Protein AF-A0A2E4DEM2-F1 (afdb_monomer_lite)

Radius of gyration: 32.51 Å; chains: 1; bounding box: 96×82×108 Å

Sequence (1037 aa):
MRKILFFLSFIFLTSTLLVFLNFRIKQDEFACANLDEQMDNTIGHSPEPPSLIWDLQMVMKNHLFTERDDREICQRSEDLSVVDGNKTRQEHHRPHIPPFRTTSDGRVTIGTAGGIKPHFRTVKPELLNKPFIKSENGSHLIDSGSFRGIFDLMSVYPWRTFGGVPVRLEPGHSAICDGTPLNNLPNSTRSNPYQCVHNGSPADCYDLTYVFSAKIPSGLDHSLVDMKTNKIAVNNPALADHFERVDYDFRIGPQSPNVRTRSIYQAKEKHFFAHPDNYKFQFYSVDLKVIVSNPKTVDARVEWVEAVDDSLKQSRTFKINVIKEPVFTADGRLMITRIGKNVKHRWSVQDGLTWSPNNGSEYENVYFAAGPDDNPCDVSKWETMQPFSYAYLDPKLNRFANCSGPKCEKRYGFAAYPLRDGENNIIPAGVDMGGSYPWISKSGAMVAFTLQESELAKSGLPYSCVSNEENCNKNFEFANVGRGFAMAGLWTKGKAVYIDGLINHIDFGLRGEERFHQYAYLYDYMKDGQAKSLGVAIGNGRMPKGTKDKDYYTPLHSAGNVNFIDSLENLFNDQPFMKPQGFADVIWQMNTGAVSSEVYFDDYLNLNTFISSPMTASTKLSPRNETVNIMRYQNGVIEDTQKHLANDAAASLDHWEVPKAGELKGRGRIEPVALGGVHGRGLWLTSQGQVDYSYKVDSKDNVKNLDLKNHPIYMGIFLDPRFSNDNKPRTLLQFSDGSHIKLQGRHTFVFERNGEVLASEKVPYLDYNNEQRLPYKKWSHLGFSFNPNRTFIKIYLNGLFYKNVHFSKRFFNFGLNGANTISIGSLSPKHPGIRGWVDEFKVFILKGEDKINPEIACNQARGSLVSWNPKSEFNHKLIRIPKRNAAFFTRSDRQIANLLPDNYLNKNFFCVTDYTSERGATKNDLAQLELASSGQILSVRDRLLFPESFRHDYLQAGLTFNHPRPDSTNNKFCLSCHGDQEVRTLSTRALRYIEGRTIQLDMRRQPTQPPRVLRGQLPQGRNIRFPDAWDRPGEDW

Foldseek 3Di:
DPPPVPPVVVVVPPPPPVVPPDDDDDDDDDDPDDDDDDDDDDDDDDDDDDDDDDPDDDPPDDPPDDPPDCVVLQCLFLQFFDDDPPLDETFGQFEFAAFWFAAPLRFWTWDFFDDQWTWIKGFAPQQDPFFRRPDGTHYRGIDPDTDGAPDRNPVLDDQAQDLHDTDDWGWGTKHKAQQFDPADDPPDDDHFQFWDADPNAIWTKGWIKIKIKTKDFAPDDCPADDRVPSDGDDPDPVVVVVRDDDDDDDDDDDDDDDDPDPDDPPPPPPPPPDDLQGMKMKMKMWIKMWIWPPPNHPPITTPHIDTDPPRIAMADIHRARDWGQWEAANNQFKIKIKGAWQTFDWADDPPRDIDTQDTIEHIFIWMFGAALPDHHNHNHRRHHIAGLQQLLVDCRQQAHPPDDDPQGFGQAFLSVAFAAFLLRHGDHGRATAHFHQWYAYNSNAKIKTFFAFDAPLQQPFDKAAPDPPPDLDRPPKPGDSLAFMWMAGNLLRNYTHGFFFDLRQFRIRFEADRSNWMFTADDVQDDPRHGPDGHHIHHHQAHDDDDPCPVSHAHDSAPRHLSHKDFPLLQVLLSVNNFDWFPAQFWGWMRSSSHIDITHRLQSLFQQWQFWFQLFFTWDWDDPDPRYIGTYGQFVRHPPHFNWTGGSNSHDPVAAPHQSTWHKDDDWTRARGQSAGLGGTFIFDDQQIKTKRKDFAAPPPCPNCLCLLQFKKKKKKKDQFADAQAQAWAFFKAKPQQWTWTCGRFFKTFTDHPRRTQDIDTQCFQDPPGDRGDDHRFIKMWMWIAHSQQQWIFIDILLFTFDIDGGPHRRDDPDNGDMIIMMGFHNDPVRTHTGGTMGTIIMGGHDDRDDPQSQNSNVSSRWGKKWAQPPDPDDDPQCPGPPPCPVRFVVRQCVNCVLAPPVSNRITMDTRWASPDSNIRTPVNQVVVCVVRVNRIGTCNCCRQPVQLPDDPDPRNAQFFPAWHGQCLVRSNLVSSADCPRRDLRHSVVRGTDPPQHQLNDPRDRSSDHSSDDHGDDDPPPPSPPPDPDPDPDDDD

Secondary structure (DSSP, 8-state):
--SSSSSSSSSSSSSSSSSSSS---------S-----------------------SSSS-----S----THHHHHTTSTT----TTT-----SSB----EEE-TTS-EEEESS--SS-EEEEB-GGG-SS-GGGSPSB--SB-S--EE-S--HHHHSPPPEETTEE----EEEEEEE--S-TT--TT-S--SSEEEEETTEEEEEEEEEEEEEEEEETT---TTEETTTTEE----GGGGGG--------PPPPP-S------------------TT-EEEEEEEEEEEEEEESTTSTT-EEEEEEEPTT--EE---B--S-EEEEEE-TTS-EEEEEEPTT----EE-TTS-EE---S--SSEEEEEE--TTSPTT-GGG---EEEGGGTTT-HHHH--TT--STTPPPS-STTSS--B-TTSPBPPTT-----EEEEE-TTSSEEEEEEE---GGGS---EEESSS-S---TT----SS-EEEEEEETTTTTB-EEPPSGGG-B-S--BSSGGG-EEE--TTSEETTEESS--EEE--SBPPS--TTHHHHSPTT--S-TT--B--TTTTTTSGGGS--SS-SSEEEEE-SS-EEEEE-HHHH-TTEEEEE-SSBPEEEEESSSS-EEEEE-BS-STT--BEEE------TTT----SEEEEEEEEEE-SBTTSSSSSS-EEEEEEEEEEEEEEE-TTT-TTTTTTTTS-EEEEEEEEE-S-SSS-EEEEEEETTSEEEEEETTTEEEEEETTEEEEEEE---B-TTS-BSPPTTS-EEEEEEE-TTSSEEEEEETTEEEEEEE-SS-S----SSEEEEEEEE---SSSPBP-EEEEEEEEEE--TTPPPPHHHHHHHTT-EEEEE-TTS----GGGSSGGG-HHHHHHHHHHHHTTS-GGGTT-EEEEE---SSTT-S-HHHHHHHHHHTTTSEEE-HHHHH-GGGG-TTSS--SS-TTSBPPP-TT-TTHHHH-BTT--GGGBGGGGS--TT-BTTT-----TTS--S---SPPPTT-------S--------

Structure (mmCIF, N/CA/C/O backbone):
data_AF-A0A2E4DEM2-F1
#
_entry.id   AF-A0A2E4DEM2-F1
#
loop_
_atom_site.group_PDB
_atom_site.id
_atom_site.type_symbol
_atom_site.label_atom_id
_atom_site.label_alt_id
_atom_site.label_comp_id
_atom_site.label_asym_id
_atom_site.label_entity_id
_atom_site.label_seq_id
_atom_site.pdbx_PDB_ins_code
_atom_site.Cartn_x
_atom_site.Cartn_y
_atom_site.Cartn_z
_atom_site.occupancy
_atom_site.B_iso_or_equiv
_atom_site.auth_seq_id
_atom_site.auth_comp_id
_atom_site.auth_asym_id
_atom_site.auth_atom_id
_atom_site.pdbx_PDB_model_num
ATOM 1 N N . MET A 1 1 ? 42.107 -45.932 57.514 1.00 45.19 1 MET A N 1
ATOM 2 C CA . MET A 1 1 ? 42.106 -44.456 57.388 1.00 45.19 1 MET A CA 1
ATOM 3 C C . MET A 1 1 ? 43.255 -43.981 56.493 1.00 45.19 1 MET A C 1
ATOM 5 O O . MET A 1 1 ? 44.234 -43.425 56.959 1.00 45.19 1 MET A O 1
ATOM 9 N N . ARG A 1 2 ? 43.135 -44.236 55.186 1.00 36.38 2 ARG A N 1
ATOM 10 C CA . ARG A 1 2 ? 44.001 -43.730 54.099 1.00 36.38 2 ARG A CA 1
ATOM 11 C C . ARG A 1 2 ? 43.126 -43.311 52.897 1.00 36.38 2 ARG A C 1
ATOM 13 O O . ARG A 1 2 ? 43.500 -43.456 51.745 1.00 36.38 2 ARG A O 1
ATOM 20 N N . LYS A 1 3 ? 41.906 -42.835 53.189 1.00 35.59 3 LYS A N 1
ATOM 21 C CA . LYS A 1 3 ? 40.875 -42.433 52.211 1.00 35.59 3 LYS A CA 1
ATOM 22 C C . LYS A 1 3 ? 40.167 -41.108 52.555 1.00 35.59 3 LYS A C 1
ATOM 24 O O . LYS A 1 3 ? 39.114 -40.833 52.006 1.00 35.59 3 LYS A O 1
ATOM 29 N N . ILE A 1 4 ? 40.732 -40.277 53.439 1.00 41.38 4 ILE A N 1
ATOM 30 C CA . ILE A 1 4 ? 40.130 -38.975 53.816 1.00 41.38 4 ILE A CA 1
ATOM 31 C C . ILE A 1 4 ? 41.066 -37.773 53.553 1.00 41.38 4 ILE A C 1
ATOM 33 O O . ILE A 1 4 ? 40.630 -36.635 53.631 1.00 41.38 4 ILE A O 1
ATOM 37 N N . LEU A 1 5 ? 42.309 -37.987 53.094 1.00 38.34 5 LEU A N 1
ATOM 38 C CA . LEU A 1 5 ? 43.207 -36.887 52.688 1.00 38.34 5 LEU A CA 1
ATOM 39 C C . LEU A 1 5 ? 43.366 -36.694 51.166 1.00 38.34 5 LEU A C 1
ATOM 41 O O . LEU A 1 5 ? 44.103 -35.814 50.748 1.00 38.34 5 LEU A O 1
ATOM 45 N N . PHE A 1 6 ? 42.653 -37.459 50.331 1.00 37.50 6 PHE A N 1
ATOM 46 C CA . PHE A 1 6 ? 42.730 -37.339 48.862 1.00 37.50 6 PHE A CA 1
ATOM 47 C C . PHE A 1 6 ? 41.520 -36.625 48.225 1.00 37.50 6 PHE A C 1
ATOM 49 O O . PHE A 1 6 ? 41.463 -36.488 47.010 1.00 37.50 6 PHE A O 1
ATOM 56 N N . PHE A 1 7 ? 40.556 -36.155 49.030 1.00 35.97 7 PHE A N 1
ATOM 57 C CA . PHE A 1 7 ? 39.299 -35.563 48.536 1.00 35.97 7 PHE A CA 1
ATOM 58 C C . PHE A 1 7 ? 39.182 -34.040 48.732 1.00 35.97 7 PHE A C 1
ATOM 60 O O . PHE A 1 7 ? 38.243 -33.438 48.226 1.00 35.97 7 PHE A O 1
ATOM 67 N N . LEU A 1 8 ? 40.139 -33.392 49.409 1.00 38.16 8 LEU A N 1
ATOM 68 C CA . LEU A 1 8 ? 40.095 -31.941 49.663 1.00 38.16 8 LEU A CA 1
ATOM 69 C C . LEU A 1 8 ? 41.072 -31.111 48.814 1.00 38.16 8 LEU A C 1
ATOM 71 O O . LEU A 1 8 ? 40.920 -29.898 48.741 1.00 38.16 8 LEU A O 1
ATOM 75 N N . SER A 1 9 ? 41.988 -31.742 48.071 1.00 36.44 9 SER A N 1
ATOM 76 C CA . SER A 1 9 ? 42.858 -31.046 47.103 1.00 36.44 9 SER A CA 1
ATOM 77 C C . SER A 1 9 ? 42.342 -31.089 45.656 1.00 36.44 9 SER A C 1
ATOM 79 O O . SER A 1 9 ? 42.935 -30.462 44.787 1.00 36.44 9 SER A O 1
ATOM 81 N N . PHE A 1 10 ? 41.218 -31.769 45.386 1.00 36.88 10 PHE A N 1
ATOM 82 C CA . PHE A 1 10 ? 40.595 -31.832 44.050 1.00 36.88 10 PHE A CA 1
ATOM 83 C C . PHE A 1 10 ? 39.420 -30.848 43.864 1.00 36.88 10 PHE A C 1
ATOM 85 O O . PHE A 1 10 ? 38.945 -30.652 42.749 1.00 36.88 10 PHE A O 1
ATOM 92 N N . ILE A 1 11 ? 38.977 -30.177 44.937 1.00 40.34 11 ILE A N 1
ATOM 93 C CA . ILE A 1 11 ? 37.863 -29.205 44.904 1.00 40.34 11 ILE A CA 1
ATOM 94 C C . ILE A 1 11 ? 38.355 -27.751 44.749 1.00 40.34 11 ILE A C 1
ATOM 96 O O . ILE A 1 11 ? 37.580 -26.877 44.380 1.00 40.34 11 ILE A O 1
ATOM 100 N N . PHE A 1 12 ? 39.655 -27.483 44.915 1.00 36.56 12 PHE A N 1
ATOM 101 C CA . PHE A 1 12 ? 40.219 -26.131 44.764 1.00 36.56 12 PHE A CA 1
ATOM 102 C C . PHE A 1 12 ? 40.949 -25.867 43.435 1.00 36.56 12 PHE A C 1
ATOM 104 O O . PHE A 1 12 ? 41.456 -24.769 43.236 1.00 36.56 12 PHE A O 1
ATOM 111 N N . LEU A 1 13 ? 40.967 -26.830 42.500 1.00 35.16 13 LEU A N 1
ATOM 112 C CA . LEU A 1 13 ? 41.577 -26.658 41.168 1.00 35.16 13 LEU A CA 1
ATOM 113 C C . LEU A 1 13 ? 40.607 -26.827 39.981 1.00 35.16 13 LEU A C 1
ATOM 115 O O . LEU A 1 13 ? 41.045 -26.894 38.837 1.00 35.16 13 LEU A O 1
ATOM 119 N N . THR A 1 14 ? 39.293 -26.855 40.223 1.00 35.47 14 THR A N 1
ATOM 120 C CA . THR A 1 14 ? 38.258 -26.911 39.164 1.00 35.47 14 THR A CA 1
ATOM 121 C C . THR A 1 14 ? 37.327 -25.694 39.132 1.00 35.47 14 THR A C 1
ATOM 123 O O . THR A 1 14 ? 36.410 -25.643 38.318 1.00 35.47 14 THR A O 1
ATOM 126 N N . SER A 1 15 ? 37.606 -24.660 39.927 1.00 35.19 15 SER A N 1
ATOM 127 C CA . SER A 1 15 ? 36.855 -23.394 39.956 1.00 35.19 15 SER A CA 1
ATOM 128 C C . SER A 1 15 ? 37.583 -22.208 39.302 1.00 35.19 15 SER A C 1
ATOM 130 O O . SER A 1 15 ? 37.016 -21.123 39.222 1.00 35.19 15 SER A O 1
ATOM 132 N N . THR A 1 16 ? 38.780 -22.414 38.736 1.00 37.28 16 THR A N 1
ATOM 133 C CA . THR A 1 16 ? 39.561 -21.342 38.075 1.00 37.28 16 THR A CA 1
ATOM 134 C C . THR A 1 16 ? 39.925 -21.638 36.613 1.00 37.28 16 THR A C 1
ATOM 136 O O . THR A 1 16 ? 40.640 -20.859 35.993 1.00 37.28 16 THR A O 1
ATOM 139 N N . LEU A 1 17 ? 39.399 -22.721 36.019 1.00 30.34 17 LEU A N 1
ATOM 140 C CA . LEU A 1 17 ? 39.643 -23.074 34.606 1.00 30.34 17 LEU A CA 1
ATOM 141 C C . LEU A 1 17 ? 38.370 -23.281 33.759 1.00 30.34 17 LEU A C 1
ATOM 143 O O . LEU A 1 17 ? 38.446 -23.788 32.645 1.00 30.34 17 LEU A O 1
ATOM 147 N N . LEU A 1 18 ? 37.205 -22.851 34.256 1.00 30.52 18 LEU A N 1
ATOM 148 C CA . LEU A 1 18 ? 35.919 -22.880 33.532 1.00 30.52 18 LEU A CA 1
ATOM 149 C C . LEU A 1 18 ? 35.266 -21.490 33.403 1.00 30.52 18 LEU A C 1
ATOM 151 O O . LEU A 1 18 ? 34.083 -21.373 33.109 1.00 30.52 18 LEU A O 1
ATOM 155 N N . VAL A 1 19 ? 36.070 -20.434 33.570 1.00 33.22 19 VAL A N 1
ATOM 156 C CA . VAL A 1 19 ? 35.695 -19.029 33.308 1.00 33.22 19 VAL A CA 1
ATOM 157 C C . VAL A 1 19 ? 36.467 -18.443 32.106 1.00 33.22 19 VAL A C 1
ATOM 159 O O . VAL A 1 19 ? 36.187 -17.332 31.678 1.00 33.22 19 VAL A O 1
ATOM 162 N N . PHE A 1 20 ? 37.371 -19.202 31.468 1.00 30.05 20 PHE A N 1
ATOM 163 C CA . PHE A 1 20 ? 38.207 -18.702 30.358 1.00 30.05 20 PHE A CA 1
ATOM 164 C C . PHE A 1 20 ? 38.000 -19.365 28.983 1.00 30.05 20 PHE A C 1
ATOM 166 O O . PHE A 1 20 ? 38.758 -19.095 28.057 1.00 30.05 20 PHE A O 1
ATOM 173 N N . LEU A 1 21 ? 36.944 -20.161 28.789 1.00 31.78 21 LEU A N 1
ATOM 174 C CA . LEU A 1 21 ? 36.619 -20.778 27.491 1.00 31.78 21 LEU A CA 1
ATOM 175 C C . LEU A 1 21 ? 35.099 -20.802 27.247 1.00 31.78 21 LEU A C 1
ATOM 177 O O . LEU A 1 21 ? 34.491 -21.863 27.269 1.00 31.78 21 LEU A O 1
ATOM 181 N N . ASN A 1 22 ? 34.479 -19.622 27.073 1.00 31.11 22 ASN A N 1
ATOM 182 C CA . ASN A 1 22 ? 33.269 -19.410 26.244 1.00 31.11 22 ASN A CA 1
ATOM 183 C C . ASN A 1 22 ? 32.764 -17.950 26.248 1.00 31.11 22 ASN A C 1
ATOM 185 O O . ASN A 1 22 ? 31.587 -17.687 26.464 1.00 31.11 22 ASN A O 1
ATOM 189 N N . PHE A 1 23 ? 33.630 -16.981 25.946 1.00 26.97 23 PHE A N 1
ATOM 190 C CA . PHE A 1 23 ? 33.176 -15.661 25.489 1.00 26.97 23 PHE A CA 1
ATOM 191 C C . PHE A 1 23 ? 34.063 -15.176 24.340 1.00 26.97 23 PHE A C 1
ATOM 193 O O . PHE A 1 23 ? 35.051 -14.470 24.512 1.00 26.97 23 PHE A O 1
ATOM 200 N N . ARG A 1 24 ? 33.698 -15.600 23.129 1.00 27.06 24 ARG A N 1
ATOM 201 C CA . ARG A 1 24 ? 34.052 -14.933 21.873 1.00 27.06 24 ARG A CA 1
ATOM 202 C C . ARG A 1 24 ? 32.747 -14.644 21.132 1.00 27.06 24 ARG A C 1
ATOM 204 O O . ARG A 1 24 ? 32.395 -15.315 20.172 1.00 27.06 24 ARG A O 1
ATOM 211 N N . ILE A 1 25 ? 32.019 -13.650 21.626 1.00 26.34 25 ILE A N 1
ATOM 212 C CA . ILE A 1 25 ? 31.062 -12.879 20.832 1.00 26.34 25 ILE A CA 1
ATOM 213 C C . ILE A 1 25 ? 31.637 -11.468 20.836 1.00 26.34 25 ILE A C 1
ATOM 215 O O . ILE A 1 25 ? 31.887 -10.900 21.898 1.00 26.34 25 ILE A O 1
ATOM 219 N N . LYS A 1 26 ? 32.005 -10.995 19.645 1.00 23.97 26 LYS A N 1
ATOM 220 C CA . LYS A 1 26 ? 32.643 -9.698 19.443 1.00 23.97 26 LYS A CA 1
ATOM 221 C C . LYS A 1 26 ? 31.666 -8.570 19.772 1.00 23.97 26 LYS A C 1
ATOM 223 O O . LYS A 1 26 ? 30.469 -8.690 19.541 1.00 23.97 26 LYS A O 1
ATOM 228 N N . GLN A 1 27 ? 32.273 -7.527 20.321 1.00 24.94 27 GLN A N 1
ATOM 229 C CA . GLN A 1 27 ? 31.736 -6.232 20.701 1.00 24.94 27 GLN A CA 1
ATOM 230 C C . GLN A 1 27 ? 31.059 -5.526 19.526 1.00 24.94 27 GLN A C 1
ATOM 232 O O . GLN A 1 27 ? 31.669 -5.448 18.467 1.00 24.94 27 GLN A O 1
ATOM 237 N N . ASP A 1 28 ? 29.880 -4.967 19.788 1.00 23.84 28 ASP A N 1
ATOM 238 C CA . ASP A 1 28 ? 29.328 -3.765 19.154 1.00 23.84 28 ASP A CA 1
ATOM 239 C C . ASP A 1 28 ? 28.448 -3.069 20.207 1.00 23.84 28 ASP A C 1
ATOM 241 O O . ASP A 1 28 ? 27.227 -3.189 20.227 1.00 23.84 28 ASP A O 1
ATOM 245 N N . GLU A 1 29 ? 29.097 -2.392 21.153 1.00 25.83 29 GLU A N 1
ATOM 246 C CA . GLU A 1 29 ? 28.471 -1.406 22.038 1.00 25.83 29 GLU A CA 1
ATOM 247 C C . GLU A 1 29 ? 29.449 -0.233 22.158 1.00 25.83 29 GLU A C 1
ATOM 249 O O . GLU A 1 29 ? 30.459 -0.327 22.853 1.00 25.83 29 GLU A O 1
ATOM 254 N N . PHE A 1 30 ? 29.171 0.870 21.460 1.00 25.95 30 PHE A N 1
ATOM 255 C CA . PHE A 1 30 ? 29.797 2.161 21.737 1.00 25.95 30 PHE A CA 1
ATOM 256 C C . PHE A 1 30 ? 28.723 3.229 21.922 1.00 25.95 30 PHE A C 1
ATOM 258 O O . PHE A 1 30 ? 27.739 3.303 21.190 1.00 25.95 30 PHE A O 1
ATOM 265 N N . ALA A 1 31 ? 28.914 3.991 22.993 1.00 25.70 31 ALA A N 1
ATOM 266 C CA . ALA A 1 31 ? 27.944 4.856 23.634 1.00 25.70 31 ALA A CA 1
ATOM 267 C C . ALA A 1 31 ? 27.870 6.260 23.013 1.00 25.70 31 ALA A C 1
ATOM 269 O O . ALA A 1 31 ? 28.893 6.867 22.703 1.00 25.70 31 ALA A O 1
ATOM 270 N N . CYS A 1 32 ? 26.658 6.823 22.981 1.00 20.42 32 CYS A N 1
ATOM 271 C CA . CYS A 1 32 ? 26.427 8.267 23.011 1.00 20.42 32 CYS A CA 1
ATOM 272 C C . CYS A 1 32 ? 26.630 8.778 24.446 1.00 20.42 32 CYS A C 1
ATOM 274 O O . CYS A 1 32 ? 25.683 8.831 25.227 1.00 20.42 32 CYS A O 1
ATOM 276 N N . ALA A 1 33 ? 27.862 9.123 24.810 1.00 26.34 33 ALA A N 1
ATOM 277 C CA . ALA A 1 33 ? 28.155 9.997 25.945 1.00 26.34 33 ALA A CA 1
ATOM 278 C C . ALA A 1 33 ? 29.590 10.509 25.810 1.00 26.34 33 ALA A C 1
ATOM 280 O O . ALA A 1 33 ? 30.505 9.697 25.759 1.00 26.34 33 ALA A O 1
ATOM 281 N N .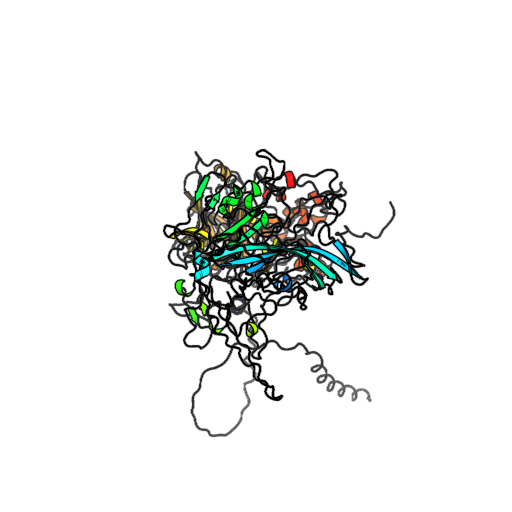 ASN A 1 34 ? 29.759 11.827 25.721 1.00 25.27 34 ASN A N 1
ATOM 282 C CA . ASN A 1 34 ? 30.954 12.613 26.055 1.00 25.27 34 ASN A CA 1
ATOM 283 C C . ASN A 1 34 ? 30.603 14.073 25.728 1.00 25.27 34 ASN A C 1
ATOM 285 O O . ASN A 1 34 ? 29.960 14.317 24.714 1.00 25.27 34 ASN A O 1
ATOM 289 N N . LEU A 1 35 ? 30.978 15.104 26.468 1.00 25.59 35 LEU A N 1
ATOM 290 C CA . LEU A 1 35 ? 31.757 15.316 27.688 1.00 25.59 35 LEU A CA 1
ATOM 291 C C . LEU A 1 35 ? 31.562 16.823 27.921 1.00 25.59 35 LEU A C 1
ATOM 293 O O . LEU A 1 35 ? 31.703 17.553 26.949 1.00 25.59 35 LEU A O 1
ATOM 297 N N . ASP A 1 36 ? 31.257 17.279 29.134 1.00 24.56 36 ASP A N 1
ATOM 298 C CA . ASP A 1 36 ? 31.664 18.616 29.590 1.00 24.56 36 ASP A CA 1
ATOM 299 C C . ASP A 1 36 ? 31.430 18.742 31.099 1.00 24.56 36 ASP A C 1
ATOM 301 O O . ASP A 1 36 ? 30.302 18.638 31.571 1.00 24.56 36 ASP A O 1
ATOM 305 N N . GLU A 1 37 ? 32.515 18.902 31.859 1.00 26.81 37 GLU A N 1
ATOM 306 C CA . GLU A 1 37 ? 32.785 20.169 32.551 1.00 26.81 37 GLU A CA 1
ATOM 307 C C . GLU A 1 37 ? 34.182 20.153 33.200 1.00 26.81 37 GLU A C 1
ATOM 309 O O . GLU A 1 37 ? 34.537 19.273 33.987 1.00 26.81 37 GLU A O 1
ATOM 314 N N . GLN A 1 38 ? 34.984 21.159 32.846 1.00 27.89 38 GLN A N 1
ATOM 315 C CA . GLN A 1 38 ? 36.164 21.603 33.586 1.00 27.89 38 GLN A CA 1
ATOM 316 C C . GLN A 1 38 ? 35.729 22.472 34.780 1.00 27.89 38 GLN A C 1
ATOM 318 O O . GLN A 1 38 ? 34.872 23.330 34.601 1.00 27.89 38 GLN A O 1
ATOM 323 N N . MET A 1 39 ? 36.391 22.348 35.940 1.00 24.84 39 MET A N 1
ATOM 324 C CA . MET A 1 39 ? 37.227 23.405 36.562 1.00 24.84 39 MET A CA 1
ATOM 325 C C . MET A 1 39 ? 37.498 23.165 38.066 1.00 24.84 39 MET A C 1
ATOM 327 O O . MET A 1 39 ? 36.589 23.149 38.884 1.00 24.84 39 MET A O 1
ATOM 331 N N . ASP A 1 40 ? 38.794 23.026 38.365 1.00 27.48 40 ASP A N 1
ATOM 332 C CA . ASP A 1 40 ? 39.626 23.524 39.481 1.00 27.48 40 ASP A CA 1
ATOM 333 C C . ASP A 1 40 ? 39.190 23.639 40.965 1.00 27.48 40 ASP A C 1
ATOM 335 O O . ASP A 1 40 ? 38.133 24.148 41.324 1.00 27.48 40 ASP A O 1
ATOM 339 N N . ASN A 1 41 ? 40.220 23.373 41.800 1.00 26.89 41 ASN A N 1
ATOM 340 C CA . ASN A 1 41 ? 40.434 23.577 43.251 1.00 26.89 41 ASN A CA 1
ATOM 341 C C . ASN A 1 41 ? 39.947 22.432 44.175 1.00 26.89 41 ASN A C 1
ATOM 343 O O . ASN A 1 41 ? 38.800 22.022 44.132 1.00 26.89 41 ASN A O 1
ATOM 347 N N . THR A 1 42 ? 40.732 21.868 45.111 1.00 27.28 42 THR A N 1
ATOM 348 C CA . THR A 1 42 ? 41.645 22.529 46.066 1.00 27.28 42 THR A CA 1
ATOM 349 C C . THR A 1 42 ? 42.545 21.500 46.802 1.00 27.28 42 THR A C 1
ATOM 351 O O . THR A 1 42 ? 42.082 20.415 47.125 1.00 27.28 42 THR A O 1
ATOM 354 N N . ILE A 1 43 ? 43.808 21.881 47.060 1.00 28.73 43 ILE A N 1
ATOM 355 C CA . ILE A 1 43 ? 44.737 21.588 48.190 1.00 28.73 43 ILE A CA 1
ATOM 356 C C . ILE A 1 43 ? 44.579 20.266 48.989 1.00 28.73 43 ILE A C 1
ATOM 358 O O . ILE A 1 43 ? 43.540 19.978 49.572 1.00 28.73 43 ILE A O 1
ATOM 362 N N . GLY A 1 44 ? 45.686 19.518 49.113 1.00 25.06 44 GLY A N 1
ATOM 363 C CA . GLY A 1 44 ? 45.770 18.248 49.845 1.00 25.06 44 GLY A CA 1
ATOM 364 C C . GLY A 1 44 ? 46.061 18.324 51.351 1.00 25.06 44 GLY A C 1
ATOM 365 O O . GLY A 1 44 ? 46.523 19.339 51.856 1.00 25.06 44 GLY A O 1
ATOM 366 N N . HIS A 1 45 ? 45.827 17.196 52.036 1.00 27.81 45 HIS A N 1
ATOM 367 C CA . HIS A 1 45 ? 46.701 16.551 53.033 1.00 27.81 45 HIS A CA 1
ATOM 368 C C . HIS A 1 45 ? 46.080 15.209 53.504 1.00 27.81 45 HIS A C 1
ATOM 370 O O . HIS A 1 45 ? 44.876 15.103 53.705 1.00 27.81 45 HIS A O 1
ATOM 376 N N . SER A 1 46 ? 46.936 14.190 53.642 1.00 26.05 46 SER A N 1
ATOM 377 C CA . SER A 1 46 ? 46.749 12.865 54.295 1.00 26.05 46 SER A CA 1
ATOM 378 C C . SER A 1 46 ? 46.720 13.018 55.848 1.00 26.05 46 SER A C 1
ATOM 380 O O . SER A 1 46 ? 47.081 14.124 56.263 1.00 26.05 46 SER A O 1
ATOM 382 N N . PRO A 1 47 ? 46.428 12.020 56.743 1.00 39.16 47 PRO A N 1
ATOM 383 C CA . PRO A 1 47 ? 46.366 10.549 56.576 1.00 39.16 47 PRO A CA 1
ATOM 384 C C . PRO A 1 47 ? 45.257 9.749 57.342 1.00 39.16 47 PRO A C 1
ATOM 386 O O . PRO A 1 47 ? 44.470 10.289 58.110 1.00 39.16 47 PRO A O 1
ATOM 389 N N . GLU A 1 48 ? 45.251 8.433 57.072 1.00 26.28 48 GLU A N 1
ATOM 390 C CA . GLU A 1 48 ? 44.532 7.234 57.598 1.00 26.28 48 GLU A CA 1
ATOM 391 C C . GLU A 1 48 ? 44.400 7.028 59.151 1.00 26.28 48 GLU A C 1
ATOM 393 O O . GLU A 1 48 ? 44.999 7.812 59.885 1.00 26.28 48 GLU A O 1
ATOM 398 N N . PRO A 1 49 ? 43.891 5.880 59.718 1.00 38.19 49 PRO A N 1
ATOM 399 C CA . PRO A 1 49 ? 42.746 4.947 59.464 1.00 38.19 49 PRO A CA 1
ATOM 400 C C . PRO A 1 49 ? 41.982 4.600 60.807 1.00 38.19 49 PRO A C 1
ATOM 402 O O . PRO A 1 49 ? 42.004 5.414 61.724 1.00 38.19 49 PRO A O 1
ATOM 405 N N . PRO A 1 50 ? 41.451 3.375 61.087 1.00 35.47 50 PRO A N 1
ATOM 406 C CA . PRO A 1 50 ? 40.309 2.623 60.529 1.00 35.47 50 PRO A CA 1
ATOM 407 C C . PRO A 1 50 ? 39.215 2.291 61.588 1.00 35.47 50 PRO A C 1
ATOM 409 O O . PRO A 1 50 ? 39.508 2.139 62.770 1.00 35.47 50 PRO A O 1
ATOM 412 N N . SER A 1 51 ? 37.968 2.008 61.186 1.00 26.61 51 SER A N 1
ATOM 413 C CA . SER A 1 51 ? 37.156 0.990 61.891 1.00 26.61 51 SER A CA 1
ATOM 414 C C . SER A 1 51 ? 35.993 0.458 61.050 1.00 26.61 51 SER A C 1
ATOM 416 O O . SER A 1 51 ? 35.173 1.199 60.515 1.00 26.61 51 SER A O 1
ATOM 418 N N . LEU A 1 52 ? 35.975 -0.872 60.947 1.00 24.94 52 LEU A N 1
ATOM 419 C CA . LEU A 1 52 ? 34.884 -1.722 60.487 1.00 24.94 52 LEU A CA 1
ATOM 420 C C . LEU A 1 52 ? 33.598 -1.440 61.273 1.00 24.94 52 LEU A C 1
ATOM 422 O O . LEU A 1 52 ? 33.622 -1.511 62.497 1.00 24.94 52 LEU A O 1
ATOM 426 N N . ILE A 1 53 ? 32.501 -1.237 60.546 1.00 26.53 53 ILE A N 1
ATOM 427 C CA . ILE A 1 53 ? 31.115 -1.707 60.757 1.00 26.53 53 ILE A CA 1
ATOM 428 C C . ILE A 1 53 ? 30.322 -0.959 59.675 1.00 26.53 53 ILE A C 1
ATOM 430 O O . ILE A 1 53 ? 30.321 0.260 59.744 1.00 26.53 53 ILE A O 1
ATOM 434 N N . TRP A 1 54 ? 29.755 -1.651 58.668 1.00 24.20 54 TRP A N 1
ATOM 435 C CA . TRP A 1 54 ? 28.581 -1.262 57.831 1.00 24.20 54 TRP A CA 1
ATOM 436 C C . TRP A 1 54 ? 28.398 -2.047 56.501 1.00 24.20 54 TRP A C 1
ATOM 438 O O . TRP A 1 54 ? 27.663 -1.601 55.625 1.00 24.20 54 TRP A O 1
ATOM 448 N N . ASP A 1 55 ? 28.931 -3.264 56.343 1.00 27.34 55 ASP A N 1
ATOM 449 C CA . ASP A 1 55 ? 28.505 -4.140 55.234 1.00 27.34 55 ASP A CA 1
ATOM 450 C C . ASP A 1 55 ? 27.253 -4.941 55.610 1.00 27.34 55 ASP A C 1
ATOM 452 O O . ASP A 1 55 ? 27.349 -6.072 56.080 1.00 27.34 55 ASP A O 1
ATOM 456 N N . LEU A 1 56 ? 26.076 -4.321 55.440 1.00 25.02 56 LEU A N 1
ATOM 457 C CA . LEU A 1 56 ? 24.784 -4.964 55.125 1.00 25.02 56 LEU A CA 1
ATOM 458 C C . LEU A 1 56 ? 23.656 -3.917 55.122 1.00 25.02 56 LEU A C 1
ATOM 460 O O . LEU A 1 56 ? 22.819 -3.911 56.016 1.00 25.02 56 LEU A O 1
ATOM 464 N N . GLN A 1 57 ? 23.635 -3.033 54.114 1.00 25.08 57 GLN A N 1
ATOM 465 C CA . GLN A 1 57 ? 22.418 -2.473 53.488 1.00 25.08 57 GLN A CA 1
ATOM 466 C C . GLN A 1 57 ? 22.773 -1.366 52.479 1.00 25.08 57 GLN A C 1
ATOM 468 O O . GLN A 1 57 ? 22.742 -0.190 52.811 1.00 25.08 57 GLN A O 1
ATOM 473 N N . MET A 1 58 ? 23.041 -1.728 51.222 1.00 25.30 58 MET A N 1
ATOM 474 C CA . MET A 1 58 ? 22.537 -1.036 50.022 1.00 25.30 58 MET A CA 1
ATOM 475 C C . MET A 1 58 ? 23.024 -1.777 48.769 1.00 25.30 58 MET A C 1
ATOM 477 O O . MET A 1 58 ? 24.077 -2.396 48.775 1.00 25.30 58 MET A O 1
ATOM 481 N N . VAL A 1 59 ? 22.235 -1.717 47.694 1.00 25.89 59 VAL A N 1
ATOM 482 C CA . VAL A 1 59 ? 22.427 -2.413 46.400 1.00 25.89 59 VAL A CA 1
ATOM 483 C C . VAL A 1 59 ? 22.015 -3.899 46.366 1.00 25.89 59 VAL A C 1
ATOM 485 O O . VAL A 1 59 ? 22.610 -4.739 45.707 1.00 25.89 59 VAL A O 1
ATOM 488 N N . MET A 1 60 ? 20.872 -4.206 46.980 1.00 25.23 60 MET A N 1
ATOM 489 C CA . MET A 1 60 ? 19.907 -5.146 46.391 1.00 25.23 60 MET A CA 1
ATOM 490 C C . MET A 1 60 ? 18.518 -4.502 46.420 1.00 25.23 60 MET A C 1
ATOM 492 O O . MET A 1 60 ? 17.722 -4.720 47.331 1.00 25.23 60 MET A O 1
ATOM 496 N N . LYS A 1 61 ? 18.224 -3.664 45.424 1.00 22.59 61 LYS A N 1
ATOM 497 C CA . LYS A 1 61 ? 16.860 -3.221 45.118 1.00 22.59 61 LYS A CA 1
ATOM 498 C C . LYS A 1 61 ? 16.658 -3.258 43.609 1.00 22.59 61 LYS A C 1
ATOM 500 O O . LYS A 1 61 ? 17.125 -2.385 42.896 1.00 22.59 61 LYS A O 1
ATOM 505 N N . ASN A 1 62 ? 15.953 -4.296 43.164 1.00 25.95 62 ASN A N 1
ATOM 506 C CA . ASN A 1 62 ? 14.973 -4.275 42.079 1.00 25.95 62 ASN A CA 1
ATOM 507 C C . ASN A 1 62 ? 15.103 -3.133 41.052 1.00 25.95 62 ASN A C 1
ATOM 509 O O . ASN A 1 62 ? 14.376 -2.144 41.134 1.00 25.95 62 ASN A O 1
ATOM 513 N N . HIS A 1 63 ? 15.903 -3.345 40.010 1.00 24.33 63 HIS A N 1
ATOM 514 C CA . HIS A 1 63 ? 15.684 -2.733 38.697 1.00 24.33 63 HIS A CA 1
ATOM 515 C C . HIS A 1 63 ? 15.494 -3.835 37.653 1.00 24.33 63 HIS A C 1
ATOM 517 O O . HIS A 1 63 ? 16.327 -4.116 36.805 1.00 24.33 63 HIS A O 1
ATOM 523 N N . LEU A 1 64 ? 14.340 -4.491 37.773 1.00 24.78 64 LEU A N 1
ATOM 524 C CA . LEU A 1 64 ? 13.698 -5.272 36.720 1.00 24.78 64 LEU A CA 1
ATOM 525 C C . LEU A 1 64 ? 12.325 -4.654 36.432 1.00 24.78 64 LEU A C 1
ATOM 527 O O . LEU A 1 64 ? 11.336 -5.364 36.361 1.00 24.78 64 LEU A O 1
ATOM 531 N N . PHE A 1 65 ? 12.224 -3.328 36.317 1.00 24.59 65 PHE A N 1
ATOM 532 C CA . PHE A 1 65 ? 10.991 -2.680 35.876 1.00 24.59 65 PHE A CA 1
ATOM 533 C C . PHE A 1 65 ? 11.280 -1.360 35.158 1.00 24.59 65 PHE A C 1
ATOM 535 O O . PHE A 1 65 ? 12.048 -0.537 35.638 1.00 24.59 65 PHE A O 1
ATOM 542 N N . THR A 1 66 ? 10.577 -1.198 34.031 1.00 27.03 66 THR A N 1
ATOM 543 C CA . THR A 1 66 ? 10.187 0.073 33.398 1.00 27.03 66 THR A CA 1
ATOM 544 C C . THR A 1 66 ? 11.273 0.967 32.807 1.00 27.03 66 THR A C 1
ATOM 546 O O . THR A 1 66 ? 11.348 2.114 33.195 1.00 27.03 66 THR A O 1
ATOM 549 N N . GLU A 1 67 ? 11.972 0.501 31.772 1.00 27.89 67 GLU A N 1
ATOM 550 C CA . GLU A 1 67 ? 12.515 1.366 30.708 1.00 27.89 67 GLU A CA 1
ATOM 551 C C . GLU A 1 67 ? 12.554 0.559 29.398 1.00 27.89 67 GLU A C 1
ATOM 553 O O . GLU A 1 67 ? 13.576 0.030 28.978 1.00 27.89 67 GLU A O 1
ATOM 558 N N . ARG A 1 68 ? 11.404 0.426 28.728 1.00 31.08 68 ARG A N 1
ATOM 559 C CA . ARG A 1 68 ? 11.426 0.442 27.257 1.00 31.08 68 ARG A CA 1
ATOM 560 C C . ARG A 1 68 ? 11.215 1.911 26.905 1.00 31.08 68 ARG A C 1
ATOM 562 O O . ARG A 1 68 ? 10.114 2.323 26.554 1.00 31.08 68 ARG A O 1
ATOM 569 N N . ASP A 1 69 ? 12.229 2.682 27.283 1.00 37.88 69 ASP A N 1
ATOM 570 C CA . ASP A 1 69 ? 12.274 4.135 27.231 1.00 37.88 69 ASP A CA 1
ATOM 571 C C . ASP A 1 69 ? 12.576 4.583 25.809 1.00 37.88 69 ASP A C 1
ATOM 573 O O . ASP A 1 69 ? 12.948 3.775 24.960 1.00 37.88 69 ASP A O 1
ATOM 577 N N . ASP A 1 70 ? 12.407 5.874 25.565 1.00 35.06 70 ASP A N 1
ATOM 578 C CA . ASP A 1 70 ? 12.390 6.583 24.284 1.00 35.06 70 ASP A CA 1
ATOM 579 C C . ASP A 1 70 ? 13.577 6.309 23.313 1.00 35.06 70 ASP A C 1
ATOM 581 O O . ASP A 1 70 ? 13.596 6.820 22.198 1.00 35.06 70 ASP A O 1
ATOM 585 N N . ARG A 1 71 ? 14.528 5.435 23.666 1.00 29.38 71 ARG A N 1
ATOM 586 C CA . ARG A 1 71 ? 15.666 4.974 22.851 1.00 29.38 71 ARG A CA 1
ATOM 587 C C . ARG A 1 71 ? 15.269 4.166 21.607 1.00 29.38 71 ARG A C 1
ATOM 589 O O . ARG A 1 71 ? 15.864 4.356 20.554 1.00 29.38 71 ARG A O 1
ATOM 596 N N . GLU A 1 72 ? 14.258 3.294 21.688 1.00 35.59 72 GLU A N 1
ATOM 597 C CA . GLU A 1 72 ? 13.788 2.516 20.514 1.00 35.59 72 GLU A CA 1
ATOM 598 C C . GLU A 1 72 ? 12.985 3.409 19.537 1.00 35.59 72 GLU A C 1
ATOM 600 O O . GLU A 1 72 ? 12.856 3.096 18.355 1.00 35.59 72 GLU A O 1
ATOM 605 N N . ILE A 1 73 ? 12.474 4.551 20.025 1.00 33.81 73 ILE A N 1
ATOM 606 C CA . ILE A 1 73 ? 11.827 5.601 19.221 1.00 33.81 73 ILE A CA 1
ATOM 607 C C . ILE A 1 73 ? 12.895 6.420 18.477 1.00 33.81 73 ILE A C 1
ATOM 609 O O . ILE A 1 73 ? 12.712 6.688 17.293 1.00 33.81 73 ILE A O 1
ATOM 613 N N . CYS A 1 74 ? 14.035 6.733 19.109 1.00 28.72 74 CYS A N 1
ATOM 614 C CA . CYS A 1 74 ? 15.164 7.397 18.440 1.00 28.72 74 CYS A CA 1
ATOM 615 C C . CYS A 1 74 ? 15.798 6.545 17.323 1.00 28.72 74 CYS A C 1
ATOM 617 O O . CYS A 1 74 ? 16.112 7.074 16.261 1.00 28.72 74 CYS A O 1
ATOM 619 N N . GLN A 1 75 ? 15.894 5.217 17.486 1.00 33.94 75 GLN A N 1
ATOM 620 C CA . GLN A 1 75 ? 16.458 4.344 16.440 1.00 33.94 75 GLN A CA 1
ATOM 621 C C . GLN A 1 75 ? 15.681 4.388 15.111 1.00 33.94 75 GLN A C 1
ATOM 623 O O . GLN A 1 75 ? 16.284 4.287 14.048 1.00 33.94 75 GLN A O 1
ATOM 628 N N . ARG A 1 76 ? 14.356 4.604 15.137 1.00 38.94 76 ARG A N 1
ATOM 629 C CA . ARG A 1 76 ? 13.529 4.646 13.912 1.00 38.94 76 ARG A CA 1
ATOM 630 C C . ARG A 1 76 ? 13.821 5.842 13.006 1.00 38.94 76 ARG A C 1
ATOM 632 O O . ARG A 1 76 ? 13.432 5.821 11.840 1.00 38.94 76 ARG A O 1
ATOM 639 N N . SER A 1 77 ? 14.449 6.893 13.527 1.00 35.09 77 SER A N 1
ATOM 640 C CA . SER A 1 77 ? 14.748 8.107 12.767 1.00 35.09 77 SER A CA 1
ATOM 641 C C . SER A 1 77 ? 16.232 8.238 12.384 1.00 35.09 77 SER A C 1
ATOM 643 O O . SER A 1 77 ? 16.550 8.937 11.424 1.00 35.09 77 SER A O 1
ATOM 645 N N . GLU A 1 78 ? 17.118 7.482 13.042 1.00 38.22 78 GLU A N 1
ATOM 646 C CA . GLU A 1 78 ? 18.557 7.341 12.734 1.00 38.22 78 GLU A CA 1
ATOM 647 C C . GLU A 1 78 ? 18.859 6.261 11.661 1.00 38.22 78 GLU A C 1
ATOM 649 O O . GLU A 1 78 ? 19.998 6.070 11.227 1.00 38.22 78 GLU A O 1
ATOM 654 N N . ASP A 1 79 ? 17.809 5.596 11.175 1.00 45.47 79 ASP A N 1
ATOM 655 C CA . ASP A 1 79 ? 17.772 4.311 10.458 1.00 45.47 79 ASP A CA 1
ATOM 656 C C . ASP A 1 79 ? 18.422 4.250 9.054 1.00 45.47 79 ASP A C 1
ATOM 658 O O . ASP A 1 79 ? 18.236 3.274 8.322 1.00 45.47 79 ASP A O 1
ATOM 662 N N . LEU A 1 80 ? 19.223 5.238 8.635 1.00 47.28 80 LEU A N 1
ATOM 663 C CA . LEU A 1 80 ? 19.802 5.244 7.282 1.00 47.28 80 LEU A CA 1
ATOM 664 C C . LEU A 1 80 ? 21.341 5.276 7.131 1.00 47.28 80 LEU A C 1
ATOM 666 O O . LEU A 1 80 ? 21.790 5.050 6.004 1.00 47.28 80 LEU A O 1
ATOM 670 N N . SER A 1 81 ? 22.156 5.467 8.180 1.00 41.97 81 SER A N 1
ATOM 671 C CA . SER A 1 81 ? 23.629 5.309 8.077 1.00 41.97 81 SER A CA 1
ATOM 672 C C . SER A 1 81 ? 24.360 5.111 9.416 1.00 41.97 81 SER A C 1
ATOM 674 O O . SER A 1 81 ? 24.113 5.878 10.341 1.00 41.97 81 SER A O 1
ATOM 676 N N . VAL A 1 82 ? 25.309 4.164 9.502 1.00 39.09 82 VAL A N 1
ATOM 677 C CA . VAL A 1 82 ? 26.332 4.092 10.578 1.00 39.09 82 VAL A CA 1
ATOM 678 C C . VAL A 1 82 ? 27.538 4.959 10.207 1.00 39.09 82 VAL A C 1
ATOM 680 O O . VAL A 1 82 ? 28.026 4.870 9.081 1.00 39.09 82 VAL A O 1
ATOM 683 N N . VAL A 1 83 ? 28.043 5.763 11.145 1.00 38.78 83 VAL A N 1
ATOM 684 C CA . VAL A 1 83 ? 29.372 6.390 11.061 1.00 38.78 83 VAL A CA 1
ATOM 685 C C . VAL A 1 83 ? 30.267 5.682 12.071 1.00 38.78 83 VAL A C 1
ATOM 687 O O . VAL A 1 83 ? 30.170 5.939 13.265 1.00 38.78 83 VAL A O 1
ATOM 690 N N . ASP A 1 84 ? 31.116 4.769 11.608 1.00 36.53 84 ASP A N 1
ATOM 691 C CA . ASP A 1 84 ? 32.209 4.272 12.442 1.00 36.53 84 ASP A CA 1
ATOM 692 C C . ASP A 1 84 ? 33.338 5.318 12.420 1.00 36.53 84 ASP A C 1
ATOM 694 O O . ASP A 1 84 ? 33.675 5.871 11.369 1.00 36.53 84 ASP A O 1
ATOM 698 N N . GLY A 1 85 ? 33.918 5.618 13.584 1.00 36.78 85 GLY A N 1
ATOM 699 C CA . GLY A 1 85 ? 34.941 6.657 13.777 1.00 36.78 85 GLY A CA 1
ATOM 700 C C . GLY A 1 85 ? 36.239 6.420 12.989 1.00 36.78 85 GLY A C 1
ATOM 701 O O . GLY A 1 85 ? 37.102 7.295 12.922 1.00 36.78 85 GLY A O 1
ATOM 702 N N . ASN A 1 86 ? 36.369 5.263 12.340 1.00 36.75 86 ASN A N 1
ATOM 703 C CA . ASN A 1 86 ? 37.358 4.987 11.307 1.00 36.75 86 ASN A CA 1
ATOM 704 C C . ASN A 1 86 ? 36.709 5.089 9.927 1.00 36.75 86 ASN A C 1
ATOM 706 O O . ASN A 1 86 ? 35.727 4.402 9.688 1.00 36.75 86 ASN A O 1
ATOM 710 N N . LYS A 1 87 ? 37.307 5.873 9.011 1.00 37.84 87 LYS A N 1
ATOM 711 C CA . LYS A 1 87 ? 36.944 6.108 7.588 1.00 37.84 87 LYS A CA 1
ATOM 712 C C . LYS A 1 87 ? 36.457 4.861 6.808 1.00 37.84 87 LYS A C 1
ATOM 714 O O . LYS A 1 87 ? 37.124 4.395 5.883 1.00 37.84 87 LYS A O 1
ATOM 719 N N . THR A 1 88 ? 35.287 4.341 7.139 1.00 42.00 88 THR A N 1
ATOM 720 C CA . THR A 1 88 ? 34.622 3.187 6.534 1.00 42.00 88 THR A CA 1
ATOM 721 C C . THR A 1 88 ? 33.254 3.648 6.040 1.00 42.00 88 THR A C 1
ATOM 723 O O . THR A 1 88 ? 32.680 4.612 6.544 1.00 42.00 88 THR A O 1
ATOM 726 N N . ARG A 1 89 ? 32.797 3.066 4.928 1.00 50.00 89 ARG A N 1
ATOM 727 C CA . ARG A 1 89 ? 31.604 3.533 4.209 1.00 50.00 89 ARG A CA 1
ATOM 728 C C . ARG A 1 89 ? 30.361 3.353 5.079 1.00 50.00 89 ARG A C 1
ATOM 730 O O . ARG A 1 89 ? 30.201 2.303 5.687 1.00 50.00 89 ARG A O 1
ATOM 737 N N . GLN A 1 90 ? 29.467 4.339 5.060 1.00 55.16 90 GLN A N 1
ATOM 738 C CA . GLN A 1 90 ? 28.152 4.240 5.696 1.00 55.16 90 GLN A CA 1
ATOM 739 C C . GLN A 1 90 ? 27.359 3.050 5.120 1.00 55.16 90 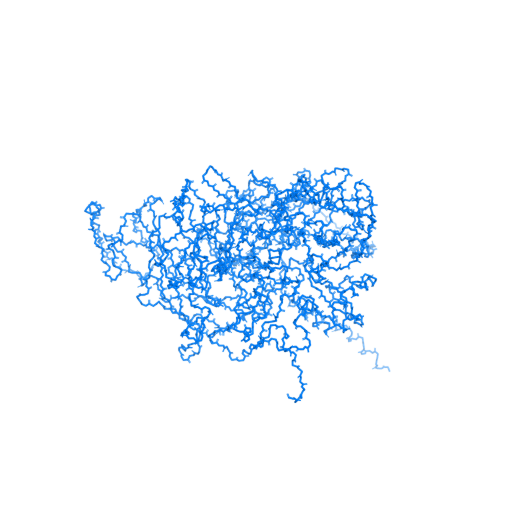GLN A C 1
ATOM 741 O O . GLN A 1 90 ? 27.400 2.825 3.915 1.00 55.16 90 GLN A O 1
ATOM 746 N N . GLU A 1 91 ? 26.604 2.310 5.931 1.00 58.38 91 GLU A N 1
ATOM 747 C CA . GLU A 1 91 ? 25.626 1.311 5.461 1.00 58.38 91 GLU A CA 1
ATOM 748 C C . GLU A 1 91 ? 24.210 1.691 5.903 1.00 58.38 91 GLU A C 1
ATOM 750 O O . GLU A 1 91 ? 24.024 2.213 7.000 1.00 58.38 91 GLU A O 1
ATOM 755 N N . HIS A 1 92 ? 23.206 1.441 5.054 1.00 68.88 92 HIS A N 1
ATOM 756 C CA . HIS A 1 92 ? 21.799 1.611 5.433 1.00 68.88 92 HIS A CA 1
ATOM 757 C C . HIS A 1 92 ? 21.425 0.593 6.519 1.00 68.88 92 HIS A C 1
ATOM 759 O O . HIS A 1 92 ? 21.713 -0.588 6.343 1.00 68.88 92 HIS A O 1
ATOM 765 N N . HIS A 1 93 ? 20.720 1.000 7.584 1.00 70.19 93 HIS A N 1
ATOM 766 C CA . HIS A 1 93 ? 20.398 0.134 8.738 1.00 70.19 93 HIS A CA 1
ATOM 767 C C . HIS A 1 93 ? 19.317 -0.922 8.467 1.00 70.19 93 HIS A C 1
ATOM 769 O O . HIS A 1 93 ? 18.784 -1.535 9.390 1.00 70.19 93 HIS A O 1
ATOM 775 N N . ARG A 1 94 ? 18.949 -1.137 7.201 1.00 76.94 94 ARG A N 1
ATOM 776 C CA . ARG A 1 94 ? 17.932 -2.110 6.798 1.00 76.94 94 ARG A CA 1
ATOM 777 C C . ARG A 1 94 ? 18.340 -2.821 5.508 1.00 76.94 94 ARG A C 1
ATOM 779 O O . ARG A 1 94 ? 19.048 -2.234 4.676 1.00 76.94 94 ARG A O 1
ATOM 786 N N . PRO A 1 95 ? 17.888 -4.074 5.308 1.00 83.62 95 PRO A N 1
ATOM 787 C CA . PRO A 1 95 ? 18.017 -4.725 4.018 1.00 83.62 95 PRO A CA 1
ATOM 788 C C . PRO A 1 95 ? 17.274 -3.899 2.967 1.00 83.62 95 PRO A C 1
ATOM 790 O O . PRO A 1 95 ? 16.119 -3.509 3.167 1.00 83.62 95 PRO A O 1
ATOM 793 N N . HIS A 1 96 ? 17.938 -3.627 1.847 1.00 83.38 96 HIS A N 1
ATOM 794 C CA . HIS A 1 96 ? 17.342 -2.887 0.744 1.00 83.38 96 HIS A CA 1
ATOM 795 C C . HIS A 1 96 ? 17.716 -3.482 -0.610 1.00 83.38 96 HIS A C 1
ATOM 797 O O . HIS A 1 96 ? 18.782 -4.070 -0.796 1.00 83.38 96 HIS A O 1
ATOM 803 N N . ILE A 1 97 ? 16.817 -3.308 -1.575 1.00 83.69 97 ILE A N 1
ATOM 804 C CA . ILE A 1 97 ? 17.107 -3.552 -2.987 1.00 83.69 97 ILE A CA 1
ATOM 805 C C . ILE A 1 97 ? 17.381 -2.193 -3.619 1.00 83.69 97 ILE A C 1
ATOM 807 O O . ILE A 1 97 ? 16.499 -1.326 -3.577 1.00 83.69 97 ILE A O 1
ATOM 811 N N . PRO A 1 98 ? 18.575 -1.967 -4.186 1.00 78.38 98 PRO A N 1
ATOM 812 C CA . PRO A 1 98 ? 18.838 -0.699 -4.829 1.00 78.38 98 PRO A CA 1
ATOM 813 C C . PRO A 1 98 ? 17.955 -0.492 -6.070 1.00 78.38 98 PRO A C 1
ATOM 815 O O . PRO A 1 98 ? 17.429 -1.455 -6.635 1.00 78.38 98 PRO A O 1
ATOM 818 N N . PRO A 1 99 ? 17.747 0.763 -6.497 1.00 76.44 99 PRO A N 1
ATOM 819 C CA . PRO A 1 99 ? 16.746 1.079 -7.502 1.00 76.44 99 PRO A CA 1
ATOM 820 C C . PRO A 1 99 ? 17.294 0.773 -8.902 1.00 76.44 99 PRO A C 1
ATOM 822 O O . PRO A 1 99 ? 18.028 1.577 -9.490 1.00 76.44 99 PRO A O 1
ATOM 825 N N . PHE A 1 100 ? 16.936 -0.394 -9.440 1.00 80.94 100 PHE A N 1
ATOM 826 C CA . PHE A 1 100 ? 17.333 -0.831 -10.777 1.00 80.94 100 PHE A CA 1
ATOM 827 C C . PHE A 1 100 ? 16.142 -1.099 -11.682 1.00 80.94 100 PHE A C 1
ATOM 829 O O . PHE A 1 100 ? 15.167 -1.725 -11.284 1.00 80.94 100 PHE A O 1
ATOM 836 N N . ARG A 1 101 ? 16.304 -0.770 -12.966 1.00 86.19 101 ARG A N 1
ATOM 837 C CA . ARG A 1 101 ? 15.388 -1.252 -14.004 1.00 86.19 101 ARG A CA 1
ATOM 838 C C . ARG A 1 101 ? 15.732 -2.693 -14.331 1.00 86.19 101 ARG A C 1
ATOM 840 O O . ARG A 1 101 ? 16.897 -2.995 -14.578 1.00 86.19 101 ARG A O 1
ATOM 847 N N . THR A 1 102 ? 14.730 -3.564 -14.306 1.00 89.38 102 THR A N 1
ATOM 848 C CA . THR A 1 102 ? 14.912 -5.015 -14.401 1.00 89.38 102 THR A CA 1
ATOM 849 C C . THR A 1 102 ? 14.223 -5.593 -15.632 1.00 89.38 102 THR A C 1
ATOM 851 O O . THR A 1 102 ? 13.172 -5.098 -16.048 1.00 89.38 102 THR A O 1
ATOM 854 N N . THR A 1 103 ? 14.781 -6.672 -16.182 1.00 90.75 103 THR A N 1
ATOM 855 C CA . THR A 1 103 ? 14.118 -7.527 -17.182 1.00 90.75 103 THR A CA 1
ATOM 856 C C . THR A 1 103 ? 12.800 -8.081 -16.662 1.00 90.75 103 THR A C 1
ATOM 858 O O . THR A 1 103 ? 12.525 -8.051 -15.461 1.00 90.75 103 THR A O 1
ATOM 861 N N . SER A 1 104 ? 11.944 -8.589 -17.542 1.00 86.50 104 SER A N 1
ATOM 862 C CA . SER A 1 104 ? 10.598 -9.053 -17.187 1.00 86.50 104 SER A CA 1
ATOM 863 C C . SER A 1 104 ? 10.597 -10.193 -16.155 1.00 86.50 104 SER A C 1
ATOM 865 O O . SER A 1 104 ? 9.667 -10.277 -15.357 1.00 86.50 104 SER A O 1
ATOM 867 N N . ASP A 1 105 ? 11.664 -10.996 -16.093 1.00 87.38 105 ASP A N 1
ATOM 868 C CA . ASP A 1 105 ? 11.910 -12.030 -15.073 1.00 87.38 105 ASP A CA 1
ATOM 869 C C . ASP A 1 105 ? 12.648 -11.525 -13.812 1.00 87.38 105 ASP A C 1
ATOM 871 O O . ASP A 1 105 ? 12.853 -12.283 -12.865 1.00 87.38 105 ASP A O 1
ATOM 875 N N . GLY A 1 106 ? 13.064 -10.256 -13.791 1.00 89.94 106 GLY A N 1
ATOM 876 C CA . GLY A 1 106 ? 13.737 -9.602 -12.670 1.00 89.94 106 GLY A CA 1
ATOM 877 C C . GLY A 1 106 ? 15.234 -9.904 -12.535 1.00 89.94 106 GLY A C 1
ATOM 878 O O . GLY A 1 106 ? 15.846 -9.423 -11.582 1.00 89.94 106 GLY A O 1
ATOM 879 N N . ARG A 1 107 ? 15.832 -10.704 -13.431 1.00 90.44 107 ARG A N 1
ATOM 880 C CA . ARG A 1 107 ? 17.186 -11.258 -13.246 1.00 90.44 107 ARG A CA 1
ATOM 881 C C . ARG A 1 107 ? 18.312 -10.354 -13.723 1.00 90.44 107 ARG A C 1
ATOM 883 O O . ARG A 1 107 ? 19.342 -10.323 -13.055 1.00 90.44 107 ARG A O 1
ATOM 890 N N . VAL A 1 108 ? 18.142 -9.633 -14.828 1.00 91.75 108 VAL A N 1
ATOM 891 C CA . VAL A 1 108 ? 19.145 -8.697 -15.360 1.00 91.75 108 VAL A CA 1
ATOM 892 C C . VAL A 1 108 ? 18.695 -7.274 -15.080 1.00 91.75 108 VAL A C 1
ATOM 894 O O . VAL A 1 108 ? 17.525 -6.935 -15.266 1.00 91.75 108 VAL A O 1
ATOM 897 N N . THR A 1 109 ? 19.615 -6.432 -14.615 1.00 87.44 109 THR A N 1
ATOM 898 C CA . THR A 1 109 ? 19.275 -5.081 -14.169 1.00 87.44 109 THR A CA 1
ATOM 899 C C . THR A 1 109 ? 20.278 -4.024 -14.606 1.00 87.44 109 THR A C 1
ATOM 901 O O . THR A 1 109 ? 21.452 -4.328 -14.828 1.00 87.44 109 THR A O 1
ATOM 904 N N . ILE A 1 110 ? 19.812 -2.773 -14.711 1.00 83.56 110 ILE A N 1
ATOM 905 C CA . ILE A 1 110 ? 20.659 -1.593 -14.937 1.00 83.56 110 ILE A CA 1
ATOM 906 C C . ILE A 1 110 ? 20.312 -0.445 -13.992 1.00 83.56 110 ILE A C 1
ATOM 908 O O . ILE A 1 110 ? 19.167 -0.283 -13.560 1.00 83.56 110 ILE A O 1
ATOM 912 N N . GLY A 1 111 ? 21.313 0.384 -13.692 1.00 74.25 111 GLY A N 1
ATOM 913 C CA . GLY A 1 111 ? 21.121 1.619 -12.931 1.00 74.25 111 GLY A CA 1
ATOM 914 C C . GLY A 1 111 ? 20.311 2.666 -13.707 1.00 74.25 111 GLY A C 1
ATOM 915 O O . GLY A 1 111 ? 20.461 2.814 -14.918 1.00 74.25 111 GLY A O 1
ATOM 916 N N . THR A 1 112 ? 19.472 3.418 -12.994 1.00 67.31 112 THR A N 1
ATOM 917 C CA . THR A 1 112 ? 18.602 4.483 -13.537 1.00 67.31 112 THR A CA 1
ATOM 918 C C . THR A 1 112 ? 19.343 5.781 -13.867 1.00 67.31 112 THR A C 1
ATOM 920 O O . THR A 1 112 ? 18.979 6.493 -14.808 1.00 67.31 112 THR A O 1
ATOM 923 N N . ALA A 1 113 ? 20.382 6.113 -13.096 1.00 60.78 113 ALA A N 1
ATOM 924 C CA . ALA A 1 113 ? 21.266 7.237 -13.379 1.00 60.78 113 ALA A CA 1
ATOM 925 C C . ALA A 1 113 ? 22.246 6.821 -14.482 1.00 60.78 113 ALA A C 1
ATOM 927 O O . ALA A 1 113 ? 23.260 6.177 -14.217 1.00 60.78 113 ALA A O 1
ATOM 928 N N . GLY A 1 114 ? 21.894 7.152 -15.723 1.00 50.91 114 GLY A N 1
ATOM 929 C CA . GLY A 1 114 ? 22.710 6.861 -16.892 1.00 50.91 114 GLY A CA 1
ATOM 930 C C . GLY A 1 114 ? 24.125 7.430 -16.770 1.00 50.91 114 GLY A C 1
ATOM 931 O O . GLY A 1 114 ? 24.366 8.488 -16.184 1.00 50.91 114 GLY A O 1
ATOM 932 N N . GLY A 1 115 ? 25.058 6.690 -17.348 1.00 49.44 115 GLY A N 1
ATOM 933 C CA . GLY A 1 115 ? 26.379 7.146 -17.739 1.00 49.44 115 GLY A CA 1
ATOM 934 C C . GLY A 1 115 ? 26.658 6.592 -19.131 1.00 49.44 115 GLY A C 1
ATOM 935 O O . GLY A 1 115 ? 25.936 5.722 -19.612 1.00 49.44 115 GLY A O 1
ATOM 936 N N . ILE A 1 116 ? 27.724 7.061 -19.774 1.00 52.47 116 ILE A N 1
ATOM 937 C CA . ILE A 1 116 ? 28.130 6.614 -21.121 1.00 52.47 116 ILE A CA 1
ATOM 938 C C . ILE A 1 116 ? 28.369 5.085 -21.180 1.00 52.47 116 ILE A C 1
ATOM 940 O O . ILE A 1 116 ? 28.349 4.485 -22.250 1.00 52.47 116 ILE A O 1
ATOM 944 N N . LYS A 1 117 ? 28.553 4.438 -20.021 1.00 60.34 117 LYS A N 1
ATOM 945 C CA . LYS A 1 117 ? 28.722 2.990 -19.883 1.00 60.34 117 LYS A CA 1
ATOM 946 C C . LYS A 1 117 ? 27.611 2.426 -18.992 1.00 60.34 117 LYS A C 1
ATOM 948 O O . LYS A 1 117 ? 27.696 2.592 -17.772 1.00 60.34 117 LYS A O 1
ATOM 953 N N . PRO A 1 118 ? 26.558 1.805 -19.554 1.00 70.31 118 PRO A N 1
ATOM 954 C CA . PRO A 1 118 ? 25.548 1.136 -18.744 1.00 70.31 118 PRO A CA 1
ATOM 955 C C . PRO A 1 118 ? 26.183 -0.018 -17.955 1.00 70.31 118 PRO A C 1
ATOM 957 O O . PRO A 1 118 ? 27.012 -0.771 -18.467 1.00 70.31 118 PRO A O 1
ATOM 960 N N . HIS A 1 119 ? 25.798 -0.142 -16.685 1.00 75.69 119 HIS A N 1
ATOM 961 C CA . HIS A 1 119 ? 26.270 -1.200 -15.794 1.00 75.69 119 HIS A CA 1
ATOM 962 C C . HIS A 1 119 ? 25.191 -2.265 -15.661 1.00 75.69 119 HIS A C 1
ATOM 964 O O . HIS A 1 119 ? 24.169 -2.014 -15.019 1.00 75.69 119 HIS A O 1
ATOM 970 N N . PHE A 1 120 ? 25.443 -3.439 -16.236 1.00 83.69 120 PHE A N 1
ATOM 971 C CA . PHE A 1 120 ? 24.559 -4.589 -16.105 1.00 83.69 120 PHE A CA 1
ATOM 972 C C . PHE A 1 120 ? 24.939 -5.401 -14.869 1.00 83.69 120 PHE A C 1
ATOM 974 O O . PHE A 1 120 ? 26.121 -5.593 -14.564 1.00 83.69 120 PHE A O 1
ATOM 981 N N . ARG A 1 121 ? 23.923 -5.854 -14.135 1.00 85.69 121 ARG A N 1
ATOM 982 C CA . ARG A 1 121 ? 24.067 -6.682 -12.933 1.00 85.69 121 ARG A CA 1
ATOM 983 C C . ARG A 1 121 ? 23.031 -7.799 -12.935 1.00 85.69 121 ARG A C 1
ATOM 985 O O . ARG A 1 121 ? 22.012 -7.702 -13.617 1.00 85.69 121 ARG A O 1
ATOM 992 N N . THR A 1 122 ? 23.283 -8.830 -12.135 1.00 88.81 122 THR A N 1
ATOM 993 C CA . THR A 1 122 ? 22.324 -9.911 -11.879 1.00 88.81 122 THR A CA 1
ATOM 994 C C . THR A 1 122 ? 21.719 -9.815 -10.484 1.00 88.81 122 THR A C 1
ATOM 996 O O . THR A 1 122 ? 22.445 -9.549 -9.522 1.00 88.81 122 THR A O 1
ATOM 999 N N . VAL A 1 123 ? 20.424 -10.116 -10.369 1.00 90.12 123 VAL A N 1
ATOM 1000 C CA . VAL A 1 123 ? 19.729 -10.311 -9.086 1.00 90.12 123 VAL A CA 1
ATOM 1001 C C . VAL A 1 123 ? 19.728 -11.796 -8.708 1.00 90.12 123 VAL A C 1
ATOM 1003 O O . VAL A 1 123 ? 19.351 -12.662 -9.506 1.00 90.12 123 VAL A O 1
ATOM 1006 N N . LYS A 1 124 ? 20.158 -12.073 -7.475 1.00 90.19 124 LYS A N 1
ATOM 1007 C CA . LYS A 1 124 ? 20.479 -13.390 -6.912 1.00 90.19 124 LYS A CA 1
ATOM 1008 C C . LYS A 1 124 ? 19.694 -13.644 -5.612 1.00 90.19 124 LYS A C 1
ATOM 1010 O O . LYS A 1 124 ? 20.283 -13.619 -4.531 1.00 90.19 124 LYS A O 1
ATOM 1015 N N . PRO A 1 125 ? 18.371 -13.888 -5.667 1.00 90.19 125 PRO A N 1
ATOM 1016 C CA . PRO A 1 125 ? 17.600 -14.299 -4.487 1.00 90.19 125 PRO A CA 1
ATOM 1017 C C . PRO A 1 125 ? 18.141 -15.579 -3.830 1.00 90.19 125 PRO A C 1
ATOM 1019 O O . PRO A 1 125 ? 17.885 -15.816 -2.654 1.00 90.19 125 PRO A O 1
ATOM 1022 N N . GLU A 1 126 ? 18.922 -16.376 -4.562 1.00 89.81 126 GLU A N 1
ATOM 1023 C CA . GLU A 1 126 ? 19.588 -17.584 -4.073 1.00 89.81 126 GLU A CA 1
ATOM 1024 C C . GLU A 1 126 ? 20.643 -17.323 -2.986 1.00 89.81 126 GLU A C 1
ATOM 1026 O O . GLU A 1 126 ? 21.027 -18.261 -2.295 1.00 89.81 126 GLU A O 1
ATOM 1031 N N . LEU A 1 127 ? 21.110 -16.080 -2.811 1.00 88.56 127 LEU A N 1
ATOM 1032 C CA . LEU A 1 127 ? 22.044 -15.718 -1.734 1.00 88.56 127 LEU A CA 1
ATOM 1033 C C . LEU A 1 127 ? 21.380 -15.682 -0.349 1.00 88.56 127 LEU A C 1
ATOM 1035 O O . LEU A 1 127 ? 22.071 -15.644 0.668 1.00 88.56 127 LEU A O 1
ATOM 1039 N N . LEU A 1 128 ? 20.047 -15.673 -0.289 1.00 89.44 128 LEU A N 1
ATOM 1040 C CA . LEU A 1 128 ? 19.325 -15.581 0.972 1.00 89.44 128 LEU A CA 1
ATOM 1041 C C . LEU A 1 128 ? 19.291 -16.921 1.710 1.00 89.44 128 LEU A C 1
ATOM 1043 O O . LEU A 1 128 ? 19.026 -17.970 1.129 1.00 89.44 128 LEU A O 1
ATOM 1047 N N . ASN A 1 129 ? 19.459 -16.855 3.029 1.00 89.44 129 ASN A N 1
ATOM 1048 C CA . ASN A 1 129 ? 19.305 -17.978 3.962 1.00 89.44 129 ASN A CA 1
ATOM 1049 C C . ASN A 1 129 ? 18.224 -17.728 5.037 1.00 89.44 129 ASN A C 1
ATOM 1051 O O . ASN A 1 129 ? 17.992 -18.565 5.908 1.00 89.44 129 ASN A O 1
ATOM 1055 N N . LYS A 1 130 ? 17.578 -16.560 4.986 1.00 88.94 130 LYS A N 1
ATOM 1056 C CA . LYS A 1 130 ? 16.487 -16.100 5.854 1.00 88.94 130 LYS A CA 1
ATOM 1057 C C . LYS A 1 130 ? 15.611 -15.130 5.059 1.00 88.94 130 LYS A C 1
ATOM 1059 O O . LYS A 1 130 ? 16.106 -14.572 4.078 1.00 88.94 130 LYS A O 1
ATOM 1064 N N . PRO A 1 131 ? 14.339 -14.903 5.446 1.00 90.06 131 PRO A N 1
ATOM 1065 C CA . PRO A 1 131 ? 13.467 -13.968 4.739 1.00 90.06 131 PRO A CA 1
ATOM 1066 C C . PRO A 1 131 ? 14.153 -12.627 4.457 1.00 90.06 131 PRO A C 1
ATOM 1068 O O . PRO A 1 131 ? 14.772 -12.065 5.360 1.00 90.06 131 PRO A O 1
ATOM 1071 N N . PHE A 1 132 ? 14.028 -12.101 3.236 1.00 89.69 132 PHE A N 1
ATOM 1072 C CA . PHE A 1 132 ? 14.754 -10.914 2.773 1.00 89.69 132 PHE A CA 1
ATOM 1073 C C . PHE A 1 132 ? 14.599 -9.731 3.731 1.00 89.69 132 PHE A C 1
ATOM 1075 O O . PHE A 1 132 ? 15.578 -9.130 4.156 1.00 89.69 132 PHE A O 1
ATOM 1082 N N . ILE A 1 133 ? 13.370 -9.454 4.165 1.00 84.94 133 ILE A N 1
ATOM 1083 C CA . ILE A 1 133 ? 13.097 -8.354 5.089 1.00 84.94 133 ILE A CA 1
ATOM 1084 C C . ILE A 1 133 ? 13.784 -8.553 6.460 1.00 84.94 133 ILE A C 1
ATOM 1086 O O . ILE A 1 133 ? 14.091 -7.585 7.145 1.00 84.94 133 ILE A O 1
ATOM 1090 N N . LYS A 1 134 ? 14.087 -9.796 6.862 1.00 83.69 134 LYS A N 1
ATOM 1091 C CA . LYS A 1 134 ? 14.857 -10.160 8.072 1.00 83.69 134 LYS A CA 1
ATOM 1092 C C . LYS A 1 134 ? 16.364 -10.335 7.801 1.00 83.69 134 LYS A C 1
ATOM 1094 O O . LYS A 1 134 ? 17.083 -10.803 8.683 1.00 83.69 134 LYS A O 1
ATOM 1099 N N . SER A 1 135 ? 16.836 -10.021 6.595 1.00 86.12 135 SER A N 1
ATOM 1100 C CA . SER A 1 135 ? 18.258 -10.090 6.253 1.00 86.12 135 SER A CA 1
ATOM 1101 C C . SER A 1 135 ? 19.057 -8.985 6.938 1.00 86.12 135 SER A C 1
ATOM 1103 O O . SER A 1 135 ? 18.486 -8.087 7.554 1.00 86.12 135 SER A O 1
ATOM 1105 N N . GLU A 1 136 ? 20.381 -9.098 6.877 1.00 83.62 136 GLU A N 1
ATOM 1106 C CA . GLU A 1 136 ? 21.283 -8.080 7.415 1.00 83.62 136 GLU A CA 1
ATOM 1107 C C . GLU A 1 136 ? 21.121 -6.735 6.702 1.00 83.62 136 GLU A C 1
ATOM 1109 O O . GLU A 1 136 ? 20.558 -6.638 5.609 1.00 83.62 136 GLU A O 1
ATOM 1114 N N . ASN A 1 137 ? 21.625 -5.694 7.348 1.00 81.88 137 ASN A N 1
ATOM 1115 C CA . ASN A 1 137 ? 21.621 -4.325 6.854 1.00 81.88 137 ASN A CA 1
ATOM 1116 C C . ASN A 1 137 ? 22.361 -4.235 5.510 1.00 81.88 137 ASN A C 1
ATOM 1118 O O . ASN A 1 137 ? 23.353 -4.930 5.312 1.00 81.88 137 ASN A O 1
ATOM 1122 N N . GLY A 1 138 ? 21.864 -3.435 4.559 1.00 76.19 138 GLY A N 1
ATOM 1123 C CA . GLY A 1 138 ? 22.508 -3.254 3.250 1.00 76.19 138 GLY A CA 1
ATOM 1124 C C . GLY A 1 138 ? 21.882 -4.021 2.070 1.00 76.19 138 GLY A C 1
ATOM 1125 O O . GLY A 1 138 ? 20.741 -4.481 2.118 1.00 76.19 138 GLY A O 1
ATOM 1126 N N . SER A 1 139 ? 22.617 -4.086 0.955 1.00 77.69 139 SER A N 1
ATOM 1127 C CA . SER A 1 139 ? 22.162 -4.675 -0.316 1.00 77.69 139 SER A CA 1
ATOM 1128 C C . SER A 1 139 ? 22.813 -6.039 -0.554 1.00 77.69 139 SER A C 1
ATOM 1130 O O . SER A 1 139 ? 23.961 -6.105 -0.985 1.00 77.69 139 SER A O 1
ATOM 1132 N N . HIS A 1 140 ? 22.046 -7.117 -0.363 1.00 74.94 140 HIS A N 1
ATOM 1133 C CA . HIS A 1 140 ? 22.548 -8.508 -0.378 1.00 74.94 140 HIS A CA 1
ATOM 1134 C C . HIS A 1 140 ? 22.145 -9.336 -1.605 1.00 74.94 140 HIS A C 1
ATOM 1136 O O . HIS A 1 140 ? 22.575 -10.473 -1.761 1.00 74.94 140 HIS A O 1
ATOM 1142 N N . LEU A 1 141 ? 21.291 -8.793 -2.476 1.00 78.44 141 LEU A N 1
ATOM 1143 C CA . LEU A 1 141 ? 20.677 -9.547 -3.578 1.00 78.44 141 LEU A CA 1
ATOM 1144 C C . LEU A 1 141 ? 21.377 -9.387 -4.925 1.00 78.44 141 LEU A C 1
ATOM 1146 O O . LEU A 1 141 ? 20.889 -9.900 -5.928 1.00 78.44 141 LEU A O 1
ATOM 1150 N N . ILE A 1 142 ? 22.458 -8.622 -4.994 1.00 73.31 142 ILE A N 1
ATOM 1151 C CA . ILE A 1 142 ? 23.024 -8.181 -6.267 1.00 73.31 142 ILE A CA 1
ATOM 1152 C C . ILE A 1 142 ? 24.495 -8.512 -6.297 1.00 73.31 142 ILE A C 1
ATOM 1154 O O . ILE A 1 142 ? 25.190 -8.385 -5.294 1.00 73.31 142 ILE A O 1
ATOM 1158 N N . ASP A 1 143 ? 24.962 -8.922 -7.471 1.00 67.12 143 ASP A N 1
ATOM 1159 C CA . ASP A 1 143 ? 26.380 -9.157 -7.681 1.00 67.12 143 ASP A CA 1
ATOM 1160 C C . ASP A 1 143 ? 27.215 -7.904 -7.352 1.00 67.12 143 ASP A C 1
ATOM 1162 O O . ASP A 1 143 ? 26.904 -6.776 -7.775 1.00 67.12 143 ASP A O 1
ATOM 1166 N N . SER A 1 144 ? 28.298 -8.113 -6.604 1.00 55.62 144 SER A N 1
ATOM 1167 C CA . SER A 1 144 ? 29.314 -7.095 -6.351 1.00 55.62 144 SER A CA 1
ATOM 1168 C C . SER A 1 144 ? 30.110 -6.791 -7.627 1.00 55.62 144 SER A C 1
ATOM 1170 O O . SER A 1 144 ? 30.549 -5.652 -7.819 1.00 55.62 144 SER A O 1
ATOM 1172 N N . GLY A 1 145 ? 30.211 -7.757 -8.550 1.00 54.62 145 GLY A N 1
ATOM 1173 C CA . GLY A 1 145 ? 30.747 -7.573 -9.893 1.00 54.62 145 GLY A CA 1
ATOM 1174 C C . GLY A 1 145 ? 29.745 -6.881 -10.819 1.00 54.62 145 GLY A C 1
ATOM 1175 O O . GLY A 1 145 ? 28.759 -7.472 -11.247 1.00 54.62 145 GLY A O 1
ATOM 1176 N N . SER A 1 146 ? 29.989 -5.617 -11.181 1.00 54.44 146 SER A N 1
ATOM 1177 C CA . SER A 1 146 ? 29.282 -5.009 -12.316 1.00 54.44 146 SER A CA 1
ATOM 1178 C C . SER A 1 146 ? 29.999 -5.378 -13.611 1.00 54.44 146 SER A C 1
ATOM 1180 O O . SER A 1 146 ? 31.156 -4.976 -13.781 1.00 54.44 146 SER A O 1
ATOM 1182 N N . PHE A 1 147 ? 29.324 -6.048 -14.546 1.00 49.78 147 PHE A N 1
ATOM 1183 C CA . PHE A 1 147 ? 29.843 -6.146 -15.907 1.00 49.78 147 PHE A CA 1
ATOM 1184 C C . PHE A 1 147 ? 29.738 -4.757 -16.540 1.00 49.78 147 PHE A C 1
ATOM 1186 O O . PHE A 1 147 ? 28.647 -4.203 -16.721 1.00 49.78 147 PHE A O 1
ATOM 1193 N N . ARG A 1 148 ? 30.891 -4.145 -16.815 1.00 51.88 148 ARG A N 1
ATOM 1194 C CA . ARG A 1 148 ? 30.949 -2.978 -17.692 1.00 51.88 148 ARG A CA 1
ATOM 1195 C C . ARG A 1 148 ? 30.846 -3.541 -19.097 1.00 51.88 148 ARG A C 1
ATOM 1197 O O . ARG A 1 148 ? 31.748 -4.270 -19.497 1.00 51.88 148 ARG A O 1
ATOM 1204 N N . GLY A 1 149 ? 29.757 -3.239 -19.803 1.00 47.41 149 GLY A N 1
ATOM 1205 C CA . GLY A 1 149 ? 29.656 -3.587 -21.216 1.00 47.41 149 GLY A CA 1
ATOM 1206 C C . GLY A 1 149 ? 30.955 -3.216 -21.935 1.00 47.41 149 GLY A C 1
ATOM 1207 O O . GLY A 1 149 ? 31.488 -2.126 -21.718 1.00 47.41 149 GLY A O 1
ATOM 1208 N N . ILE A 1 150 ? 31.478 -4.127 -22.757 1.00 39.91 150 ILE A N 1
ATOM 1209 C CA . ILE A 1 150 ? 32.603 -3.838 -23.666 1.00 39.91 150 ILE A CA 1
ATOM 1210 C C . ILE A 1 150 ? 32.185 -2.776 -24.698 1.00 39.91 150 ILE A C 1
ATOM 1212 O O . ILE A 1 150 ? 33.017 -2.081 -25.274 1.00 39.91 150 ILE A O 1
ATOM 1216 N N . PHE A 1 151 ? 30.877 -2.592 -24.862 1.00 44.53 151 PHE A N 1
ATOM 1217 C CA . PHE A 1 151 ? 30.272 -1.556 -25.664 1.00 44.53 151 PHE A CA 1
ATOM 1218 C C . PHE A 1 151 ? 30.355 -0.182 -24.986 1.00 44.53 151 PHE A C 1
ATOM 1220 O O . PHE A 1 151 ? 29.687 0.095 -23.985 1.00 44.53 151 PHE A O 1
ATOM 1227 N N . ASP A 1 152 ? 31.176 0.698 -25.550 1.00 48.44 152 ASP A N 1
ATOM 1228 C CA . ASP A 1 152 ? 31.079 2.124 -25.288 1.00 48.44 152 ASP A CA 1
ATOM 1229 C C . ASP A 1 152 ? 29.882 2.640 -26.097 1.00 48.44 152 ASP A C 1
ATOM 1231 O O . ASP A 1 152 ? 29.850 2.457 -27.312 1.00 48.44 152 ASP A O 1
ATOM 1235 N N . LEU A 1 153 ? 28.897 3.316 -25.490 1.00 49.44 153 LEU A N 1
ATOM 1236 C CA . LEU A 1 153 ? 27.894 4.029 -26.302 1.00 49.44 153 LEU A CA 1
ATOM 1237 C C . LEU A 1 153 ? 28.588 4.972 -27.305 1.00 49.44 153 LEU A C 1
ATOM 1239 O O . LEU A 1 153 ? 28.032 5.256 -28.360 1.00 49.44 153 LEU A O 1
ATOM 1243 N N . MET A 1 154 ? 29.830 5.389 -27.019 1.00 41.22 154 MET A N 1
ATOM 1244 C CA . MET A 1 154 ? 30.681 6.154 -27.927 1.00 41.22 154 MET A CA 1
ATOM 1245 C C . MET A 1 154 ? 31.274 5.384 -29.116 1.00 41.22 154 MET A C 1
ATOM 1247 O O . MET A 1 154 ? 31.764 6.039 -30.024 1.00 41.22 154 MET A O 1
ATOM 1251 N N . SER A 1 155 ? 31.274 4.047 -29.156 1.00 43.16 155 SER A N 1
ATOM 1252 C CA . SER A 1 155 ? 31.699 3.302 -30.357 1.00 43.16 155 SER A CA 1
ATOM 1253 C C . SER A 1 155 ? 30.566 3.121 -31.366 1.00 43.16 155 SER A C 1
ATOM 1255 O O . SER A 1 155 ? 30.836 2.930 -32.546 1.00 43.16 155 SER A O 1
ATOM 1257 N N . VAL A 1 156 ? 29.308 3.228 -30.924 1.00 45.56 156 VAL A N 1
ATOM 1258 C CA . VAL A 1 156 ? 28.128 3.263 -31.813 1.00 45.56 156 VAL A CA 1
ATOM 1259 C C . VAL A 1 156 ? 27.599 4.673 -32.056 1.00 45.56 156 VAL A C 1
ATOM 1261 O O . VAL A 1 156 ? 26.857 4.898 -33.008 1.00 45.56 156 VAL A O 1
ATOM 1264 N N . TYR A 1 157 ? 28.075 5.658 -31.292 1.00 49.78 157 TYR A N 1
ATOM 1265 C CA . TYR A 1 157 ? 27.989 7.065 -31.667 1.00 49.78 157 TYR A CA 1
ATOM 1266 C C . TYR A 1 157 ? 29.249 7.516 -32.409 1.00 49.78 157 TYR A C 1
ATOM 1268 O O . TYR A 1 157 ? 30.279 7.721 -31.768 1.00 49.78 157 TYR A O 1
ATOM 1276 N N . PRO A 1 158 ? 29.201 7.791 -33.723 1.00 40.91 158 PRO A N 1
ATOM 1277 C CA . PRO A 1 158 ? 30.273 8.559 -34.334 1.00 40.91 158 PRO A CA 1
ATOM 1278 C C . PRO A 1 158 ? 30.337 9.949 -33.682 1.00 40.91 158 PRO A C 1
ATOM 1280 O O . PRO A 1 158 ? 29.312 10.614 -33.491 1.00 40.91 158 PRO A O 1
ATOM 1283 N N . TRP A 1 159 ? 31.550 10.402 -33.349 1.00 39.75 159 TRP A N 1
ATOM 1284 C CA . TRP A 1 159 ? 31.815 11.806 -33.039 1.00 39.75 159 TRP A CA 1
ATOM 1285 C C . TRP A 1 159 ? 31.240 12.669 -34.162 1.00 39.75 159 TRP A C 1
ATOM 1287 O O . TRP A 1 159 ? 31.601 12.494 -35.326 1.00 39.75 159 TRP A O 1
ATOM 1297 N N . ARG A 1 160 ? 30.341 13.596 -33.827 1.00 45.75 160 ARG A N 1
ATOM 1298 C CA . ARG A 1 160 ? 29.835 14.562 -34.803 1.00 45.75 160 ARG A CA 1
ATOM 1299 C C . ARG A 1 160 ? 30.658 15.831 -34.715 1.00 45.75 160 ARG A C 1
ATOM 1301 O O . ARG A 1 160 ? 30.649 16.500 -33.684 1.00 45.75 160 ARG A O 1
ATOM 1308 N N . THR A 1 161 ? 31.341 16.161 -35.802 1.00 37.84 161 THR A N 1
ATOM 1309 C CA . THR A 1 161 ? 31.935 17.475 -36.024 1.00 37.84 161 THR A CA 1
ATOM 1310 C C . THR A 1 161 ? 30.919 18.350 -36.756 1.00 37.84 161 THR A C 1
ATOM 1312 O O . THR A 1 161 ? 30.559 18.090 -37.900 1.00 37.84 161 THR A O 1
ATOM 1315 N N . PHE A 1 162 ? 30.431 19.395 -36.092 1.00 37.12 162 PHE A N 1
ATOM 1316 C CA . PHE A 1 162 ? 29.648 20.461 -36.723 1.00 37.12 162 PHE A CA 1
ATOM 1317 C C . PHE A 1 162 ? 30.589 21.636 -36.982 1.00 37.12 162 PHE A C 1
ATOM 1319 O O . PHE A 1 162 ? 31.102 22.224 -36.035 1.00 37.12 162 PHE A O 1
ATOM 1326 N N . GLY A 1 163 ? 30.891 21.930 -38.252 1.00 37.69 163 GLY A N 1
ATOM 1327 C CA . GLY A 1 163 ? 31.835 23.002 -38.607 1.00 37.69 163 GLY A CA 1
ATOM 1328 C C . GLY A 1 163 ? 33.247 22.823 -38.020 1.00 37.69 163 GLY A C 1
ATOM 1329 O O . GLY A 1 163 ? 33.941 23.806 -37.803 1.00 37.69 163 GLY A O 1
ATOM 1330 N N . GLY A 1 164 ? 33.656 21.584 -37.709 1.00 37.41 164 GLY A N 1
ATOM 1331 C CA . GLY A 1 164 ? 34.924 21.281 -37.027 1.00 37.41 164 GLY A CA 1
ATOM 1332 C C . GLY A 1 164 ? 34.847 21.190 -35.493 1.00 37.41 164 GLY A C 1
ATOM 1333 O O . GLY A 1 164 ? 35.825 20.783 -34.874 1.00 37.41 164 GLY A O 1
ATOM 1334 N N . VAL A 1 165 ? 33.697 21.476 -34.866 1.00 33.72 165 VAL A N 1
ATOM 1335 C CA . VAL A 1 165 ? 33.519 21.406 -33.401 1.00 33.72 165 VAL A CA 1
ATOM 1336 C C . VAL A 1 165 ? 32.830 20.091 -32.999 1.00 33.72 165 VAL A C 1
ATOM 1338 O O . VAL A 1 165 ? 31.738 19.802 -33.501 1.00 33.72 165 VAL A O 1
ATOM 1341 N N . PRO A 1 166 ? 33.416 19.283 -32.095 1.00 39.31 166 PRO A N 1
ATOM 1342 C CA . PRO A 1 166 ? 32.777 18.087 -31.550 1.00 39.31 166 PRO A CA 1
ATOM 1343 C C . PRO A 1 166 ? 31.543 18.455 -30.710 1.00 39.31 166 PRO A C 1
ATOM 1345 O O . PRO A 1 166 ? 31.668 19.137 -29.694 1.00 39.31 166 PRO A O 1
ATOM 1348 N N . VAL A 1 167 ? 30.349 17.981 -31.082 1.00 44.91 167 VAL A N 1
ATOM 1349 C CA . VAL A 1 167 ? 29.148 18.131 -30.237 1.00 44.91 167 VAL A CA 1
ATOM 1350 C C . VAL A 1 167 ? 28.944 16.859 -29.423 1.00 44.91 167 VAL A C 1
ATOM 1352 O O . VAL A 1 167 ? 28.608 15.802 -29.958 1.00 44.91 167 VAL A O 1
ATOM 1355 N N . ARG A 1 168 ? 29.134 16.962 -28.105 1.00 49.19 168 ARG A N 1
ATOM 1356 C CA . ARG A 1 168 ? 28.893 15.866 -27.163 1.00 49.19 168 ARG A CA 1
ATOM 1357 C C . ARG A 1 168 ? 27.401 15.777 -26.845 1.00 49.19 168 ARG A C 1
ATOM 1359 O O . ARG A 1 168 ? 26.849 16.665 -26.200 1.00 49.19 168 ARG A O 1
ATOM 1366 N N . LEU A 1 169 ? 26.752 14.690 -27.259 1.00 55.41 169 LEU A N 1
ATOM 1367 C CA . LEU A 1 169 ? 25.439 14.333 -26.725 1.00 55.41 169 LEU A CA 1
ATOM 1368 C C . LEU A 1 169 ? 25.640 13.818 -25.300 1.00 55.41 169 LEU A C 1
ATOM 1370 O O . LEU A 1 169 ? 26.383 12.865 -25.077 1.00 55.41 169 LEU A O 1
ATOM 1374 N N . GLU A 1 170 ? 25.015 14.473 -24.328 1.00 56.78 170 GLU A N 1
ATOM 1375 C CA . GLU A 1 170 ? 25.016 14.016 -22.940 1.00 56.78 170 GLU A CA 1
ATOM 1376 C C . GLU A 1 170 ? 23.870 13.008 -22.758 1.00 56.78 170 GLU A C 1
ATOM 1378 O O . GLU A 1 170 ? 22.705 13.428 -22.733 1.00 56.78 170 GLU A O 1
ATOM 1383 N N . PRO A 1 171 ? 24.146 11.687 -22.666 1.00 60.00 171 PRO A N 1
ATOM 1384 C CA . PRO A 1 171 ? 23.101 10.720 -22.365 1.00 60.00 171 PRO A CA 1
ATOM 1385 C C . PRO A 1 171 ? 22.493 11.033 -20.994 1.00 60.00 171 PRO A C 1
ATOM 1387 O O . PRO A 1 171 ? 23.196 11.214 -19.997 1.00 60.00 171 PRO A O 1
ATOM 1390 N N . GLY A 1 172 ? 21.165 11.137 -20.974 1.00 70.38 172 GLY A N 1
ATOM 1391 C CA . GLY A 1 172 ? 20.359 11.361 -19.781 1.00 70.38 172 GLY A CA 1
ATOM 1392 C C . GLY A 1 172 ? 20.109 10.070 -18.999 1.00 70.38 172 GLY A C 1
ATOM 1393 O O . GLY A 1 172 ? 20.961 9.191 -18.910 1.00 70.38 172 GLY A O 1
ATOM 1394 N N . HIS A 1 173 ? 18.926 9.950 -18.393 1.00 81.88 173 HIS A N 1
ATOM 1395 C CA . HIS A 1 173 ? 18.538 8.702 -17.728 1.00 81.88 173 HIS A CA 1
ATOM 1396 C C . HIS A 1 173 ? 18.231 7.615 -18.773 1.00 81.88 173 HIS A C 1
ATOM 1398 O O . HIS A 1 173 ? 17.803 7.916 -19.890 1.00 81.88 173 HIS A O 1
ATOM 1404 N N . SER A 1 174 ? 18.424 6.354 -18.388 1.00 83.75 174 SER A N 1
ATOM 1405 C CA . SER A 1 174 ? 18.227 5.191 -19.258 1.00 83.75 174 SER A CA 1
ATOM 1406 C C . SER A 1 174 ? 17.466 4.068 -18.562 1.00 83.75 174 SER A C 1
ATOM 1408 O O . SER A 1 174 ? 17.430 4.010 -17.332 1.00 83.75 174 SER A O 1
ATOM 1410 N N . ALA A 1 175 ? 16.893 3.161 -19.348 1.00 88.19 175 ALA A N 1
ATOM 1411 C CA . ALA A 1 175 ? 16.191 1.972 -18.875 1.00 88.19 175 ALA A CA 1
ATOM 1412 C C . ALA A 1 175 ? 16.330 0.811 -19.879 1.00 88.19 175 ALA A C 1
ATOM 1414 O O . ALA A 1 175 ? 16.652 1.022 -21.048 1.00 88.19 175 ALA A O 1
ATOM 1415 N N . ILE A 1 176 ? 16.090 -0.415 -19.408 1.00 90.25 176 ILE A N 1
ATOM 1416 C CA . ILE A 1 176 ? 15.877 -1.580 -20.274 1.00 90.25 176 ILE A CA 1
ATOM 1417 C C . ILE A 1 176 ? 14.386 -1.670 -20.584 1.00 90.25 176 ILE A C 1
ATOM 1419 O O . ILE A 1 176 ? 13.558 -1.585 -19.678 1.00 90.25 176 ILE A O 1
ATOM 1423 N N . CYS A 1 177 ? 14.072 -1.895 -21.851 1.00 92.00 177 CYS A N 1
ATOM 1424 C CA . CYS A 1 177 ? 12.781 -2.364 -22.309 1.00 92.00 177 CYS A CA 1
ATOM 1425 C C . CYS A 1 177 ? 12.915 -3.844 -22.703 1.00 92.00 177 CYS A C 1
ATOM 1427 O O . CYS A 1 177 ? 13.637 -4.190 -23.636 1.00 92.00 177 CYS A O 1
ATOM 1429 N N . ASP A 1 178 ? 12.253 -4.723 -21.951 1.00 90.88 178 ASP A N 1
ATOM 1430 C CA . ASP A 1 178 ? 12.155 -6.155 -22.246 1.00 90.88 178 ASP A CA 1
ATOM 1431 C C . ASP A 1 178 ? 10.762 -6.429 -22.808 1.00 90.88 178 ASP A C 1
ATOM 1433 O O . ASP A 1 178 ? 9.841 -6.789 -22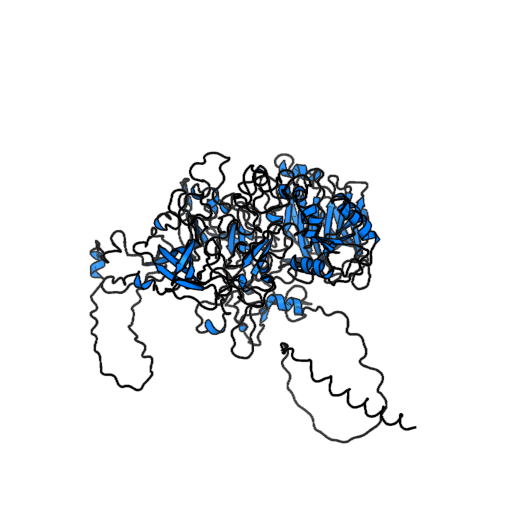.079 1.00 90.88 178 ASP A O 1
ATOM 1437 N N . GLY A 1 179 ? 10.599 -6.161 -24.103 1.00 79.12 179 GLY A N 1
ATOM 1438 C CA . GLY A 1 179 ? 9.328 -6.288 -24.812 1.00 79.12 179 GLY A CA 1
ATOM 1439 C C . GLY A 1 179 ? 9.015 -7.705 -25.286 1.00 79.12 179 GLY A C 1
ATOM 1440 O O . GLY A 1 179 ? 8.090 -7.887 -26.084 1.00 79.12 179 GLY A O 1
ATOM 1441 N N . THR A 1 180 ? 9.786 -8.709 -24.849 1.00 74.12 180 THR A N 1
ATOM 1442 C CA . THR A 1 180 ? 9.499 -10.092 -25.224 1.00 74.12 180 THR A CA 1
ATOM 1443 C C . THR A 1 180 ? 8.175 -10.521 -24.596 1.00 74.12 180 THR A C 1
ATOM 1445 O O . THR A 1 180 ? 7.946 -10.289 -23.406 1.00 74.12 180 THR A O 1
ATOM 1448 N N . PRO A 1 181 ? 7.245 -11.127 -25.356 1.00 60.84 181 PRO A N 1
ATOM 1449 C CA . PRO A 1 181 ? 5.941 -11.419 -24.792 1.00 60.84 181 PRO A CA 1
ATOM 1450 C C . PRO A 1 181 ? 6.079 -12.428 -23.651 1.00 60.84 181 PRO A C 1
ATOM 1452 O O . PRO A 1 181 ? 6.509 -13.568 -23.854 1.00 60.84 181 PRO A O 1
ATOM 1455 N N . LEU A 1 182 ? 5.618 -12.034 -22.461 1.00 54.25 182 LEU A N 1
ATOM 1456 C CA . LEU A 1 182 ? 5.420 -12.937 -21.321 1.00 54.25 182 LEU A CA 1
ATOM 1457 C C . LEU A 1 182 ? 4.508 -14.130 -21.685 1.00 54.25 182 LEU A C 1
ATOM 1459 O O . LEU A 1 182 ? 4.576 -15.201 -21.071 1.00 54.25 182 LEU A O 1
ATOM 1463 N N . ASN A 1 183 ? 3.658 -13.937 -22.701 1.00 49.72 183 ASN A N 1
ATOM 1464 C CA . ASN A 1 183 ? 2.413 -14.675 -22.902 1.00 49.72 183 ASN A CA 1
ATOM 1465 C C . ASN A 1 183 ? 2.372 -15.597 -24.108 1.00 49.72 183 ASN A C 1
ATOM 1467 O O . ASN A 1 183 ? 1.288 -16.086 -24.416 1.00 49.72 183 ASN A O 1
ATOM 1471 N N . ASN A 1 184 ? 3.470 -15.841 -24.811 1.00 43.94 184 ASN A N 1
ATOM 1472 C CA . ASN A 1 184 ? 3.293 -16.548 -26.064 1.00 43.94 184 ASN A CA 1
ATOM 1473 C C . ASN A 1 184 ? 2.802 -17.989 -25.875 1.00 43.94 184 ASN A C 1
ATOM 1475 O O . ASN A 1 184 ? 3.475 -18.852 -25.311 1.00 43.94 184 ASN A O 1
ATOM 1479 N N . LEU A 1 185 ? 1.568 -18.151 -26.363 1.00 40.41 185 LEU A N 1
ATOM 1480 C CA . LEU A 1 185 ? 1.029 -19.238 -27.166 1.00 40.41 185 LEU A CA 1
ATOM 1481 C C . LEU A 1 185 ? 2.136 -20.121 -27.772 1.00 40.41 185 LEU A C 1
ATOM 1483 O O . LEU A 1 185 ? 3.183 -19.590 -28.146 1.00 40.41 185 LEU A O 1
ATOM 1487 N N . PRO A 1 186 ? 1.885 -21.430 -27.948 1.00 34.41 186 PRO A N 1
ATOM 1488 C CA . PRO A 1 186 ? 2.878 -22.442 -28.341 1.00 34.41 186 PRO A CA 1
ATOM 1489 C C . PRO A 1 186 ? 3.718 -22.157 -29.608 1.00 34.41 186 PRO A C 1
ATOM 1491 O O . PRO A 1 186 ? 4.657 -22.897 -29.869 1.00 34.41 186 PRO A O 1
ATOM 1494 N N . ASN A 1 187 ? 3.447 -21.077 -30.356 1.00 35.66 187 ASN A N 1
ATOM 1495 C CA . ASN A 1 187 ? 4.054 -20.766 -31.652 1.00 35.66 187 ASN A CA 1
ATOM 1496 C C . ASN A 1 187 ? 4.958 -19.515 -31.702 1.00 35.66 187 ASN A C 1
ATOM 1498 O O . ASN A 1 187 ? 5.356 -19.128 -32.798 1.00 35.66 187 ASN A O 1
ATOM 1502 N N . SER A 1 188 ? 5.314 -18.855 -30.590 1.00 44.25 188 SER A N 1
ATOM 1503 C CA . SER A 1 188 ? 6.390 -17.844 -30.668 1.00 44.25 188 SER A CA 1
ATOM 1504 C C . SER A 1 188 ? 7.765 -18.443 -30.450 1.00 44.25 188 SER A C 1
ATOM 1506 O O . SER A 1 188 ? 7.956 -19.233 -29.528 1.00 44.25 188 SER A O 1
ATOM 1508 N N . THR A 1 189 ? 8.742 -17.953 -31.195 1.00 51.22 189 THR A N 1
ATOM 1509 C CA . THR A 1 189 ? 10.044 -18.598 -31.330 1.00 51.22 189 THR A CA 1
ATOM 1510 C C . THR A 1 189 ? 11.083 -18.237 -30.258 1.00 51.22 189 THR A C 1
ATOM 1512 O O . THR A 1 189 ? 12.080 -18.948 -30.173 1.00 51.22 189 THR A O 1
ATOM 1515 N N . ARG A 1 190 ? 10.883 -17.221 -29.394 1.00 71.31 190 ARG A N 1
ATOM 1516 C CA . ARG A 1 190 ? 11.765 -16.952 -28.226 1.00 71.31 190 ARG A CA 1
ATOM 1517 C C . ARG A 1 190 ? 11.179 -15.916 -27.247 1.00 71.31 190 ARG A C 1
ATOM 1519 O O . ARG A 1 190 ? 10.778 -14.843 -27.680 1.00 71.31 190 ARG A O 1
ATOM 1526 N N . SER A 1 191 ? 11.169 -16.196 -25.938 1.00 79.50 191 SER A N 1
ATOM 1527 C CA . SER A 1 191 ? 10.918 -15.188 -24.879 1.00 79.50 191 SER A CA 1
ATOM 1528 C C . SER A 1 191 ? 12.080 -15.175 -23.893 1.00 79.50 191 SER A C 1
ATOM 1530 O O . SER A 1 191 ? 12.676 -16.226 -23.659 1.00 79.50 191 SER A O 1
ATOM 1532 N N . ASN A 1 192 ? 12.346 -14.028 -23.272 1.00 87.88 192 ASN A N 1
ATOM 1533 C CA . ASN A 1 192 ? 13.421 -13.900 -22.298 1.00 87.88 192 ASN A CA 1
ATOM 1534 C C . ASN A 1 192 ? 13.066 -14.518 -20.926 1.00 87.88 192 ASN A C 1
ATOM 1536 O O . ASN A 1 192 ? 11.908 -14.448 -20.497 1.00 87.88 192 ASN A O 1
ATOM 1540 N N . PRO A 1 193 ? 14.057 -15.074 -20.208 1.00 91.19 193 PRO A N 1
ATOM 1541 C CA . PRO A 1 193 ? 15.292 -15.623 -20.763 1.00 91.19 193 PRO A CA 1
ATOM 1542 C C . PRO A 1 193 ? 15.004 -16.878 -21.588 1.00 91.19 193 PRO A C 1
ATOM 1544 O O . PRO A 1 193 ? 14.084 -17.645 -21.286 1.00 91.19 193 PRO A O 1
ATOM 1547 N N . TYR A 1 194 ? 15.849 -17.140 -22.577 1.00 89.50 194 TYR A N 1
ATOM 1548 C CA . TYR A 1 194 ? 15.869 -18.410 -23.293 1.00 89.50 194 TYR A CA 1
ATOM 1549 C C . TYR A 1 194 ? 17.189 -19.145 -23.058 1.00 89.50 194 TYR A C 1
ATOM 1551 O O . TYR A 1 194 ? 18.224 -18.535 -22.799 1.00 89.50 194 TYR A O 1
ATOM 1559 N N . GLN A 1 195 ? 17.144 -20.474 -23.157 1.00 90.56 195 GLN A N 1
ATOM 1560 C CA . GLN A 1 195 ? 18.334 -21.313 -23.028 1.00 90.56 195 GLN A CA 1
ATOM 1561 C C . GLN A 1 195 ? 19.280 -21.086 -24.209 1.00 90.56 195 GLN A C 1
ATOM 1563 O O . GLN A 1 195 ? 18.852 -21.011 -25.366 1.00 90.56 195 GLN A O 1
ATOM 1568 N N . CYS A 1 196 ? 20.570 -20.991 -23.913 1.00 90.38 196 CYS A N 1
ATOM 1569 C CA . CYS A 1 196 ? 21.635 -20.928 -24.902 1.00 90.38 196 CYS A CA 1
ATOM 1570 C C . CYS A 1 196 ? 22.911 -21.588 -24.365 1.00 90.38 196 CYS A C 1
ATOM 1572 O O . CYS A 1 196 ? 22.993 -21.968 -23.196 1.00 90.38 196 CYS A O 1
ATOM 1574 N N . VAL A 1 197 ? 23.911 -21.724 -25.234 1.00 89.19 197 VAL A N 1
ATOM 1575 C CA . VAL A 1 197 ? 25.257 -22.172 -24.866 1.00 89.19 197 VAL A CA 1
ATOM 1576 C C . VAL A 1 197 ? 26.220 -21.023 -25.129 1.00 89.19 197 VAL A C 1
ATOM 1578 O O . VAL A 1 197 ? 26.216 -20.454 -26.220 1.00 89.19 197 VAL A O 1
ATOM 1581 N N . HIS A 1 198 ? 27.048 -20.693 -24.143 1.00 88.50 198 HIS A N 1
ATOM 1582 C CA . HIS A 1 198 ? 28.113 -19.702 -24.266 1.00 88.50 198 HIS A CA 1
ATOM 1583 C C . HIS A 1 198 ? 29.411 -20.305 -23.730 1.00 88.50 198 HIS A C 1
ATOM 1585 O O . HIS A 1 198 ? 29.418 -20.892 -22.650 1.00 88.50 198 HIS A O 1
ATOM 1591 N N . ASN A 1 199 ? 30.490 -20.236 -24.514 1.00 88.94 199 ASN A N 1
ATOM 1592 C CA . ASN A 1 199 ? 31.784 -20.851 -24.183 1.00 88.94 199 ASN A CA 1
ATOM 1593 C C . ASN A 1 199 ? 31.673 -22.338 -23.772 1.00 88.94 199 ASN A C 1
ATOM 1595 O O . ASN A 1 199 ? 32.321 -22.793 -22.833 1.00 88.94 199 ASN A O 1
ATOM 1599 N N . GLY A 1 200 ? 30.801 -23.096 -24.450 1.00 86.25 200 GLY A N 1
ATOM 1600 C CA . GLY A 1 200 ? 30.563 -24.518 -24.171 1.00 86.25 200 GLY A CA 1
ATOM 1601 C C . GLY A 1 200 ? 29.743 -24.815 -22.907 1.00 86.25 200 GLY A C 1
ATOM 1602 O O . GLY A 1 200 ? 29.516 -25.984 -22.609 1.00 86.25 200 GLY A O 1
ATOM 1603 N N . SER A 1 201 ? 29.269 -23.793 -22.185 1.00 87.56 201 SER A N 1
ATOM 1604 C CA . SER A 1 201 ? 28.494 -23.941 -20.946 1.00 87.56 201 SER A CA 1
ATOM 1605 C C . SER A 1 201 ? 27.035 -23.483 -21.113 1.00 87.56 201 SER A C 1
ATOM 1607 O O . SER A 1 201 ? 26.781 -22.529 -21.855 1.00 87.56 201 SER A O 1
ATOM 1609 N N . PRO A 1 202 ? 26.060 -24.117 -20.430 1.00 89.81 202 PRO A N 1
ATOM 1610 C CA . PRO A 1 202 ? 24.672 -23.655 -20.423 1.00 89.81 202 PRO A CA 1
ATOM 1611 C C . PRO A 1 202 ? 24.524 -22.254 -19.811 1.00 89.81 202 PRO A C 1
ATOM 1613 O O . PRO A 1 202 ? 25.074 -21.971 -18.745 1.00 89.81 202 PRO A O 1
ATOM 1616 N N . ALA A 1 203 ? 23.740 -21.394 -20.459 1.00 92.81 203 ALA A N 1
ATOM 1617 C CA . ALA A 1 203 ? 23.526 -20.006 -20.061 1.00 92.81 203 ALA A CA 1
ATOM 1618 C C . ALA A 1 203 ? 22.074 -19.551 -20.302 1.00 92.81 203 ALA A C 1
ATOM 1620 O O . ALA A 1 203 ? 21.326 -20.168 -21.068 1.00 92.81 203 ALA A O 1
ATOM 1621 N N . ASP A 1 204 ? 21.695 -18.448 -19.653 1.00 94.50 204 ASP A N 1
ATOM 1622 C CA . ASP A 1 204 ? 20.501 -17.677 -20.001 1.00 94.50 204 ASP A CA 1
ATOM 1623 C C . ASP A 1 204 ? 20.897 -16.578 -20.982 1.00 94.50 204 ASP A C 1
ATOM 1625 O O . ASP A 1 204 ? 21.804 -15.791 -20.714 1.00 94.50 204 ASP A O 1
ATOM 1629 N N . CYS A 1 205 ? 20.186 -16.494 -22.097 1.00 93.50 205 CYS A N 1
ATOM 1630 C CA . CYS A 1 205 ? 20.341 -15.420 -23.062 1.00 93.50 205 CYS A CA 1
ATOM 1631 C C . CYS A 1 205 ? 19.082 -14.550 -23.107 1.00 93.50 205 CYS A C 1
ATOM 1633 O O . CYS A 1 205 ? 17.961 -15.025 -22.887 1.00 93.50 205 CYS A O 1
ATOM 1635 N N . TYR A 1 206 ? 19.294 -13.273 -23.406 1.00 93.44 206 TYR A N 1
ATOM 1636 C CA . TYR A 1 206 ? 18.262 -12.251 -23.468 1.00 93.44 206 TYR A CA 1
ATOM 1637 C C . TYR A 1 206 ? 18.421 -11.405 -24.731 1.00 93.44 206 TYR A C 1
ATOM 1639 O O . TYR A 1 206 ? 19.531 -10.966 -25.044 1.00 93.44 206 TYR A O 1
ATOM 1647 N N . ASP A 1 207 ? 17.297 -11.109 -25.379 1.00 91.38 207 ASP A N 1
ATOM 1648 C CA . ASP A 1 207 ? 17.183 -10.090 -26.423 1.00 91.38 207 ASP A CA 1
ATOM 1649 C C . ASP A 1 207 ? 16.475 -8.867 -25.815 1.00 91.38 207 ASP A C 1
ATOM 1651 O O . ASP A 1 207 ? 15.274 -8.907 -25.538 1.00 91.38 207 ASP A O 1
ATOM 1655 N N . LEU A 1 208 ? 17.222 -7.803 -25.521 1.00 91.44 208 LEU A N 1
ATOM 1656 C CA . LEU A 1 208 ? 16.748 -6.625 -24.783 1.00 91.44 208 LEU A CA 1
ATOM 1657 C C . LEU A 1 208 ? 16.835 -5.369 -25.642 1.00 91.44 208 LEU A C 1
ATOM 1659 O O . LEU A 1 208 ? 17.660 -5.298 -26.539 1.00 91.44 208 LEU A O 1
ATOM 1663 N N . THR A 1 209 ? 16.073 -4.329 -25.315 1.00 91.44 209 THR A N 1
ATOM 1664 C CA . THR A 1 209 ? 16.250 -3.005 -25.924 1.00 91.44 209 THR A CA 1
ATOM 1665 C C . THR A 1 209 ? 16.700 -2.010 -24.858 1.00 91.44 209 THR A C 1
ATOM 1667 O O . THR A 1 209 ? 16.040 -1.829 -23.834 1.00 91.44 209 THR A O 1
ATOM 1670 N N . TYR A 1 210 ? 17.829 -1.342 -25.078 1.00 88.62 210 TYR A N 1
ATOM 1671 C CA . TYR A 1 210 ? 18.310 -0.267 -24.214 1.00 88.62 210 TYR A CA 1
ATOM 1672 C C . TYR A 1 210 ? 17.795 1.076 -24.715 1.00 88.62 210 TYR A C 1
ATOM 1674 O O . TYR A 1 210 ? 18.031 1.437 -25.865 1.00 88.62 210 TYR A O 1
ATOM 1682 N N . VAL A 1 211 ? 17.106 1.818 -23.845 1.00 88.19 211 VAL A N 1
ATOM 1683 C CA . VAL A 1 211 ? 16.494 3.108 -24.176 1.00 88.19 211 VAL A CA 1
ATOM 1684 C C . VAL A 1 211 ? 17.110 4.215 -23.333 1.00 88.19 211 VAL A C 1
ATOM 1686 O O . VAL A 1 211 ? 17.216 4.096 -22.109 1.00 88.19 211 VAL A O 1
ATOM 1689 N N . PHE A 1 212 ? 17.475 5.323 -23.972 1.00 84.00 212 PHE A N 1
ATOM 1690 C CA . PHE A 1 212 ? 18.017 6.504 -23.303 1.00 84.00 212 PHE A CA 1
ATOM 1691 C C . PHE A 1 212 ? 17.533 7.795 -23.968 1.00 84.00 212 PHE A C 1
ATOM 1693 O O . PHE A 1 212 ? 17.210 7.837 -25.155 1.00 84.00 212 PHE A O 1
ATOM 1700 N N . SER A 1 213 ? 17.476 8.870 -23.186 1.00 80.88 213 SER A N 1
ATOM 1701 C CA . SER A 1 213 ? 17.188 10.216 -23.690 1.00 80.88 213 SER A CA 1
ATOM 1702 C C . SER A 1 213 ? 18.484 10.976 -23.974 1.00 80.88 213 SER A C 1
ATOM 1704 O O . SER A 1 213 ? 19.405 10.894 -23.159 1.00 80.88 213 SER A O 1
ATOM 1706 N N . ALA A 1 214 ? 18.529 11.796 -25.023 1.00 78.25 214 ALA A N 1
ATOM 1707 C CA . ALA A 1 214 ? 19.611 12.760 -25.234 1.00 78.25 214 ALA A CA 1
ATOM 1708 C C . ALA A 1 214 ? 19.078 14.191 -25.387 1.00 78.25 214 ALA A C 1
ATOM 1710 O O . ALA A 1 214 ? 17.992 14.425 -25.927 1.00 78.25 214 ALA A O 1
ATOM 1711 N N . LYS A 1 215 ? 19.873 15.146 -24.897 1.00 75.06 215 LYS A N 1
ATOM 1712 C CA . LYS A 1 215 ? 19.618 16.585 -25.003 1.00 75.06 215 LYS A CA 1
ATOM 1713 C C . LYS A 1 215 ? 20.213 17.122 -26.308 1.00 75.06 215 LYS A C 1
ATOM 1715 O O . LYS A 1 215 ? 21.377 16.872 -26.603 1.00 75.06 215 LYS A O 1
ATOM 1720 N N . ILE A 1 216 ? 19.419 17.881 -27.059 1.00 70.00 216 ILE A N 1
ATOM 1721 C CA . ILE A 1 216 ? 19.757 18.428 -28.379 1.00 70.00 216 ILE A CA 1
ATOM 1722 C C . ILE A 1 216 ? 19.712 19.968 -28.317 1.00 70.00 216 ILE A C 1
ATOM 1724 O O . ILE A 1 216 ? 18.693 20.523 -27.882 1.00 70.00 216 ILE A O 1
ATOM 1728 N N . PRO A 1 217 ? 20.771 20.686 -28.738 1.00 60.78 217 PRO A N 1
ATOM 1729 C CA . PRO A 1 217 ? 20.759 22.149 -28.852 1.00 60.78 217 PRO A CA 1
ATOM 1730 C C . PRO A 1 217 ? 19.708 22.643 -29.865 1.00 60.78 217 PRO A C 1
ATOM 1732 O O . PRO A 1 217 ? 19.567 22.068 -30.945 1.00 60.78 217 PRO A O 1
ATOM 1735 N N . SER A 1 218 ? 18.957 23.707 -29.558 1.00 49.16 218 SER A N 1
ATOM 1736 C CA . SER A 1 218 ? 18.076 24.340 -30.558 1.00 49.16 218 SER A CA 1
ATOM 1737 C C . SER A 1 218 ? 18.874 25.188 -31.558 1.00 49.16 218 SER A C 1
ATOM 1739 O O . SER A 1 218 ? 19.874 25.804 -31.205 1.00 49.16 218 SER A O 1
ATOM 1741 N N . GLY A 1 219 ? 18.437 25.177 -32.823 1.00 50.88 219 GLY A N 1
ATOM 1742 C CA . GLY A 1 219 ? 19.146 25.764 -33.973 1.00 50.88 219 GLY A CA 1
ATOM 1743 C C . GLY A 1 219 ? 19.560 24.729 -35.025 1.00 50.88 219 GLY A C 1
ATOM 1744 O O . GLY A 1 219 ? 19.805 25.079 -36.172 1.00 50.88 219 GLY A O 1
ATOM 1745 N N . LEU A 1 220 ? 19.555 23.445 -34.658 1.00 49.47 220 LEU A N 1
ATOM 1746 C CA . LEU A 1 220 ? 19.839 22.328 -35.554 1.00 49.47 220 LEU A CA 1
ATOM 1747 C C . LEU A 1 220 ? 18.524 21.729 -36.093 1.00 49.47 220 LEU A C 1
ATOM 1749 O O . LEU A 1 220 ? 17.701 21.223 -35.319 1.00 49.47 220 LEU A O 1
ATOM 1753 N N . ASP A 1 221 ? 18.303 21.816 -37.408 1.00 41.09 221 ASP A N 1
ATOM 1754 C CA . ASP A 1 221 ? 17.262 21.062 -38.120 1.00 41.09 221 ASP A CA 1
ATOM 1755 C C . ASP A 1 221 ? 17.872 19.755 -38.644 1.00 41.09 221 ASP A C 1
ATOM 1757 O O . ASP A 1 221 ? 18.811 19.763 -39.437 1.00 41.09 221 ASP A O 1
ATOM 1761 N N . HIS A 1 222 ? 17.376 18.625 -38.141 1.00 49.28 222 HIS A N 1
ATOM 1762 C CA . HIS A 1 222 ? 17.914 17.295 -38.426 1.00 49.28 222 HIS A CA 1
ATOM 1763 C C . HIS A 1 222 ? 17.102 16.508 -39.457 1.00 49.28 222 HIS A C 1
ATOM 1765 O O . HIS A 1 222 ? 17.423 15.347 -39.705 1.00 49.28 222 HIS A O 1
ATOM 1771 N N . SER A 1 223 ? 16.117 17.124 -40.118 1.00 41.03 223 SER A N 1
ATOM 1772 C CA . SER A 1 223 ? 15.472 16.512 -41.293 1.00 41.03 223 SER A CA 1
ATOM 1773 C C . SER A 1 223 ? 16.463 16.181 -42.432 1.00 41.03 223 SER A C 1
ATOM 1775 O O . SER A 1 223 ? 16.108 15.471 -43.367 1.00 41.03 223 SER A O 1
ATOM 1777 N N . LEU A 1 224 ? 17.720 16.635 -42.322 1.00 38.72 224 LEU A N 1
ATOM 1778 C CA . LEU A 1 224 ? 18.793 16.523 -43.313 1.00 38.72 224 LEU A CA 1
ATOM 1779 C C . LEU A 1 224 ? 20.009 15.683 -42.863 1.00 38.72 224 LEU A C 1
ATOM 1781 O O . LEU A 1 224 ? 21.081 15.822 -43.457 1.00 38.72 224 LEU A O 1
ATOM 1785 N N . VAL A 1 225 ? 19.900 14.851 -41.812 1.00 38.28 225 VAL A N 1
ATOM 1786 C CA . VAL A 1 225 ? 21.064 14.115 -41.275 1.00 38.28 225 VAL A CA 1
ATOM 1787 C C . VAL A 1 225 ? 20.911 12.599 -41.331 1.00 38.28 225 VAL A C 1
ATOM 1789 O O . VAL A 1 225 ? 20.189 11.997 -40.538 1.00 38.28 225 VAL A O 1
ATOM 1792 N N . ASP A 1 226 ? 21.677 11.989 -42.231 1.00 37.44 226 ASP A N 1
ATOM 1793 C CA . ASP A 1 226 ? 21.813 10.544 -42.373 1.00 37.44 226 ASP A CA 1
ATOM 1794 C C . ASP A 1 226 ? 22.870 10.005 -41.390 1.00 37.44 226 ASP A C 1
ATOM 1796 O O . ASP A 1 226 ? 24.058 10.336 -41.457 1.00 37.44 226 ASP A O 1
ATOM 1800 N N . MET A 1 227 ? 22.421 9.168 -40.448 1.00 39.50 227 MET A N 1
ATOM 1801 C CA . MET A 1 227 ? 23.274 8.564 -39.419 1.00 39.50 227 MET A CA 1
ATOM 1802 C C . MET A 1 227 ? 24.235 7.506 -39.971 1.00 39.50 227 MET A C 1
ATOM 1804 O O . MET A 1 227 ? 25.219 7.204 -39.300 1.00 39.50 227 MET A O 1
ATOM 1808 N N . LYS A 1 228 ? 23.987 6.967 -41.174 1.00 36.75 228 LYS A N 1
ATOM 1809 C CA . LYS A 1 228 ? 24.864 5.975 -41.812 1.00 36.75 228 LYS A CA 1
ATOM 1810 C C . LYS A 1 228 ? 26.041 6.617 -42.540 1.00 36.75 228 LYS A C 1
ATOM 1812 O O . LYS A 1 228 ? 27.112 6.023 -42.600 1.00 36.75 228 LYS A O 1
ATOM 1817 N N . THR A 1 229 ? 25.868 7.823 -43.082 1.00 37.44 229 THR A N 1
ATOM 1818 C CA . THR A 1 229 ? 26.886 8.465 -43.936 1.00 37.44 229 THR A CA 1
ATOM 1819 C C . THR A 1 229 ? 27.641 9.608 -43.268 1.00 37.44 229 THR A C 1
ATOM 1821 O O . THR A 1 229 ? 28.608 10.106 -43.843 1.00 37.44 229 THR A O 1
ATOM 1824 N N . ASN A 1 230 ? 27.247 10.016 -42.055 1.00 35.34 230 ASN A N 1
ATOM 1825 C CA . ASN A 1 230 ? 27.879 11.113 -41.313 1.00 35.34 230 ASN A CA 1
ATOM 1826 C C . ASN A 1 230 ? 27.872 12.458 -42.083 1.00 35.34 230 ASN A C 1
ATOM 1828 O O . ASN A 1 230 ? 28.690 13.338 -41.818 1.00 35.34 230 ASN A O 1
ATOM 1832 N N . LYS A 1 231 ? 26.950 12.630 -43.043 1.00 31.31 231 LYS A N 1
ATOM 1833 C CA . LYS A 1 231 ? 26.817 13.841 -43.866 1.00 31.31 231 LYS A CA 1
ATOM 1834 C C . LYS A 1 231 ? 25.612 14.671 -43.423 1.00 31.31 231 LYS A C 1
ATOM 1836 O O . LYS A 1 231 ? 24.536 14.141 -43.157 1.00 31.31 231 LYS A O 1
ATOM 1841 N N . ILE A 1 232 ? 25.809 15.986 -43.359 1.00 34.84 232 ILE A N 1
ATOM 1842 C CA . ILE A 1 232 ? 24.768 16.984 -43.091 1.00 34.84 232 ILE A CA 1
ATOM 1843 C C . ILE A 1 232 ? 24.624 17.830 -44.356 1.00 34.84 232 ILE A C 1
ATOM 1845 O O . ILE A 1 232 ? 25.616 18.390 -44.823 1.00 34.84 232 ILE A O 1
ATOM 1849 N N . ALA A 1 233 ? 23.413 17.952 -44.901 1.00 34.94 233 ALA A N 1
ATOM 1850 C CA . ALA A 1 233 ? 23.119 18.990 -45.887 1.00 34.94 233 ALA A CA 1
ATOM 1851 C C . ALA A 1 233 ? 22.755 20.286 -45.143 1.00 34.94 233 ALA A C 1
ATOM 1853 O O . ALA A 1 233 ? 21.790 20.321 -44.382 1.00 34.94 233 ALA A O 1
ATOM 1854 N N . VAL A 1 234 ? 23.548 21.345 -45.317 1.00 36.34 234 VAL A N 1
ATOM 1855 C CA . VAL A 1 234 ? 23.279 22.666 -44.728 1.00 36.34 234 VAL A CA 1
ATOM 1856 C C . VAL A 1 234 ? 22.536 23.505 -45.767 1.00 36.34 234 VAL A C 1
ATOM 1858 O O . VAL A 1 234 ? 23.139 23.951 -46.734 1.00 36.34 234 VAL A O 1
ATOM 1861 N N . ASN A 1 235 ? 21.233 23.727 -45.572 1.00 34.16 235 ASN A N 1
ATOM 1862 C CA . ASN A 1 235 ? 20.396 24.517 -46.493 1.00 34.16 235 ASN A CA 1
ATOM 1863 C C . ASN A 1 235 ? 20.169 25.973 -46.044 1.00 34.16 235 ASN A C 1
ATOM 1865 O O . ASN A 1 235 ? 19.326 26.659 -46.616 1.00 34.16 235 ASN A O 1
ATOM 1869 N N . ASN A 1 236 ? 20.894 26.467 -45.033 1.00 40.28 236 ASN A N 1
ATOM 1870 C CA . ASN A 1 236 ? 20.767 27.855 -44.584 1.00 40.28 236 ASN A CA 1
ATOM 1871 C C . ASN A 1 236 ? 22.104 28.615 -44.708 1.00 40.28 236 ASN A C 1
ATOM 1873 O O . ASN A 1 236 ? 22.961 28.466 -43.833 1.00 40.28 236 ASN A O 1
ATOM 1877 N N . PRO A 1 237 ? 22.278 29.448 -45.754 1.00 41.28 237 PRO A N 1
ATOM 1878 C CA . PRO A 1 237 ? 23.486 30.249 -45.963 1.00 41.28 237 PRO A CA 1
ATOM 1879 C C . PRO A 1 237 ? 23.792 31.205 -44.801 1.00 41.28 237 PRO A C 1
ATOM 1881 O O . PRO A 1 237 ? 24.954 31.452 -44.508 1.00 41.28 237 PRO A O 1
ATOM 1884 N N . ALA A 1 238 ? 22.773 31.676 -44.072 1.00 40.81 238 ALA A N 1
ATOM 1885 C CA . ALA A 1 238 ? 22.952 32.629 -42.974 1.00 40.81 238 ALA A CA 1
ATOM 1886 C C . ALA A 1 238 ? 23.624 32.024 -41.725 1.00 40.81 238 ALA A C 1
ATOM 1888 O O . ALA A 1 238 ? 24.093 32.760 -40.862 1.00 40.81 238 ALA A O 1
ATOM 1889 N N . LEU A 1 239 ? 23.677 30.691 -41.611 1.00 40.22 239 LEU A N 1
ATOM 1890 C CA . LEU A 1 239 ? 24.401 30.005 -40.535 1.00 40.22 239 LEU A CA 1
ATOM 1891 C C . LEU A 1 239 ? 25.855 29.687 -40.907 1.00 40.22 239 LEU A C 1
ATOM 1893 O O . LEU A 1 239 ? 26.625 29.345 -40.015 1.00 40.22 239 LEU A O 1
ATOM 1897 N N . ALA A 1 240 ? 26.243 29.795 -42.182 1.00 38.03 240 ALA A N 1
ATOM 1898 C CA . ALA A 1 240 ? 27.609 29.517 -42.626 1.00 38.03 240 ALA A CA 1
ATOM 1899 C C . ALA A 1 240 ? 28.589 30.646 -42.247 1.00 38.03 240 ALA A C 1
ATOM 1901 O O . ALA A 1 240 ? 29.724 30.362 -41.872 1.00 38.03 240 ALA A O 1
ATOM 1902 N N . ASP A 1 241 ? 28.125 31.899 -42.232 1.00 35.97 241 ASP A N 1
ATOM 1903 C CA . ASP A 1 241 ? 28.957 33.088 -41.973 1.00 35.97 241 ASP A CA 1
ATOM 1904 C C . ASP A 1 241 ? 29.301 33.324 -40.486 1.00 35.97 241 ASP A C 1
ATOM 1906 O O . ASP A 1 241 ? 30.023 34.259 -40.150 1.00 35.97 241 ASP A O 1
ATOM 1910 N N . HIS A 1 242 ? 28.808 32.493 -39.561 1.00 35.78 242 HIS A N 1
ATOM 1911 C CA . HIS A 1 242 ? 29.125 32.592 -38.124 1.00 35.78 242 HIS A CA 1
ATOM 1912 C C . HIS A 1 242 ? 30.130 31.548 -37.618 1.00 35.78 242 HIS A C 1
ATOM 1914 O O . HIS A 1 242 ? 30.442 31.529 -36.426 1.00 35.78 242 HIS A O 1
ATOM 1920 N N . PHE A 1 243 ? 30.680 30.716 -38.505 1.00 32.56 243 PHE A N 1
ATOM 1921 C CA . PHE A 1 243 ? 31.722 29.746 -38.165 1.00 32.56 243 PHE A CA 1
ATOM 1922 C C . PHE A 1 243 ? 33.036 30.104 -38.874 1.00 32.56 243 PHE A C 1
ATOM 1924 O O . PHE A 1 243 ? 33.384 29.516 -39.895 1.00 32.56 243 PHE A O 1
ATOM 1931 N N . GLU A 1 244 ? 33.789 31.067 -38.334 1.00 28.50 244 GLU A N 1
ATOM 1932 C CA . GLU A 1 244 ? 35.185 31.259 -38.746 1.00 28.50 244 GLU A CA 1
ATOM 1933 C C . GLU A 1 244 ? 36.024 30.030 -38.355 1.00 28.50 244 GLU A C 1
ATOM 1935 O O . GLU A 1 244 ? 35.982 29.557 -37.215 1.00 28.50 244 GLU A O 1
ATOM 1940 N N . ARG A 1 245 ? 36.789 29.507 -39.325 1.00 29.61 245 ARG A N 1
ATOM 1941 C CA . ARG A 1 245 ? 37.762 28.422 -39.139 1.00 29.61 245 ARG A CA 1
ATOM 1942 C C . ARG A 1 245 ? 38.780 28.808 -38.066 1.00 29.61 245 ARG A C 1
ATOM 1944 O O . ARG A 1 245 ? 39.528 29.764 -38.238 1.00 29.61 245 ARG A O 1
ATOM 1951 N N . VAL A 1 246 ? 38.863 28.009 -37.006 1.00 26.44 246 VAL A N 1
ATOM 1952 C CA . VAL A 1 246 ? 39.999 28.022 -36.079 1.00 26.44 246 VAL A CA 1
ATOM 1953 C C . VAL A 1 246 ? 40.916 26.863 -36.466 1.00 26.44 246 VAL A C 1
ATOM 1955 O O . VAL A 1 246 ? 40.591 25.707 -36.202 1.00 26.44 246 VAL A O 1
ATOM 1958 N N . ASP A 1 247 ? 42.040 27.167 -37.116 1.00 25.34 247 ASP A N 1
ATOM 1959 C CA . ASP A 1 247 ? 43.111 26.196 -37.361 1.00 25.34 247 ASP A CA 1
ATOM 1960 C C . ASP A 1 247 ? 43.887 25.948 -36.053 1.00 25.34 247 ASP A C 1
ATOM 1962 O O . ASP A 1 247 ? 44.364 26.883 -35.407 1.00 25.34 247 ASP A O 1
ATOM 1966 N N . TYR A 1 248 ? 44.008 24.682 -35.639 1.00 25.81 248 TYR A N 1
ATOM 1967 C CA . TYR A 1 248 ? 44.811 24.272 -34.482 1.00 25.81 248 TYR A CA 1
ATOM 1968 C C . TYR A 1 248 ? 46.208 23.825 -34.940 1.00 25.81 248 TYR A C 1
ATOM 1970 O O . TYR A 1 248 ? 46.341 22.797 -35.601 1.00 25.81 248 TYR A O 1
ATOM 1978 N N . ASP A 1 249 ? 47.249 24.563 -34.544 1.00 23.88 249 ASP A N 1
ATOM 1979 C CA . ASP A 1 249 ? 48.656 24.207 -34.774 1.00 23.88 249 ASP A CA 1
ATOM 1980 C C . ASP A 1 249 ? 49.193 23.377 -33.585 1.00 23.88 249 ASP A C 1
ATOM 1982 O O . ASP A 1 249 ? 49.258 23.855 -32.448 1.00 23.88 249 ASP A O 1
ATOM 1986 N N . PHE A 1 250 ? 49.543 22.108 -33.819 1.00 26.02 250 PHE A N 1
ATOM 1987 C CA . PHE A 1 250 ? 50.086 21.198 -32.801 1.00 26.02 250 PHE A CA 1
ATOM 1988 C C . PHE A 1 250 ? 51.619 21.180 -32.868 1.00 26.02 250 PHE A C 1
ATOM 1990 O O . PHE A 1 250 ? 52.198 20.563 -33.759 1.00 26.02 250 PHE A O 1
ATOM 1997 N N . ARG A 1 251 ? 52.302 21.773 -31.878 1.00 25.39 251 ARG A N 1
ATOM 1998 C CA . ARG A 1 251 ? 53.751 21.572 -31.678 1.00 25.39 251 ARG A CA 1
ATOM 1999 C C . ARG A 1 251 ? 54.020 20.604 -30.530 1.00 25.39 251 ARG A C 1
ATOM 2001 O O . ARG A 1 251 ? 53.610 20.839 -29.396 1.00 25.39 251 ARG A O 1
ATOM 2008 N N . ILE A 1 252 ? 54.744 19.528 -30.833 1.00 30.05 252 ILE A N 1
ATOM 2009 C CA . ILE A 1 252 ? 55.209 18.510 -29.882 1.00 30.05 252 ILE A CA 1
ATOM 2010 C C . ILE A 1 252 ? 56.663 18.837 -29.505 1.00 30.05 252 ILE A C 1
ATOM 2012 O O . ILE A 1 252 ? 57.521 18.900 -30.381 1.00 30.05 252 ILE A O 1
ATOM 2016 N N . GLY A 1 253 ? 56.943 19.052 -28.215 1.00 28.12 253 GLY A N 1
ATOM 2017 C CA . GLY A 1 253 ? 58.305 19.164 -27.666 1.00 28.12 253 GLY A CA 1
ATOM 2018 C C . GLY A 1 253 ? 58.758 17.867 -26.967 1.00 28.12 253 GLY A C 1
ATOM 2019 O O . GLY A 1 253 ? 57.897 17.086 -26.554 1.00 28.12 253 GLY A O 1
ATOM 2020 N N . PRO A 1 254 ? 60.075 17.600 -26.828 1.00 29.70 254 PRO A N 1
ATOM 2021 C CA . PRO A 1 254 ? 60.599 16.290 -26.439 1.00 29.70 254 PRO A CA 1
ATOM 2022 C C . PRO A 1 254 ? 60.422 16.004 -24.942 1.00 29.70 254 PRO A C 1
ATOM 2024 O O . PRO A 1 254 ? 60.533 16.895 -24.101 1.00 29.70 254 PRO A O 1
ATOM 2027 N N . GLN A 1 255 ? 60.175 14.733 -24.621 1.00 35.22 255 GLN A N 1
ATOM 2028 C CA . GLN A 1 255 ? 59.932 14.216 -23.272 1.00 35.22 255 GLN A CA 1
ATOM 2029 C C . GLN A 1 255 ? 61.209 14.104 -22.419 1.00 35.22 255 GLN A C 1
ATOM 2031 O O . GLN A 1 255 ? 62.274 13.765 -22.928 1.00 35.22 255 GLN A O 1
ATOM 2036 N N . SER A 1 256 ? 61.064 14.279 -21.099 1.00 26.59 256 SER A N 1
ATOM 2037 C CA . SER A 1 256 ? 62.033 13.849 -20.077 1.00 26.59 256 SER A CA 1
ATOM 2038 C C . SER A 1 256 ? 61.344 12.911 -19.062 1.00 26.59 256 SER A C 1
ATOM 2040 O O . SER A 1 256 ? 60.170 13.140 -18.760 1.00 26.59 256 SER A O 1
ATOM 2042 N N . PRO A 1 257 ? 61.999 11.852 -18.531 1.00 35.69 257 PRO A N 1
ATOM 2043 C CA . PRO A 1 257 ? 61.287 10.664 -18.039 1.00 35.69 257 PRO A CA 1
ATOM 2044 C C . PRO A 1 257 ? 60.821 10.663 -16.572 1.00 35.69 257 PRO A C 1
ATOM 2046 O O . PRO A 1 257 ? 60.311 9.638 -16.137 1.00 35.69 257 PRO A O 1
ATOM 2049 N N . ASN A 1 258 ? 60.978 11.729 -15.776 1.00 32.34 258 ASN A N 1
ATOM 2050 C CA . ASN A 1 258 ? 60.880 11.599 -14.306 1.00 32.34 258 ASN A CA 1
ATOM 2051 C C . ASN A 1 258 ? 60.086 12.689 -13.559 1.00 32.34 258 ASN A C 1
ATOM 2053 O O . ASN A 1 258 ? 60.543 13.190 -12.536 1.00 32.34 258 ASN A O 1
ATOM 2057 N N . VAL A 1 259 ? 58.859 13.013 -13.988 1.00 27.20 259 VAL A N 1
ATOM 2058 C CA . VAL A 1 259 ? 57.905 13.765 -13.142 1.00 27.20 259 VAL A CA 1
ATOM 2059 C C . VAL A 1 259 ? 56.470 13.262 -13.360 1.00 27.20 259 VAL A C 1
ATOM 2061 O O . VAL A 1 259 ? 55.910 13.401 -14.443 1.00 27.20 259 VAL A O 1
ATOM 2064 N N . ARG A 1 260 ? 55.833 12.701 -12.318 1.00 33.56 260 ARG A N 1
ATOM 2065 C CA . ARG A 1 260 ? 54.374 12.472 -12.285 1.00 33.56 260 ARG A CA 1
ATOM 2066 C C . ARG A 1 260 ? 53.659 13.787 -11.960 1.00 33.56 260 ARG A C 1
ATOM 2068 O O . ARG A 1 260 ? 53.239 14.006 -10.829 1.00 33.56 260 ARG A O 1
ATOM 2075 N N . THR A 1 261 ? 53.480 14.646 -12.956 1.00 26.72 261 THR A N 1
ATOM 2076 C CA . THR A 1 261 ? 52.539 15.772 -12.903 1.00 26.72 261 THR A CA 1
ATOM 2077 C C . THR A 1 261 ? 51.405 15.521 -13.894 1.00 26.72 261 THR A C 1
ATOM 2079 O O . THR A 1 261 ? 51.618 15.356 -15.091 1.00 26.72 261 THR A O 1
ATOM 2082 N N . ARG A 1 262 ? 50.162 15.467 -13.392 1.00 29.12 262 ARG A N 1
ATOM 2083 C CA . ARG A 1 262 ? 48.956 15.585 -14.226 1.00 29.12 262 ARG A CA 1
ATOM 2084 C C . ARG A 1 262 ? 48.903 17.011 -14.771 1.00 29.12 262 ARG A C 1
ATOM 2086 O O . ARG A 1 262 ? 48.353 17.901 -14.130 1.00 29.12 262 ARG A O 1
ATOM 2093 N N . SER A 1 263 ? 49.488 17.218 -15.942 1.00 24.64 263 SER A N 1
ATOM 2094 C CA . SER A 1 263 ? 49.325 18.439 -16.724 1.00 24.64 263 SER A CA 1
ATOM 2095 C C . SER A 1 263 ? 47.879 18.514 -17.219 1.00 24.64 263 SER A C 1
ATOM 2097 O O . SER A 1 263 ? 47.430 17.701 -18.026 1.00 24.64 263 SER A O 1
ATOM 2099 N N . ILE A 1 264 ? 47.128 19.465 -16.670 1.00 26.75 264 ILE A N 1
ATOM 2100 C CA . ILE A 1 264 ? 45.772 19.815 -17.087 1.00 26.75 264 ILE A CA 1
ATOM 2101 C C . ILE A 1 264 ? 45.893 20.488 -18.456 1.00 26.75 264 ILE A C 1
ATOM 2103 O O . ILE A 1 264 ? 46.412 21.597 -18.557 1.00 26.75 264 ILE A O 1
ATOM 2107 N N . TYR A 1 265 ? 45.404 19.833 -19.508 1.00 25.08 265 TYR A N 1
ATOM 2108 C CA . TYR A 1 265 ? 45.152 20.491 -20.786 1.00 25.08 265 TYR A CA 1
ATOM 2109 C C . TYR A 1 265 ? 43.966 21.449 -20.600 1.00 25.08 265 TYR A C 1
ATOM 2111 O O . TYR A 1 265 ? 42.810 21.044 -20.681 1.00 25.08 265 TYR A O 1
ATOM 2119 N N . GLN A 1 266 ? 44.240 22.722 -20.304 1.00 25.20 266 GLN A N 1
ATOM 2120 C CA . GLN A 1 266 ? 43.255 23.797 -20.435 1.00 25.20 266 GLN A CA 1
ATOM 2121 C C . GLN A 1 266 ? 43.192 24.232 -21.903 1.00 25.20 266 GLN A C 1
ATOM 2123 O O . GLN A 1 266 ? 43.784 25.234 -22.295 1.00 25.20 266 GLN A O 1
ATOM 2128 N N . ALA A 1 267 ? 42.446 23.494 -22.724 1.00 25.77 267 ALA A N 1
ATOM 2129 C CA . ALA A 1 267 ? 41.805 24.131 -23.865 1.00 25.77 267 ALA A CA 1
ATOM 2130 C C . ALA A 1 267 ? 40.674 24.999 -23.295 1.00 25.77 267 ALA A C 1
ATOM 2132 O O . ALA A 1 267 ? 39.785 24.492 -22.612 1.00 25.77 267 ALA A O 1
ATOM 2133 N N . LYS A 1 268 ? 40.725 26.318 -23.514 1.00 25.22 268 LYS A N 1
ATOM 2134 C CA . LYS A 1 268 ? 39.588 27.209 -23.253 1.00 25.22 268 LYS A CA 1
ATOM 2135 C C . LYS A 1 268 ? 38.467 26.837 -24.228 1.00 25.22 268 LYS A C 1
ATOM 2137 O O . LYS A 1 268 ? 38.350 27.438 -25.292 1.00 25.22 268 LYS A O 1
ATOM 2142 N N . GLU A 1 269 ? 37.653 25.844 -23.880 1.00 29.86 269 GLU A N 1
ATOM 2143 C CA . GLU A 1 269 ? 36.349 25.645 -24.507 1.00 29.86 269 GLU A CA 1
ATOM 2144 C C . GLU A 1 269 ? 35.516 26.903 -24.228 1.00 29.86 269 GLU A C 1
ATOM 2146 O O . GLU A 1 269 ? 35.058 27.142 -23.109 1.00 29.86 269 GLU A O 1
ATOM 2151 N N . LYS A 1 270 ? 35.324 27.751 -25.245 1.00 26.48 270 LYS A N 1
ATOM 2152 C CA . LYS A 1 270 ? 34.202 28.692 -25.245 1.00 26.48 270 LYS A CA 1
ATOM 2153 C C . LYS A 1 270 ? 32.935 27.842 -25.332 1.00 26.48 270 LYS A C 1
ATOM 2155 O O . LYS A 1 270 ? 32.488 27.485 -26.417 1.00 26.48 270 LYS A O 1
ATOM 2160 N N . HIS A 1 271 ? 32.376 27.482 -24.181 1.00 31.22 271 HIS A N 1
ATOM 2161 C CA . HIS A 1 271 ? 31.045 26.898 -24.111 1.00 31.22 271 HIS A CA 1
ATOM 2162 C C . HIS A 1 271 ? 30.047 27.905 -24.696 1.00 31.22 271 HIS A C 1
ATOM 2164 O O . HIS A 1 271 ? 29.781 28.950 -24.100 1.00 31.22 271 HIS A O 1
ATOM 2170 N N . PHE A 1 272 ? 29.492 27.602 -25.869 1.00 31.09 272 PHE A N 1
ATOM 2171 C CA . PHE A 1 272 ? 28.280 28.259 -26.342 1.00 31.09 272 PHE A CA 1
ATOM 2172 C C . PHE A 1 272 ? 27.136 27.843 -25.412 1.00 31.09 272 PHE A C 1
ATOM 2174 O O . PHE A 1 272 ? 26.493 26.811 -25.602 1.00 31.09 272 PHE A O 1
ATOM 2181 N N . PHE A 1 273 ? 26.899 28.628 -24.363 1.00 30.56 273 PHE A N 1
ATOM 2182 C CA . PHE A 1 273 ? 25.700 28.496 -23.550 1.00 30.56 273 PHE A CA 1
ATOM 2183 C C . PHE A 1 273 ? 24.520 29.040 -24.356 1.00 30.56 273 PHE A C 1
ATOM 2185 O O . PHE A 1 273 ? 24.218 30.230 -24.321 1.00 30.56 273 PHE A O 1
ATOM 2192 N N . ALA A 1 274 ? 23.841 28.164 -25.098 1.00 32.22 274 ALA A N 1
ATOM 2193 C CA . ALA A 1 274 ? 22.483 28.459 -25.530 1.00 32.22 274 ALA A CA 1
ATOM 2194 C C . ALA A 1 274 ? 21.621 28.715 -24.281 1.00 32.22 274 ALA A C 1
ATOM 2196 O O . ALA A 1 274 ? 21.731 27.979 -23.290 1.00 32.22 274 ALA A O 1
ATOM 2197 N N . HIS A 1 275 ? 20.779 29.753 -24.334 1.00 34.28 275 HIS A N 1
ATOM 2198 C CA . HIS A 1 275 ? 19.832 30.102 -23.271 1.00 34.28 275 HIS A CA 1
ATOM 2199 C C . HIS A 1 275 ? 19.075 28.837 -22.800 1.00 34.28 275 HIS A C 1
ATOM 2201 O O . HIS A 1 275 ? 18.713 28.004 -23.637 1.00 34.28 275 HIS A O 1
ATOM 2207 N N . PRO A 1 276 ? 18.827 28.642 -21.492 1.00 42.62 276 PRO A N 1
ATOM 2208 C CA . PRO A 1 276 ? 18.197 27.428 -20.954 1.00 42.62 276 PRO A CA 1
ATOM 2209 C C . PRO A 1 276 ? 16.823 27.073 -21.556 1.00 42.62 276 PRO A C 1
ATOM 2211 O O . PRO A 1 276 ? 16.410 25.916 -21.469 1.00 42.62 276 PRO A O 1
ATOM 2214 N N . ASP A 1 277 ? 16.161 28.015 -22.228 1.00 45.84 277 ASP A N 1
ATOM 2215 C CA . ASP A 1 277 ? 14.843 27.850 -22.859 1.00 45.84 277 ASP A CA 1
ATOM 2216 C C . ASP A 1 277 ? 14.877 27.160 -24.236 1.00 45.84 277 ASP A C 1
ATOM 2218 O O . ASP A 1 277 ? 13.844 26.951 -24.868 1.00 45.84 277 ASP A O 1
ATOM 2222 N N . ASN A 1 278 ? 16.066 26.778 -24.703 1.00 54.28 278 ASN A N 1
ATOM 2223 C CA . ASN A 1 278 ? 16.336 26.471 -26.103 1.00 54.28 278 ASN A CA 1
ATOM 2224 C C . ASN A 1 278 ? 16.898 25.048 -26.298 1.00 54.28 278 ASN A C 1
ATOM 2226 O O . ASN A 1 278 ? 17.809 24.823 -27.095 1.00 54.28 278 ASN A O 1
ATOM 2230 N N . TYR A 1 279 ? 16.357 24.056 -25.585 1.00 61.28 279 TYR A N 1
ATOM 2231 C CA . TYR A 1 279 ? 16.728 22.648 -25.765 1.00 61.28 279 TYR A CA 1
ATOM 2232 C C . TYR A 1 279 ? 15.562 21.786 -26.242 1.00 61.28 279 TYR A C 1
ATOM 2234 O O . TYR A 1 279 ? 14.388 22.034 -25.971 1.00 61.28 279 TYR A O 1
ATOM 2242 N N . LYS A 1 280 ? 15.933 20.759 -26.993 1.00 73.00 280 LYS A N 1
ATOM 2243 C CA . LYS A 1 280 ? 15.077 19.733 -27.566 1.00 73.00 280 LYS A CA 1
ATOM 2244 C C . LYS A 1 280 ? 15.518 18.377 -26.995 1.00 73.00 280 LYS A C 1
ATOM 2246 O O . LYS A 1 280 ? 16.701 18.190 -26.735 1.00 73.00 280 LYS A O 1
ATOM 2251 N N . PHE A 1 281 ? 14.604 17.434 -26.792 1.00 78.75 281 PHE A N 1
ATOM 2252 C CA . PHE A 1 281 ? 14.929 16.071 -26.346 1.00 78.75 281 PHE A CA 1
ATOM 2253 C C . PHE A 1 281 ? 14.472 15.032 -27.355 1.00 78.75 281 PHE A C 1
ATOM 2255 O O . PHE A 1 281 ? 13.435 15.195 -27.996 1.00 78.75 281 PHE A O 1
ATOM 2262 N N . GLN A 1 282 ? 15.229 13.948 -27.457 1.00 82.31 282 GLN A N 1
ATOM 2263 C CA . GLN A 1 282 ? 14.902 12.795 -28.286 1.00 82.31 282 GLN A CA 1
ATOM 2264 C C . GLN A 1 282 ? 15.249 11.515 -27.525 1.00 82.31 282 GLN A C 1
ATOM 2266 O O . GLN A 1 282 ? 16.211 11.489 -26.750 1.00 82.31 282 GLN A O 1
ATOM 2271 N N . PHE A 1 283 ? 14.454 10.469 -27.731 1.00 86.31 283 PHE A N 1
ATOM 2272 C CA . PHE A 1 283 ? 14.759 9.125 -27.266 1.00 86.31 283 PHE A CA 1
ATOM 2273 C C . PHE A 1 283 ? 15.466 8.339 -28.355 1.00 86.31 283 PHE A C 1
ATOM 2275 O O . PHE A 1 283 ? 15.140 8.460 -29.537 1.00 86.31 283 PHE A O 1
ATOM 2282 N N . TYR A 1 284 ? 16.383 7.493 -27.918 1.00 85.81 284 TYR A N 1
ATOM 2283 C CA . TYR A 1 284 ? 17.072 6.525 -28.746 1.00 85.81 284 TYR A CA 1
ATOM 2284 C C . TYR A 1 284 ? 16.887 5.147 -28.136 1.00 85.81 284 TYR A C 1
ATOM 2286 O O . TYR A 1 284 ? 16.869 5.007 -26.909 1.00 85.81 284 TYR A O 1
ATOM 2294 N N . SER A 1 285 ? 16.779 4.140 -28.992 1.00 87.12 285 SER A N 1
ATOM 2295 C CA . SER A 1 285 ? 16.836 2.745 -28.579 1.00 87.12 285 SER A CA 1
ATOM 2296 C C . SER A 1 285 ? 17.821 1.958 -29.419 1.00 87.12 285 SER A C 1
ATOM 2298 O O . SER A 1 285 ? 17.904 2.176 -30.625 1.00 87.12 285 SER A O 1
ATOM 2300 N N . VAL A 1 286 ? 18.515 1.023 -28.781 1.00 85.88 286 VAL A N 1
ATOM 2301 C CA . VAL A 1 286 ? 19.413 0.056 -29.418 1.00 85.88 286 VAL A CA 1
ATOM 2302 C C . VAL A 1 286 ? 19.078 -1.335 -28.894 1.00 85.88 286 VAL A C 1
ATOM 2304 O O . VAL A 1 286 ? 18.872 -1.508 -27.689 1.00 85.88 286 VAL A O 1
ATOM 2307 N N . ASP A 1 287 ? 18.991 -2.315 -29.786 1.00 87.75 287 ASP A N 1
ATOM 2308 C CA . ASP A 1 287 ? 18.741 -3.699 -29.396 1.00 87.75 287 ASP A CA 1
ATOM 2309 C C . ASP A 1 287 ? 20.060 -4.333 -28.924 1.00 87.75 287 ASP A C 1
ATOM 2311 O O . ASP A 1 287 ? 21.134 -4.047 -29.452 1.00 87.75 287 ASP A O 1
ATOM 2315 N N . LEU A 1 288 ? 19.994 -5.161 -27.887 1.00 87.38 288 LEU A N 1
ATOM 2316 C CA . LEU A 1 288 ? 21.120 -5.762 -27.185 1.00 87.38 288 LEU A CA 1
ATOM 2317 C C . LEU A 1 288 ? 20.922 -7.272 -27.051 1.00 87.38 288 LEU A C 1
ATOM 2319 O O . LEU A 1 288 ? 19.827 -7.741 -26.737 1.00 87.38 288 LEU A O 1
ATOM 2323 N N . LYS A 1 289 ? 22.018 -8.018 -27.165 1.00 89.31 289 LYS A N 1
ATOM 2324 C CA . LYS A 1 289 ? 22.127 -9.401 -26.701 1.00 89.31 289 LYS A CA 1
ATOM 2325 C C . LYS A 1 289 ? 22.844 -9.423 -25.361 1.00 89.31 289 LYS A C 1
ATOM 2327 O O . LYS A 1 289 ? 23.921 -8.843 -25.227 1.00 89.31 289 LYS A O 1
ATOM 2332 N N . VAL A 1 290 ? 22.261 -10.100 -24.377 1.00 91.19 290 VAL A N 1
ATOM 2333 C CA . VAL A 1 290 ? 22.853 -10.267 -23.042 1.00 91.19 290 VAL A CA 1
ATOM 2334 C C . VAL A 1 290 ? 22.930 -11.744 -22.691 1.00 91.19 290 VAL A C 1
ATOM 2336 O O . VAL A 1 290 ? 21.970 -12.480 -22.907 1.00 91.19 290 VAL A O 1
ATOM 2339 N N . ILE A 1 291 ? 24.061 -12.169 -22.125 1.00 92.81 291 ILE A N 1
ATOM 2340 C CA . ILE A 1 291 ? 24.295 -13.547 -21.684 1.00 92.81 291 ILE A CA 1
ATOM 2341 C C . ILE A 1 291 ? 24.599 -13.560 -20.190 1.00 92.81 291 ILE A C 1
ATOM 2343 O O . ILE A 1 291 ? 25.459 -12.821 -19.703 1.00 92.81 291 ILE A O 1
ATOM 2347 N N . VAL A 1 292 ? 23.902 -14.436 -19.474 1.00 93.12 292 VAL A N 1
ATOM 2348 C CA . VAL A 1 292 ? 24.084 -14.710 -18.051 1.00 93.12 292 VAL A CA 1
ATOM 2349 C C . VAL A 1 292 ? 24.551 -16.150 -17.878 1.00 93.12 292 VAL A C 1
ATOM 2351 O O . VAL A 1 292 ? 23.818 -17.088 -18.199 1.00 93.12 292 VAL A O 1
ATOM 2354 N N . SER A 1 293 ? 25.752 -16.339 -17.336 1.00 91.75 293 SER A N 1
ATOM 2355 C CA . SER A 1 293 ? 26.250 -17.666 -16.967 1.00 91.75 293 SER A CA 1
ATOM 2356 C C . SER A 1 293 ? 25.851 -18.050 -15.551 1.00 91.75 293 SER A C 1
ATOM 2358 O O . SER A 1 293 ? 25.527 -17.193 -14.726 1.00 91.75 293 SER A O 1
ATOM 2360 N N . ASN A 1 294 ? 25.836 -19.362 -15.291 1.00 90.44 294 ASN A N 1
ATOM 2361 C CA . ASN A 1 294 ? 25.356 -19.972 -14.047 1.00 90.44 294 ASN A CA 1
ATOM 2362 C C . ASN A 1 294 ? 23.998 -19.406 -13.581 1.00 90.44 294 ASN A C 1
ATOM 2364 O O . ASN A 1 294 ? 23.839 -19.081 -12.398 1.00 90.44 294 ASN A O 1
ATOM 2368 N N . PRO A 1 295 ? 23.017 -19.216 -14.485 1.00 91.06 295 PRO A N 1
ATOM 2369 C CA . PRO A 1 295 ? 21.805 -18.488 -14.149 1.00 91.06 295 PRO A CA 1
ATOM 2370 C C . PRO A 1 295 ? 21.027 -19.179 -13.030 1.00 91.06 295 PRO A C 1
ATOM 2372 O O . PRO A 1 295 ? 20.976 -20.406 -12.941 1.00 91.06 295 PRO A O 1
ATOM 2375 N N . LYS A 1 296 ? 20.369 -18.368 -12.193 1.00 89.81 296 LYS A N 1
ATOM 2376 C CA . LYS A 1 296 ? 19.539 -18.836 -11.069 1.00 89.81 296 LYS A CA 1
ATOM 2377 C C . LYS A 1 296 ? 20.327 -19.651 -10.029 1.00 89.81 296 LYS A C 1
ATOM 2379 O O . LYS A 1 296 ? 19.796 -20.571 -9.409 1.00 89.81 296 LYS A O 1
ATOM 2384 N N . THR A 1 297 ? 21.592 -19.293 -9.830 1.00 89.12 297 THR A N 1
ATOM 2385 C CA . THR A 1 297 ? 22.470 -19.796 -8.766 1.00 89.12 297 THR A CA 1
ATOM 2386 C C . THR A 1 297 ? 23.123 -18.618 -8.037 1.00 89.12 297 THR A C 1
ATOM 2388 O O . THR A 1 297 ? 23.029 -17.474 -8.489 1.00 89.12 297 THR A O 1
ATOM 2391 N N . VAL A 1 298 ? 23.820 -18.888 -6.932 1.00 88.56 298 VAL A N 1
ATOM 2392 C CA . VAL A 1 298 ? 24.624 -17.876 -6.221 1.00 88.56 298 VAL A CA 1
ATOM 2393 C C . VAL A 1 298 ? 25.764 -17.306 -7.088 1.00 88.56 298 VAL A C 1
ATOM 2395 O O . VAL A 1 298 ? 26.150 -16.146 -6.930 1.00 88.56 298 VAL A O 1
ATOM 2398 N N . ASP A 1 299 ? 26.217 -18.067 -8.088 1.00 88.38 299 ASP A N 1
ATOM 2399 C CA . ASP A 1 299 ? 27.324 -17.717 -8.988 1.00 88.38 299 ASP A CA 1
ATOM 2400 C C . ASP A 1 299 ? 26.868 -17.073 -10.307 1.00 88.38 299 ASP A C 1
ATOM 2402 O O . ASP A 1 299 ? 27.682 -16.884 -11.220 1.00 88.38 299 ASP A O 1
ATOM 2406 N N . ALA A 1 300 ? 25.574 -16.749 -10.431 1.00 90.31 300 ALA A N 1
ATOM 2407 C CA . ALA A 1 300 ? 25.023 -16.122 -11.630 1.00 90.31 300 ALA A CA 1
ATOM 2408 C C . ALA A 1 300 ? 25.757 -14.812 -11.951 1.00 90.31 300 ALA A C 1
ATOM 2410 O O . ALA A 1 300 ? 26.029 -14.028 -11.051 1.00 90.31 300 ALA A O 1
ATOM 2411 N N . ARG A 1 301 ? 26.078 -14.525 -13.210 1.00 89.31 301 ARG A N 1
ATOM 2412 C CA . ARG A 1 301 ? 26.684 -13.230 -13.572 1.00 89.31 301 ARG A CA 1
ATOM 2413 C C . ARG A 1 301 ? 26.421 -12.888 -15.024 1.00 89.31 301 ARG A C 1
ATOM 2415 O O . ARG A 1 301 ? 26.319 -13.782 -15.859 1.00 89.31 301 ARG A O 1
ATOM 2422 N N . VAL A 1 302 ? 26.342 -11.593 -15.327 1.00 89.31 302 VAL A N 1
ATOM 2423 C CA . VAL A 1 302 ? 26.359 -11.130 -16.718 1.00 89.31 302 VAL A CA 1
ATOM 2424 C C . VAL A 1 302 ? 27.767 -11.361 -17.257 1.00 89.31 302 VAL A C 1
ATOM 2426 O O . VAL A 1 302 ? 28.723 -10.783 -16.744 1.00 89.31 302 VAL A O 1
ATOM 2429 N N . GLU A 1 303 ? 27.891 -12.229 -18.256 1.00 88.38 303 GLU A N 1
ATOM 2430 C CA . GLU A 1 303 ? 29.173 -12.591 -18.872 1.00 88.38 303 GLU A CA 1
ATOM 2431 C C . GLU A 1 303 ? 29.426 -11.812 -20.162 1.00 88.38 303 GLU A C 1
ATOM 2433 O O . GLU A 1 303 ? 30.568 -11.471 -20.462 1.00 88.38 303 GLU A O 1
ATOM 2438 N N . TRP A 1 304 ? 28.362 -11.494 -20.903 1.00 86.50 304 TRP A N 1
ATOM 2439 C CA . TRP A 1 304 ? 28.463 -10.836 -22.200 1.00 86.50 304 TRP A CA 1
ATOM 2440 C C . TRP A 1 304 ? 27.299 -9.876 -22.443 1.00 86.50 304 TRP A C 1
ATOM 2442 O O . TRP A 1 304 ? 26.154 -10.175 -22.097 1.00 86.50 304 TRP A O 1
ATOM 2452 N N . VAL A 1 305 ? 27.599 -8.730 -23.061 1.00 85.56 305 VAL A N 1
ATOM 2453 C CA . VAL A 1 305 ? 26.621 -7.751 -23.554 1.00 85.56 305 VAL A CA 1
ATOM 2454 C C . VAL A 1 305 ? 27.129 -7.183 -24.871 1.00 85.56 305 VAL A C 1
ATOM 2456 O O . VAL A 1 305 ? 28.244 -6.662 -24.923 1.00 85.56 305 VAL A O 1
ATOM 2459 N N . GLU A 1 306 ? 26.292 -7.220 -25.899 1.00 84.38 306 GLU A N 1
ATOM 2460 C CA . GLU A 1 306 ? 26.620 -6.757 -27.247 1.00 84.38 306 GLU A CA 1
ATOM 2461 C C . GLU A 1 306 ? 25.423 -6.038 -27.865 1.00 84.38 306 GLU A C 1
ATOM 2463 O O . GLU A 1 306 ? 24.285 -6.480 -27.702 1.00 84.38 306 GLU A O 1
ATOM 2468 N N . ALA A 1 307 ? 25.662 -4.924 -28.557 1.00 82.25 307 ALA A N 1
ATOM 2469 C CA . ALA A 1 307 ? 24.610 -4.266 -29.321 1.00 82.25 307 ALA A CA 1
ATOM 2470 C C . ALA A 1 307 ? 24.412 -4.958 -30.667 1.00 82.25 307 ALA A C 1
ATOM 2472 O O . ALA A 1 307 ? 25.369 -5.377 -31.308 1.00 82.25 307 ALA A O 1
ATOM 2473 N N . VAL A 1 308 ? 23.161 -5.049 -31.098 1.00 83.06 308 VAL A N 1
ATOM 2474 C CA . VAL A 1 308 ? 22.804 -5.563 -32.414 1.00 83.06 308 VAL A CA 1
ATOM 2475 C C . VAL A 1 308 ? 23.061 -4.469 -33.446 1.00 83.06 308 VAL A C 1
ATOM 2477 O O . VAL A 1 308 ? 22.535 -3.357 -33.321 1.00 83.06 308 VAL A O 1
ATOM 2480 N N . ASP A 1 309 ? 23.849 -4.787 -34.468 1.00 76.81 309 ASP A N 1
ATOM 2481 C CA . ASP A 1 309 ? 24.139 -3.875 -35.575 1.00 76.81 309 ASP A CA 1
ATOM 2482 C C . ASP A 1 309 ? 22.855 -3.377 -36.258 1.00 76.81 309 ASP A C 1
ATOM 2484 O O . ASP A 1 309 ? 21.844 -4.080 -36.316 1.00 76.81 309 ASP A O 1
ATOM 2488 N N . ASP A 1 310 ? 22.886 -2.138 -36.762 1.00 79.06 310 ASP A N 1
ATOM 2489 C CA . ASP A 1 310 ? 21.766 -1.481 -37.461 1.00 79.06 310 ASP A CA 1
ATOM 2490 C C . ASP A 1 310 ? 20.436 -1.384 -36.666 1.00 79.06 310 ASP A C 1
ATOM 2492 O O . ASP A 1 310 ? 19.395 -1.048 -37.231 1.00 79.06 310 ASP A O 1
ATOM 2496 N N . SER A 1 311 ? 20.444 -1.605 -35.345 1.00 81.25 311 SER A N 1
ATOM 2497 C CA . SER A 1 311 ? 19.228 -1.584 -34.505 1.00 81.25 311 SER A CA 1
ATOM 2498 C C . SER A 1 311 ? 18.850 -0.214 -33.922 1.00 81.25 311 SER A C 1
ATOM 2500 O O . SER A 1 311 ? 17.844 -0.094 -33.215 1.00 81.25 311 SER A O 1
ATOM 2502 N N . LEU A 1 312 ? 19.635 0.834 -34.198 1.00 84.19 312 LEU A N 1
ATOM 2503 C CA . LEU A 1 312 ? 19.413 2.170 -33.645 1.00 84.19 312 LEU A CA 1
ATOM 2504 C C . LEU A 1 312 ? 18.112 2.784 -34.181 1.00 84.19 312 LEU A C 1
ATOM 2506 O O . LEU A 1 312 ? 17.988 3.081 -35.369 1.00 84.19 312 LEU A O 1
ATOM 2510 N N . LYS A 1 313 ? 17.169 3.061 -33.280 1.00 86.56 313 LYS A N 1
ATOM 2511 C CA . LYS A 1 313 ? 15.921 3.779 -33.578 1.00 86.56 313 LYS A CA 1
ATOM 2512 C C . LYS A 1 313 ? 15.885 5.086 -32.799 1.00 86.56 313 LYS A C 1
ATOM 2514 O O . LYS A 1 313 ? 16.500 5.212 -31.739 1.00 86.56 313 LYS A O 1
ATOM 2519 N N . GLN A 1 314 ? 15.151 6.059 -33.327 1.00 86.25 314 GLN A N 1
ATOM 2520 C CA . GLN A 1 314 ? 15.034 7.391 -32.742 1.00 86.25 314 GLN A CA 1
ATOM 2521 C C . GLN A 1 314 ? 13.577 7.861 -32.732 1.00 86.25 314 GLN A C 1
ATOM 2523 O O . GLN A 1 314 ? 12.839 7.631 -33.690 1.00 86.25 314 GLN A O 1
ATOM 2528 N N . SER A 1 315 ? 13.163 8.523 -31.654 1.00 87.88 315 SER A N 1
ATOM 2529 C CA . SER A 1 315 ? 11.840 9.149 -31.570 1.00 87.88 315 SER A CA 1
ATOM 2530 C C . SER A 1 315 ? 11.796 10.457 -32.359 1.00 87.88 315 SER A C 1
ATOM 2532 O O . SER A 1 315 ? 12.823 10.972 -32.801 1.00 87.88 315 SER A O 1
ATOM 2534 N N . ARG A 1 316 ? 10.623 11.093 -32.444 1.00 84.81 316 ARG A N 1
ATOM 2535 C CA . ARG A 1 316 ? 10.568 12.523 -32.779 1.00 84.81 316 ARG A CA 1
ATOM 2536 C C . ARG A 1 316 ? 11.225 13.371 -31.686 1.00 84.81 316 ARG A C 1
ATOM 2538 O O . ARG A 1 316 ? 11.487 12.901 -30.577 1.00 84.81 316 ARG A O 1
ATOM 2545 N N . THR A 1 317 ? 11.434 14.645 -31.981 1.00 80.25 317 THR A N 1
ATOM 2546 C CA . THR A 1 317 ? 11.982 15.596 -31.018 1.00 80.25 317 THR A CA 1
ATOM 2547 C C . THR A 1 317 ? 10.891 16.294 -30.198 1.00 80.25 317 THR A C 1
ATOM 2549 O O . THR A 1 317 ? 9.893 16.760 -30.745 1.00 80.25 317 THR A O 1
ATOM 2552 N N . PHE A 1 318 ? 11.112 16.438 -28.892 1.00 79.44 318 PHE A N 1
ATOM 2553 C CA . PHE A 1 318 ? 10.205 17.085 -27.943 1.00 79.44 318 PHE A CA 1
ATOM 2554 C C . PHE A 1 318 ? 10.799 18.396 -27.415 1.00 79.44 318 PHE A C 1
ATOM 2556 O O . PHE A 1 318 ? 11.974 18.457 -27.054 1.00 79.44 318 PHE A O 1
ATOM 2563 N N . LYS A 1 319 ? 9.988 19.460 -27.364 1.00 75.94 319 LYS A N 1
ATOM 2564 C CA . LYS A 1 319 ? 10.379 20.772 -26.818 1.00 75.94 319 LYS A CA 1
ATOM 2565 C C . LYS A 1 319 ? 10.188 20.790 -25.300 1.00 75.94 319 LYS A C 1
ATOM 2567 O O . LYS A 1 319 ? 9.130 21.177 -24.818 1.00 75.94 319 LYS A O 1
ATOM 2572 N N . ILE A 1 320 ? 11.196 20.328 -24.574 1.00 75.31 320 ILE A N 1
ATOM 2573 C CA . ILE A 1 320 ? 11.213 20.194 -23.111 1.00 75.31 320 ILE A CA 1
ATOM 2574 C C . ILE A 1 320 ? 12.651 20.379 -22.620 1.00 75.31 320 ILE A C 1
ATOM 2576 O O . ILE A 1 320 ? 13.594 20.220 -23.390 1.00 75.31 320 ILE A O 1
ATOM 2580 N N . ASN A 1 321 ? 12.843 20.711 -21.345 1.00 70.06 321 ASN A N 1
ATOM 2581 C CA . ASN A 1 321 ? 14.172 21.025 -20.809 1.00 70.06 321 ASN A CA 1
ATOM 2582 C C . ASN A 1 321 ? 14.846 19.857 -20.065 1.00 70.06 321 ASN A C 1
ATOM 2584 O O . ASN A 1 321 ? 16.066 19.876 -19.888 1.00 70.06 321 ASN A O 1
ATOM 2588 N N . VAL A 1 322 ? 14.080 18.844 -19.643 1.00 77.00 322 VAL A N 1
ATOM 2589 C CA . VAL A 1 322 ? 14.552 17.653 -18.924 1.00 77.00 322 VAL A CA 1
ATOM 2590 C C . VAL A 1 322 ? 13.602 16.482 -19.189 1.00 77.00 322 VAL A C 1
ATOM 2592 O O . VAL A 1 322 ? 12.391 16.657 -19.089 1.00 77.00 322 VAL A O 1
ATOM 2595 N N . ILE A 1 323 ? 14.162 15.292 -19.428 1.00 82.25 323 ILE A N 1
ATOM 2596 C CA . ILE A 1 323 ? 13.495 13.987 -19.294 1.00 82.25 323 ILE A CA 1
ATOM 2597 C C . ILE A 1 323 ? 14.307 13.118 -18.337 1.00 82.25 323 ILE A C 1
ATOM 2599 O O . ILE A 1 323 ? 15.534 13.046 -18.457 1.00 82.25 323 ILE A O 1
ATOM 2603 N N . LYS A 1 324 ? 13.638 12.455 -17.389 1.00 84.69 324 LYS A N 1
ATOM 2604 C CA . LYS A 1 324 ? 14.277 11.556 -16.421 1.00 84.69 324 LYS A CA 1
ATOM 2605 C C . LYS A 1 324 ? 13.426 10.337 -16.100 1.00 84.69 324 LYS A C 1
ATOM 2607 O O . LYS A 1 324 ? 12.207 10.364 -16.192 1.00 84.69 324 LYS A O 1
ATOM 2612 N N . GLU A 1 325 ? 14.108 9.294 -15.634 1.00 85.50 325 GLU A N 1
ATOM 2613 C CA . GLU A 1 325 ? 13.490 8.092 -15.059 1.00 85.50 325 GLU A CA 1
ATOM 2614 C C . GLU A 1 325 ? 12.530 7.346 -16.006 1.00 85.50 325 GLU A C 1
ATOM 2616 O O . GLU A 1 325 ? 11.398 7.081 -15.610 1.00 85.50 325 GLU A O 1
ATOM 2621 N N . PRO A 1 326 ? 12.938 6.975 -17.235 1.00 89.38 326 PRO A N 1
ATOM 2622 C CA . PRO A 1 326 ? 12.095 6.116 -18.061 1.00 89.38 326 PRO A CA 1
ATOM 2623 C C . PRO A 1 326 ? 11.828 4.771 -17.356 1.00 89.38 326 PRO A C 1
ATOM 2625 O O . PRO A 1 326 ? 12.731 4.191 -16.736 1.00 89.38 326 PRO A O 1
ATOM 2628 N N . VAL A 1 327 ? 10.585 4.289 -17.430 1.00 91.81 327 VAL A N 1
ATOM 2629 C CA . VAL A 1 327 ? 10.145 2.974 -16.922 1.00 91.81 327 VAL A CA 1
ATOM 2630 C C . VAL A 1 327 ? 9.179 2.349 -17.914 1.00 91.81 327 VAL A C 1
ATOM 2632 O O . VAL A 1 327 ? 8.324 3.048 -18.454 1.00 91.81 327 VAL A O 1
ATOM 2635 N N . PHE A 1 328 ? 9.305 1.041 -18.121 1.00 92.69 328 PHE A N 1
ATOM 2636 C CA . PHE A 1 328 ? 8.565 0.292 -19.130 1.00 92.69 328 PHE A CA 1
ATOM 2637 C C . PHE A 1 328 ? 7.663 -0.770 -18.514 1.00 92.69 328 PHE A C 1
ATOM 2639 O O . PHE A 1 328 ? 8.041 -1.433 -17.548 1.00 92.69 328 PHE A O 1
ATOM 2646 N N . THR A 1 329 ? 6.504 -0.986 -19.131 1.00 91.94 329 THR A N 1
ATOM 2647 C CA . THR A 1 329 ? 5.744 -2.227 -18.950 1.00 91.94 329 THR A CA 1
ATOM 2648 C C . THR A 1 329 ? 6.454 -3.397 -19.638 1.00 91.94 329 THR A C 1
ATOM 2650 O O . THR A 1 329 ? 7.186 -3.218 -20.610 1.00 91.94 329 THR A O 1
ATOM 2653 N N . ALA A 1 330 ? 6.204 -4.620 -19.172 1.00 86.81 330 ALA A N 1
ATOM 2654 C CA . ALA A 1 330 ? 6.807 -5.849 -19.697 1.00 86.81 330 ALA A CA 1
ATOM 2655 C C . ALA A 1 330 ? 6.364 -6.212 -21.125 1.00 86.81 330 ALA A C 1
ATOM 2657 O O . ALA A 1 330 ? 6.927 -7.109 -21.734 1.00 86.81 330 ALA A O 1
ATOM 2658 N N . ASP A 1 331 ? 5.344 -5.548 -21.677 1.00 86.69 331 ASP A N 1
ATOM 2659 C CA . ASP A 1 331 ? 4.987 -5.685 -23.095 1.00 86.69 331 ASP A CA 1
ATOM 2660 C C . ASP A 1 331 ? 5.719 -4.680 -24.001 1.00 86.69 331 ASP A C 1
ATOM 2662 O O . ASP A 1 331 ? 5.469 -4.654 -25.209 1.00 86.69 331 ASP A O 1
ATOM 2666 N N . GLY A 1 332 ? 6.579 -3.839 -23.414 1.00 90.94 332 GLY A N 1
ATOM 2667 C CA . GLY A 1 332 ? 7.455 -2.882 -24.082 1.00 90.94 332 GLY A CA 1
ATOM 2668 C C . GLY A 1 332 ? 6.756 -1.732 -24.804 1.00 90.94 332 GLY A C 1
ATOM 2669 O O . GLY A 1 332 ? 7.398 -1.020 -25.571 1.00 90.94 332 GLY A O 1
ATOM 2670 N N . ARG A 1 333 ? 5.446 -1.549 -24.620 1.00 91.38 333 ARG A N 1
ATOM 2671 C CA . ARG A 1 333 ? 4.641 -0.609 -25.426 1.00 91.38 333 ARG A CA 1
ATOM 2672 C C . ARG A 1 333 ? 4.148 0.615 -24.665 1.00 91.38 333 ARG A C 1
ATOM 2674 O O . ARG A 1 333 ? 3.623 1.535 -25.290 1.00 91.38 333 ARG A O 1
ATOM 2681 N N . LEU A 1 334 ? 4.342 0.647 -23.353 1.00 93.31 334 LEU A N 1
ATOM 2682 C CA . LEU A 1 334 ? 4.079 1.809 -22.521 1.00 93.31 334 LEU A CA 1
ATOM 2683 C C . LEU A 1 334 ? 5.356 2.205 -21.788 1.00 93.31 334 LEU A C 1
ATOM 2685 O O . LEU A 1 334 ? 5.965 1.394 -21.090 1.00 93.31 334 LEU A O 1
ATOM 2689 N N . MET A 1 335 ? 5.719 3.475 -21.934 1.00 94.06 335 MET A N 1
ATOM 2690 C CA . MET A 1 335 ? 6.762 4.120 -21.154 1.00 94.06 335 MET A CA 1
ATOM 2691 C C . MET A 1 335 ? 6.154 5.224 -20.305 1.00 94.06 335 MET A C 1
ATOM 2693 O O . MET A 1 335 ? 5.390 6.041 -20.814 1.00 94.06 335 MET A O 1
ATOM 2697 N N . ILE A 1 336 ? 6.559 5.309 -19.047 1.00 94.50 336 ILE A N 1
ATOM 2698 C CA . ILE A 1 336 ? 6.354 6.496 -18.214 1.00 94.50 336 ILE A CA 1
ATOM 2699 C C . ILE A 1 336 ? 7.691 7.188 -17.953 1.00 94.50 336 ILE A C 1
ATOM 2701 O O . ILE A 1 336 ? 8.747 6.553 -17.954 1.00 94.50 336 ILE A O 1
ATOM 2705 N N . THR A 1 337 ? 7.660 8.497 -17.742 1.00 91.12 337 THR A N 1
ATOM 2706 C CA . THR A 1 337 ? 8.849 9.298 -17.446 1.00 91.12 337 THR A CA 1
ATOM 2707 C C . THR A 1 337 ? 8.449 10.607 -16.769 1.00 91.12 337 THR A C 1
ATOM 2709 O O . THR A 1 337 ? 7.266 10.915 -16.633 1.00 91.12 337 THR A O 1
ATOM 2712 N N . ARG A 1 338 ? 9.436 11.388 -16.334 1.00 87.69 338 ARG A N 1
ATOM 2713 C CA . ARG A 1 338 ? 9.242 12.698 -15.722 1.00 87.69 338 ARG A CA 1
ATOM 2714 C C . ARG A 1 338 ? 9.858 13.799 -16.566 1.00 87.69 338 ARG A C 1
ATOM 2716 O O . ARG A 1 338 ? 11.012 13.674 -16.987 1.00 87.69 338 ARG A O 1
ATOM 2723 N N . ILE A 1 339 ? 9.134 14.905 -16.709 1.00 83.88 339 ILE A N 1
ATOM 2724 C CA . ILE A 1 339 ? 9.639 16.140 -17.315 1.00 83.88 339 ILE A CA 1
ATOM 2725 C C . ILE A 1 339 ? 10.030 17.186 -16.263 1.00 83.88 339 ILE A C 1
ATOM 2727 O O . ILE A 1 339 ? 9.626 17.114 -15.102 1.00 83.88 339 ILE A O 1
ATOM 2731 N N . GLY A 1 340 ? 10.907 18.114 -16.652 1.00 74.50 340 GLY A N 1
ATOM 2732 C CA . GLY A 1 340 ? 11.476 19.136 -15.768 1.00 74.50 340 GLY A CA 1
ATOM 2733 C C . GLY A 1 340 ? 10.540 20.284 -15.398 1.00 74.50 340 GLY A C 1
ATOM 2734 O O . GLY A 1 340 ? 9.479 20.458 -15.985 1.00 74.50 340 GLY A O 1
ATOM 2735 N N . LYS A 1 341 ? 11.005 21.107 -14.448 1.00 69.62 341 LYS A N 1
ATOM 2736 C CA . LYS A 1 341 ? 10.345 22.354 -14.037 1.00 69.62 341 LYS A CA 1
ATOM 2737 C C . LYS A 1 341 ? 10.324 23.390 -15.154 1.00 69.62 341 LYS A C 1
ATOM 2739 O O . LYS A 1 341 ? 11.232 23.407 -15.978 1.00 69.62 341 LYS A O 1
ATOM 2744 N N . ASN A 1 342 ? 9.377 24.321 -15.114 1.00 64.19 342 ASN A N 1
ATOM 2745 C CA . ASN A 1 342 ? 9.275 25.460 -16.030 1.00 64.19 342 ASN A CA 1
ATOM 2746 C C . ASN A 1 342 ? 9.108 25.066 -17.509 1.00 64.19 342 ASN A C 1
ATOM 2748 O O . ASN A 1 342 ? 9.421 25.851 -18.405 1.00 64.19 342 ASN A O 1
ATOM 2752 N N . VAL A 1 343 ? 8.618 23.854 -17.783 1.00 63.03 343 VAL A N 1
ATOM 2753 C CA . VAL A 1 343 ? 8.345 23.407 -19.151 1.00 63.03 343 VAL A CA 1
ATOM 2754 C C . VAL A 1 343 ? 7.016 23.996 -19.612 1.00 63.03 343 VAL A C 1
ATOM 2756 O O . VAL A 1 343 ? 5.979 23.793 -18.990 1.00 63.03 343 VAL A O 1
ATOM 2759 N N . LYS A 1 344 ? 7.038 24.719 -20.734 1.00 61.88 344 LYS A N 1
ATOM 2760 C CA . LYS A 1 344 ? 5.827 25.153 -21.441 1.00 61.88 344 LYS A CA 1
ATOM 2761 C C . LYS A 1 344 ? 5.481 24.100 -22.495 1.00 61.88 344 LYS A C 1
ATOM 2763 O O . LYS A 1 344 ? 6.126 24.055 -23.541 1.00 61.88 344 LYS A O 1
ATOM 2768 N N . HIS A 1 345 ? 4.487 23.251 -22.237 1.00 64.12 345 HIS A N 1
ATOM 2769 C CA . HIS A 1 345 ? 4.073 22.202 -23.175 1.00 64.12 345 HIS A CA 1
ATOM 2770 C C . HIS A 1 345 ? 2.557 22.141 -23.349 1.00 64.12 345 HIS A C 1
ATOM 2772 O O . HIS A 1 345 ? 1.851 21.860 -22.400 1.00 64.12 345 HIS A O 1
ATOM 2778 N N . ARG A 1 346 ? 2.036 22.340 -24.563 1.00 62.38 346 ARG A N 1
ATOM 2779 C CA . ARG A 1 346 ? 0.599 22.155 -24.816 1.00 62.38 346 ARG A CA 1
ATOM 2780 C C . ARG A 1 346 ? 0.281 20.684 -25.051 1.00 62.38 346 ARG A C 1
ATOM 2782 O O . ARG A 1 346 ? 0.852 20.090 -25.966 1.00 62.38 346 ARG A O 1
ATOM 2789 N N . TRP A 1 347 ? -0.665 20.142 -24.289 1.00 68.19 347 TRP A N 1
ATOM 2790 C CA . TRP A 1 347 ? -1.219 18.817 -24.550 1.00 68.19 347 TRP A CA 1
ATOM 2791 C C . TRP A 1 347 ? -2.152 18.908 -25.759 1.00 68.19 347 TRP A C 1
ATOM 2793 O O . TRP A 1 347 ? -3.147 19.633 -25.729 1.00 68.19 347 TRP A O 1
ATOM 2803 N N . SER A 1 348 ? -1.839 18.177 -26.826 1.00 57.41 348 SER A N 1
ATOM 2804 C CA . SER A 1 348 ? -2.819 17.844 -27.860 1.00 57.41 348 SER A CA 1
ATOM 2805 C C . SER A 1 348 ? -3.397 16.474 -27.511 1.00 57.41 348 SER A C 1
ATOM 2807 O O . SER A 1 348 ? -2.751 15.451 -27.774 1.00 57.41 348 SER A O 1
ATOM 2809 N N . VAL A 1 349 ? -4.569 16.430 -26.878 1.00 62.38 349 VAL A N 1
ATOM 2810 C CA . VAL A 1 349 ? -5.296 15.162 -26.724 1.00 62.38 349 VAL A CA 1
ATOM 2811 C C . VAL A 1 349 ? -6.215 14.945 -27.929 1.00 62.38 349 VAL A C 1
ATOM 2813 O O . VAL A 1 349 ? -6.621 15.901 -28.590 1.00 62.38 349 VAL A O 1
ATOM 2816 N N . GLN A 1 350 ? -6.495 13.682 -28.264 1.00 53.88 350 GLN A N 1
ATOM 2817 C CA . GLN A 1 350 ? -7.198 13.301 -29.501 1.00 53.88 350 GLN A CA 1
ATOM 2818 C C . GLN A 1 350 ? -8.640 13.840 -29.597 1.00 53.88 350 GLN A C 1
ATOM 2820 O O . GLN A 1 350 ? -9.170 13.919 -30.701 1.00 53.88 350 GLN A O 1
ATOM 2825 N N . ASP A 1 351 ? -9.229 14.294 -28.488 1.00 52.03 351 ASP A N 1
ATOM 2826 C CA . ASP A 1 351 ? -10.633 14.726 -28.397 1.00 52.03 351 ASP A CA 1
ATOM 2827 C C . ASP A 1 351 ? -10.843 16.246 -28.570 1.00 52.03 351 ASP A C 1
ATOM 2829 O O . ASP A 1 351 ? -11.853 16.800 -28.143 1.00 52.03 351 ASP A O 1
ATOM 2833 N N . GLY A 1 352 ? -9.874 16.969 -29.142 1.00 48.97 352 GLY A N 1
ATOM 2834 C CA . GLY A 1 352 ? -9.975 18.422 -29.360 1.00 48.97 352 GLY A CA 1
ATOM 2835 C C . GLY A 1 352 ? -9.798 19.279 -28.098 1.00 48.97 352 GLY A C 1
ATOM 2836 O O . GLY A 1 352 ? -9.687 20.502 -28.194 1.00 48.97 352 GLY A O 1
ATOM 2837 N N . LEU A 1 353 ? -9.685 18.661 -26.919 1.00 49.56 353 LEU A N 1
ATOM 2838 C CA . LEU A 1 353 ? -9.228 19.341 -25.711 1.00 49.56 353 LEU A CA 1
ATOM 2839 C C . LEU A 1 353 ? -7.755 19.733 -25.920 1.00 49.56 353 LEU A C 1
ATOM 2841 O O . LEU A 1 353 ? -6.861 18.898 -26.017 1.00 49.56 353 LEU A O 1
ATOM 2845 N N . THR A 1 354 ? -7.495 21.030 -26.037 1.00 50.28 354 THR A N 1
ATOM 2846 C CA . THR A 1 354 ? -6.129 21.559 -26.049 1.00 50.28 354 THR A CA 1
ATOM 2847 C C . THR A 1 354 ? -5.916 22.249 -24.720 1.00 50.28 354 THR A C 1
ATOM 2849 O O . THR A 1 354 ? -6.560 23.260 -24.447 1.00 50.28 354 THR A O 1
ATOM 2852 N N . TRP A 1 355 ? -5.033 21.712 -23.881 1.00 53.66 355 TRP A N 1
ATOM 2853 C CA . TRP A 1 355 ? -4.681 22.376 -22.631 1.00 53.66 355 TRP A CA 1
ATOM 2854 C C . TRP A 1 355 ? -3.344 23.098 -22.781 1.00 53.66 355 TRP A C 1
ATOM 2856 O O . TRP A 1 355 ? -2.369 22.549 -23.300 1.00 53.66 355 TRP A O 1
ATOM 2866 N N . SER A 1 356 ? -3.320 24.362 -22.361 1.00 47.84 356 SER A N 1
ATOM 2867 C CA . SER A 1 356 ? -2.124 25.196 -22.337 1.00 47.84 356 SER A CA 1
ATOM 2868 C C . SER A 1 356 ? -1.695 25.364 -20.882 1.00 47.84 356 SER A C 1
ATOM 2870 O O . SER A 1 356 ? -2.395 26.076 -20.162 1.00 47.84 356 SER A O 1
ATOM 2872 N N . PRO A 1 357 ? -0.563 24.788 -20.437 1.00 50.03 357 PRO A N 1
ATOM 2873 C CA . PRO A 1 357 ? 0.039 25.207 -19.186 1.00 50.03 357 PRO A CA 1
ATOM 2874 C C . PRO A 1 357 ? 0.513 26.630 -19.402 1.00 50.03 357 PRO A C 1
ATOM 2876 O O . PRO A 1 357 ? 1.447 26.893 -20.170 1.00 50.03 357 PRO A O 1
ATOM 2879 N N . ASN A 1 358 ? -0.150 27.569 -18.748 1.00 46.47 358 ASN A N 1
ATOM 2880 C CA . ASN A 1 358 ? 0.429 28.882 -18.581 1.00 46.47 358 ASN A CA 1
ATOM 2881 C C . ASN A 1 358 ? 1.459 28.781 -17.441 1.00 46.47 358 ASN A C 1
ATOM 2883 O O . ASN A 1 358 ? 1.217 28.175 -16.413 1.00 46.47 358 ASN A O 1
ATOM 2887 N N . ASN A 1 359 ? 2.657 29.306 -17.693 1.00 45.12 359 ASN A N 1
ATOM 2888 C CA . ASN A 1 359 ? 3.731 29.589 -16.736 1.00 45.12 359 ASN A CA 1
ATOM 2889 C C . ASN A 1 359 ? 4.134 28.503 -15.711 1.00 45.12 359 ASN A C 1
ATOM 2891 O O . ASN A 1 359 ? 4.033 28.689 -14.506 1.00 45.12 359 ASN A O 1
ATOM 2895 N N . GLY A 1 360 ? 4.792 27.456 -16.216 1.00 51.84 360 GLY A N 1
ATOM 2896 C CA . GLY A 1 360 ? 5.854 26.748 -15.497 1.00 51.84 360 GLY A CA 1
ATOM 2897 C C . GLY A 1 360 ? 5.397 25.725 -14.460 1.00 51.84 360 GLY A C 1
ATOM 2898 O O . GLY A 1 360 ? 5.368 26.001 -13.264 1.00 51.84 360 GLY A O 1
ATOM 2899 N N . SER A 1 361 ? 5.144 24.501 -14.927 1.00 52.16 361 SER A N 1
ATOM 2900 C CA . SER A 1 361 ? 4.945 23.336 -14.063 1.00 52.16 361 SER A CA 1
ATOM 2901 C C . SER A 1 361 ? 6.151 23.113 -13.131 1.00 52.16 361 SER A C 1
ATOM 2903 O O . SER A 1 361 ? 7.289 23.477 -13.446 1.00 52.16 361 SER A O 1
ATOM 2905 N N . GLU A 1 362 ? 5.926 22.462 -11.985 1.00 67.38 362 GLU A N 1
ATOM 2906 C CA . GLU A 1 362 ? 6.980 21.755 -11.244 1.00 67.38 362 GLU A CA 1
ATOM 2907 C C . GLU A 1 362 ? 7.502 20.577 -12.110 1.00 67.38 362 GLU A C 1
ATOM 2909 O O . GLU A 1 362 ? 7.606 20.659 -13.333 1.00 67.38 362 GLU A O 1
ATOM 2914 N N . TYR A 1 363 ? 7.865 19.459 -11.496 1.00 79.38 363 TYR A N 1
ATOM 2915 C CA . TYR A 1 363 ? 7.974 18.201 -12.219 1.00 79.38 363 TYR A CA 1
ATOM 2916 C C . TYR A 1 363 ? 6.583 17.677 -12.579 1.00 79.38 363 TYR A C 1
ATOM 2918 O O . TYR A 1 363 ? 5.675 17.804 -11.764 1.00 79.38 363 TYR A O 1
ATOM 2926 N N . GLU A 1 364 ? 6.448 17.072 -13.759 1.00 84.19 364 GLU A N 1
ATOM 2927 C CA . GLU A 1 364 ? 5.217 16.405 -14.198 1.00 84.19 364 GLU A CA 1
ATOM 2928 C C . GLU A 1 364 ? 5.538 14.981 -14.662 1.00 84.19 364 GLU A C 1
ATOM 2930 O O . GLU A 1 364 ? 6.569 14.738 -15.308 1.00 84.19 364 GLU A O 1
ATOM 2935 N N . ASN A 1 365 ? 4.653 14.042 -14.331 1.00 88.62 365 ASN A N 1
ATOM 2936 C CA . ASN A 1 365 ? 4.754 12.651 -14.753 1.00 88.62 365 ASN A CA 1
ATOM 2937 C C . ASN A 1 365 ? 3.933 12.428 -16.026 1.00 88.62 365 ASN A C 1
ATOM 2939 O O . ASN A 1 365 ? 2.748 12.747 -16.099 1.00 88.62 365 ASN A O 1
ATOM 2943 N N . VAL A 1 366 ? 4.577 11.862 -17.040 1.00 90.25 366 VAL A N 1
ATOM 2944 C CA . VAL A 1 366 ? 4.019 11.726 -18.388 1.00 90.25 366 VAL A CA 1
ATOM 2945 C C . VAL A 1 366 ? 4.200 10.308 -18.897 1.00 90.25 366 VAL A C 1
ATOM 2947 O O . VAL A 1 366 ? 5.064 9.567 -18.419 1.00 90.25 366 VAL A O 1
ATOM 2950 N N . TYR A 1 367 ? 3.415 9.931 -19.900 1.00 93.62 367 TYR A N 1
ATOM 2951 C CA . TYR A 1 367 ? 3.567 8.653 -20.582 1.00 93.62 367 TYR A CA 1
ATOM 2952 C C . TYR A 1 367 ? 3.657 8.792 -22.101 1.00 93.62 367 TYR A C 1
ATOM 2954 O O . TYR A 1 367 ? 3.241 9.790 -22.695 1.00 93.62 367 TYR A O 1
ATOM 2962 N N . PHE A 1 368 ? 4.196 7.739 -22.710 1.00 92.75 368 PHE A N 1
ATOM 2963 C CA . PHE A 1 368 ? 4.236 7.482 -24.140 1.00 92.75 368 PHE A CA 1
ATOM 2964 C C . PHE A 1 368 ? 3.682 6.082 -24.394 1.00 92.75 368 PHE A C 1
ATOM 2966 O O . PHE A 1 368 ? 4.109 5.119 -23.755 1.00 92.75 368 PHE A O 1
ATOM 2973 N N . ALA A 1 369 ? 2.739 5.971 -25.326 1.00 91.56 369 ALA A N 1
ATOM 2974 C CA . ALA A 1 369 ? 2.079 4.715 -25.655 1.00 91.56 369 ALA A CA 1
ATOM 2975 C C . ALA A 1 369 ? 2.206 4.408 -27.150 1.00 91.56 369 ALA A C 1
ATOM 2977 O O . ALA A 1 369 ? 1.840 5.230 -27.999 1.00 91.56 369 ALA A O 1
ATOM 2978 N N . ALA A 1 370 ? 2.697 3.209 -27.452 1.00 88.31 370 ALA A N 1
ATOM 2979 C CA . ALA A 1 370 ? 2.636 2.612 -28.778 1.00 88.31 370 ALA A CA 1
ATOM 2980 C C . ALA A 1 370 ? 1.287 1.897 -28.975 1.00 88.31 370 ALA A C 1
ATOM 2982 O O . ALA A 1 370 ? 0.661 1.424 -28.015 1.00 88.31 370 ALA A O 1
ATOM 2983 N N . GLY A 1 371 ? 0.833 1.818 -30.225 1.00 81.81 371 GLY A N 1
ATOM 2984 C CA . GLY A 1 371 ? -0.362 1.076 -30.603 1.00 81.81 371 GLY A CA 1
ATOM 2985 C C . GLY A 1 371 ? -0.256 -0.414 -30.249 1.00 81.81 371 GLY A C 1
ATOM 2986 O O . GLY A 1 371 ? 0.829 -0.924 -29.954 1.00 81.81 371 GLY A O 1
ATOM 2987 N N . PRO A 1 372 ? -1.382 -1.142 -30.232 1.00 74.75 372 PRO A N 1
ATOM 2988 C CA . PRO A 1 372 ? -1.372 -2.571 -29.924 1.00 74.75 372 PRO A CA 1
ATOM 2989 C C . PRO A 1 372 ? -0.607 -3.392 -30.977 1.00 74.75 372 PRO A C 1
ATOM 2991 O O . PRO A 1 372 ? 0.020 -4.385 -30.614 1.00 74.75 372 PRO A O 1
ATOM 2994 N N . ASP A 1 373 ? -0.598 -2.933 -32.231 1.00 80.12 373 ASP A N 1
ATOM 2995 C CA . ASP A 1 373 ? 0.055 -3.606 -33.362 1.00 80.12 373 ASP A CA 1
ATOM 2996 C C . ASP A 1 373 ? 1.498 -3.133 -33.601 1.00 80.12 373 ASP A C 1
ATOM 2998 O O . ASP A 1 373 ? 2.219 -3.709 -34.412 1.00 80.12 373 ASP A O 1
ATOM 3002 N N . ASP A 1 374 ? 1.947 -2.098 -32.885 1.00 85.06 374 ASP A N 1
ATOM 3003 C CA . ASP A 1 374 ? 3.324 -1.623 -32.982 1.00 85.06 374 ASP A CA 1
ATOM 3004 C C . ASP A 1 374 ? 4.302 -2.630 -32.363 1.00 85.06 374 ASP A C 1
ATOM 3006 O O . ASP A 1 374 ? 3.975 -3.378 -31.427 1.00 85.06 374 ASP A O 1
ATOM 3010 N N . ASN A 1 375 ? 5.540 -2.614 -32.858 1.00 85.94 375 ASN A N 1
ATOM 3011 C CA . ASN A 1 375 ? 6.619 -3.410 -32.287 1.00 85.94 375 ASN A CA 1
ATOM 3012 C C . ASN A 1 375 ? 6.920 -2.956 -30.843 1.00 85.94 375 ASN A C 1
ATOM 3014 O O . ASN A 1 375 ? 6.980 -1.751 -30.578 1.00 85.94 375 ASN A O 1
ATOM 3018 N N . PRO A 1 376 ? 7.131 -3.893 -29.898 1.00 88.69 376 PRO A N 1
ATOM 3019 C CA . PRO A 1 376 ? 7.605 -3.558 -28.559 1.00 88.69 376 PRO A CA 1
ATOM 3020 C C . PRO A 1 376 ? 8.913 -2.762 -28.604 1.00 88.69 376 PRO A C 1
ATOM 3022 O O . PRO A 1 376 ? 9.749 -2.984 -29.478 1.00 88.69 376 PRO A O 1
ATOM 3025 N N . CYS A 1 377 ? 9.109 -1.882 -27.624 1.00 90.31 377 CYS A N 1
ATOM 3026 C CA . CYS A 1 377 ? 10.347 -1.135 -27.392 1.00 90.31 377 CYS A CA 1
ATOM 3027 C C . CYS A 1 377 ? 10.797 -0.218 -28.543 1.00 90.31 377 CYS A C 1
ATOM 3029 O O . CYS A 1 377 ? 11.927 0.268 -28.541 1.00 90.31 377 CYS A O 1
ATOM 3031 N N . ASP A 1 378 ? 9.921 0.062 -29.509 1.00 89.62 378 ASP A N 1
ATOM 3032 C CA . ASP A 1 378 ? 10.220 0.939 -30.635 1.00 89.62 378 ASP A CA 1
ATOM 3033 C C . ASP A 1 378 ? 9.941 2.410 -30.290 1.00 89.62 378 ASP A C 1
ATOM 3035 O O . ASP A 1 378 ? 8.805 2.890 -30.346 1.00 89.62 378 ASP A O 1
ATOM 3039 N N . VAL A 1 379 ? 11.008 3.147 -29.967 1.00 90.44 379 VAL A N 1
ATOM 3040 C CA . VAL A 1 379 ? 10.936 4.579 -29.624 1.00 90.44 379 VAL A CA 1
ATOM 3041 C C . VAL A 1 379 ? 10.406 5.446 -30.772 1.00 90.44 379 VAL A C 1
ATOM 3043 O O . VAL A 1 379 ? 9.936 6.557 -30.521 1.00 90.44 379 VAL A O 1
ATOM 3046 N N . SER A 1 380 ? 10.465 4.975 -32.026 1.00 89.75 380 SER A N 1
ATOM 3047 C CA . SER A 1 380 ? 9.974 5.736 -33.185 1.00 89.75 380 SER A CA 1
ATOM 3048 C C . SER A 1 380 ? 8.450 5.876 -33.184 1.00 89.75 380 SER A C 1
ATOM 3050 O O . SER A 1 380 ? 7.920 6.844 -33.724 1.00 89.75 380 SER A O 1
ATOM 3052 N N . LYS A 1 381 ? 7.749 4.960 -32.502 1.00 90.38 381 LYS A N 1
ATOM 3053 C CA . LYS A 1 381 ? 6.285 4.942 -32.357 1.00 90.38 381 LYS A CA 1
ATOM 3054 C C . LYS A 1 381 ? 5.771 5.841 -31.239 1.00 90.38 381 LYS A C 1
ATOM 3056 O O . LYS A 1 381 ? 4.565 6.053 -31.099 1.00 90.38 381 LYS A O 1
ATOM 3061 N N . TRP A 1 382 ? 6.664 6.393 -30.423 1.00 87.56 382 TRP A N 1
ATOM 3062 C CA . TRP A 1 382 ? 6.294 7.300 -29.341 1.00 87.56 382 TRP A CA 1
ATOM 3063 C C . TRP A 1 382 ? 6.134 8.709 -29.872 1.00 87.56 382 TRP A C 1
ATOM 3065 O O . TRP A 1 382 ? 6.972 9.589 -29.694 1.00 87.56 382 TRP A O 1
ATOM 3075 N N . GLU A 1 383 ? 5.019 8.909 -30.554 1.00 82.38 383 GLU A N 1
ATOM 3076 C CA . GLU A 1 383 ? 4.713 10.174 -31.191 1.00 82.38 383 GLU A CA 1
ATOM 3077 C C . GLU A 1 383 ? 4.106 11.170 -30.219 1.00 82.38 383 GLU A C 1
ATOM 3079 O O . GLU A 1 383 ? 4.287 12.351 -30.410 1.00 82.38 383 GLU A O 1
ATOM 3084 N N . THR A 1 384 ? 3.394 10.771 -29.169 1.00 82.44 384 THR A N 1
ATOM 3085 C CA . THR A 1 384 ? 2.668 11.722 -28.310 1.00 82.44 384 THR A CA 1
ATOM 3086 C C . THR A 1 384 ? 3.037 11.529 -26.852 1.00 82.44 384 THR A C 1
ATOM 3088 O O . THR A 1 384 ? 2.941 10.417 -26.339 1.00 82.44 384 THR A O 1
ATOM 3091 N N . MET A 1 385 ? 3.430 12.624 -26.201 1.00 85.56 385 MET A N 1
ATOM 3092 C CA . MET A 1 385 ? 3.600 12.703 -24.752 1.00 85.56 385 MET A CA 1
ATOM 3093 C C . MET A 1 385 ? 2.259 13.115 -24.149 1.00 85.56 385 MET A C 1
ATOM 3095 O O . MET A 1 385 ? 1.666 14.077 -24.636 1.00 85.56 385 MET A O 1
ATOM 3099 N N . GLN A 1 386 ? 1.783 12.401 -23.133 1.00 87.56 386 GLN A N 1
ATOM 3100 C CA . GLN A 1 386 ? 0.483 12.657 -22.506 1.00 87.56 386 GLN A CA 1
ATOM 3101 C C . GLN A 1 386 ? 0.600 12.688 -20.972 1.00 87.56 386 GLN A C 1
ATOM 3103 O O . GLN A 1 386 ? 1.439 11.965 -20.420 1.00 87.56 386 GLN A O 1
ATOM 3108 N N . PRO A 1 387 ? -0.227 13.482 -20.265 1.00 86.88 387 PRO A N 1
ATOM 3109 C CA . PRO A 1 387 ? -0.228 13.531 -18.807 1.00 86.88 387 PRO A CA 1
ATOM 3110 C C . PRO A 1 387 ? -0.997 12.340 -18.230 1.00 86.88 387 PRO A C 1
ATOM 3112 O O . PRO A 1 387 ? -1.944 11.836 -18.841 1.00 86.88 387 PRO A O 1
ATOM 3115 N N . PHE A 1 388 ? -0.644 11.910 -17.017 1.00 90.12 388 PHE A N 1
ATOM 3116 C CA . PHE A 1 388 ? -1.302 10.775 -16.351 1.00 90.12 388 PHE A CA 1
ATOM 3117 C C . PHE A 1 388 ? -2.820 10.959 -16.210 1.00 90.12 388 PHE A C 1
ATOM 3119 O O . PHE A 1 388 ? -3.574 10.001 -16.386 1.00 90.12 388 PHE A O 1
ATOM 3126 N N . SER A 1 389 ? -3.279 12.190 -15.980 1.00 88.38 389 SER A N 1
ATOM 3127 C CA . SER A 1 389 ? -4.701 12.533 -15.866 1.00 88.38 389 SER A CA 1
ATOM 3128 C C . SER A 1 389 ? -5.526 12.210 -17.119 1.00 88.38 389 SER A C 1
ATOM 3130 O O . SER A 1 389 ? -6.730 12.009 -17.005 1.00 88.38 389 SER A O 1
ATOM 3132 N N . TYR A 1 390 ? -4.917 12.095 -18.306 1.00 89.12 390 TYR A N 1
ATOM 3133 C CA . TYR A 1 390 ? -5.610 11.710 -19.547 1.00 89.12 390 TYR A CA 1
ATOM 3134 C C . TYR A 1 390 ? -5.663 10.186 -19.780 1.00 89.12 390 TYR A C 1
ATOM 3136 O O . TYR A 1 390 ? -6.432 9.707 -20.612 1.00 89.12 390 TYR A O 1
ATOM 3144 N N . ALA A 1 391 ? -4.879 9.389 -19.045 1.00 91.25 391 ALA A N 1
ATOM 3145 C CA . ALA A 1 391 ? -4.668 7.969 -19.348 1.00 91.25 391 ALA A CA 1
ATOM 3146 C C . ALA A 1 391 ? -5.965 7.143 -19.455 1.00 91.25 391 ALA A C 1
ATOM 3148 O O . ALA A 1 391 ? -6.076 6.255 -20.299 1.00 91.25 391 ALA A O 1
ATOM 3149 N N . TYR A 1 392 ? -6.971 7.450 -18.634 1.00 88.56 392 TYR A N 1
ATOM 3150 C CA . TYR A 1 392 ? -8.236 6.711 -18.599 1.00 88.56 392 TYR A CA 1
ATOM 3151 C C . TYR A 1 392 ? -9.153 6.942 -19.811 1.00 88.56 392 TYR A C 1
ATOM 3153 O O . TYR A 1 392 ? -10.096 6.167 -19.997 1.00 88.56 392 TYR A O 1
ATOM 3161 N N . LEU A 1 393 ? -8.868 7.974 -20.615 1.00 87.31 393 LEU A N 1
ATOM 3162 C CA . LEU A 1 393 ? -9.551 8.293 -21.871 1.00 87.31 393 LEU A CA 1
ATOM 3163 C C . LEU A 1 393 ? -8.754 7.841 -23.099 1.00 87.31 393 LEU A C 1
ATOM 3165 O O . LEU A 1 393 ? -9.355 7.585 -24.138 1.00 87.31 393 LEU A O 1
ATOM 3169 N N . ASP A 1 394 ? -7.428 7.685 -22.990 1.00 87.00 394 ASP A N 1
ATOM 3170 C CA . ASP A 1 394 ? -6.570 7.360 -24.135 1.00 87.00 394 ASP A CA 1
ATOM 3171 C C . ASP A 1 394 ? -6.911 5.978 -24.738 1.00 87.00 394 ASP A C 1
ATOM 3173 O O . ASP A 1 394 ? -6.705 4.940 -24.091 1.00 87.00 394 ASP A O 1
ATOM 3177 N N . PRO A 1 395 ? -7.389 5.907 -25.995 1.00 82.94 395 PRO A N 1
ATOM 3178 C CA . PRO A 1 395 ? -7.685 4.642 -26.655 1.00 82.94 395 PRO A CA 1
ATOM 3179 C C . PRO A 1 395 ? -6.479 3.696 -26.754 1.00 82.94 395 PRO A C 1
ATOM 3181 O O . PRO A 1 395 ? -6.677 2.481 -26.696 1.00 82.94 395 PRO A O 1
ATOM 3184 N N . LYS A 1 396 ? -5.242 4.211 -26.847 1.00 84.50 396 LYS A N 1
ATOM 3185 C CA . LYS A 1 396 ? -4.009 3.400 -26.901 1.00 84.50 396 LYS A CA 1
ATOM 3186 C C . LYS A 1 396 ? -3.765 2.625 -25.605 1.00 84.50 396 LYS A C 1
ATOM 3188 O O . LYS A 1 396 ? -3.175 1.543 -25.634 1.00 84.50 396 LYS A O 1
ATOM 3193 N N . LEU A 1 397 ? -4.238 3.155 -24.474 1.00 87.25 397 LEU A N 1
ATOM 3194 C CA . LEU A 1 397 ? -4.136 2.511 -23.162 1.00 87.25 397 LEU A CA 1
ATOM 3195 C C . LEU A 1 397 ? -5.361 1.667 -22.799 1.00 87.25 397 LEU A C 1
ATOM 3197 O O . LEU A 1 397 ? -5.266 0.760 -21.968 1.00 87.25 397 LEU A O 1
ATOM 3201 N N . ASN A 1 398 ? -6.510 1.963 -23.409 1.00 76.88 398 ASN A N 1
ATOM 3202 C CA . ASN A 1 398 ? -7.796 1.379 -23.039 1.00 76.88 398 ASN A CA 1
ATOM 3203 C C . ASN A 1 398 ? -8.316 0.314 -24.014 1.00 76.88 398 ASN A C 1
ATOM 3205 O O . ASN A 1 398 ? -9.274 -0.370 -23.668 1.00 76.88 398 ASN A O 1
ATOM 3209 N N . ARG A 1 399 ? -7.709 0.124 -25.193 1.00 69.69 399 ARG A N 1
ATOM 3210 C CA . ARG A 1 399 ? -8.154 -0.875 -26.182 1.00 69.69 399 ARG A CA 1
ATOM 3211 C C . ARG A 1 399 ? -7.096 -1.952 -26.426 1.00 69.69 399 ARG A C 1
ATOM 3213 O O . ARG A 1 399 ? -5.933 -1.644 -26.679 1.00 69.69 399 ARG A O 1
ATOM 3220 N N . PHE A 1 400 ? -7.510 -3.219 -26.398 1.00 63.03 400 PHE A N 1
ATOM 3221 C CA . PHE A 1 400 ? -6.772 -4.292 -27.074 1.00 63.03 400 PHE A CA 1
ATOM 3222 C C . PHE A 1 400 ? -7.092 -4.256 -28.577 1.00 63.03 400 PHE A C 1
ATOM 3224 O O . PHE A 1 400 ? -8.214 -3.900 -28.951 1.00 63.03 400 PHE A O 1
ATOM 3231 N N . ALA A 1 401 ? -6.133 -4.629 -29.435 1.00 48.66 401 ALA A N 1
ATOM 3232 C CA . ALA A 1 401 ? -6.415 -4.854 -30.854 1.00 48.66 401 ALA A CA 1
ATOM 3233 C C . ALA A 1 401 ? -7.576 -5.859 -30.966 1.00 48.66 401 ALA A C 1
ATOM 3235 O O . ALA A 1 401 ? -7.517 -6.932 -30.369 1.00 48.66 401 ALA A O 1
ATOM 3236 N N . ASN A 1 402 ? -8.634 -5.498 -31.697 1.00 48.97 402 ASN A N 1
ATOM 3237 C CA . ASN A 1 402 ? -9.805 -6.340 -32.014 1.00 48.97 402 ASN A CA 1
ATOM 3238 C C . ASN A 1 402 ? -10.911 -6.464 -30.956 1.00 48.97 402 ASN A C 1
ATOM 3240 O O . ASN A 1 402 ? -11.661 -7.439 -30.962 1.00 48.97 402 ASN A O 1
ATOM 3244 N N . CYS A 1 403 ? -11.070 -5.483 -30.069 1.00 53.81 403 CYS A N 1
ATOM 3245 C CA . CYS A 1 403 ? -12.157 -5.511 -29.097 1.00 53.81 403 CYS A CA 1
ATOM 3246 C C . CYS A 1 403 ? -12.919 -4.175 -29.052 1.00 53.81 403 CYS A C 1
ATOM 3248 O O . CYS A 1 403 ? -12.354 -3.105 -28.823 1.00 53.81 403 CYS A O 1
ATOM 3250 N N . SER A 1 404 ? -14.224 -4.242 -29.335 1.00 46.53 404 SER A N 1
ATOM 3251 C CA . SER A 1 404 ? -15.130 -3.094 -29.465 1.00 46.53 404 SER A CA 1
ATOM 3252 C C . SER A 1 404 ? -16.351 -3.295 -28.565 1.00 46.53 404 SER A C 1
ATOM 3254 O O . SER A 1 404 ? -16.991 -4.342 -28.614 1.00 46.53 404 SER A O 1
ATOM 3256 N N . GLY A 1 405 ? -16.679 -2.296 -27.741 1.00 53.00 405 GLY A N 1
ATOM 3257 C CA . GLY A 1 405 ? -17.866 -2.287 -26.879 1.00 53.00 405 GLY A CA 1
ATOM 3258 C C . GLY A 1 405 ? -17.563 -2.100 -25.382 1.00 53.00 405 GLY A C 1
ATOM 3259 O O . GLY A 1 405 ? -16.413 -2.204 -24.959 1.00 53.00 405 GLY A O 1
ATOM 3260 N N . PRO A 1 406 ? -18.592 -1.852 -24.551 1.00 47.34 406 PRO A N 1
ATOM 3261 C CA . PRO A 1 406 ? -18.445 -1.527 -23.123 1.00 47.34 406 PRO A CA 1
ATOM 3262 C C . PRO A 1 406 ? -17.906 -2.680 -22.259 1.00 47.34 406 PRO A C 1
ATOM 3264 O O . PRO A 1 406 ? -17.511 -2.467 -21.120 1.00 47.34 406 PRO A O 1
ATOM 3267 N N . LYS A 1 407 ? -17.871 -3.909 -22.793 1.00 50.06 407 LYS A N 1
ATOM 3268 C CA . LYS A 1 407 ? -17.307 -5.097 -22.126 1.00 50.06 407 LYS A CA 1
ATOM 3269 C C . LYS A 1 407 ? -15.835 -5.342 -22.463 1.00 50.06 407 LYS A C 1
ATOM 3271 O O . LYS A 1 407 ? -15.297 -6.374 -22.065 1.00 50.06 407 LYS A O 1
ATOM 3276 N N . CYS A 1 408 ? -15.213 -4.447 -23.226 1.00 57.53 408 CYS A N 1
ATOM 3277 C CA . CYS A 1 408 ? -13.835 -4.611 -23.636 1.00 57.53 408 CYS A CA 1
ATOM 3278 C C . CYS A 1 408 ? -12.884 -4.397 -22.456 1.00 57.53 408 CYS A C 1
ATOM 3280 O O . CYS A 1 408 ? -12.962 -3.383 -21.762 1.00 57.53 408 CYS A O 1
ATOM 3282 N N . GLU A 1 409 ? -11.999 -5.362 -22.201 1.00 63.00 409 GLU A N 1
ATOM 3283 C CA . GLU A 1 409 ? -11.016 -5.220 -21.132 1.00 63.00 409 GLU A CA 1
ATOM 3284 C C . GLU A 1 409 ? -10.038 -4.095 -21.473 1.00 63.00 409 GLU A C 1
ATOM 3286 O O . GLU A 1 409 ? -9.460 -4.057 -22.556 1.00 63.00 409 GLU A O 1
ATOM 3291 N N . LYS A 1 410 ? -9.833 -3.170 -20.534 1.00 74.12 410 LYS A N 1
ATOM 3292 C CA . LYS A 1 410 ? -8.827 -2.120 -20.688 1.00 74.12 410 LYS A CA 1
ATOM 3293 C C . LYS A 1 410 ? -7.423 -2.724 -20.665 1.00 74.12 410 LYS A C 1
ATOM 3295 O O . LYS A 1 410 ? -7.126 -3.578 -19.826 1.00 74.12 410 LYS A O 1
ATOM 3300 N N . ARG A 1 411 ? -6.544 -2.262 -21.558 1.00 80.25 411 ARG A N 1
ATOM 3301 C CA . ARG A 1 411 ? -5.210 -2.848 -21.750 1.00 80.25 411 ARG A CA 1
ATOM 3302 C C . ARG A 1 411 ? -4.275 -2.641 -20.562 1.00 80.25 411 ARG A C 1
ATOM 3304 O O . ARG A 1 411 ? -3.606 -3.594 -20.155 1.00 80.25 411 ARG A O 1
ATOM 3311 N N . TYR A 1 412 ? -4.271 -1.457 -19.954 1.00 89.69 412 TYR A N 1
ATOM 3312 C CA . TYR A 1 412 ? -3.484 -1.160 -18.751 1.00 89.69 412 TYR A CA 1
ATOM 3313 C C . TYR A 1 412 ? -4.384 -0.813 -17.563 1.00 89.69 412 TYR A C 1
ATOM 3315 O O . TYR A 1 412 ? -5.380 -0.109 -17.696 1.00 89.69 412 TYR A O 1
ATOM 3323 N N . GLY A 1 413 ? -4.066 -1.367 -16.393 1.00 90.00 413 GLY A N 1
ATOM 3324 C CA . GLY A 1 413 ? -4.887 -1.225 -15.193 1.00 90.00 413 GLY A CA 1
ATOM 3325 C C . GLY A 1 413 ? -4.784 0.158 -14.550 1.00 90.00 413 GLY A C 1
ATOM 3326 O O . GLY A 1 413 ? -5.763 0.618 -13.976 1.00 90.00 413 GLY A O 1
ATOM 3327 N N . PHE A 1 414 ? -3.663 0.870 -14.705 1.00 92.50 414 PHE A N 1
ATOM 3328 C CA . PHE A 1 414 ? -3.548 2.232 -14.169 1.00 92.50 414 PHE A CA 1
ATOM 3329 C C . PHE A 1 414 ? -4.476 3.232 -14.887 1.00 92.50 414 PHE A C 1
ATOM 3331 O O . PHE A 1 414 ? -4.913 4.206 -14.286 1.00 92.50 414 PHE A O 1
ATOM 3338 N N . ALA A 1 415 ? -4.833 2.940 -16.142 1.00 92.44 415 ALA A N 1
ATOM 3339 C CA . ALA A 1 415 ? -5.805 3.675 -16.951 1.00 92.44 415 ALA A CA 1
ATOM 3340 C C . ALA A 1 415 ? -7.252 3.159 -16.774 1.00 92.44 415 ALA A C 1
ATOM 3342 O O . ALA A 1 415 ? -8.179 3.600 -17.460 1.00 92.44 415 ALA A O 1
ATOM 3343 N N . ALA A 1 416 ? -7.481 2.196 -15.872 1.00 88.31 416 ALA A N 1
ATOM 3344 C CA . ALA A 1 416 ? -8.785 1.555 -15.729 1.00 88.31 416 ALA A CA 1
ATOM 3345 C C . ALA A 1 416 ? -9.888 2.516 -15.265 1.00 88.31 416 ALA A C 1
ATOM 3347 O O . ALA A 1 416 ? -11.026 2.407 -15.726 1.00 88.31 416 ALA A O 1
ATOM 3348 N N . TYR A 1 417 ? -9.536 3.495 -14.435 1.00 88.94 417 TYR A N 1
ATOM 3349 C CA . TYR A 1 417 ? -10.463 4.425 -13.797 1.00 88.94 417 TYR A CA 1
ATOM 3350 C C . TYR A 1 417 ? -9.955 5.865 -13.938 1.00 88.94 417 TYR A C 1
ATOM 3352 O O . TYR A 1 417 ? -8.744 6.056 -14.077 1.00 88.94 417 TYR A O 1
ATOM 3360 N N . PRO A 1 418 ? -10.841 6.876 -13.863 1.00 90.69 418 PRO A N 1
ATOM 3361 C CA . PRO A 1 418 ? -10.415 8.257 -13.668 1.00 90.69 418 PRO A CA 1
ATOM 3362 C C . PRO A 1 418 ? -9.501 8.371 -12.446 1.00 90.69 418 PRO A C 1
ATOM 3364 O O . PRO A 1 418 ? -9.786 7.784 -11.397 1.00 90.69 418 PRO A O 1
ATOM 3367 N N . LEU A 1 419 ? -8.410 9.125 -12.579 1.00 92.38 419 LEU A N 1
ATOM 3368 C CA . LEU A 1 419 ? -7.534 9.390 -11.445 1.00 92.38 419 LEU A CA 1
ATOM 3369 C C . LEU A 1 419 ? -8.247 10.285 -10.430 1.00 92.38 419 LEU A C 1
ATOM 3371 O O . LEU A 1 419 ? -8.978 11.206 -10.796 1.00 92.38 419 LEU A O 1
ATOM 3375 N N . ARG A 1 420 ? -8.028 10.006 -9.147 1.00 93.38 420 ARG A N 1
ATOM 3376 C CA . ARG A 1 420 ? -8.551 10.779 -8.019 1.00 93.38 420 ARG A CA 1
ATOM 3377 C C . ARG A 1 420 ? -7.408 11.155 -7.084 1.00 93.38 420 ARG A C 1
ATOM 3379 O O . ARG A 1 420 ? -6.469 10.374 -6.934 1.00 93.38 420 ARG A O 1
ATOM 3386 N N . ASP A 1 421 ? -7.494 12.312 -6.440 1.00 93.56 421 ASP A N 1
ATOM 3387 C CA . ASP A 1 421 ? -6.581 12.665 -5.350 1.00 93.56 421 ASP A CA 1
ATOM 3388 C C . ASP A 1 421 ? -6.859 11.833 -4.075 1.00 93.56 421 ASP A C 1
ATOM 3390 O O . ASP A 1 421 ? -7.788 11.015 -4.027 1.00 93.56 421 ASP A O 1
ATOM 3394 N N . GLY A 1 422 ? -6.051 12.018 -3.028 1.00 92.94 422 GLY A N 1
ATOM 3395 C CA . GLY A 1 422 ? -6.217 11.315 -1.751 1.00 92.94 422 GLY A CA 1
ATOM 3396 C C . GLY A 1 422 ? -7.521 11.657 -1.017 1.00 92.94 422 GLY A C 1
ATOM 3397 O O . GLY A 1 422 ? -8.013 10.843 -0.237 1.00 92.94 422 GLY A O 1
ATOM 3398 N N . GLU A 1 423 ? -8.144 12.798 -1.325 1.00 94.12 423 GLU A N 1
ATOM 3399 C CA . GLU A 1 423 ? -9.461 13.213 -0.820 1.00 94.12 423 GLU A CA 1
ATOM 3400 C C . GLU A 1 423 ? -10.633 12.751 -1.709 1.00 94.12 423 GLU A C 1
ATOM 3402 O O . GLU A 1 423 ? -11.775 13.179 -1.519 1.00 94.12 423 GLU A O 1
ATOM 3407 N N . ASN A 1 424 ? -10.376 11.835 -2.651 1.00 91.81 424 ASN A N 1
ATOM 3408 C CA . ASN A 1 424 ? -11.366 11.238 -3.548 1.00 91.81 424 ASN A CA 1
ATOM 3409 C C . ASN A 1 424 ? -11.937 12.195 -4.618 1.00 91.81 424 ASN A C 1
ATOM 3411 O O . ASN A 1 424 ? -12.936 11.862 -5.260 1.00 91.81 424 ASN A O 1
ATOM 3415 N N . ASN A 1 425 ? -11.329 13.366 -4.838 1.00 91.69 425 ASN A N 1
ATOM 3416 C CA . ASN A 1 425 ? -11.734 14.291 -5.896 1.00 91.69 425 ASN A CA 1
ATOM 3417 C C . ASN A 1 425 ? -11.185 13.807 -7.245 1.00 91.69 425 ASN A C 1
ATOM 3419 O O . ASN A 1 425 ? -10.006 13.473 -7.347 1.00 91.69 425 ASN A O 1
ATOM 3423 N N . ILE A 1 426 ? -12.021 13.780 -8.287 1.00 91.12 426 ILE A N 1
ATOM 3424 C CA . ILE A 1 426 ? -11.589 13.415 -9.645 1.00 91.12 426 ILE A CA 1
ATOM 3425 C C . ILE A 1 426 ? -10.600 14.465 -10.162 1.00 91.12 426 ILE A C 1
ATOM 3427 O O . ILE A 1 426 ? -10.894 15.659 -10.139 1.00 91.12 426 ILE A O 1
ATOM 3431 N N . ILE A 1 427 ? -9.458 14.008 -10.671 1.00 89.62 427 ILE A N 1
ATOM 3432 C CA . ILE A 1 427 ? -8.482 14.842 -11.370 1.00 89.62 427 ILE A CA 1
ATOM 3433 C C . ILE A 1 427 ? -8.958 14.991 -12.822 1.00 89.62 427 ILE A C 1
ATOM 3435 O O . ILE A 1 427 ? -9.079 13.978 -13.522 1.00 89.62 427 ILE A O 1
ATOM 3439 N N . PRO A 1 428 ? -9.256 16.213 -13.302 1.00 86.75 428 PRO A N 1
ATOM 3440 C CA . PRO A 1 428 ? -9.739 16.401 -14.665 1.00 86.75 428 PRO A CA 1
ATOM 3441 C C . PRO A 1 428 ? -8.703 15.957 -15.703 1.00 86.75 428 PRO A C 1
ATOM 3443 O O . PRO A 1 428 ? -7.496 16.081 -15.496 1.00 86.75 428 PRO A O 1
ATOM 3446 N N . ALA A 1 429 ? -9.173 15.449 -16.841 1.00 84.62 429 ALA A N 1
ATOM 3447 C CA . ALA A 1 429 ? -8.287 14.989 -17.904 1.00 84.62 429 ALA A CA 1
ATOM 3448 C C . ALA A 1 429 ? -7.430 16.136 -18.463 1.00 84.62 429 ALA A C 1
ATOM 3450 O O . ALA A 1 429 ? -7.931 17.234 -18.700 1.00 84.62 429 ALA A O 1
ATOM 3451 N N . GLY A 1 430 ? -6.143 15.870 -18.693 1.00 78.88 430 GLY A N 1
ATOM 3452 C CA . GLY A 1 430 ? -5.208 16.856 -19.240 1.00 78.88 430 GLY A CA 1
ATOM 3453 C C . GLY A 1 430 ? -4.665 17.859 -18.218 1.00 78.88 430 GLY A C 1
ATOM 3454 O O . GLY A 1 430 ? -3.869 18.713 -18.593 1.00 78.88 430 GLY A O 1
ATOM 3455 N N . VAL A 1 431 ? -5.076 17.762 -16.948 1.00 79.38 431 VAL A N 1
ATOM 3456 C CA . VAL A 1 431 ? -4.547 18.589 -15.858 1.00 79.38 431 VAL A CA 1
ATOM 3457 C C . VAL A 1 431 ? -3.213 18.036 -15.372 1.00 79.38 431 VAL A C 1
ATOM 3459 O O . VAL A 1 431 ? -3.096 16.831 -15.129 1.00 79.38 431 VAL A O 1
ATOM 3462 N N . ASP A 1 432 ? -2.247 18.934 -15.193 1.00 76.56 432 ASP A N 1
ATOM 3463 C CA . ASP A 1 432 ? -0.985 18.657 -14.508 1.00 76.56 432 ASP A CA 1
ATOM 3464 C C . ASP A 1 432 ? -1.265 18.306 -13.044 1.00 76.56 432 ASP A C 1
ATOM 3466 O O . ASP A 1 432 ? -1.942 19.050 -12.329 1.00 76.56 432 ASP A O 1
ATOM 3470 N N . MET A 1 433 ? -0.756 17.168 -12.590 1.00 80.31 433 MET A N 1
ATOM 3471 C CA . MET A 1 433 ? -0.910 16.730 -11.197 1.00 80.31 433 MET A CA 1
ATOM 3472 C C . MET A 1 433 ? 0.369 16.914 -10.375 1.00 80.31 433 MET A C 1
ATOM 3474 O O . MET A 1 433 ? 0.366 16.753 -9.151 1.00 80.31 433 MET A O 1
ATOM 3478 N N . GLY A 1 434 ? 1.460 17.270 -11.047 1.00 79.94 434 GLY A N 1
ATOM 3479 C CA . GLY A 1 434 ? 2.785 17.381 -10.489 1.00 79.94 434 GLY A CA 1
ATOM 3480 C C . GLY A 1 434 ? 3.421 16.023 -10.191 1.00 79.94 434 GLY A C 1
ATOM 3481 O O . GLY A 1 434 ? 3.062 14.964 -10.719 1.00 79.94 434 GLY A O 1
ATOM 3482 N N . GLY A 1 435 ? 4.378 16.065 -9.271 1.00 83.94 435 GLY A N 1
ATOM 3483 C CA . GLY A 1 435 ? 5.051 14.891 -8.739 1.00 83.94 435 GLY A CA 1
ATOM 3484 C C . GLY A 1 435 ? 6.293 14.470 -9.516 1.00 83.94 435 GLY A C 1
ATOM 3485 O O . GLY A 1 435 ? 6.683 15.057 -10.523 1.00 83.94 435 GLY A O 1
ATOM 3486 N N . SER A 1 436 ? 6.988 13.462 -8.996 1.00 86.19 436 SER A N 1
ATOM 3487 C CA . SER A 1 436 ? 8.294 13.059 -9.517 1.00 86.19 436 SER A CA 1
ATOM 3488 C C . SER A 1 436 ? 8.568 11.560 -9.341 1.00 86.19 436 SER A C 1
ATOM 3490 O O . SER A 1 436 ? 7.769 10.848 -8.742 1.00 86.19 436 SER A O 1
ATOM 3492 N N . TYR A 1 437 ? 9.700 11.084 -9.879 1.00 87.00 437 TYR A N 1
ATOM 3493 C CA . TYR A 1 437 ? 10.201 9.712 -9.748 1.00 87.00 437 TYR A CA 1
ATOM 3494 C C . TYR A 1 437 ? 9.142 8.646 -10.043 1.00 87.00 437 TYR A C 1
ATOM 3496 O O . TYR A 1 437 ? 8.861 7.805 -9.185 1.00 87.00 437 TYR A O 1
ATOM 3504 N N . PRO A 1 438 ? 8.535 8.680 -11.241 1.00 92.00 438 PRO A N 1
ATOM 3505 C CA . PRO A 1 438 ? 7.439 7.794 -11.532 1.00 92.00 438 PRO A CA 1
ATOM 3506 C C . PRO A 1 438 ? 7.961 6.366 -11.714 1.00 92.00 438 PRO A C 1
ATOM 3508 O O . PRO A 1 438 ? 9.073 6.119 -12.197 1.00 92.00 438 PRO A O 1
ATOM 3511 N N . TRP A 1 439 ? 7.125 5.419 -11.325 1.00 93.12 439 TRP A N 1
ATOM 3512 C CA . TRP A 1 439 ? 7.327 3.992 -11.492 1.00 93.12 439 TRP A CA 1
ATOM 3513 C C . TRP A 1 439 ? 6.009 3.356 -11.925 1.00 93.12 439 TRP A C 1
ATOM 3515 O O . TRP A 1 439 ? 4.932 3.806 -11.535 1.00 93.12 439 TRP A O 1
ATOM 3525 N N . ILE A 1 440 ? 6.087 2.336 -12.772 1.00 93.81 440 ILE A N 1
ATOM 3526 C CA . ILE A 1 440 ? 4.930 1.605 -13.267 1.00 93.81 440 ILE A CA 1
ATOM 3527 C C . ILE A 1 440 ? 5.218 0.129 -13.119 1.00 93.81 440 ILE A C 1
ATOM 3529 O O . ILE A 1 440 ? 6.327 -0.330 -13.392 1.00 93.81 440 ILE A O 1
ATOM 3533 N N . SER A 1 441 ? 4.190 -0.602 -12.720 1.00 91.81 441 SER A N 1
ATOM 3534 C CA . SER A 1 441 ? 4.285 -2.048 -12.662 1.00 91.81 441 SER A CA 1
ATOM 3535 C C . SER A 1 441 ? 4.485 -2.668 -14.047 1.00 91.81 441 SER A C 1
ATOM 3537 O O . SER A 1 441 ? 3.978 -2.142 -15.040 1.00 91.81 441 SER A O 1
ATOM 3539 N N . LYS A 1 442 ? 5.123 -3.833 -14.132 1.00 88.19 442 LYS A N 1
ATOM 3540 C CA . LYS A 1 442 ? 5.389 -4.585 -15.364 1.00 88.19 442 LYS A CA 1
ATOM 3541 C C . LYS A 1 442 ? 4.105 -4.877 -16.133 1.00 88.19 442 LYS A C 1
ATOM 3543 O O . LYS A 1 442 ? 4.095 -4.809 -17.357 1.00 88.19 442 LYS A O 1
ATOM 3548 N N . SER A 1 443 ? 3.000 -5.142 -15.438 1.00 86.62 443 SER A N 1
ATOM 3549 C CA . SER A 1 443 ? 1.679 -5.341 -16.061 1.00 86.62 443 SER A CA 1
ATOM 3550 C C . SER A 1 443 ? 0.943 -4.039 -16.426 1.00 86.62 443 SER A C 1
ATOM 3552 O O . SER A 1 443 ? -0.123 -4.078 -17.042 1.00 86.62 443 SER A O 1
ATOM 3554 N N . GLY A 1 444 ? 1.469 -2.881 -16.018 1.00 90.81 444 GLY A N 1
ATOM 3555 C CA . GLY A 1 444 ? 0.789 -1.591 -16.104 1.00 90.81 444 GLY A CA 1
ATOM 3556 C C . GLY A 1 444 ? -0.479 -1.516 -15.249 1.00 90.81 444 GLY A C 1
ATOM 3557 O O . GLY A 1 444 ? -1.405 -0.785 -15.593 1.00 90.81 444 GLY A O 1
ATOM 3558 N N . ALA A 1 445 ? -0.577 -2.300 -14.172 1.00 90.31 445 ALA A N 1
ATOM 3559 C CA . ALA A 1 445 ? -1.712 -2.283 -13.253 1.00 90.31 445 ALA A CA 1
ATOM 3560 C C . ALA A 1 445 ? -1.690 -1.079 -12.301 1.00 90.31 445 ALA A C 1
ATOM 3562 O O . ALA A 1 445 ? -2.737 -0.484 -12.057 1.00 90.31 445 ALA A O 1
ATOM 3563 N N . MET A 1 446 ? -0.510 -0.722 -11.795 1.00 92.88 446 MET A N 1
ATOM 3564 C CA . MET A 1 446 ? -0.304 0.347 -10.817 1.00 92.88 446 MET A CA 1
ATOM 3565 C C . MET A 1 446 ? 0.814 1.289 -11.261 1.00 92.88 446 MET A C 1
ATOM 3567 O O . MET A 1 446 ? 1.796 0.843 -11.860 1.00 92.88 446 MET A O 1
ATOM 3571 N N . VAL A 1 447 ? 0.671 2.568 -10.921 1.00 94.75 447 VAL A N 1
ATOM 3572 C CA . VAL A 1 447 ? 1.727 3.584 -10.977 1.00 94.75 447 VAL A CA 1
ATOM 3573 C C . VAL A 1 447 ? 2.037 4.092 -9.570 1.00 94.75 447 VAL A C 1
ATOM 3575 O O . VAL A 1 447 ? 1.156 4.125 -8.711 1.00 94.75 447 VAL A O 1
ATOM 3578 N N . ALA A 1 448 ? 3.283 4.494 -9.347 1.00 93.69 448 ALA A N 1
ATOM 3579 C CA . ALA A 1 448 ? 3.744 5.157 -8.135 1.00 93.69 448 ALA A CA 1
ATOM 3580 C C . ALA A 1 448 ? 4.531 6.419 -8.496 1.00 93.69 448 ALA A C 1
ATOM 3582 O O . ALA A 1 448 ? 5.178 6.462 -9.542 1.00 93.69 448 ALA A O 1
ATOM 3583 N N . PHE A 1 449 ? 4.452 7.449 -7.661 1.00 92.00 449 PHE A N 1
ATOM 3584 C CA . PHE A 1 449 ? 5.126 8.732 -7.875 1.00 92.00 449 PHE A CA 1
ATOM 3585 C C . PHE A 1 449 ? 5.201 9.516 -6.562 1.00 92.00 449 PHE A C 1
ATOM 3587 O O . PHE A 1 449 ? 4.400 9.308 -5.653 1.00 92.00 449 PHE A O 1
ATOM 3594 N N . THR A 1 450 ? 6.175 10.413 -6.445 1.00 88.94 450 THR A N 1
ATOM 3595 C CA . THR A 1 450 ? 6.353 11.268 -5.266 1.00 88.94 450 THR A CA 1
ATOM 3596 C C . THR A 1 450 ? 5.449 12.494 -5.333 1.00 88.94 450 THR A C 1
ATOM 3598 O O . THR A 1 450 ? 5.330 13.084 -6.406 1.00 88.94 450 THR A O 1
ATOM 3601 N N . LEU A 1 451 ? 4.850 12.897 -4.209 1.00 84.38 451 LEU A N 1
ATOM 3602 C CA . LEU A 1 451 ? 3.875 13.996 -4.133 1.00 84.38 451 LEU A CA 1
ATOM 3603 C C . LEU A 1 451 ? 4.125 15.015 -3.017 1.00 84.38 451 LEU A C 1
ATOM 3605 O O . LEU A 1 451 ? 3.410 16.006 -2.923 1.00 84.38 451 LEU A O 1
ATOM 3609 N N . GLN A 1 452 ? 5.103 14.789 -2.153 1.00 80.25 452 GLN A N 1
ATOM 3610 C CA . GLN A 1 452 ? 5.256 15.572 -0.939 1.00 80.25 452 GLN A CA 1
ATOM 3611 C C . GLN A 1 452 ? 6.222 16.747 -1.104 1.00 80.25 452 GLN A C 1
ATOM 3613 O O . GLN A 1 452 ? 7.392 16.562 -1.446 1.00 80.25 452 GLN A O 1
ATOM 3618 N N . GLU A 1 453 ? 5.727 17.941 -0.777 1.00 76.81 453 GLU A N 1
ATOM 3619 C CA . GLU A 1 453 ? 6.484 19.178 -0.557 1.00 76.81 453 GLU A CA 1
ATOM 3620 C C . GLU A 1 453 ? 6.423 19.478 0.950 1.00 76.81 453 GLU A C 1
ATOM 3622 O O . GLU A 1 453 ? 5.329 19.598 1.496 1.00 76.81 453 GLU A O 1
ATOM 3627 N N . SER A 1 454 ? 7.561 19.518 1.650 1.00 73.38 454 SER A N 1
ATOM 3628 C CA . SER A 1 454 ? 7.610 19.882 3.076 1.00 73.38 454 SER A CA 1
ATOM 3629 C C . SER A 1 454 ? 9.006 20.312 3.507 1.00 73.38 454 SER A C 1
ATOM 3631 O O . SER A 1 454 ? 9.996 19.713 3.078 1.00 73.38 454 SER A O 1
ATOM 3633 N N . GLU A 1 455 ? 9.066 21.334 4.361 1.00 78.12 455 GLU A N 1
ATOM 3634 C CA . GLU A 1 455 ? 10.292 21.871 4.951 1.00 78.12 455 GLU A CA 1
ATOM 3635 C C . GLU A 1 455 ? 10.118 22.006 6.466 1.00 78.12 455 GLU A C 1
ATOM 3637 O O . GLU A 1 455 ? 9.119 22.568 6.928 1.00 78.12 455 GLU A O 1
ATOM 3642 N N . LEU A 1 456 ? 11.087 21.531 7.248 1.00 79.25 456 LEU A N 1
ATOM 3643 C CA . LEU A 1 456 ? 11.069 21.670 8.699 1.00 79.25 456 LEU A CA 1
ATOM 3644 C C . LEU A 1 456 ? 11.173 23.145 9.084 1.00 79.25 456 LEU A C 1
ATOM 3646 O O . LEU A 1 456 ? 10.438 23.602 9.957 1.00 79.25 456 LEU A O 1
ATOM 3650 N N . ALA A 1 457 ? 12.003 23.926 8.393 1.00 77.00 457 ALA A N 1
ATOM 3651 C CA . ALA A 1 457 ? 12.113 25.362 8.646 1.00 77.00 457 ALA A CA 1
ATOM 3652 C C . ALA A 1 457 ? 10.767 26.118 8.554 1.00 77.00 457 ALA A C 1
ATOM 3654 O O . ALA A 1 457 ? 10.580 27.109 9.258 1.00 77.00 457 ALA A O 1
ATOM 3655 N N . LYS A 1 458 ? 9.816 25.637 7.737 1.00 76.75 458 LYS A N 1
ATOM 3656 C CA . LYS A 1 458 ? 8.462 26.211 7.583 1.00 76.75 458 LYS A CA 1
ATOM 3657 C C . LYS A 1 458 ? 7.376 25.458 8.354 1.00 76.75 458 LYS A C 1
ATOM 3659 O O . LYS A 1 458 ? 6.202 25.781 8.223 1.00 76.75 458 LYS A O 1
ATOM 3664 N N . SER A 1 459 ? 7.761 24.460 9.145 1.00 76.12 459 SER A N 1
ATOM 3665 C CA . SER A 1 459 ? 6.832 23.570 9.843 1.00 76.12 459 SER A CA 1
ATOM 3666 C C . SER A 1 459 ? 6.187 24.184 11.090 1.00 76.12 459 SER A C 1
ATOM 3668 O O . SER A 1 459 ? 5.217 23.653 11.630 1.00 76.12 459 SER A O 1
ATOM 3670 N N . GLY A 1 460 ? 6.792 25.245 11.632 1.00 75.31 460 GLY A N 1
ATOM 3671 C CA . GLY A 1 460 ? 6.451 25.767 12.956 1.00 75.31 460 GLY A CA 1
ATOM 3672 C C . GLY A 1 460 ? 6.770 24.808 14.114 1.00 75.31 460 GLY A C 1
ATOM 3673 O O . GLY A 1 460 ? 6.465 25.130 15.263 1.00 75.31 460 GLY A O 1
ATOM 3674 N N . LEU A 1 461 ? 7.376 23.642 13.853 1.00 78.94 461 LEU A N 1
ATOM 3675 C CA . LEU A 1 461 ? 7.859 22.747 14.900 1.00 78.94 461 LEU A CA 1
ATOM 3676 C C . LEU A 1 461 ? 9.122 23.341 15.532 1.00 78.94 461 LEU A C 1
ATOM 3678 O O . LEU A 1 461 ? 9.997 23.809 14.804 1.00 78.94 461 LEU A O 1
ATOM 3682 N N . PRO A 1 462 ? 9.267 23.299 16.865 1.00 80.44 462 PRO A N 1
ATOM 3683 C CA . PRO A 1 462 ? 10.543 23.598 17.492 1.00 80.44 462 PRO A CA 1
ATOM 3684 C C . PRO A 1 462 ? 11.572 22.541 17.079 1.00 80.44 462 PRO A C 1
ATOM 3686 O O . PRO A 1 462 ? 11.271 21.343 17.095 1.00 80.44 462 PRO A O 1
ATOM 3689 N N . TYR A 1 463 ? 12.791 22.970 16.757 1.00 81.31 463 TYR A N 1
ATOM 3690 C CA . TYR A 1 463 ? 13.905 22.075 16.451 1.00 81.31 463 TYR A CA 1
ATOM 3691 C C . TYR A 1 463 ? 15.251 22.648 16.911 1.00 81.31 463 TYR A C 1
ATOM 3693 O O . TYR A 1 463 ? 15.381 23.854 17.125 1.00 81.31 463 TYR A O 1
ATOM 3701 N N . SER A 1 464 ? 16.251 21.781 17.062 1.00 78.06 464 SER A N 1
ATOM 3702 C CA . SER A 1 464 ? 17.644 22.126 17.381 1.00 78.06 464 SER A CA 1
ATOM 3703 C C . SER A 1 464 ? 18.623 21.299 16.540 1.00 78.06 464 SER A C 1
ATOM 3705 O O . SER A 1 464 ? 18.220 20.372 15.840 1.00 78.06 464 SER A O 1
ATOM 3707 N N . CYS A 1 465 ? 19.906 21.655 16.545 1.00 76.75 465 CYS A N 1
ATOM 3708 C CA . CYS A 1 465 ? 20.932 20.928 15.797 1.00 76.75 465 CYS A CA 1
ATOM 3709 C C . CYS A 1 465 ? 21.335 19.640 16.536 1.00 76.75 465 CYS A C 1
ATOM 3711 O O . CYS A 1 465 ? 21.388 19.637 17.764 1.00 76.75 465 CYS A O 1
ATOM 3713 N N . VAL A 1 466 ? 21.614 18.555 15.800 1.00 72.88 466 VAL A N 1
ATOM 3714 C CA . VAL A 1 466 ? 22.130 17.309 16.406 1.00 72.88 466 VAL A CA 1
ATOM 3715 C C . VAL A 1 466 ? 23.605 17.443 16.793 1.00 72.88 466 VAL A C 1
ATOM 3717 O O . VAL A 1 466 ? 24.005 16.948 17.842 1.00 72.88 466 VAL A O 1
ATOM 3720 N N . SER A 1 467 ? 24.404 18.134 15.976 1.00 65.81 467 SER A N 1
ATOM 3721 C CA . SER A 1 467 ? 25.819 18.396 16.247 1.00 65.81 467 SER A CA 1
ATOM 3722 C C . SER A 1 467 ? 26.030 19.682 17.057 1.00 65.81 467 SER A C 1
ATOM 3724 O O . SER A 1 467 ? 25.261 20.635 16.935 1.00 65.81 467 SER A O 1
ATOM 3726 N N . ASN A 1 468 ? 27.139 19.744 17.806 1.00 57.41 468 ASN A N 1
ATOM 3727 C CA . ASN A 1 468 ? 27.611 20.935 18.538 1.00 57.41 468 ASN A CA 1
ATOM 3728 C C . ASN A 1 468 ? 28.052 22.099 17.617 1.00 57.41 468 ASN A C 1
ATOM 3730 O O . ASN A 1 468 ? 28.680 23.051 18.075 1.00 57.41 468 ASN A O 1
ATOM 3734 N N . GLU A 1 469 ? 27.781 22.033 16.310 1.00 56.34 469 GLU A N 1
ATOM 3735 C CA . GLU A 1 469 ? 28.078 23.136 15.398 1.00 56.34 469 GLU A CA 1
ATOM 3736 C C . GLU A 1 469 ? 27.040 24.252 15.605 1.00 56.34 469 GLU A C 1
ATOM 3738 O O . GLU A 1 469 ? 25.843 24.031 15.428 1.00 56.34 469 GLU A O 1
ATOM 3743 N N . GLU A 1 470 ? 27.496 25.471 15.922 1.00 50.09 470 GLU A N 1
ATOM 3744 C CA . GLU A 1 470 ? 26.657 26.650 16.230 1.00 50.09 470 GLU A CA 1
ATOM 3745 C C . GLU A 1 470 ? 25.643 27.039 15.134 1.00 50.09 470 GLU A C 1
ATOM 3747 O O . GLU A 1 470 ? 24.801 27.906 15.351 1.00 50.09 470 GLU A O 1
ATOM 3752 N N . ASN A 1 471 ? 25.675 26.410 13.956 1.00 53.69 471 ASN A N 1
ATOM 3753 C CA . ASN A 1 471 ? 24.730 26.653 12.874 1.00 53.69 471 ASN A CA 1
ATOM 3754 C C . ASN A 1 471 ? 24.519 25.393 12.018 1.00 53.69 471 ASN A C 1
ATOM 3756 O O . ASN A 1 471 ? 25.092 25.290 10.929 1.00 53.69 471 ASN A O 1
ATOM 3760 N N . CYS A 1 472 ? 23.640 24.467 12.426 1.00 61.19 472 CYS A N 1
ATOM 3761 C CA . CYS A 1 472 ? 23.075 23.521 11.457 1.00 61.19 472 CYS A CA 1
ATOM 3762 C C . CYS A 1 472 ? 22.436 24.340 10.328 1.00 61.19 472 CYS A C 1
ATOM 3764 O O . CYS A 1 472 ? 21.528 25.148 10.537 1.00 61.19 472 CYS A O 1
ATOM 3766 N N . ASN A 1 473 ? 23.007 24.229 9.130 1.00 57.50 473 ASN A N 1
ATOM 3767 C CA . ASN A 1 473 ? 22.757 25.189 8.067 1.00 57.50 473 ASN A CA 1
ATOM 3768 C C . ASN A 1 473 ? 21.303 25.084 7.577 1.00 57.50 473 ASN A C 1
ATOM 3770 O O . ASN A 1 473 ? 20.949 24.158 6.846 1.00 57.50 473 ASN A O 1
ATOM 3774 N N . LYS A 1 474 ? 20.477 26.059 7.976 1.00 54.69 474 LYS A N 1
ATOM 3775 C CA . LYS A 1 474 ? 19.016 26.104 7.776 1.00 54.69 474 LYS A CA 1
ATOM 3776 C C . LYS A 1 474 ? 18.571 26.141 6.303 1.00 54.69 474 LYS A C 1
ATOM 3778 O O . LYS A 1 474 ? 17.392 25.975 6.025 1.00 54.69 474 LYS A O 1
ATOM 3783 N N . ASN A 1 475 ? 19.493 26.335 5.354 1.00 56.53 475 ASN A N 1
ATOM 3784 C CA . ASN A 1 475 ? 19.184 26.588 3.940 1.00 56.53 475 ASN A CA 1
ATOM 3785 C C . ASN A 1 475 ? 19.321 25.365 3.008 1.00 56.53 475 ASN A C 1
ATOM 3787 O O . ASN A 1 475 ? 19.293 25.528 1.789 1.00 56.53 475 ASN A O 1
ATOM 3791 N N . PHE A 1 476 ? 19.511 24.149 3.532 1.00 66.00 476 PHE A N 1
ATOM 3792 C CA . PHE A 1 476 ? 19.837 22.969 2.709 1.00 66.00 476 PHE A CA 1
ATOM 3793 C C . PHE A 1 476 ? 18.765 21.871 2.677 1.00 66.00 476 PHE A C 1
ATOM 3795 O O . PHE A 1 476 ? 19.059 20.734 2.298 1.00 66.00 476 PHE A O 1
ATOM 3802 N N . GLU A 1 477 ? 17.520 22.206 3.008 1.00 72.31 477 GLU A N 1
ATOM 3803 C CA . GLU A 1 477 ? 16.383 21.310 2.810 1.00 72.31 477 GLU A CA 1
ATOM 3804 C C . GLU A 1 477 ? 15.959 21.240 1.337 1.00 72.31 477 GLU A C 1
ATOM 3806 O O . GLU A 1 477 ? 15.836 22.243 0.634 1.00 72.31 477 GLU A O 1
ATOM 3811 N N . PHE A 1 478 ? 15.706 20.030 0.834 1.00 70.19 478 PHE A N 1
ATOM 3812 C CA . PHE A 1 478 ? 15.113 19.860 -0.487 1.00 70.19 478 PHE A CA 1
ATOM 3813 C C . PHE A 1 478 ? 13.601 20.122 -0.415 1.00 70.19 478 PHE A C 1
ATOM 3815 O O . PHE A 1 478 ? 12.845 19.212 -0.115 1.00 70.19 478 PHE A O 1
ATOM 3822 N N . ALA A 1 479 ? 13.127 21.321 -0.736 1.00 66.81 479 ALA A N 1
ATOM 3823 C CA . ALA A 1 479 ? 11.710 21.683 -0.580 1.00 66.81 479 ALA A CA 1
ATOM 3824 C C . ALA A 1 479 ? 10.711 20.883 -1.441 1.00 66.81 479 ALA A C 1
ATOM 3826 O O . ALA A 1 479 ? 9.615 20.589 -0.992 1.00 66.81 479 ALA A O 1
ATOM 3827 N N . ASN A 1 480 ? 11.092 20.540 -2.679 1.00 70.94 480 ASN A N 1
ATOM 3828 C CA . ASN A 1 480 ? 10.164 20.196 -3.777 1.00 70.94 480 ASN A CA 1
ATOM 3829 C C . ASN A 1 480 ? 9.432 18.842 -3.631 1.00 70.94 480 ASN A C 1
ATOM 3831 O O . ASN A 1 480 ? 9.878 18.003 -2.851 1.00 70.94 480 ASN A O 1
ATOM 3835 N N . VAL A 1 481 ? 8.450 18.586 -4.524 1.00 67.75 481 VAL A N 1
ATOM 3836 C CA . VAL A 1 481 ? 7.602 17.362 -4.696 1.00 67.75 481 VAL A CA 1
ATOM 3837 C C . VAL A 1 481 ? 8.343 16.046 -5.021 1.00 67.75 481 VAL A C 1
ATOM 3839 O O . VAL A 1 481 ? 7.867 15.174 -5.749 1.00 67.75 481 VAL A O 1
ATOM 3842 N N . GLY A 1 482 ? 9.567 15.895 -4.532 1.00 74.00 482 GLY A N 1
ATOM 3843 C CA . GLY A 1 482 ? 10.443 14.759 -4.783 1.00 74.00 482 GLY A CA 1
ATOM 3844 C C . GLY A 1 482 ? 10.427 13.693 -3.696 1.00 74.00 482 GLY A C 1
ATOM 3845 O O . GLY A 1 482 ? 11.291 12.834 -3.771 1.00 74.00 482 GLY A O 1
ATOM 3846 N N . ARG A 1 483 ? 9.535 13.770 -2.701 1.00 80.81 483 ARG A N 1
ATOM 3847 C CA . ARG A 1 483 ? 9.398 12.814 -1.585 1.00 80.81 483 ARG A CA 1
ATOM 3848 C C . ARG A 1 483 ? 7.973 12.284 -1.483 1.00 80.81 483 ARG A C 1
ATOM 3850 O O . ARG A 1 483 ? 7.080 12.807 -2.145 1.00 80.81 483 ARG A O 1
ATOM 3857 N N . GLY A 1 484 ? 7.763 11.286 -0.633 1.00 83.50 484 GLY A N 1
ATOM 3858 C CA . GLY A 1 484 ? 6.428 10.841 -0.262 1.00 83.50 484 GLY A CA 1
ATOM 3859 C C . GLY A 1 484 ? 5.710 10.146 -1.414 1.00 83.50 484 GLY A C 1
ATOM 3860 O O . GLY A 1 484 ? 5.040 10.785 -2.226 1.00 83.50 484 GLY A O 1
ATOM 3861 N N . PHE A 1 485 ? 5.883 8.835 -1.515 1.00 89.31 485 PHE A N 1
ATOM 3862 C CA . PHE A 1 485 ? 5.292 8.012 -2.556 1.00 89.31 485 PHE A CA 1
ATOM 3863 C C . PHE A 1 485 ? 3.789 7.849 -2.364 1.00 89.31 485 PHE A C 1
ATOM 3865 O O . PHE A 1 485 ? 3.325 7.361 -1.331 1.00 89.31 485 PHE A O 1
ATOM 3872 N N . ALA A 1 486 ? 3.048 8.181 -3.412 1.00 92.31 486 ALA A N 1
ATOM 3873 C CA . ALA A 1 486 ? 1.674 7.767 -3.592 1.00 92.31 486 ALA A CA 1
ATOM 3874 C C . ALA A 1 486 ? 1.574 6.717 -4.699 1.00 92.31 486 ALA A C 1
ATOM 3876 O O . ALA A 1 486 ? 2.421 6.648 -5.593 1.00 92.31 486 ALA A O 1
ATOM 3877 N N . MET A 1 487 ? 0.516 5.913 -4.646 1.00 94.25 487 MET A N 1
ATOM 3878 C CA . MET A 1 487 ? 0.190 4.917 -5.657 1.00 94.25 487 MET A CA 1
ATOM 3879 C C . MET A 1 487 ? -1.224 5.100 -6.183 1.00 94.25 487 MET A C 1
ATOM 3881 O O . MET A 1 487 ? -2.143 5.391 -5.422 1.00 94.25 487 MET A O 1
ATOM 3885 N N . ALA A 1 488 ? -1.404 4.872 -7.481 1.00 94.81 488 ALA A N 1
ATOM 3886 C CA . ALA A 1 488 ? -2.708 4.890 -8.128 1.00 94.81 488 ALA A CA 1
ATOM 3887 C C . ALA A 1 488 ? -2.808 3.805 -9.206 1.00 94.81 488 ALA A C 1
ATOM 3889 O O . ALA A 1 488 ? -1.822 3.470 -9.864 1.00 94.81 488 ALA A O 1
ATOM 3890 N N . GLY A 1 489 ? -4.001 3.254 -9.418 1.00 93.44 489 GLY A N 1
ATOM 3891 C CA . GLY A 1 489 ? -4.272 2.391 -10.565 1.00 93.44 489 GLY A CA 1
ATOM 3892 C C . GLY A 1 489 ? -5.388 1.391 -10.318 1.00 93.44 489 GLY A C 1
ATOM 3893 O O . GLY A 1 489 ? -6.383 1.726 -9.685 1.00 93.44 489 GLY A O 1
ATOM 3894 N N . LEU A 1 490 ? -5.231 0.166 -10.820 1.00 91.06 490 LEU A N 1
ATOM 3895 C CA . LEU A 1 490 ? -6.251 -0.881 -10.756 1.00 91.06 490 LEU A CA 1
ATOM 3896 C C . LEU A 1 490 ? -6.666 -1.192 -9.312 1.00 91.06 490 LEU A C 1
ATOM 3898 O O . LEU A 1 490 ? -7.853 -1.220 -9.014 1.00 91.06 490 LEU A O 1
ATOM 3902 N N . TRP A 1 491 ? -5.701 -1.385 -8.408 1.00 91.62 491 TRP A N 1
ATOM 3903 C CA . TRP A 1 491 ? -5.961 -1.831 -7.031 1.00 91.62 491 TRP A CA 1
ATOM 3904 C C . TRP A 1 491 ? -6.439 -0.724 -6.090 1.00 91.62 491 TRP A C 1
ATOM 3906 O O . TRP A 1 491 ? -7.004 -1.024 -5.048 1.00 91.62 491 TRP A O 1
ATOM 3916 N N . THR A 1 492 ? -6.261 0.542 -6.470 1.00 93.81 492 THR A N 1
ATOM 3917 C CA . THR A 1 492 ? -6.824 1.702 -5.756 1.00 93.81 492 THR A CA 1
ATOM 3918 C C . THR A 1 492 ? -7.974 2.353 -6.530 1.00 93.81 492 THR A C 1
ATOM 3920 O O . THR A 1 492 ? -8.432 3.445 -6.191 1.00 93.81 492 THR A O 1
ATOM 3923 N N . LYS A 1 493 ? -8.421 1.720 -7.621 1.00 91.31 493 LYS A N 1
ATOM 3924 C CA . LYS A 1 493 ? -9.479 2.204 -8.520 1.00 91.31 493 LYS A CA 1
ATOM 3925 C C . LYS A 1 493 ? -9.274 3.673 -8.915 1.00 91.31 493 LYS A C 1
ATOM 3927 O O . LYS A 1 493 ? -10.172 4.505 -8.801 1.00 91.31 493 LYS A O 1
ATOM 3932 N N . GLY A 1 494 ? -8.040 4.011 -9.285 1.00 92.31 494 GLY A N 1
ATOM 3933 C CA . GLY A 1 494 ? -7.609 5.353 -9.686 1.00 92.31 494 GLY A CA 1
ATOM 3934 C C . GLY A 1 494 ? -7.344 6.344 -8.546 1.00 92.31 494 GLY A C 1
ATOM 3935 O O . GLY A 1 494 ? -6.857 7.435 -8.821 1.00 92.31 494 GLY A O 1
ATOM 3936 N N . LYS A 1 495 ? -7.612 6.005 -7.279 1.00 94.50 495 LYS A N 1
ATOM 3937 C CA . LYS A 1 495 ? -7.309 6.889 -6.144 1.00 94.50 495 LYS A CA 1
ATOM 3938 C C . LYS A 1 495 ? -5.809 6.923 -5.856 1.00 94.50 495 LYS A C 1
ATOM 3940 O O . LYS A 1 495 ? -5.191 5.865 -5.746 1.00 94.50 495 LYS A O 1
ATOM 3945 N N . ALA A 1 496 ? -5.240 8.119 -5.730 1.00 94.31 496 ALA A N 1
ATOM 3946 C CA . ALA A 1 496 ? -3.867 8.327 -5.291 1.00 94.31 496 ALA A CA 1
ATOM 3947 C C . ALA A 1 496 ? -3.776 8.149 -3.769 1.00 94.31 496 ALA A C 1
ATOM 3949 O O . ALA A 1 496 ? -4.161 9.030 -3.003 1.00 94.31 496 ALA A O 1
ATOM 3950 N N . VAL A 1 497 ? -3.285 6.989 -3.342 1.00 94.00 497 VAL A N 1
ATOM 3951 C CA . VAL A 1 497 ? -3.110 6.626 -1.933 1.00 94.00 497 VAL A CA 1
ATOM 3952 C C . VAL A 1 497 ? -1.672 6.898 -1.515 1.00 94.00 497 VAL A C 1
ATOM 3954 O O . VAL A 1 497 ? -0.747 6.394 -2.152 1.00 94.00 497 VAL A O 1
ATOM 3957 N N . TYR A 1 498 ? -1.480 7.689 -0.460 1.00 91.69 498 TYR A N 1
ATOM 3958 C CA . TYR A 1 498 ? -0.161 7.950 0.114 1.00 91.69 498 TYR A CA 1
ATOM 3959 C C . TYR A 1 498 ? 0.253 6.766 0.990 1.00 91.69 498 TYR A C 1
ATOM 3961 O O . TYR A 1 498 ? -0.406 6.474 1.983 1.00 91.69 498 TYR A O 1
ATOM 3969 N N . ILE A 1 499 ? 1.327 6.068 0.621 1.00 89.19 499 ILE A N 1
ATOM 3970 C CA . ILE A 1 499 ? 1.704 4.823 1.300 1.00 89.19 499 ILE A CA 1
ATOM 3971 C C . ILE A 1 499 ? 2.265 5.143 2.687 1.00 89.19 499 ILE A C 1
ATOM 3973 O O . ILE A 1 499 ? 3.253 5.861 2.807 1.00 89.19 499 ILE A O 1
ATOM 3977 N N . ASP A 1 500 ? 1.660 4.615 3.745 1.00 86.56 500 ASP A N 1
ATOM 3978 C CA . ASP A 1 500 ? 2.216 4.740 5.093 1.00 86.56 500 ASP A CA 1
ATOM 3979 C C . ASP A 1 500 ? 3.298 3.673 5.368 1.00 86.56 500 ASP A C 1
ATOM 3981 O O . ASP A 1 500 ? 3.374 2.640 4.696 1.00 86.56 500 ASP A O 1
ATOM 3985 N N . GLY A 1 501 ? 4.161 3.927 6.352 1.00 81.81 501 GLY A N 1
ATOM 3986 C CA . GLY A 1 501 ? 5.276 3.056 6.727 1.00 81.81 501 GLY A CA 1
ATOM 3987 C C . GLY A 1 501 ? 6.635 3.514 6.203 1.00 81.81 501 GLY A C 1
ATOM 3988 O O . GLY A 1 501 ? 6.842 4.663 5.816 1.00 81.81 501 GLY A O 1
ATOM 3989 N N . LEU A 1 502 ? 7.590 2.584 6.185 1.00 79.62 502 LEU A N 1
ATOM 3990 C CA . LEU A 1 502 ? 9.014 2.871 5.956 1.00 79.62 502 LEU A CA 1
ATOM 3991 C C . LEU A 1 502 ? 9.342 3.445 4.582 1.00 79.62 502 LEU A C 1
ATOM 3993 O O . LEU A 1 502 ? 10.309 4.191 4.430 1.00 79.62 502 LEU A O 1
ATOM 3997 N N . ILE A 1 503 ? 8.533 3.115 3.575 1.00 82.12 503 ILE A N 1
ATOM 3998 C CA . ILE A 1 503 ? 8.673 3.685 2.231 1.00 82.12 503 ILE A CA 1
ATOM 3999 C C . ILE A 1 503 ? 8.567 5.218 2.287 1.00 82.12 503 ILE A C 1
ATOM 4001 O O . ILE A 1 503 ? 9.266 5.897 1.540 1.00 82.12 503 ILE A O 1
ATOM 4005 N N . ASN A 1 504 ? 7.791 5.752 3.236 1.00 82.31 504 ASN A N 1
ATOM 4006 C CA . ASN A 1 504 ? 7.609 7.177 3.499 1.00 82.31 504 ASN A CA 1
ATOM 4007 C C . ASN A 1 504 ? 7.942 7.527 4.960 1.00 82.31 504 ASN A C 1
ATOM 4009 O O . ASN A 1 504 ? 7.133 8.127 5.669 1.00 82.31 504 ASN A O 1
ATOM 4013 N N . HIS A 1 505 ? 9.142 7.160 5.414 1.00 69.69 505 HIS A N 1
ATOM 4014 C CA . HIS A 1 505 ? 9.594 7.342 6.801 1.00 69.69 505 HIS A CA 1
ATOM 4015 C C . HIS A 1 505 ? 9.871 8.805 7.210 1.00 69.69 505 HIS A C 1
ATOM 4017 O O . HIS A 1 505 ? 9.903 9.098 8.405 1.00 69.69 505 HIS A O 1
ATOM 4023 N N . ILE A 1 506 ? 10.037 9.727 6.253 1.00 66.19 506 ILE A N 1
ATOM 4024 C CA . ILE A 1 506 ? 10.410 11.132 6.502 1.00 66.19 506 ILE A CA 1
ATOM 4025 C C . ILE A 1 506 ? 9.595 12.123 5.665 1.00 66.19 506 ILE A C 1
ATOM 4027 O O . ILE A 1 506 ? 9.363 11.908 4.476 1.00 66.19 506 ILE A O 1
ATOM 4031 N N . ASP A 1 507 ? 9.229 13.249 6.277 1.00 69.69 507 ASP A N 1
ATOM 4032 C CA . ASP A 1 507 ? 8.573 14.371 5.588 1.00 69.69 507 ASP A CA 1
ATOM 4033 C C . ASP A 1 507 ? 9.542 15.418 5.060 1.00 69.69 507 ASP A C 1
ATOM 4035 O O . ASP A 1 507 ? 9.366 15.985 3.974 1.00 69.69 507 ASP A O 1
ATOM 4039 N N . PHE A 1 508 ? 10.585 15.677 5.839 1.00 77.88 508 PHE A N 1
ATOM 4040 C CA . PHE A 1 508 ? 11.465 16.810 5.621 1.00 77.88 508 PHE A CA 1
ATOM 4041 C C . PHE A 1 508 ? 12.609 16.450 4.681 1.00 77.88 508 PHE A C 1
ATOM 4043 O O . PHE A 1 508 ? 13.146 15.343 4.686 1.00 77.88 508 PHE A O 1
ATOM 4050 N N . GLY A 1 509 ? 12.994 17.408 3.843 1.00 74.50 509 GLY A N 1
ATOM 4051 C CA . GLY A 1 509 ? 14.019 17.226 2.819 1.00 74.50 509 GLY A CA 1
ATOM 4052 C C . GLY A 1 509 ? 15.453 17.366 3.323 1.00 74.50 509 GLY A C 1
ATOM 4053 O O . GLY A 1 509 ? 16.295 17.798 2.535 1.00 74.50 509 GLY A O 1
ATOM 4054 N N . LEU A 1 510 ? 15.726 17.074 4.599 1.00 75.56 510 LEU A N 1
ATOM 4055 C CA . LEU A 1 510 ? 17.051 17.235 5.202 1.00 75.56 510 LEU A CA 1
ATOM 4056 C C . LEU A 1 510 ? 18.079 16.301 4.547 1.00 75.56 510 LEU A C 1
ATOM 4058 O O . LEU A 1 510 ? 17.764 15.194 4.094 1.00 75.56 510 LEU A O 1
ATOM 4062 N N . ARG A 1 511 ? 19.327 16.767 4.472 1.00 71.12 511 ARG A N 1
ATOM 4063 C CA . ARG A 1 511 ? 20.424 16.013 3.855 1.00 71.12 511 ARG A CA 1
ATOM 4064 C C . ARG A 1 511 ? 20.876 14.849 4.738 1.00 71.12 511 ARG A C 1
ATOM 4066 O O . ARG A 1 511 ? 20.563 14.798 5.924 1.00 71.12 511 ARG A O 1
ATOM 4073 N N . GLY A 1 512 ? 21.603 13.904 4.143 1.00 66.12 512 GLY A N 1
ATOM 4074 C CA . GLY A 1 512 ? 22.126 12.746 4.871 1.00 66.12 512 GLY A CA 1
ATOM 4075 C C . GLY A 1 512 ? 23.414 12.967 5.641 1.00 66.12 512 GLY A C 1
ATOM 4076 O O . GLY A 1 512 ? 23.676 12.176 6.537 1.00 66.12 512 GLY A O 1
ATOM 4077 N N . GLU A 1 513 ? 24.174 14.040 5.405 1.00 68.06 513 GLU A N 1
ATOM 4078 C CA . GLU A 1 513 ? 25.325 14.317 6.269 1.00 68.06 513 GLU A CA 1
ATOM 4079 C C . GLU A 1 513 ? 24.871 14.774 7.669 1.00 68.06 513 GLU A C 1
ATOM 4081 O O . GLU A 1 513 ? 24.016 15.651 7.779 1.00 68.06 513 GLU A O 1
ATOM 4086 N N . GLU A 1 514 ? 25.474 14.209 8.720 1.00 68.94 514 GLU A N 1
ATOM 4087 C CA . GLU A 1 514 ? 25.092 14.388 10.136 1.00 68.94 514 GLU A CA 1
ATOM 4088 C C . GLU A 1 514 ? 24.982 15.859 10.568 1.00 68.94 514 GLU A C 1
ATOM 4090 O O . GLU A 1 514 ? 24.032 16.243 11.239 1.00 68.94 514 GLU A O 1
ATOM 4095 N N . ARG A 1 515 ? 25.872 16.733 10.081 1.00 69.44 515 ARG A N 1
ATOM 4096 C CA . ARG A 1 515 ? 25.820 18.190 10.335 1.00 69.44 515 ARG A CA 1
ATOM 4097 C C . ARG A 1 515 ? 24.542 18.898 9.845 1.00 69.44 515 ARG A C 1
ATOM 4099 O O . ARG A 1 515 ? 24.329 20.069 10.149 1.00 69.44 515 ARG A O 1
ATOM 4106 N N . PHE A 1 516 ? 23.728 18.240 9.017 1.00 73.69 516 PHE A N 1
ATOM 4107 C CA . PHE A 1 516 ? 22.422 18.744 8.574 1.00 73.69 516 PHE A CA 1
ATOM 4108 C C . PHE A 1 516 ? 21.252 18.077 9.299 1.00 73.69 516 PHE A C 1
ATOM 4110 O O . PHE A 1 516 ? 20.107 18.435 9.029 1.00 73.69 516 PHE A O 1
ATOM 4117 N N . HIS A 1 517 ? 21.509 17.107 10.176 1.00 78.88 517 HIS A N 1
ATOM 4118 C CA . HIS A 1 517 ? 20.469 16.474 10.976 1.00 78.88 517 HIS A CA 1
ATOM 4119 C C . HIS A 1 517 ? 20.037 17.418 12.099 1.00 78.88 517 HIS A C 1
ATOM 4121 O O . HIS A 1 517 ? 20.816 18.234 12.604 1.00 78.88 517 HIS A O 1
ATOM 4127 N N . GLN A 1 518 ? 18.767 17.330 12.473 1.00 79.06 518 GLN A N 1
ATOM 4128 C CA . GLN A 1 518 ? 18.152 18.208 13.466 1.00 79.06 518 GLN A CA 1
ATOM 4129 C C . GLN A 1 518 ? 17.308 17.390 14.438 1.00 79.06 518 GLN A C 1
ATOM 4131 O O . GLN A 1 518 ? 16.723 16.393 14.045 1.00 79.06 518 GLN A O 1
ATOM 4136 N N . TYR A 1 519 ? 17.210 17.801 15.696 1.00 80.44 519 TYR A N 1
ATOM 4137 C CA . TYR A 1 519 ? 16.232 17.260 16.630 1.00 80.44 519 TYR A CA 1
ATOM 4138 C C . TYR A 1 519 ? 14.922 18.033 16.487 1.00 80.44 519 TYR A C 1
ATOM 4140 O O . TYR A 1 519 ? 14.888 19.223 16.774 1.00 80.44 519 TYR A O 1
ATOM 4148 N N . ALA A 1 520 ? 13.836 17.376 16.083 1.00 78.81 520 ALA A N 1
ATOM 4149 C CA . ALA A 1 520 ? 12.487 17.936 16.105 1.00 78.81 520 ALA A CA 1
ATOM 4150 C C . ALA A 1 520 ? 11.789 17.619 17.435 1.00 78.81 520 ALA A C 1
ATOM 4152 O O . ALA A 1 520 ? 11.685 16.460 17.847 1.00 78.81 520 ALA A O 1
ATOM 4153 N N . TYR A 1 521 ? 11.256 18.636 18.110 1.00 77.44 521 TYR A N 1
ATOM 4154 C CA . TYR A 1 521 ? 10.580 18.458 19.393 1.00 77.44 521 TYR A CA 1
ATOM 4155 C C . TYR A 1 521 ? 9.097 18.126 19.194 1.00 77.44 521 TYR A C 1
ATOM 4157 O O . TYR A 1 521 ? 8.236 18.985 18.987 1.00 77.44 521 TYR A O 1
ATOM 4165 N N . LEU A 1 522 ? 8.807 16.826 19.246 1.00 77.75 522 LEU A N 1
ATOM 4166 C CA . LEU A 1 522 ? 7.469 16.252 19.095 1.00 77.75 522 LEU A CA 1
ATOM 4167 C C . LEU A 1 522 ? 6.673 16.217 20.430 1.00 77.75 522 LEU A C 1
ATOM 4169 O O . LEU A 1 522 ? 7.030 16.888 21.392 1.00 77.75 522 LEU A O 1
ATOM 4173 N N . TYR A 1 523 ? 5.521 15.529 20.488 1.00 65.94 523 TYR A N 1
ATOM 4174 C CA . TYR A 1 523 ? 4.432 15.853 21.437 1.00 65.94 523 TYR A CA 1
ATOM 4175 C C . TYR A 1 523 ? 4.710 15.703 22.923 1.00 65.94 523 TYR A C 1
ATOM 4177 O O . TYR A 1 523 ? 4.031 16.356 23.712 1.00 65.94 523 TYR A O 1
ATOM 4185 N N . ASP A 1 524 ? 5.614 14.810 23.315 1.00 59.88 524 ASP A N 1
ATOM 4186 C CA . ASP A 1 524 ? 5.933 14.572 24.732 1.00 59.88 524 ASP A CA 1
ATOM 4187 C C . ASP A 1 524 ? 7.260 15.231 25.134 1.00 59.88 524 ASP A C 1
ATOM 4189 O O . ASP A 1 524 ? 7.674 15.175 26.292 1.00 59.88 524 ASP A O 1
ATOM 4193 N N . TYR A 1 525 ? 7.907 15.897 24.175 1.00 55.28 525 TYR A N 1
ATOM 4194 C CA . TYR A 1 525 ? 9.213 16.503 24.356 1.00 55.28 525 TYR A CA 1
ATOM 4195 C C . TYR A 1 525 ? 9.136 17.963 24.764 1.00 55.28 525 TYR A C 1
ATOM 4197 O O . TYR A 1 525 ? 10.182 18.550 24.955 1.00 55.28 525 TYR A O 1
ATOM 4205 N N . MET A 1 526 ? 7.950 18.553 24.941 1.00 51.78 526 MET A N 1
ATOM 4206 C CA . MET A 1 526 ? 7.807 19.955 25.345 1.00 51.78 526 MET A CA 1
ATOM 4207 C C . MET A 1 526 ? 6.987 20.072 26.635 1.00 51.78 526 MET A C 1
ATOM 4209 O O . MET A 1 526 ? 5.823 19.669 26.676 1.00 51.78 526 MET A O 1
ATOM 4213 N N . LYS A 1 527 ? 7.568 20.663 27.685 1.00 46.53 527 LYS A N 1
ATOM 4214 C CA . LYS A 1 527 ? 6.857 21.116 28.891 1.00 46.53 527 LYS A CA 1
ATOM 4215 C C . LYS A 1 527 ? 7.143 22.604 29.086 1.00 46.53 527 LYS A C 1
ATOM 4217 O O . LYS A 1 527 ? 8.298 23.002 29.091 1.00 46.53 527 LYS A O 1
ATOM 4222 N N . ASP A 1 528 ? 6.094 23.419 29.197 1.00 47.12 528 ASP A N 1
ATOM 4223 C CA . ASP A 1 528 ? 6.202 24.871 29.425 1.00 47.12 528 ASP A CA 1
ATOM 4224 C C . ASP A 1 528 ? 7.081 25.606 28.387 1.00 47.12 528 ASP A C 1
ATOM 4226 O O . ASP A 1 528 ? 7.757 26.583 28.690 1.00 47.12 528 ASP A O 1
ATOM 4230 N N . GLY A 1 529 ? 7.080 25.121 27.139 1.00 49.06 529 GLY A N 1
ATOM 4231 C CA . GLY A 1 529 ? 7.891 25.683 26.053 1.00 49.06 529 GLY A CA 1
ATOM 4232 C C . GLY A 1 529 ? 9.354 25.230 26.039 1.00 49.06 529 GLY A C 1
ATOM 4233 O O . GLY A 1 529 ? 10.097 25.681 25.173 1.00 49.06 529 GLY A O 1
ATOM 4234 N N . GLN A 1 530 ? 9.761 24.319 26.930 1.00 44.50 530 GLN A N 1
ATOM 4235 C CA . GLN A 1 530 ? 11.116 23.767 26.972 1.00 44.50 530 GLN A CA 1
ATOM 4236 C C . GLN A 1 530 ? 11.165 22.270 26.671 1.00 44.50 530 GLN A C 1
ATOM 4238 O O . GLN A 1 530 ? 10.250 21.513 27.015 1.00 44.50 530 GLN A O 1
ATOM 4243 N N . ALA A 1 531 ? 12.262 21.860 26.034 1.00 53.91 531 ALA A N 1
ATOM 4244 C CA . ALA A 1 531 ? 12.545 20.477 25.697 1.00 53.91 531 ALA A CA 1
ATOM 4245 C C . ALA A 1 531 ? 12.687 19.614 26.968 1.00 53.91 531 ALA A C 1
ATOM 4247 O O . ALA A 1 531 ? 13.510 19.906 27.829 1.00 53.91 531 ALA A O 1
ATOM 4248 N N . LYS A 1 532 ? 11.893 18.549 27.100 1.00 54.34 532 LYS A N 1
ATOM 4249 C CA . LYS A 1 532 ? 11.905 17.615 28.240 1.00 54.34 532 LYS A CA 1
ATOM 4250 C C . LYS A 1 532 ? 12.948 16.494 28.081 1.00 54.34 532 LYS A C 1
ATOM 4252 O O . LYS A 1 532 ? 13.332 15.884 29.073 1.00 54.34 532 LYS A O 1
ATOM 4257 N N . SER A 1 533 ? 13.391 16.222 26.853 1.00 58.44 533 SER A N 1
ATOM 4258 C CA . SER A 1 533 ? 14.509 15.325 26.523 1.00 58.44 533 SER A CA 1
ATOM 4259 C C . SER A 1 533 ? 15.133 15.727 25.180 1.00 58.44 533 SER A C 1
ATOM 4261 O O . SER A 1 533 ? 14.683 16.690 24.551 1.00 58.44 533 SER A O 1
ATOM 4263 N N . LEU A 1 534 ? 16.134 14.963 24.723 1.00 60.28 534 LEU A N 1
ATOM 4264 C CA . LEU A 1 534 ? 16.589 14.990 23.329 1.00 60.28 534 LEU A CA 1
ATOM 4265 C C . LEU A 1 534 ? 15.363 14.812 22.416 1.00 60.28 534 LEU A C 1
ATOM 4267 O O . LEU A 1 534 ? 14.530 13.938 22.673 1.00 60.28 534 LEU A O 1
ATOM 4271 N N . GLY A 1 535 ? 15.202 15.708 21.439 1.00 67.75 535 GLY A N 1
ATOM 4272 C CA . GLY A 1 535 ? 14.117 15.627 20.462 1.00 67.75 535 GLY A CA 1
ATOM 4273 C C . GLY A 1 535 ? 14.304 14.433 19.525 1.00 67.75 535 GLY A C 1
ATOM 4274 O O . GLY A 1 535 ? 15.171 13.588 19.720 1.00 67.75 535 GLY A O 1
ATOM 4275 N N . VAL A 1 536 ? 13.503 14.364 18.470 1.00 75.75 536 VAL A N 1
ATOM 4276 C CA . VAL A 1 536 ? 13.595 13.287 17.479 1.00 75.75 536 VAL A CA 1
ATOM 4277 C C . VAL A 1 536 ? 14.583 13.689 16.403 1.00 75.75 536 VAL A C 1
ATOM 4279 O O . VAL A 1 536 ? 14.332 14.666 15.700 1.00 75.75 536 VAL A O 1
ATOM 4282 N N . ALA A 1 537 ? 15.676 12.943 16.248 1.00 74.94 537 ALA A N 1
ATOM 4283 C CA . ALA A 1 537 ? 16.634 13.193 15.179 1.00 74.94 537 ALA A CA 1
ATOM 4284 C C . ALA A 1 537 ? 15.949 13.019 13.816 1.00 74.94 537 ALA A C 1
ATOM 4286 O O . ALA A 1 537 ? 15.341 11.992 13.554 1.00 74.94 537 ALA A O 1
ATOM 4287 N N . ILE A 1 538 ? 16.023 14.010 12.942 1.00 74.94 538 ILE A N 1
ATOM 4288 C CA . ILE A 1 538 ? 15.492 13.979 11.582 1.00 74.94 538 ILE A CA 1
ATOM 4289 C C . ILE A 1 538 ? 16.600 14.355 10.606 1.00 74.94 538 ILE A C 1
ATOM 4291 O O . ILE A 1 538 ? 17.391 15.267 10.846 1.00 74.94 538 ILE A O 1
ATOM 4295 N N . GLY A 1 539 ? 16.667 13.629 9.494 1.00 69.81 539 GLY A N 1
ATOM 4296 C CA . GLY A 1 539 ? 17.776 13.703 8.553 1.00 69.81 539 GLY A CA 1
ATOM 4297 C C . GLY A 1 539 ? 17.690 12.616 7.485 1.00 69.81 539 GLY A C 1
ATOM 4298 O O . GLY A 1 539 ? 16.733 11.848 7.435 1.00 69.81 539 GLY A O 1
ATOM 4299 N N . ASN A 1 540 ? 18.707 12.552 6.625 1.00 64.50 540 ASN A N 1
ATOM 4300 C CA . ASN A 1 540 ? 18.926 11.443 5.685 1.00 64.50 540 ASN A CA 1
ATOM 4301 C C . ASN A 1 540 ? 17.902 11.252 4.558 1.00 64.50 540 ASN A C 1
ATOM 4303 O O . ASN A 1 540 ? 17.817 10.191 3.944 1.00 64.50 540 ASN A O 1
ATOM 4307 N N . GLY A 1 541 ? 17.191 12.319 4.185 1.00 57.09 541 GLY A N 1
ATOM 4308 C CA . GLY A 1 541 ? 16.193 12.254 3.121 1.00 57.09 541 GLY A CA 1
ATOM 4309 C C . GLY A 1 541 ? 16.700 12.388 1.699 1.00 57.09 541 GLY A C 1
ATOM 4310 O O . GLY A 1 541 ? 15.999 12.014 0.755 1.00 57.09 541 GLY A O 1
ATOM 4311 N N . ARG A 1 542 ? 17.908 12.925 1.502 1.00 62.19 542 ARG A N 1
ATOM 4312 C CA . ARG A 1 542 ? 18.557 12.969 0.185 1.00 62.19 542 ARG A CA 1
ATOM 4313 C C . ARG A 1 542 ? 20.041 13.319 0.281 1.00 62.19 542 ARG A C 1
ATOM 4315 O O . ARG A 1 542 ? 20.391 14.337 0.872 1.00 62.19 542 ARG A O 1
ATOM 4322 N N . MET A 1 543 ? 20.904 12.573 -0.414 1.00 56.84 543 MET A N 1
ATOM 4323 C CA . MET A 1 543 ? 22.306 12.968 -0.607 1.00 56.84 543 MET A CA 1
ATOM 4324 C C . MET A 1 543 ? 22.447 13.894 -1.833 1.00 56.84 543 MET A C 1
ATOM 4326 O O . MET A 1 543 ? 21.803 13.665 -2.867 1.00 56.84 543 MET A O 1
ATOM 4330 N N . PRO A 1 544 ? 23.247 14.973 -1.776 1.00 48.62 544 PRO A N 1
ATOM 4331 C CA . PRO A 1 544 ? 23.362 15.904 -2.893 1.00 48.62 544 PRO A CA 1
ATOM 4332 C C . PRO A 1 544 ? 24.030 15.301 -4.127 1.00 48.62 544 PRO A C 1
ATOM 4334 O O . PRO A 1 544 ? 24.888 14.417 -4.077 1.00 48.62 544 PRO A O 1
ATOM 4337 N N . LYS A 1 545 ? 23.707 15.889 -5.280 1.00 42.88 545 LYS A N 1
ATOM 4338 C CA . LYS A 1 545 ? 24.481 15.727 -6.512 1.00 42.88 545 LYS A CA 1
ATOM 4339 C C . LYS A 1 545 ? 25.629 16.751 -6.491 1.00 42.88 545 LYS A C 1
ATOM 4341 O O . LYS A 1 545 ? 25.352 17.936 -6.377 1.00 42.88 545 LYS A O 1
ATOM 4346 N N . GLY A 1 546 ? 26.883 16.311 -6.644 1.00 41.22 546 GLY A N 1
ATOM 4347 C CA . GLY A 1 546 ? 28.010 17.207 -6.955 1.00 41.22 546 GLY A CA 1
ATOM 4348 C C . GLY A 1 546 ? 28.974 17.569 -5.819 1.00 41.22 546 GLY A C 1
ATOM 4349 O O . GLY A 1 546 ? 29.839 18.410 -6.038 1.00 41.22 546 GLY A O 1
ATOM 4350 N N . THR A 1 547 ? 28.897 16.948 -4.639 1.00 43.12 547 THR A N 1
ATOM 4351 C CA . THR A 1 547 ? 30.001 17.041 -3.670 1.00 43.12 547 THR A CA 1
ATOM 4352 C C . THR A 1 547 ? 31.176 16.185 -4.155 1.00 43.12 547 THR A C 1
ATOM 4354 O O . THR A 1 547 ? 30.980 15.063 -4.627 1.00 43.12 547 THR A O 1
ATOM 4357 N N . LYS A 1 548 ? 32.406 16.714 -4.061 1.00 42.19 548 LYS A N 1
ATOM 4358 C CA . LYS A 1 548 ? 33.645 15.974 -4.383 1.00 42.19 548 LYS A CA 1
ATOM 4359 C C . LYS A 1 548 ? 33.828 14.717 -3.510 1.00 42.19 548 LYS A C 1
ATOM 4361 O O . LYS A 1 548 ? 34.589 13.838 -3.889 1.00 42.19 548 LYS A O 1
ATOM 4366 N N . ASP A 1 549 ? 33.056 14.609 -2.425 1.00 44.97 549 ASP A N 1
ATOM 4367 C CA . ASP A 1 549 ? 33.084 13.523 -1.438 1.00 44.97 549 ASP A CA 1
ATOM 4368 C C . ASP A 1 549 ? 31.928 12.517 -1.581 1.00 44.97 549 ASP A C 1
ATOM 4370 O O . ASP A 1 549 ? 31.606 11.794 -0.640 1.00 44.97 549 ASP A O 1
ATOM 4374 N N . LYS A 1 550 ? 31.268 12.456 -2.745 1.00 45.34 550 LYS A N 1
ATOM 4375 C CA . LYS A 1 550 ? 30.153 11.523 -2.997 1.00 45.34 550 LYS A CA 1
ATOM 4376 C C . LYS A 1 550 ? 30.480 10.063 -2.650 1.00 45.34 550 LYS A C 1
ATOM 4378 O O . LYS A 1 550 ? 29.608 9.348 -2.164 1.00 45.34 550 LYS A O 1
ATOM 4383 N N . ASP A 1 551 ? 31.728 9.658 -2.863 1.00 46.59 551 ASP A N 1
ATOM 4384 C CA . ASP A 1 551 ? 32.213 8.299 -2.607 1.00 46.59 551 ASP A CA 1
ATOM 4385 C C . ASP A 1 551 ? 32.482 8.015 -1.115 1.00 46.59 551 ASP A C 1
ATOM 4387 O O . ASP A 1 551 ? 32.598 6.850 -0.737 1.00 46.59 551 ASP A O 1
ATOM 4391 N N . TYR A 1 552 ? 32.570 9.049 -0.264 1.00 46.16 552 TYR A N 1
ATOM 4392 C CA . TYR A 1 552 ? 32.824 8.901 1.177 1.00 46.16 552 TYR A CA 1
ATOM 4393 C C . TYR A 1 552 ? 31.549 8.673 1.997 1.00 46.16 552 TYR A C 1
ATOM 4395 O O . TYR A 1 552 ? 31.606 7.988 3.013 1.00 46.16 552 TYR A O 1
ATOM 4403 N N . TYR A 1 553 ? 30.407 9.206 1.553 1.00 50.56 553 TYR A N 1
ATOM 4404 C CA . TYR A 1 553 ? 29.169 9.213 2.346 1.00 50.56 553 TYR A CA 1
ATOM 4405 C C . TYR A 1 553 ? 28.004 8.434 1.718 1.00 50.56 553 TYR A C 1
ATOM 4407 O O . TYR A 1 553 ? 26.932 8.381 2.304 1.00 50.56 553 TYR A O 1
ATOM 4415 N N . THR A 1 554 ? 28.150 7.851 0.523 1.00 55.31 554 THR A N 1
ATOM 4416 C CA . THR A 1 554 ? 27.073 7.023 -0.051 1.00 55.31 554 THR A CA 1
ATOM 4417 C C . THR A 1 554 ? 27.262 5.552 0.311 1.00 55.31 554 THR A C 1
ATOM 4419 O O . THR A 1 554 ? 28.333 5.000 0.037 1.00 55.31 554 THR A O 1
ATOM 4422 N N . PRO A 1 555 ? 26.237 4.892 0.887 1.00 59.81 555 PRO A N 1
ATOM 4423 C CA . PRO A 1 555 ? 26.318 3.467 1.147 1.00 59.81 555 PRO A CA 1
ATOM 4424 C C . PRO A 1 555 ? 26.599 2.637 -0.092 1.00 59.81 555 PRO A C 1
ATOM 4426 O O . PRO A 1 555 ? 26.227 3.009 -1.210 1.00 59.81 555 PRO A O 1
ATOM 4429 N N . LEU A 1 556 ? 27.268 1.499 0.101 1.00 58.53 556 LEU A N 1
ATOM 4430 C CA . LEU A 1 556 ? 27.558 0.582 -0.992 1.00 58.53 556 LEU A CA 1
ATOM 4431 C C . LEU A 1 556 ? 26.244 0.194 -1.692 1.00 58.53 556 LEU A C 1
ATOM 4433 O O . LEU A 1 556 ? 25.263 -0.159 -1.047 1.00 58.53 556 LEU A O 1
ATOM 4437 N N . HIS A 1 557 ? 26.235 0.288 -3.023 1.00 63.69 557 HIS A N 1
ATOM 4438 C CA . HIS A 1 557 ? 25.058 0.074 -3.874 1.00 63.69 557 HIS A CA 1
ATOM 4439 C C . HIS A 1 557 ? 23.925 1.105 -3.733 1.00 63.69 557 HIS A C 1
ATOM 4441 O O . HIS A 1 557 ? 22.934 0.981 -4.444 1.00 63.69 557 HIS A O 1
ATOM 4447 N N . SER A 1 558 ? 24.083 2.169 -2.942 1.00 64.81 558 SER A N 1
ATOM 4448 C CA . SER A 1 558 ? 23.111 3.264 -2.888 1.00 64.81 558 SER A CA 1
ATOM 4449 C C . SER A 1 558 ? 23.106 4.076 -4.187 1.00 64.81 558 SER A C 1
ATOM 4451 O O . SER A 1 558 ? 24.148 4.400 -4.760 1.00 64.81 558 SER A O 1
ATOM 4453 N N . ALA A 1 559 ? 21.918 4.493 -4.631 1.00 60.22 559 ALA A N 1
ATOM 4454 C CA . ALA A 1 559 ? 21.783 5.444 -5.736 1.00 60.22 559 ALA A CA 1
ATOM 4455 C C . ALA A 1 559 ? 22.120 6.895 -5.327 1.00 60.22 559 ALA A C 1
ATOM 4457 O O . ALA A 1 559 ? 22.042 7.807 -6.158 1.00 60.22 559 ALA A O 1
ATOM 4458 N N . GLY A 1 560 ? 22.425 7.141 -4.044 1.00 58.75 560 GLY A N 1
ATOM 4459 C CA . GLY A 1 560 ? 22.589 8.483 -3.471 1.00 58.75 560 GLY A CA 1
ATOM 4460 C C . GLY A 1 560 ? 21.305 9.326 -3.511 1.00 58.75 560 GLY A C 1
ATOM 4461 O O . GLY A 1 560 ? 21.322 10.519 -3.222 1.00 58.75 560 GLY A O 1
ATOM 4462 N N . ASN A 1 561 ? 20.181 8.730 -3.904 1.00 68.19 561 ASN A N 1
ATOM 4463 C CA . ASN A 1 561 ? 18.870 9.352 -3.963 1.00 68.19 561 ASN A CA 1
ATOM 4464 C C . ASN A 1 561 ? 17.835 8.315 -3.531 1.00 68.19 561 ASN A C 1
ATOM 4466 O O . ASN A 1 561 ? 17.542 7.393 -4.285 1.00 68.19 561 ASN A O 1
ATOM 4470 N N . VAL A 1 562 ? 17.283 8.497 -2.337 1.00 70.69 562 VAL A N 1
ATOM 4471 C CA . VAL A 1 562 ? 16.321 7.575 -1.704 1.00 70.69 562 VAL A CA 1
ATOM 4472 C C . VAL A 1 562 ? 14.876 7.821 -2.152 1.00 70.69 562 VAL A C 1
ATOM 4474 O O . VAL A 1 562 ? 13.931 7.290 -1.589 1.00 70.69 562 VAL A O 1
ATOM 4477 N N . ASN A 1 563 ? 14.700 8.653 -3.179 1.00 76.81 563 ASN A N 1
ATOM 4478 C CA . ASN A 1 563 ? 13.400 9.016 -3.734 1.00 76.81 563 ASN A CA 1
ATOM 4479 C C . ASN A 1 563 ? 13.042 8.201 -4.984 1.00 76.81 563 ASN A C 1
ATOM 4481 O O . ASN A 1 563 ? 12.123 8.565 -5.710 1.00 76.81 563 ASN A O 1
ATOM 4485 N N . PHE A 1 564 ? 13.760 7.113 -5.269 1.00 79.25 564 PHE A N 1
ATOM 4486 C CA . PHE A 1 564 ? 13.375 6.179 -6.325 1.00 79.25 564 PHE A CA 1
ATOM 4487 C C . PHE A 1 564 ? 12.584 5.032 -5.725 1.00 79.25 564 PHE A C 1
ATOM 4489 O O . PHE A 1 564 ? 13.150 4.273 -4.953 1.00 79.25 564 PHE A O 1
ATOM 4496 N N . ILE A 1 565 ? 11.330 4.855 -6.128 1.00 84.31 565 ILE A N 1
ATOM 4497 C CA . ILE A 1 565 ? 10.626 3.607 -5.848 1.00 84.31 565 ILE A CA 1
ATOM 4498 C C . ILE A 1 565 ? 10.924 2.588 -6.947 1.00 84.31 565 ILE A C 1
ATOM 4500 O O . ILE A 1 565 ? 10.920 2.909 -8.141 1.00 84.31 565 ILE A O 1
ATOM 4504 N N . ASP A 1 566 ? 11.210 1.362 -6.531 1.00 83.88 566 ASP A N 1
ATOM 4505 C CA . ASP A 1 566 ? 11.320 0.211 -7.411 1.00 83.88 566 ASP A CA 1
ATOM 4506 C C . ASP A 1 566 ? 10.780 -1.054 -6.743 1.00 83.88 566 ASP A C 1
ATOM 4508 O O . ASP A 1 566 ? 10.685 -1.163 -5.514 1.00 83.88 566 ASP A O 1
ATOM 4512 N N . SER A 1 567 ? 10.434 -2.041 -7.559 1.00 86.25 567 SER A N 1
ATOM 4513 C CA . SER A 1 567 ? 9.920 -3.316 -7.086 1.00 86.25 567 SER A CA 1
ATOM 4514 C C . SER A 1 567 ? 10.232 -4.456 -8.047 1.00 86.25 567 SER A C 1
ATOM 4516 O O . SER A 1 567 ? 10.175 -4.320 -9.267 1.00 86.25 567 SER A O 1
ATOM 4518 N N . LEU A 1 568 ? 10.495 -5.624 -7.461 1.00 85.56 568 LEU A N 1
ATOM 4519 C CA . LEU A 1 568 ? 10.605 -6.894 -8.171 1.00 85.56 568 LEU A CA 1
ATOM 4520 C C . LEU A 1 568 ? 9.253 -7.604 -8.328 1.00 85.56 568 LEU A C 1
ATOM 4522 O O . LEU A 1 568 ? 9.238 -8.747 -8.752 1.00 85.56 568 LEU A O 1
ATOM 4526 N N . GLU A 1 569 ? 8.128 -6.981 -7.964 1.00 84.19 569 GLU A N 1
ATOM 4527 C CA . GLU A 1 569 ? 6.766 -7.510 -8.196 1.00 84.19 569 GLU A CA 1
ATOM 4528 C C . GLU A 1 569 ? 6.518 -8.932 -7.717 1.00 84.19 569 GLU A C 1
ATOM 4530 O O . GLU A 1 569 ? 5.759 -9.675 -8.334 1.00 84.19 569 GLU A O 1
ATOM 4535 N N . ASN A 1 570 ? 7.176 -9.315 -6.618 1.00 86.44 570 ASN A N 1
ATOM 4536 C CA . ASN A 1 570 ? 7.111 -10.666 -6.072 1.00 86.44 570 ASN A CA 1
ATOM 4537 C C . ASN A 1 570 ? 7.531 -11.759 -7.087 1.00 86.44 570 ASN A C 1
ATOM 4539 O O . ASN A 1 570 ? 7.187 -12.933 -6.928 1.00 86.44 570 ASN A O 1
ATOM 4543 N N . LEU A 1 571 ? 8.308 -11.398 -8.120 1.00 86.12 571 LEU A N 1
ATOM 4544 C CA . LEU A 1 571 ? 8.785 -12.306 -9.172 1.00 86.12 571 LEU A CA 1
ATOM 4545 C C . LEU A 1 571 ? 9.604 -13.482 -8.631 1.00 86.12 571 LEU A C 1
ATOM 4547 O O . LEU A 1 571 ? 9.759 -14.478 -9.324 1.00 86.12 571 LEU A O 1
ATOM 4551 N N . PHE A 1 572 ? 10.109 -13.385 -7.403 1.00 88.62 572 PHE A N 1
ATOM 4552 C CA . PHE A 1 572 ? 10.910 -14.427 -6.770 1.00 88.62 572 PHE A CA 1
ATOM 4553 C C . PHE A 1 572 ? 10.177 -15.170 -5.653 1.00 88.62 572 PHE A C 1
ATOM 4555 O O . PHE A 1 572 ? 10.820 -15.836 -4.851 1.00 88.62 572 PHE A O 1
ATOM 4562 N N . ASN A 1 573 ? 8.843 -15.104 -5.580 1.00 86.31 573 ASN A N 1
ATOM 4563 C CA . ASN A 1 573 ? 8.074 -15.815 -4.548 1.00 86.31 573 ASN A CA 1
ATOM 4564 C C . ASN A 1 573 ? 8.185 -17.352 -4.616 1.00 86.31 573 ASN A C 1
ATOM 4566 O O . ASN A 1 573 ? 7.724 -18.036 -3.699 1.00 86.31 573 ASN A O 1
ATOM 4570 N N . ASP A 1 574 ? 8.774 -17.913 -5.677 1.00 81.50 574 ASP A N 1
ATOM 4571 C CA . ASP A 1 574 ? 9.160 -19.327 -5.741 1.00 81.50 574 ASP A CA 1
ATOM 4572 C C . ASP A 1 574 ? 10.310 -19.635 -4.770 1.00 81.50 574 ASP A C 1
ATOM 4574 O O . ASP A 1 574 ? 10.400 -20.744 -4.247 1.00 81.50 574 ASP A O 1
ATOM 4578 N N . GLN A 1 575 ? 11.146 -18.638 -4.468 1.00 85.31 575 GLN A N 1
ATOM 4579 C CA . GLN A 1 575 ? 12.207 -18.726 -3.475 1.00 85.31 575 GLN A CA 1
ATOM 4580 C C . GLN A 1 575 ? 11.625 -18.520 -2.068 1.00 85.31 575 GLN A C 1
ATOM 4582 O O . GLN A 1 575 ? 10.959 -17.510 -1.816 1.00 85.31 575 GLN A O 1
ATOM 4587 N N . PRO A 1 576 ? 11.888 -19.427 -1.107 1.00 82.56 576 PRO A N 1
ATOM 4588 C CA . PRO A 1 576 ? 11.251 -19.397 0.212 1.00 82.56 576 PRO A CA 1
ATOM 4589 C C . PRO A 1 576 ? 11.507 -18.088 0.969 1.00 82.56 576 PRO A C 1
ATOM 4591 O O . PRO A 1 576 ? 10.625 -17.599 1.672 1.00 82.56 576 PRO A O 1
ATOM 4594 N N . PHE A 1 577 ? 12.685 -17.496 0.780 1.00 89.00 577 PHE A N 1
ATOM 4595 C CA . PHE A 1 577 ? 13.121 -16.300 1.493 1.00 89.00 577 PHE A CA 1
ATOM 4596 C C . PHE A 1 577 ? 12.737 -14.975 0.829 1.00 89.00 577 PHE A C 1
ATOM 4598 O O . PHE A 1 577 ? 12.911 -13.926 1.441 1.00 89.00 577 PHE A O 1
ATOM 4605 N N . MET A 1 578 ? 12.172 -15.000 -0.378 1.00 89.44 578 MET A N 1
ATOM 4606 C CA . MET A 1 578 ? 11.619 -13.806 -1.031 1.00 89.44 578 MET A CA 1
ATOM 4607 C C . MET A 1 578 ? 10.103 -13.683 -0.847 1.00 89.44 578 MET A C 1
ATOM 4609 O O . MET A 1 578 ? 9.514 -12.688 -1.257 1.00 89.44 578 MET A O 1
ATOM 4613 N N . LYS A 1 579 ? 9.456 -14.679 -0.226 1.00 88.31 579 LYS A N 1
ATOM 4614 C CA . LYS A 1 579 ? 8.018 -14.636 0.044 1.00 88.31 579 LYS A CA 1
ATOM 4615 C C . LYS A 1 579 ? 7.681 -13.505 1.025 1.00 88.31 579 LYS A C 1
ATOM 4617 O O . LYS A 1 579 ? 8.362 -13.391 2.052 1.00 88.31 579 LYS A O 1
ATOM 4622 N N . PRO A 1 580 ? 6.594 -12.751 0.783 1.00 89.31 580 PRO A N 1
ATOM 4623 C CA . PRO A 1 580 ? 6.079 -11.794 1.749 1.00 89.31 580 PRO A CA 1
ATOM 4624 C C . PRO A 1 580 ? 5.784 -12.431 3.111 1.00 89.31 580 PRO A C 1
ATOM 4626 O O . PRO A 1 580 ? 5.310 -13.568 3.197 1.00 89.31 580 PRO A O 1
ATOM 4629 N N . GLN A 1 581 ? 6.063 -11.686 4.171 1.00 88.69 581 GLN A N 1
ATOM 4630 C CA . GLN A 1 581 ? 6.028 -12.122 5.559 1.00 88.69 581 GLN A CA 1
ATOM 4631 C C . GLN A 1 581 ? 4.746 -11.708 6.282 1.00 88.69 581 GLN A C 1
ATOM 4633 O O . GLN A 1 581 ? 4.343 -12.410 7.211 1.00 88.69 581 GLN A O 1
ATOM 4638 N N . GLY A 1 582 ? 4.093 -10.622 5.866 1.00 88.50 582 GLY A N 1
ATOM 4639 C CA . GLY A 1 582 ? 2.823 -10.171 6.426 1.00 88.50 582 GLY A CA 1
ATOM 4640 C C . GLY A 1 582 ? 1.655 -11.133 6.173 1.00 88.50 582 GLY A C 1
ATOM 4641 O O . GLY A 1 582 ? 1.695 -12.008 5.295 1.00 88.50 582 GLY A O 1
ATOM 4642 N N . PHE A 1 583 ? 0.583 -10.949 6.946 1.00 87.81 583 PHE A N 1
ATOM 4643 C CA . PHE A 1 583 ? -0.658 -11.731 6.851 1.00 87.81 583 PHE A CA 1
ATOM 4644 C C . PHE A 1 583 ? -1.726 -11.117 5.949 1.00 87.81 583 PHE A C 1
ATOM 4646 O O . PHE A 1 583 ? -2.796 -11.696 5.826 1.00 87.81 583 PHE A O 1
ATOM 4653 N N . ALA A 1 584 ? -1.471 -9.982 5.305 1.00 88.44 584 ALA A N 1
ATOM 4654 C CA . ALA A 1 584 ? -2.340 -9.534 4.222 1.00 88.44 584 ALA A CA 1
ATOM 4655 C C . ALA A 1 584 ? -2.318 -10.539 3.047 1.00 88.44 584 ALA A C 1
ATOM 4657 O O . ALA A 1 584 ? -1.364 -11.311 2.866 1.00 88.44 584 ALA A O 1
ATOM 4658 N N . ASP A 1 585 ? -3.390 -10.559 2.265 1.00 85.81 585 ASP A N 1
ATOM 4659 C CA . ASP A 1 585 ? -3.560 -11.468 1.129 1.00 85.81 585 ASP A CA 1
ATOM 4660 C C . ASP A 1 585 ? -2.894 -10.915 -0.135 1.00 85.81 585 ASP A C 1
ATOM 4662 O O . ASP A 1 585 ? -2.241 -11.646 -0.891 1.00 85.81 585 ASP A O 1
ATOM 4666 N N . VAL A 1 586 ? -2.991 -9.600 -0.328 1.00 88.25 586 VAL A N 1
ATOM 4667 C CA . VAL A 1 586 ? -2.335 -8.861 -1.399 1.00 88.25 586 VAL A CA 1
ATOM 4668 C C . VAL A 1 586 ? -1.232 -7.993 -0.815 1.00 88.25 586 VAL A C 1
ATOM 4670 O O . VAL A 1 586 ? -1.447 -6.869 -0.360 1.00 88.25 586 VAL A O 1
ATOM 4673 N N . ILE A 1 587 ? -0.017 -8.537 -0.863 1.00 88.75 587 ILE A N 1
ATOM 4674 C CA . ILE A 1 587 ? 1.199 -7.884 -0.380 1.00 88.75 587 ILE A CA 1
ATOM 4675 C C . ILE A 1 587 ? 2.151 -7.658 -1.536 1.00 88.75 587 ILE A C 1
ATOM 4677 O O . ILE A 1 587 ? 2.357 -8.546 -2.365 1.00 88.75 587 ILE A O 1
ATOM 4681 N N . TRP A 1 588 ? 2.789 -6.497 -1.539 1.00 88.38 588 TRP A N 1
ATOM 4682 C CA . TRP A 1 588 ? 3.827 -6.163 -2.492 1.00 88.38 588 TRP A CA 1
ATOM 4683 C C . TRP A 1 588 ? 5.089 -5.686 -1.785 1.00 88.38 588 TRP A C 1
ATOM 4685 O O . TRP A 1 588 ? 5.047 -4.724 -1.024 1.00 88.38 588 TRP A O 1
ATOM 4695 N N . GLN A 1 589 ? 6.228 -6.317 -2.062 1.00 88.44 589 GLN A N 1
ATOM 4696 C CA . GLN A 1 589 ? 7.513 -5.781 -1.633 1.00 88.44 589 GLN A CA 1
ATOM 4697 C C . GLN A 1 589 ? 7.937 -4.580 -2.498 1.00 88.44 589 GLN A C 1
ATOM 4699 O O . GLN A 1 589 ? 8.085 -4.699 -3.717 1.00 88.44 589 GLN A O 1
ATOM 4704 N N . MET A 1 590 ? 8.186 -3.436 -1.868 1.00 88.69 590 MET A N 1
ATOM 4705 C CA . MET A 1 590 ? 8.649 -2.195 -2.498 1.00 88.69 590 MET A CA 1
ATOM 4706 C C . MET A 1 590 ? 9.948 -1.718 -1.876 1.00 88.69 590 MET A C 1
ATOM 4708 O O . MET A 1 590 ? 10.259 -2.061 -0.737 1.00 88.69 590 MET A O 1
ATOM 4712 N N . ASN A 1 591 ? 10.716 -0.936 -2.630 1.00 85.62 591 ASN A N 1
ATOM 4713 C CA . ASN A 1 591 ? 12.043 -0.496 -2.224 1.00 85.62 591 ASN A CA 1
ATOM 4714 C C . ASN A 1 591 ? 12.262 0.953 -2.658 1.00 85.62 591 ASN A C 1
ATOM 4716 O O . ASN A 1 591 ? 11.933 1.304 -3.786 1.00 85.62 591 ASN A O 1
ATOM 4720 N N . THR A 1 592 ? 12.851 1.775 -1.793 1.00 78.62 592 THR A N 1
ATOM 4721 C CA . THR A 1 592 ? 13.194 3.179 -2.102 1.00 78.62 592 THR A CA 1
ATOM 4722 C C . THR A 1 592 ? 14.659 3.365 -2.519 1.00 78.62 592 THR A C 1
ATOM 4724 O O . THR A 1 592 ? 15.166 4.479 -2.665 1.00 78.62 592 THR A O 1
ATOM 4727 N N . GLY A 1 593 ? 15.386 2.251 -2.632 1.00 71.94 593 GLY A N 1
ATOM 4728 C CA . GLY A 1 593 ? 16.837 2.232 -2.757 1.00 71.94 593 GLY A CA 1
ATOM 4729 C C . GLY A 1 593 ? 17.599 2.410 -1.442 1.00 71.94 593 GLY A C 1
ATOM 4730 O O . GLY A 1 593 ? 18.811 2.239 -1.453 1.00 71.94 593 GLY A O 1
ATOM 4731 N N . ALA A 1 594 ? 16.908 2.712 -0.339 1.00 73.62 594 ALA A N 1
ATOM 4732 C CA . ALA A 1 594 ? 17.482 2.772 1.008 1.00 73.62 594 ALA A CA 1
ATOM 4733 C C . ALA A 1 594 ? 16.763 1.869 2.012 1.00 73.62 594 ALA A C 1
ATOM 4735 O O . ALA A 1 594 ? 17.381 1.358 2.940 1.00 73.62 594 ALA A O 1
ATOM 4736 N N . VAL A 1 595 ? 15.469 1.624 1.799 1.00 78.56 595 VAL A N 1
ATOM 4737 C CA . VAL A 1 595 ? 14.694 0.672 2.591 1.00 78.56 595 VAL A CA 1
ATOM 4738 C C . VAL A 1 595 ? 13.803 -0.164 1.691 1.00 78.56 595 VAL A C 1
ATOM 4740 O O . VAL A 1 595 ? 13.333 0.304 0.651 1.00 78.56 595 VAL A O 1
ATOM 4743 N N . SER A 1 596 ? 13.568 -1.402 2.111 1.00 85.69 596 SER A N 1
ATOM 4744 C CA . SER A 1 596 ? 12.553 -2.284 1.556 1.00 85.69 596 SER A CA 1
ATOM 4745 C C . SER A 1 596 ? 11.440 -2.526 2.568 1.00 85.69 596 SER A C 1
ATOM 4747 O O . SER A 1 596 ? 11.710 -2.789 3.740 1.00 85.69 596 SER A O 1
ATOM 4749 N N . SER A 1 597 ? 10.191 -2.476 2.113 1.00 86.56 597 SER A N 1
ATOM 4750 C CA . SER A 1 597 ? 9.015 -2.744 2.942 1.00 86.56 597 SER A CA 1
ATOM 4751 C C . SER A 1 597 ? 7.961 -3.518 2.169 1.00 86.56 597 SER A C 1
ATOM 4753 O O . SER A 1 597 ? 7.919 -3.498 0.940 1.00 86.56 597 SER A O 1
ATOM 4755 N N . GLU A 1 598 ? 7.083 -4.176 2.907 1.00 88.81 598 GLU A N 1
ATOM 4756 C CA . GLU A 1 598 ? 5.859 -4.753 2.375 1.00 88.81 598 GLU A CA 1
ATOM 4757 C C . GLU A 1 598 ? 4.738 -3.711 2.423 1.00 88.81 598 GLU A C 1
ATOM 4759 O O . GLU A 1 598 ? 4.557 -3.036 3.435 1.00 88.81 598 GLU A O 1
ATOM 4764 N N . VAL A 1 599 ? 4.010 -3.568 1.318 1.00 89.19 599 VAL A N 1
ATOM 4765 C CA . VAL A 1 599 ? 2.827 -2.711 1.186 1.00 89.19 599 VAL A CA 1
ATOM 4766 C C . VAL A 1 599 ? 1.604 -3.606 1.042 1.00 89.19 599 VAL A C 1
ATOM 4768 O O . VAL A 1 599 ? 1.593 -4.521 0.213 1.00 89.19 599 VAL A O 1
ATOM 4771 N N . TYR A 1 600 ? 0.589 -3.355 1.865 1.00 90.00 600 TYR A N 1
ATOM 4772 C CA . TYR A 1 600 ? -0.635 -4.150 1.930 1.00 90.00 600 TYR A CA 1
ATOM 4773 C C . TYR A 1 600 ? -1.751 -3.464 1.139 1.00 90.00 600 TYR A C 1
ATOM 4775 O O . TYR A 1 600 ? -1.989 -2.273 1.314 1.00 90.00 600 TYR A O 1
ATOM 4783 N N . PHE A 1 601 ? -2.430 -4.211 0.267 1.00 91.19 601 PHE A N 1
ATOM 4784 C CA . PHE A 1 601 ? -3.466 -3.676 -0.627 1.00 91.19 601 PHE A CA 1
ATOM 4785 C C . PHE A 1 601 ? -4.885 -4.132 -0.286 1.00 91.19 601 PHE A C 1
ATOM 4787 O O . PHE A 1 601 ? -5.828 -3.652 -0.914 1.00 91.19 601 PHE A O 1
ATOM 4794 N N . ASP A 1 602 ? -5.049 -5.039 0.679 1.00 90.00 602 ASP A N 1
ATOM 4795 C CA . ASP A 1 602 ? -6.343 -5.639 1.031 1.00 90.00 602 ASP A CA 1
ATOM 4796 C C . ASP A 1 602 ? -7.423 -4.575 1.266 1.00 90.00 602 ASP A C 1
ATOM 4798 O O . ASP A 1 602 ? -8.510 -4.650 0.694 1.00 90.00 602 ASP A O 1
ATOM 4802 N N . ASP A 1 603 ? -7.098 -3.537 2.038 1.00 90.31 603 ASP A N 1
ATOM 4803 C CA . ASP A 1 603 ? -8.053 -2.489 2.402 1.00 90.31 603 ASP A CA 1
ATOM 4804 C C . ASP A 1 603 ? -8.416 -1.578 1.214 1.00 90.31 603 ASP A C 1
ATOM 4806 O O . ASP A 1 603 ? -9.545 -1.084 1.140 1.00 90.31 603 ASP A O 1
ATOM 4810 N N . TYR A 1 604 ? -7.497 -1.393 0.257 1.00 91.94 604 TYR A N 1
ATOM 4811 C CA . TYR A 1 604 ? -7.725 -0.604 -0.961 1.00 91.94 604 TYR A CA 1
ATOM 4812 C C . TYR A 1 604 ? -8.574 -1.376 -1.984 1.00 91.94 604 TYR A C 1
ATOM 4814 O O . TYR A 1 604 ? -9.396 -0.796 -2.697 1.00 91.94 604 TYR A O 1
ATOM 4822 N N . LEU A 1 605 ? -8.395 -2.697 -2.042 1.00 91.00 605 LEU A N 1
ATOM 4823 C CA . LEU A 1 605 ? -9.129 -3.584 -2.942 1.00 91.00 605 LEU A CA 1
ATOM 4824 C C . LEU A 1 605 ? -10.555 -3.858 -2.464 1.00 91.00 605 LEU A C 1
ATOM 4826 O O . LEU A 1 605 ? -11.466 -3.994 -3.288 1.00 91.00 605 LEU A O 1
ATOM 4830 N N . ASN A 1 606 ? -10.745 -3.934 -1.149 1.00 91.19 606 ASN A N 1
ATOM 4831 C CA . ASN A 1 606 ? -12.014 -4.295 -0.545 1.00 91.19 606 ASN A CA 1
ATOM 4832 C C . ASN A 1 606 ? -13.094 -3.236 -0.837 1.00 91.19 606 ASN A C 1
ATOM 4834 O O . ASN A 1 606 ? -13.037 -2.083 -0.412 1.00 91.19 606 ASN A O 1
ATOM 4838 N N . LEU A 1 607 ? -14.121 -3.660 -1.568 1.00 89.00 607 LEU A N 1
ATOM 4839 C CA . LEU A 1 607 ? -15.309 -2.889 -1.919 1.00 89.00 607 LEU A CA 1
ATOM 4840 C C . LEU A 1 607 ? -16.051 -2.389 -0.681 1.00 89.00 607 LEU A C 1
ATOM 4842 O O . LEU A 1 607 ? -16.613 -1.301 -0.690 1.00 89.00 607 LEU A O 1
ATOM 4846 N N . ASN A 1 608 ? -16.038 -3.167 0.394 1.00 89.69 608 ASN A N 1
ATOM 4847 C CA . ASN A 1 608 ? -16.786 -2.872 1.606 1.00 89.69 608 ASN A CA 1
ATOM 4848 C C . ASN A 1 608 ? -16.081 -1.845 2.509 1.00 89.69 608 ASN A C 1
ATOM 4850 O O . ASN A 1 608 ? -16.640 -1.469 3.541 1.00 89.69 608 ASN A O 1
ATOM 4854 N N . THR A 1 609 ? -14.871 -1.394 2.163 1.00 92.69 609 THR A N 1
ATOM 4855 C CA . THR A 1 609 ? -14.145 -0.366 2.916 1.00 92.69 609 THR A CA 1
ATOM 4856 C C . THR A 1 609 ? -14.843 0.986 2.780 1.00 92.69 609 THR A C 1
ATOM 4858 O O . THR A 1 609 ? -14.911 1.561 1.694 1.00 92.69 609 THR A O 1
ATOM 4861 N N . PHE A 1 610 ? -15.329 1.521 3.899 1.00 92.56 610 PHE A N 1
ATOM 4862 C CA . PHE A 1 610 ? -15.928 2.856 3.984 1.00 92.56 610 PHE A CA 1
ATOM 4863 C C . PHE A 1 610 ? -14.951 3.883 4.557 1.00 92.56 610 PHE A C 1
ATOM 4865 O O . PHE A 1 610 ? -14.860 5.006 4.063 1.00 92.56 610 PHE A O 1
ATOM 4872 N N . ILE A 1 611 ? -14.177 3.483 5.569 1.00 95.69 611 ILE A N 1
ATOM 4873 C CA . ILE A 1 611 ? -13.041 4.251 6.081 1.00 95.69 611 ILE A CA 1
ATOM 4874 C C . ILE A 1 611 ? -11.836 3.316 6.164 1.00 95.69 611 ILE A C 1
ATOM 4876 O O . ILE A 1 611 ? -11.955 2.224 6.712 1.00 95.69 611 ILE A O 1
ATOM 4880 N N . SER A 1 612 ? -10.691 3.745 5.643 1.00 96.06 612 SER A N 1
ATOM 4881 C CA . SER A 1 612 ? -9.380 3.139 5.878 1.00 96.06 612 SER A CA 1
ATOM 4882 C C . SER A 1 612 ? -8.375 4.255 6.099 1.00 96.06 612 SER A C 1
ATOM 4884 O O . SER A 1 612 ? -7.838 4.806 5.146 1.00 96.06 612 SER A O 1
ATOM 4886 N N . SER A 1 613 ? -8.161 4.632 7.353 1.00 96.38 613 SER A N 1
ATOM 4887 C CA . SER A 1 613 ? -7.253 5.716 7.707 1.00 96.38 613 SER A CA 1
ATOM 4888 C C . SER A 1 613 ? -6.029 5.168 8.433 1.00 96.38 613 SER A C 1
ATOM 4890 O O . SER A 1 613 ? -6.159 4.792 9.600 1.00 96.38 613 SER A O 1
ATOM 4892 N N . PRO A 1 614 ? -4.840 5.151 7.799 1.00 93.62 614 PRO A N 1
ATOM 4893 C CA . PRO A 1 614 ? -3.580 4.767 8.444 1.00 93.62 614 PRO A CA 1
ATOM 4894 C C . PRO A 1 614 ? -3.023 5.897 9.327 1.00 93.62 614 PRO A C 1
ATOM 4896 O O . PRO A 1 614 ? -1.838 5.960 9.615 1.00 93.62 614 PRO A O 1
ATOM 4899 N N . MET A 1 615 ? -3.861 6.879 9.669 1.00 93.81 615 MET A N 1
ATOM 4900 C CA . MET A 1 615 ? -3.497 8.046 10.464 1.00 93.81 615 MET A CA 1
ATOM 4901 C C . MET A 1 615 ? -2.350 8.912 9.902 1.00 93.81 615 MET A C 1
ATOM 4903 O O . MET A 1 615 ? -1.791 9.744 10.614 1.00 93.81 615 MET A O 1
ATOM 4907 N N . THR A 1 616 ? -2.059 8.785 8.604 1.00 90.69 616 THR A N 1
ATOM 4908 C CA . THR A 1 616 ? -1.195 9.699 7.845 1.00 90.69 616 THR A CA 1
ATOM 4909 C C . THR A 1 616 ? -1.996 10.860 7.254 1.00 90.69 616 THR A C 1
ATOM 4911 O O . THR A 1 616 ? -3.227 10.802 7.185 1.00 90.69 616 THR A O 1
ATOM 4914 N N . ALA A 1 617 ? -1.327 11.922 6.807 1.00 91.44 617 ALA A N 1
ATOM 4915 C CA . ALA A 1 617 ? -2.018 13.030 6.156 1.00 91.44 617 ALA A CA 1
ATOM 4916 C C . ALA A 1 617 ? -2.488 12.655 4.743 1.00 91.44 617 ALA A C 1
ATOM 4918 O O . ALA A 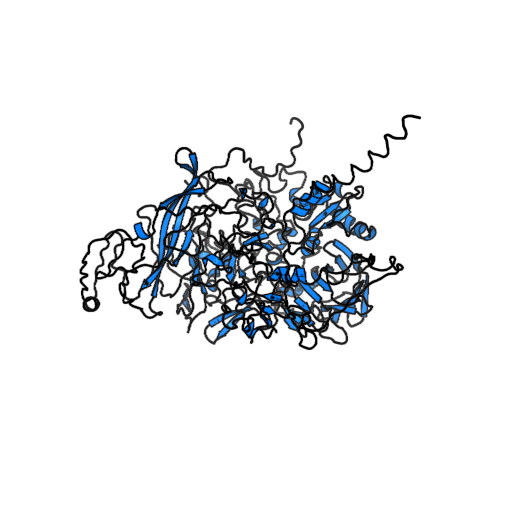1 617 ? -1.827 11.939 3.993 1.00 91.44 617 ALA A O 1
ATOM 4919 N N . SER A 1 618 ? -3.653 13.176 4.377 1.00 93.25 618 SER A N 1
ATOM 4920 C CA . SER A 1 618 ? -4.212 13.060 3.034 1.00 93.25 618 SER A CA 1
ATOM 4921 C C . SER A 1 618 ? -3.415 13.893 2.028 1.00 93.25 618 SER A C 1
ATOM 4923 O O . SER A 1 618 ? -2.684 14.822 2.383 1.00 93.25 618 SER A O 1
ATOM 4925 N N . THR A 1 619 ? -3.585 13.577 0.746 1.00 90.81 619 THR A N 1
ATOM 4926 C CA . THR A 1 619 ? -3.093 14.411 -0.353 1.00 90.81 619 THR A CA 1
ATOM 4927 C C . THR A 1 619 ? -4.269 14.969 -1.138 1.00 90.81 619 THR A C 1
ATOM 4929 O O . THR A 1 619 ? -5.233 14.259 -1.418 1.00 90.81 619 THR A O 1
ATOM 4932 N N . LYS A 1 620 ? -4.197 16.247 -1.500 1.00 91.25 620 LYS A N 1
ATOM 4933 C CA . LYS A 1 620 ? -5.277 16.945 -2.201 1.00 91.25 620 LYS A CA 1
ATOM 4934 C C . LYS A 1 620 ? -4.717 17.733 -3.367 1.00 91.25 620 LYS A C 1
ATOM 4936 O O . LYS A 1 620 ? -3.718 18.432 -3.190 1.00 91.25 620 LYS A O 1
ATOM 4941 N N . LEU A 1 621 ? -5.360 17.653 -4.528 1.00 88.00 621 LEU A N 1
ATOM 4942 C CA . LEU A 1 621 ? -4.990 18.506 -5.650 1.00 88.00 621 LEU A CA 1
ATOM 4943 C C . LEU A 1 621 ? -5.443 19.936 -5.348 1.00 88.00 621 LEU A C 1
ATOM 4945 O O . LEU A 1 621 ? -6.635 20.197 -5.184 1.00 88.00 621 LEU A O 1
ATOM 4949 N N . SER A 1 622 ? -4.489 20.858 -5.292 1.00 81.12 622 SER A N 1
ATOM 4950 C CA . SER A 1 622 ? -4.758 22.273 -5.063 1.00 81.12 622 SER A CA 1
ATOM 4951 C C . SER A 1 622 ? -4.006 23.128 -6.078 1.00 81.12 622 SER A C 1
ATOM 4953 O O . SER A 1 622 ? -2.874 22.792 -6.447 1.00 81.12 622 SER A O 1
ATOM 4955 N N . PRO A 1 623 ? -4.571 24.276 -6.485 1.00 73.25 623 PRO A N 1
ATOM 4956 C CA . PRO A 1 623 ? -3.798 25.269 -7.208 1.00 73.25 623 PRO A CA 1
ATOM 4957 C C . PRO A 1 623 ? -2.642 25.748 -6.317 1.00 73.25 623 PRO A C 1
ATOM 4959 O O . PRO A 1 623 ? -2.808 26.080 -5.139 1.00 73.25 623 PRO A O 1
ATOM 4962 N N . ARG A 1 624 ? -1.429 25.750 -6.865 1.00 68.00 624 ARG A N 1
ATOM 4963 C CA . ARG A 1 624 ? -0.270 26.424 -6.269 1.00 68.00 624 ARG A CA 1
ATOM 4964 C C . ARG A 1 624 ? -0.355 27.929 -6.498 1.00 68.00 624 ARG A C 1
ATOM 4966 O O . ARG A 1 624 ? -0.012 28.704 -5.617 1.00 68.00 624 ARG A O 1
ATOM 4973 N N . ASN A 1 625 ? -0.799 28.310 -7.690 1.00 64.38 625 ASN A N 1
ATOM 4974 C CA . ASN A 1 625 ? -1.085 29.669 -8.135 1.00 64.38 625 ASN A CA 1
ATOM 4975 C C . ASN A 1 625 ? -2.193 29.600 -9.204 1.00 64.38 625 ASN A C 1
ATOM 4977 O O . ASN A 1 625 ? -2.732 28.522 -9.452 1.00 64.38 625 ASN A O 1
ATOM 4981 N N . GLU A 1 626 ? -2.507 30.715 -9.866 1.00 56.91 626 GLU A N 1
ATOM 4982 C CA . GLU A 1 626 ? -3.540 30.788 -10.918 1.00 56.91 626 GLU A CA 1
ATOM 4983 C C . GLU A 1 626 ? -3.334 29.803 -12.086 1.00 56.91 626 GLU A C 1
ATOM 4985 O O . GLU A 1 626 ? -4.238 29.603 -12.894 1.00 56.91 626 GLU A O 1
ATOM 4990 N N . THR A 1 627 ? -2.149 29.197 -12.204 1.00 56.56 627 THR A N 1
ATOM 4991 C CA . THR A 1 627 ? -1.708 28.510 -13.421 1.00 56.56 627 THR A CA 1
ATOM 4992 C C . THR A 1 627 ? -1.125 27.104 -13.227 1.00 56.56 627 THR A C 1
ATOM 4994 O O . THR A 1 627 ? -1.015 26.366 -14.202 1.00 56.56 627 THR A O 1
ATOM 4997 N N . VAL A 1 628 ? -0.781 26.698 -11.998 1.00 64.94 628 VAL A N 1
ATOM 4998 C CA . VAL A 1 628 ? -0.114 25.415 -11.697 1.00 64.94 628 VAL A CA 1
ATOM 4999 C C . VAL A 1 628 ? -0.869 24.676 -10.601 1.00 64.94 628 VAL A C 1
ATOM 5001 O O . VAL A 1 628 ? -1.101 25.243 -9.536 1.00 64.94 628 VAL A O 1
ATOM 5004 N N . ASN A 1 629 ? -1.181 23.398 -10.821 1.00 73.69 629 ASN A N 1
ATOM 5005 C CA . ASN A 1 629 ? -1.730 22.515 -9.792 1.00 73.69 629 ASN A CA 1
ATOM 5006 C C . ASN A 1 629 ? -0.629 21.640 -9.189 1.00 73.69 629 ASN A C 1
ATOM 5008 O O . ASN A 1 629 ? 0.294 21.219 -9.885 1.00 73.69 629 ASN A O 1
ATOM 5012 N N . ILE A 1 630 ? -0.736 21.365 -7.891 1.00 77.50 630 ILE A N 1
ATOM 5013 C CA . ILE A 1 630 ? 0.119 20.410 -7.183 1.00 77.50 630 ILE A CA 1
ATOM 5014 C C . ILE A 1 630 ? -0.716 19.610 -6.189 1.00 77.50 630 ILE A C 1
ATOM 5016 O O . ILE A 1 630 ? -1.682 20.111 -5.609 1.00 77.50 630 ILE A O 1
ATOM 5020 N N . MET A 1 631 ? -0.321 18.367 -5.950 1.00 84.69 631 MET A N 1
ATOM 5021 C CA . MET A 1 631 ? -0.841 17.598 -4.825 1.00 84.69 631 MET A CA 1
ATOM 5022 C C . MET A 1 631 ? -0.189 18.105 -3.534 1.00 84.69 631 MET A C 1
ATOM 5024 O O . MET A 1 631 ? 1.026 18.034 -3.384 1.00 84.69 631 MET A O 1
ATOM 5028 N N . ARG A 1 632 ? -0.986 18.627 -2.600 1.00 83.75 632 ARG A N 1
ATOM 5029 C CA . ARG A 1 632 ? -0.516 19.105 -1.292 1.00 83.75 632 ARG A CA 1
ATOM 5030 C C . ARG A 1 632 ? -0.765 18.064 -0.207 1.00 83.75 632 ARG A C 1
ATOM 5032 O O . ARG A 1 632 ? -1.865 17.517 -0.124 1.00 83.75 632 ARG A O 1
ATOM 5039 N N . TYR A 1 633 ? 0.239 17.840 0.637 1.00 87.25 633 TYR A N 1
ATOM 5040 C CA . TYR A 1 633 ? 0.183 16.954 1.801 1.00 87.25 633 TYR A CA 1
ATOM 5041 C C . TYR A 1 633 ? -0.439 17.685 3.003 1.00 87.25 633 TYR A C 1
ATOM 5043 O O . TYR A 1 633 ? 0.099 18.682 3.478 1.00 87.25 633 TYR A O 1
ATOM 5051 N N . GLN A 1 634 ? -1.598 17.222 3.468 1.00 89.38 634 GLN A N 1
ATOM 5052 C CA . GLN A 1 634 ? -2.477 17.936 4.404 1.00 89.38 634 GLN A CA 1
ATOM 5053 C C . GLN A 1 634 ? -2.165 17.603 5.873 1.00 89.38 634 GLN A C 1
ATOM 5055 O O . GLN A 1 634 ? -3.010 17.094 6.612 1.00 89.38 634 GLN A O 1
ATOM 5060 N N . ASN A 1 635 ? -0.928 17.849 6.306 1.00 85.62 635 ASN A N 1
ATOM 5061 C CA . ASN A 1 635 ? -0.519 17.617 7.697 1.00 85.62 635 ASN A CA 1
ATOM 5062 C C . ASN A 1 635 ? -0.774 18.828 8.619 1.00 85.62 635 ASN A C 1
ATOM 5064 O O . ASN A 1 635 ? -0.702 18.695 9.843 1.00 85.62 635 ASN A O 1
ATOM 5068 N N . GLY A 1 636 ? -1.102 19.994 8.051 1.00 81.31 636 GLY A N 1
ATOM 5069 C CA . GLY A 1 636 ? -1.332 21.249 8.773 1.00 81.31 636 GLY A CA 1
ATOM 5070 C C . GLY A 1 636 ? -0.080 21.821 9.431 1.00 81.31 636 GLY A C 1
ATOM 5071 O O . GLY A 1 636 ? -0.187 22.544 10.421 1.00 81.31 636 GLY A O 1
ATOM 5072 N N . VAL A 1 637 ? 1.086 21.423 8.922 1.00 73.12 637 VAL A N 1
ATOM 5073 C CA . VAL A 1 637 ? 2.412 21.841 9.385 1.00 73.12 637 VAL A CA 1
ATOM 5074 C C . VAL A 1 637 ? 2.966 22.946 8.479 1.00 73.12 637 VAL A C 1
ATOM 5076 O O . VAL A 1 637 ? 3.668 23.830 8.948 1.00 73.12 637 VAL A O 1
ATOM 5079 N N . ILE A 1 638 ? 2.616 22.931 7.191 1.00 68.94 638 ILE A N 1
ATOM 5080 C CA . ILE A 1 638 ? 2.985 23.970 6.221 1.00 68.94 638 ILE A CA 1
ATOM 5081 C C . ILE A 1 638 ? 1.853 25.001 6.138 1.00 68.94 638 ILE A C 1
ATOM 5083 O O . ILE A 1 638 ? 0.676 24.629 6.194 1.00 68.94 638 ILE A O 1
ATOM 5087 N N . GLU A 1 639 ? 2.204 26.276 5.964 1.00 59.78 639 GLU A N 1
ATOM 5088 C CA . GLU A 1 639 ? 1.260 27.365 5.678 1.00 59.78 639 GLU A CA 1
ATOM 5089 C C . GLU A 1 639 ? 0.294 26.965 4.534 1.00 59.78 639 GLU A C 1
ATOM 5091 O O . GLU A 1 639 ? 0.689 26.317 3.562 1.00 59.78 639 GLU A O 1
ATOM 5096 N N . ASP A 1 640 ? -0.999 27.265 4.691 1.00 66.00 640 ASP A N 1
ATOM 5097 C CA . ASP A 1 640 ? -2.105 26.874 3.793 1.00 66.00 640 ASP A CA 1
ATOM 5098 C C . ASP A 1 640 ? -2.451 25.371 3.689 1.00 66.00 640 ASP A C 1
ATOM 5100 O O . ASP A 1 640 ? -3.264 24.988 2.840 1.00 66.00 640 ASP A O 1
ATOM 5104 N N . THR A 1 641 ? -1.884 24.493 4.524 1.00 77.06 641 THR A N 1
ATOM 5105 C CA . THR A 1 641 ? -2.324 23.083 4.595 1.00 77.06 641 THR A CA 1
ATOM 5106 C C . THR A 1 641 ? -3.357 22.862 5.699 1.00 77.06 641 THR A C 1
ATOM 5108 O O . THR A 1 641 ? -3.260 23.397 6.803 1.00 77.06 641 THR A O 1
ATOM 5111 N N . GLN A 1 642 ? -4.379 22.059 5.404 1.00 87.56 642 GLN A N 1
ATOM 5112 C CA . GLN A 1 642 ? -5.384 21.625 6.373 1.00 87.56 642 GLN A CA 1
ATOM 5113 C C . GLN A 1 642 ? -4.837 20.439 7.184 1.00 87.56 642 GLN A C 1
ATOM 5115 O O . GLN A 1 642 ? -3.896 19.779 6.756 1.00 87.56 642 GLN A O 1
ATOM 5120 N N . LYS A 1 643 ? -5.418 20.143 8.355 1.00 91.69 643 LYS A N 1
ATOM 5121 C CA . LYS A 1 643 ? -5.071 18.956 9.162 1.00 91.69 643 LYS A CA 1
ATOM 5122 C C . LYS A 1 643 ? -5.990 17.793 8.799 1.00 91.69 643 LYS A C 1
ATOM 5124 O O . LYS A 1 643 ? -6.900 17.456 9.556 1.00 91.69 643 LYS A O 1
ATOM 5129 N N . HIS A 1 644 ? -5.803 17.226 7.615 1.00 95.19 644 HIS A N 1
ATOM 5130 C CA . HIS A 1 644 ? -6.673 16.178 7.088 1.00 95.19 644 HIS A CA 1
ATOM 5131 C C . HIS A 1 644 ? -5.941 14.844 7.027 1.00 95.19 644 HIS A C 1
ATOM 5133 O O . HIS A 1 644 ? -4.974 14.691 6.288 1.00 95.19 644 HIS A O 1
ATOM 5139 N N . LEU A 1 645 ? -6.451 13.860 7.755 1.00 95.94 645 LEU A N 1
ATOM 5140 C CA . LEU A 1 645 ? -6.012 12.473 7.715 1.00 95.94 645 LEU A CA 1
ATOM 5141 C C . LEU A 1 645 ? -6.542 11.778 6.461 1.00 95.94 645 LEU A C 1
ATOM 5143 O O . LEU A 1 645 ? -7.685 12.000 6.055 1.00 95.94 645 LEU A O 1
ATOM 5147 N N . ALA A 1 646 ? -5.726 10.918 5.863 1.00 94.94 646 ALA A N 1
ATOM 5148 C CA . ALA A 1 646 ? -6.108 10.132 4.703 1.00 94.94 646 ALA A CA 1
ATOM 5149 C C . ALA A 1 646 ? -7.303 9.221 5.021 1.00 94.94 646 ALA A C 1
ATOM 5151 O O . ALA A 1 646 ? -7.372 8.603 6.082 1.00 94.94 646 ALA A O 1
ATOM 5152 N N . ASN A 1 647 ? -8.254 9.130 4.092 1.00 96.12 647 ASN A N 1
ATOM 5153 C CA . ASN A 1 647 ? -9.168 7.996 4.031 1.00 96.12 647 ASN A CA 1
ATOM 5154 C C . ASN A 1 647 ? -8.873 7.233 2.744 1.00 96.12 647 ASN A C 1
ATOM 5156 O O . ASN A 1 647 ? -9.406 7.574 1.697 1.00 96.12 647 ASN A O 1
ATOM 5160 N N . ASP A 1 648 ? -8.069 6.187 2.806 1.00 94.81 648 ASP A N 1
ATOM 5161 C CA . ASP A 1 648 ? -7.619 5.423 1.642 1.00 94.81 648 ASP A CA 1
ATOM 5162 C C . ASP A 1 648 ? -8.654 4.419 1.124 1.00 94.81 648 ASP A C 1
ATOM 5164 O O . ASP A 1 648 ? -8.361 3.631 0.225 1.00 94.81 648 ASP A O 1
ATOM 5168 N N . ALA A 1 649 ? -9.887 4.463 1.642 1.00 94.00 649 ALA A N 1
ATOM 5169 C CA . ALA A 1 649 ? -11.009 3.748 1.056 1.00 94.00 649 ALA A CA 1
ATOM 5170 C C . ALA A 1 649 ? -11.111 4.094 -0.440 1.00 94.00 649 ALA A C 1
ATOM 5172 O O . ALA A 1 649 ? -11.379 5.237 -0.832 1.00 94.00 649 ALA A O 1
ATOM 5173 N N . ALA A 1 650 ? -10.850 3.088 -1.270 1.00 90.44 650 ALA A N 1
ATOM 5174 C CA . ALA A 1 650 ? -10.672 3.239 -2.706 1.00 90.44 650 ALA A CA 1
ATOM 5175 C C . ALA A 1 650 ? -11.866 2.721 -3.515 1.00 90.44 650 ALA A C 1
ATOM 5177 O O . ALA A 1 650 ? -11.820 2.762 -4.746 1.00 90.44 650 ALA A O 1
ATOM 5178 N N . ALA A 1 651 ? -12.946 2.287 -2.849 1.00 79.69 651 ALA A N 1
ATOM 5179 C CA . ALA A 1 651 ? -14.184 1.854 -3.490 1.00 79.69 651 ALA A CA 1
ATOM 5180 C C . ALA A 1 651 ? -14.587 2.795 -4.647 1.00 79.69 651 ALA A C 1
ATOM 5182 O O . ALA A 1 651 ? -14.387 4.018 -4.599 1.00 79.69 651 ALA A O 1
ATOM 5183 N N . SER A 1 652 ? -15.097 2.207 -5.732 1.00 68.00 652 SER A N 1
ATOM 5184 C CA . SER A 1 652 ? -15.538 2.962 -6.904 1.00 68.00 652 SER A CA 1
ATOM 5185 C C . SER A 1 652 ? -16.627 3.960 -6.506 1.00 68.00 652 SER A C 1
ATOM 5187 O O . SER A 1 652 ? -17.444 3.657 -5.636 1.00 68.00 652 SER A O 1
ATOM 5189 N N . LEU A 1 653 ? -16.701 5.102 -7.198 1.00 67.81 653 LEU A N 1
ATOM 5190 C CA . LEU A 1 653 ? -17.739 6.127 -6.981 1.00 67.81 653 LEU A CA 1
ATOM 5191 C C . LEU A 1 653 ? -19.173 5.575 -7.119 1.00 67.81 653 LEU A C 1
ATOM 5193 O O . LEU A 1 653 ? -20.135 6.180 -6.644 1.00 67.81 653 LEU A O 1
ATOM 5197 N N . ASP A 1 654 ? -19.318 4.403 -7.742 1.00 69.31 654 ASP A N 1
ATOM 5198 C CA . ASP A 1 654 ? -20.584 3.695 -7.894 1.00 69.31 654 ASP A CA 1
ATOM 5199 C C . ASP A 1 654 ? -20.992 2.786 -6.742 1.00 69.31 654 ASP A C 1
ATOM 5201 O O . ASP A 1 654 ? -22.113 2.283 -6.747 1.00 69.31 654 ASP A O 1
ATOM 5205 N N . HIS A 1 655 ? -20.139 2.631 -5.728 1.00 75.69 655 HIS A N 1
ATOM 5206 C CA . HIS A 1 655 ? -20.410 1.740 -4.609 1.00 75.69 655 HIS A CA 1
ATOM 5207 C C . HIS A 1 655 ? -20.870 2.485 -3.349 1.00 75.69 655 HIS A C 1
ATOM 5209 O O . HIS A 1 655 ? -22.047 2.416 -3.010 1.00 75.69 655 HIS A O 1
ATOM 5215 N N . TRP A 1 656 ? -19.977 3.246 -2.709 1.00 77.12 656 TRP A N 1
ATOM 5216 C CA . TRP A 1 656 ? -20.278 4.079 -1.538 1.00 77.12 656 TRP A CA 1
ATOM 5217 C C . TRP A 1 656 ? -19.747 5.493 -1.757 1.00 77.12 656 TRP A C 1
ATOM 5219 O O . TRP A 1 656 ? -18.652 5.667 -2.298 1.00 77.12 656 TRP A O 1
ATOM 5229 N N . GLU A 1 657 ? -20.464 6.507 -1.272 1.00 82.12 657 GLU A N 1
ATOM 5230 C CA . GLU A 1 657 ? -19.855 7.827 -1.093 1.00 82.12 657 GLU A CA 1
ATOM 5231 C C . GLU A 1 657 ? -19.109 7.822 0.248 1.00 82.12 657 GLU A C 1
ATOM 5233 O O . GLU A 1 657 ? -19.699 8.033 1.310 1.00 82.12 657 GLU A O 1
ATOM 5238 N N . VAL A 1 658 ? -17.815 7.498 0.186 1.00 88.44 658 VAL A N 1
ATOM 5239 C CA . VAL A 1 658 ? -16.918 7.433 1.348 1.00 88.44 658 VAL A CA 1
ATOM 5240 C C . VAL A 1 658 ? -16.522 8.837 1.832 1.00 88.44 658 VAL A C 1
ATOM 5242 O O . VAL A 1 658 ? -16.424 9.755 1.010 1.00 88.44 658 VAL A O 1
ATOM 5245 N N . PRO A 1 659 ? -16.234 9.033 3.135 1.00 92.25 659 PRO A N 1
ATOM 5246 C CA . PRO A 1 659 ? -15.666 10.282 3.636 1.00 92.25 659 PRO A CA 1
ATOM 5247 C C . PRO A 1 659 ? -14.409 10.678 2.861 1.00 92.25 659 PRO A C 1
ATOM 5249 O O . PRO A 1 659 ? -13.557 9.834 2.589 1.00 92.25 659 PRO A O 1
ATOM 5252 N N . LYS A 1 660 ? -14.255 11.962 2.536 1.00 93.44 660 LYS A N 1
ATOM 5253 C CA . LYS A 1 660 ? -13.080 12.435 1.785 1.00 93.44 660 LYS A CA 1
ATOM 5254 C C . LYS A 1 660 ? -11.780 12.274 2.574 1.00 93.44 660 LYS A C 1
ATOM 5256 O O . LYS A 1 660 ? -10.783 11.809 2.034 1.00 93.44 660 LYS A O 1
ATOM 5261 N N . ALA A 1 661 ? -11.821 12.639 3.850 1.00 96.56 661 ALA A N 1
ATOM 5262 C CA . ALA A 1 661 ? -10.703 12.629 4.782 1.00 96.56 661 ALA A CA 1
ATOM 5263 C C . ALA A 1 661 ? -11.228 12.620 6.228 1.00 96.56 661 ALA A C 1
ATOM 5265 O O . ALA A 1 661 ? -12.426 12.816 6.458 1.00 96.56 661 ALA A O 1
ATOM 5266 N N . GLY A 1 662 ? -10.331 12.412 7.192 1.00 97.62 662 GLY A N 1
ATOM 5267 C CA . GLY A 1 662 ? -10.583 12.686 8.606 1.00 97.62 662 GLY A CA 1
ATOM 5268 C C . GLY A 1 662 ? -10.093 14.082 8.981 1.00 97.62 662 GLY A C 1
ATOM 5269 O O . GLY A 1 662 ? -8.895 14.339 8.953 1.00 97.62 662 GLY A O 1
ATOM 5270 N N . GLU A 1 663 ? -10.983 14.995 9.352 1.00 97.44 663 GLU A N 1
ATOM 5271 C CA . GLU A 1 663 ? -10.608 16.359 9.743 1.00 97.44 663 GLU A CA 1
ATOM 5272 C C . GLU A 1 663 ? -10.176 16.397 11.215 1.00 97.44 663 GLU A C 1
ATOM 5274 O O . GLU A 1 663 ? -10.991 16.161 12.109 1.00 97.44 663 GLU A O 1
ATOM 5279 N N . LEU A 1 664 ? -8.906 16.704 11.485 1.00 96.38 664 LEU A N 1
ATOM 5280 C CA . LEU A 1 664 ? -8.388 16.837 12.844 1.00 96.38 664 LEU A CA 1
ATOM 5281 C C . LEU A 1 664 ? -8.699 18.226 13.422 1.00 96.38 664 LEU A C 1
ATOM 5283 O O . LEU A 1 664 ? -8.196 19.251 12.959 1.00 96.38 664 LEU A O 1
ATOM 5287 N N . LYS A 1 665 ? -9.471 18.233 14.508 1.00 94.50 665 LYS A N 1
ATOM 5288 C CA . LYS A 1 665 ? -9.921 19.406 15.260 1.00 94.50 665 LYS A CA 1
ATOM 5289 C C . LYS A 1 665 ? -9.331 19.436 16.667 1.00 94.50 665 LYS A C 1
ATOM 5291 O O . LYS A 1 665 ? -8.993 18.410 17.263 1.00 94.50 665 LYS A O 1
ATOM 5296 N N . GLY A 1 666 ? -9.268 20.640 17.231 1.00 90.75 666 GLY A N 1
ATOM 5297 C CA . GLY A 1 666 ? -8.781 20.862 18.589 1.00 90.75 666 GLY A CA 1
ATOM 5298 C C . GLY A 1 666 ? -7.290 20.564 18.742 1.00 90.75 666 GLY A C 1
ATOM 5299 O O . GLY A 1 666 ? -6.471 20.918 17.891 1.00 90.75 666 GLY A O 1
ATOM 5300 N N . ARG A 1 667 ? -6.925 19.948 19.870 1.00 87.12 667 ARG A N 1
ATOM 5301 C CA . ARG A 1 667 ? -5.530 19.673 20.237 1.00 87.12 667 ARG A CA 1
ATOM 5302 C C . 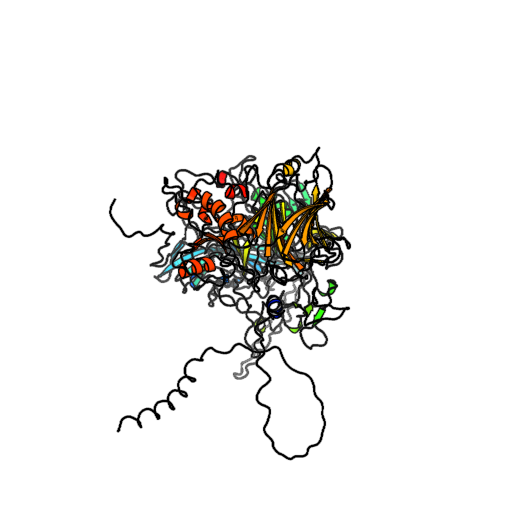ARG A 1 667 ? -5.129 18.243 19.848 1.00 87.12 667 ARG A C 1
ATOM 5304 O O . ARG A 1 667 ? -5.408 17.284 20.566 1.00 87.12 667 ARG A O 1
ATOM 5311 N N . GLY A 1 668 ? -4.422 18.136 18.729 1.00 88.44 668 GLY A N 1
ATOM 5312 C CA . GLY A 1 668 ? -3.726 16.951 18.215 1.00 88.44 668 GLY A CA 1
ATOM 5313 C C . GLY A 1 668 ? -2.802 17.366 17.059 1.00 88.44 668 GLY A C 1
ATOM 5314 O O . GLY A 1 668 ? -2.777 18.545 16.692 1.00 88.44 668 GLY A O 1
ATOM 5315 N N . ARG A 1 669 ? -2.047 16.438 16.463 1.00 87.38 669 ARG A N 1
ATOM 5316 C CA . ARG A 1 669 ? -1.357 16.680 15.165 1.00 87.38 669 ARG A CA 1
ATOM 5317 C C . ARG A 1 669 ? -1.220 15.354 14.393 1.00 87.38 669 ARG A C 1
ATOM 5319 O O . ARG A 1 669 ? -1.419 14.282 14.954 1.00 87.38 669 ARG A O 1
ATOM 5326 N N . ILE A 1 670 ? -0.912 15.453 13.118 1.00 88.75 670 ILE A N 1
ATOM 5327 C CA . ILE A 1 670 ? -0.594 14.308 12.272 1.00 88.75 670 ILE A CA 1
ATOM 5328 C C . ILE A 1 670 ? 0.929 14.220 12.259 1.00 88.75 670 ILE A C 1
ATOM 5330 O O . ILE A 1 670 ? 1.566 15.240 11.981 1.00 88.75 670 ILE A O 1
ATOM 5334 N N . GLU A 1 671 ? 1.524 13.085 12.634 1.00 81.81 671 GLU A N 1
ATOM 5335 C CA . GLU A 1 671 ? 2.977 13.080 12.821 1.00 81.81 671 GLU A CA 1
ATOM 5336 C C . GLU A 1 671 ? 3.756 13.146 11.508 1.00 81.81 671 GLU A C 1
ATOM 5338 O O . GLU A 1 671 ? 3.468 12.396 10.566 1.00 81.81 671 GLU A O 1
ATOM 5343 N N . PRO A 1 672 ? 4.806 13.988 11.452 1.00 75.88 672 PRO A N 1
ATOM 5344 C CA . PRO A 1 672 ? 5.619 14.108 10.260 1.00 75.88 672 PRO A CA 1
ATOM 5345 C C . PRO A 1 672 ? 6.675 12.999 10.119 1.00 75.88 672 PRO A C 1
ATOM 5347 O O . PRO A 1 672 ? 7.406 12.953 9.132 1.00 75.88 672 PRO A O 1
ATOM 5350 N N . VAL A 1 673 ? 6.778 12.108 11.109 1.00 74.38 673 VAL A N 1
ATOM 5351 C CA . VAL A 1 673 ? 7.774 11.032 11.175 1.00 74.38 673 VAL A CA 1
ATOM 5352 C C . VAL A 1 673 ? 7.164 9.747 11.730 1.00 74.38 673 VAL A C 1
ATOM 5354 O O . VAL A 1 673 ? 6.230 9.782 12.532 1.00 74.38 673 VAL A O 1
ATOM 5357 N N . ALA A 1 674 ? 7.705 8.604 11.304 1.00 73.56 674 ALA A N 1
ATOM 5358 C CA . ALA A 1 674 ? 7.212 7.260 11.613 1.00 73.56 674 ALA A CA 1
ATOM 5359 C C . ALA A 1 674 ? 7.536 6.769 13.047 1.00 73.56 674 ALA A C 1
ATOM 5361 O O . ALA A 1 674 ? 8.183 5.739 13.241 1.00 73.56 674 ALA A O 1
ATOM 5362 N N . LEU A 1 675 ? 7.119 7.519 14.072 1.00 64.38 675 LEU A N 1
ATOM 5363 C CA . LEU A 1 675 ? 7.486 7.245 15.471 1.00 64.38 675 LEU A CA 1
ATOM 5364 C C . LEU A 1 675 ? 6.380 6.653 16.336 1.00 64.38 675 LEU A C 1
ATOM 5366 O O . LEU A 1 675 ? 6.667 6.025 17.356 1.00 64.38 675 LEU A O 1
ATOM 5370 N N . GLY A 1 676 ? 5.128 6.907 15.974 1.00 59.72 676 GLY A N 1
ATOM 5371 C CA . GLY A 1 676 ? 3.995 6.733 16.871 1.00 59.72 676 GLY A CA 1
ATOM 5372 C C . GLY A 1 676 ? 2.855 5.919 16.293 1.00 59.72 676 GLY A C 1
ATOM 5373 O O . GLY A 1 676 ? 1.806 5.888 16.920 1.00 59.72 676 GLY A O 1
ATOM 5374 N N . GLY A 1 677 ? 3.027 5.282 15.134 1.00 79.25 677 GLY A N 1
ATOM 5375 C CA . GLY A 1 677 ? 2.088 4.299 14.601 1.00 79.25 677 GLY A CA 1
ATOM 5376 C C . GLY A 1 677 ? 2.390 2.892 15.118 1.00 79.25 677 GLY A C 1
ATOM 5377 O O . GLY A 1 677 ? 3.530 2.572 15.483 1.00 79.25 677 GLY A O 1
ATOM 5378 N N . VAL A 1 678 ? 1.378 2.018 15.126 1.00 84.12 678 VAL A N 1
ATOM 5379 C CA . VAL A 1 678 ? 1.615 0.565 15.193 1.00 84.12 678 VAL A CA 1
ATOM 5380 C C . VAL A 1 678 ? 2.436 0.132 13.976 1.00 84.12 678 VAL A C 1
ATOM 5382 O O . VAL A 1 678 ? 3.229 -0.806 14.046 1.00 84.12 678 VAL A O 1
ATOM 5385 N N . HIS A 1 679 ? 2.302 0.898 12.896 1.00 82.44 679 HIS A N 1
ATOM 5386 C CA . HIS A 1 679 ? 3.148 0.925 11.722 1.00 82.44 679 HIS A CA 1
ATOM 5387 C C . HIS A 1 679 ? 3.170 2.357 11.182 1.00 82.44 679 HIS A C 1
ATOM 5389 O O . HIS A 1 679 ? 2.165 3.046 11.258 1.00 82.44 679 HIS A O 1
ATOM 5395 N N . GLY A 1 680 ? 4.304 2.826 10.661 1.00 83.19 680 GLY A N 1
ATOM 5396 C CA . GLY A 1 680 ? 4.372 4.187 10.127 1.00 83.19 680 GLY A CA 1
ATOM 5397 C C . GLY A 1 680 ? 4.170 5.282 11.185 1.00 83.19 680 GLY A C 1
ATOM 5398 O O . GLY A 1 680 ? 4.761 5.236 12.268 1.00 83.19 680 GLY A O 1
ATOM 5399 N N . ARG A 1 681 ? 3.411 6.327 10.835 1.00 83.50 681 ARG A N 1
ATOM 5400 C CA . ARG A 1 681 ? 3.376 7.619 11.562 1.00 83.50 681 ARG A CA 1
ATOM 5401 C C . ARG A 1 681 ? 2.479 7.640 12.784 1.00 83.50 681 ARG A C 1
ATOM 5403 O O . ARG A 1 681 ? 2.941 8.032 13.857 1.00 83.50 681 ARG A O 1
ATOM 5410 N N . GLY A 1 682 ? 1.227 7.225 12.616 1.00 88.31 682 GLY A N 1
ATOM 5411 C CA . GLY A 1 682 ? 0.189 7.372 13.628 1.00 88.31 682 GLY A CA 1
ATOM 5412 C C . GLY A 1 682 ? -0.255 8.822 13.881 1.00 88.31 682 GLY A C 1
ATOM 5413 O O . GLY A 1 682 ? 0.339 9.807 13.436 1.00 88.31 682 GLY A O 1
ATOM 5414 N N . LEU A 1 683 ? -1.332 8.939 14.654 1.00 92.31 683 LEU A N 1
ATOM 5415 C CA . LEU A 1 683 ? -1.953 10.185 15.096 1.00 92.31 683 LEU A CA 1
ATOM 5416 C C . LEU A 1 683 ? -1.795 10.319 16.608 1.00 92.31 683 LEU A C 1
ATOM 5418 O O . LEU A 1 683 ? -2.162 9.418 17.362 1.00 92.31 683 LEU A O 1
ATOM 5422 N N . TRP A 1 684 ? -1.361 11.486 17.076 1.00 90.88 684 TRP A N 1
ATOM 5423 C CA . TRP A 1 684 ? -1.429 11.808 18.498 1.00 90.88 684 TRP A CA 1
ATOM 5424 C C . TRP A 1 684 ? -2.652 12.656 18.822 1.00 90.88 684 TRP A C 1
ATOM 5426 O O . TRP A 1 684 ? -2.835 13.767 18.303 1.00 90.88 684 TRP A O 1
ATOM 5436 N N . LEU A 1 685 ? -3.447 12.160 19.767 1.00 91.94 685 LEU A N 1
ATOM 5437 C CA . LEU A 1 685 ? -4.596 12.862 20.316 1.00 91.94 685 LEU A CA 1
ATOM 5438 C C . LEU A 1 685 ? -4.355 13.264 21.771 1.00 91.94 685 LEU A C 1
ATOM 5440 O O . LEU A 1 685 ? -3.854 12.498 22.599 1.00 91.94 685 LEU A O 1
ATOM 5444 N N . THR A 1 686 ? -4.773 14.483 22.102 1.00 91.62 686 THR A N 1
ATOM 5445 C CA . THR A 1 686 ? -4.954 14.913 23.492 1.00 91.62 686 THR A CA 1
ATOM 5446 C C . THR A 1 686 ? -6.414 14.717 23.907 1.00 91.62 686 THR A C 1
ATOM 5448 O O . THR A 1 686 ? -7.285 14.501 23.068 1.00 91.62 686 THR A O 1
ATOM 5451 N N . SER A 1 687 ? -6.723 14.908 25.191 1.00 91.38 687 SER A N 1
ATOM 5452 C CA . SER A 1 687 ? -8.100 14.829 25.701 1.00 91.38 687 SER A CA 1
ATOM 5453 C C . SER A 1 687 ? -9.064 15.900 25.158 1.00 91.38 687 SER A C 1
ATOM 5455 O O . SER A 1 687 ? -10.229 15.905 25.543 1.00 91.38 687 SER A O 1
ATOM 5457 N N . GLN A 1 688 ? -8.579 16.825 24.325 1.00 92.62 688 GLN A N 1
ATOM 5458 C CA . GLN A 1 688 ? -9.347 17.863 23.622 1.00 92.62 688 GLN A CA 1
ATOM 5459 C C . GLN A 1 688 ? -9.094 17.813 22.100 1.00 92.62 688 GLN A C 1
ATOM 5461 O O . GLN 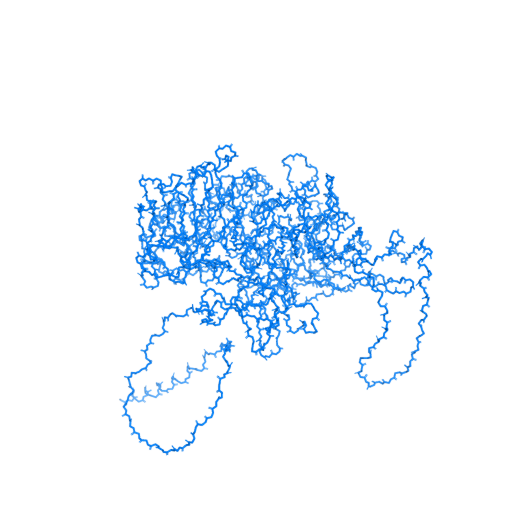A 1 688 ? -9.218 18.825 21.408 1.00 92.62 688 GLN A O 1
ATOM 5466 N N . GLY A 1 689 ? -8.634 16.669 21.590 1.00 94.25 689 GLY A N 1
ATOM 5467 C CA . GLY A 1 689 ? -8.470 16.397 20.166 1.00 94.25 689 GLY A CA 1
ATOM 5468 C C . GLY A 1 689 ? -9.612 15.533 19.643 1.00 94.25 689 GLY A C 1
ATOM 5469 O O . GLY A 1 689 ? -10.098 14.642 20.346 1.00 94.25 689 GLY A O 1
ATOM 5470 N N . GLN A 1 690 ? -10.028 15.790 18.405 1.00 96.56 690 GLN A N 1
ATOM 5471 C CA . GLN A 1 690 ? -11.072 15.026 17.730 1.00 96.56 690 GLN A CA 1
ATOM 5472 C C . GLN A 1 690 ? -10.757 14.896 16.242 1.00 96.56 690 GLN A C 1
ATOM 5474 O O . GLN A 1 690 ? -10.271 15.847 15.642 1.00 96.56 690 GLN A O 1
ATOM 5479 N N . VAL A 1 691 ? -11.065 13.752 15.639 1.00 98.06 691 VAL A N 1
ATOM 5480 C CA . VAL A 1 691 ? -11.019 13.566 14.181 1.00 98.06 691 VAL A CA 1
ATOM 5481 C C . VAL A 1 691 ? -12.420 13.304 13.672 1.00 98.06 691 VAL A C 1
ATOM 5483 O O . VAL A 1 691 ? -13.033 12.357 14.148 1.00 98.06 691 VAL A O 1
ATOM 5486 N N . ASP A 1 692 ? -12.892 14.075 12.694 1.00 97.56 692 ASP A N 1
ATOM 5487 C CA . ASP A 1 692 ? -14.216 13.914 12.089 1.00 97.56 692 ASP A CA 1
ATOM 5488 C C . ASP A 1 692 ? -14.137 13.308 10.685 1.00 97.56 692 ASP A C 1
ATOM 5490 O O . ASP A 1 692 ? -13.619 13.932 9.760 1.00 97.56 692 ASP A O 1
ATOM 5494 N N . TYR A 1 693 ? -14.732 12.129 10.496 1.00 96.75 693 TYR A N 1
ATOM 5495 C CA . TYR A 1 693 ? -14.982 11.557 9.171 1.00 96.75 693 TYR A CA 1
ATOM 5496 C C . TYR A 1 693 ? -16.402 11.900 8.736 1.00 96.75 693 TYR A C 1
ATOM 5498 O O . TYR A 1 693 ? -17.370 11.267 9.170 1.00 96.75 693 TYR A O 1
ATOM 5506 N N . SER A 1 694 ? -16.520 12.927 7.896 1.00 93.00 694 SER A N 1
ATOM 5507 C CA . SER A 1 694 ? -17.811 13.445 7.441 1.00 93.00 694 SER A CA 1
ATOM 5508 C C . SER A 1 694 ? -18.327 12.700 6.210 1.00 93.00 694 SER A C 1
ATOM 5510 O O . SER A 1 694 ? -17.590 12.505 5.245 1.00 93.00 694 SER A O 1
ATOM 5512 N N . TYR A 1 695 ? -19.607 12.338 6.217 1.00 88.12 695 TYR A N 1
ATOM 5513 C CA . TYR A 1 695 ? -20.311 11.712 5.096 1.00 88.12 695 TYR A CA 1
ATOM 5514 C C . TYR A 1 695 ? -21.726 12.278 4.957 1.00 88.12 695 TYR A C 1
ATOM 5516 O O . TYR A 1 695 ? -22.283 12.861 5.891 1.00 88.12 695 TYR A O 1
ATOM 5524 N N . LYS A 1 696 ? -22.321 12.109 3.775 1.00 81.44 696 LYS A N 1
ATOM 5525 C CA . LYS A 1 696 ? -23.691 12.540 3.489 1.00 81.44 696 LYS A CA 1
ATOM 5526 C C . LYS A 1 696 ? -24.595 11.342 3.223 1.00 81.44 696 LYS A C 1
ATOM 5528 O O . LYS A 1 696 ? -24.183 10.349 2.621 1.00 81.44 696 LYS A O 1
ATOM 5533 N N . VAL A 1 697 ? -25.839 11.470 3.672 1.00 72.38 697 VAL A N 1
ATOM 5534 C CA . VAL A 1 697 ? -26.949 10.575 3.336 1.00 72.38 697 VAL A CA 1
ATOM 5535 C C . VAL A 1 697 ? -28.082 11.481 2.856 1.00 72.38 697 VAL A C 1
ATOM 5537 O O . VAL A 1 697 ? -28.621 12.253 3.649 1.00 72.38 697 VAL A O 1
ATOM 5540 N N . ASP A 1 698 ? -28.381 11.457 1.556 1.00 62.94 698 ASP A N 1
ATOM 5541 C CA . ASP A 1 698 ? -29.508 12.194 0.972 1.00 62.94 698 ASP A CA 1
ATOM 5542 C C . ASP A 1 698 ? -30.531 11.198 0.419 1.00 62.94 698 ASP A C 1
ATOM 5544 O O . ASP A 1 698 ? -30.183 10.284 -0.332 1.00 62.94 698 ASP A O 1
ATOM 5548 N N . SER A 1 699 ? -31.790 11.374 0.819 1.00 55.97 699 SER A N 1
ATOM 5549 C CA . SER A 1 699 ? -32.919 10.527 0.439 1.00 55.97 699 SER A CA 1
ATOM 5550 C C . SER A 1 699 ? -33.414 10.743 -0.991 1.00 55.97 699 SER A C 1
ATOM 5552 O O . SER A 1 699 ? -34.151 9.888 -1.480 1.00 55.97 699 SER A O 1
ATOM 5554 N N . LYS A 1 700 ? -33.014 11.828 -1.670 1.00 54.59 700 LYS A N 1
ATOM 5555 C CA . LYS A 1 700 ? -33.471 12.126 -3.039 1.00 54.59 700 LYS A CA 1
ATOM 5556 C C . LYS A 1 700 ? -32.452 11.784 -4.128 1.00 54.59 700 LYS A C 1
ATOM 5558 O O . LYS A 1 700 ? -32.865 11.247 -5.150 1.00 54.59 700 LYS A O 1
ATOM 5563 N N . ASP A 1 701 ? -31.156 11.985 -3.876 1.00 50.16 701 ASP A N 1
ATOM 5564 C CA . ASP A 1 701 ? -30.118 11.869 -4.920 1.00 50.16 701 ASP A CA 1
ATOM 5565 C C . ASP A 1 701 ? -29.051 10.783 -4.659 1.00 50.16 701 ASP A C 1
ATOM 5567 O O . ASP A 1 701 ? -28.347 10.375 -5.581 1.00 50.16 701 ASP A O 1
ATOM 5571 N N . ASN A 1 702 ? -28.940 10.250 -3.432 1.00 53.78 702 ASN A N 1
ATOM 5572 C CA . ASN A 1 702 ? -27.837 9.366 -3.023 1.00 53.78 702 ASN A CA 1
ATOM 5573 C C . ASN A 1 702 ? -28.311 7.990 -2.515 1.00 53.78 702 ASN A C 1
ATOM 5575 O O . ASN A 1 702 ? -28.028 7.574 -1.387 1.00 53.78 702 ASN A O 1
ATOM 5579 N N . VAL A 1 703 ? -28.972 7.226 -3.397 1.00 53.56 703 VAL A N 1
ATOM 5580 C CA . VAL A 1 703 ? -29.463 5.857 -3.116 1.00 53.56 703 VAL A CA 1
ATOM 5581 C C . VAL A 1 703 ? -28.362 4.926 -2.579 1.00 53.56 703 VAL A C 1
ATOM 5583 O O . VAL A 1 703 ? -28.635 4.069 -1.742 1.00 53.56 703 VAL A O 1
ATOM 5586 N N . LYS A 1 704 ? -27.104 5.154 -2.982 1.00 63.03 704 LYS A N 1
ATOM 5587 C CA . LYS A 1 704 ? -25.922 4.361 -2.598 1.00 63.03 704 LYS A CA 1
ATOM 5588 C C . LYS A 1 704 ? -25.701 4.293 -1.076 1.00 63.03 704 LYS A C 1
ATOM 5590 O O . LYS A 1 704 ? -25.413 3.222 -0.556 1.00 63.03 704 LYS A O 1
ATOM 5595 N N . ASN A 1 705 ? -25.905 5.392 -0.340 1.00 64.25 705 ASN A N 1
ATOM 5596 C CA . ASN A 1 705 ? -25.670 5.438 1.115 1.00 64.25 705 ASN A CA 1
ATOM 5597 C C . ASN A 1 705 ? -26.940 5.209 1.962 1.00 64.25 705 ASN A C 1
ATOM 5599 O O . ASN A 1 705 ? -26.841 5.020 3.176 1.00 64.25 705 ASN A O 1
ATOM 5603 N N . LEU A 1 706 ? -28.136 5.184 1.358 1.00 55.50 706 LEU A N 1
ATOM 5604 C CA . LEU A 1 706 ? -29.401 4.957 2.081 1.00 55.50 706 LEU A CA 1
ATOM 5605 C C . LEU A 1 706 ? -29.509 3.552 2.697 1.00 55.50 706 LEU A C 1
ATOM 5607 O O . LEU A 1 706 ? -30.300 3.340 3.623 1.00 55.50 706 LEU A O 1
ATOM 5611 N N . ASP A 1 707 ? -28.703 2.605 2.216 1.00 64.25 707 ASP A N 1
ATOM 5612 C CA . ASP A 1 707 ? -28.710 1.212 2.663 1.00 64.25 707 ASP A CA 1
ATOM 5613 C C . ASP A 1 707 ? -27.745 0.927 3.830 1.00 64.25 707 ASP A C 1
ATOM 5615 O O . ASP A 1 707 ? -27.804 -0.142 4.436 1.00 64.25 707 ASP A O 1
ATOM 5619 N N . LEU A 1 708 ? -26.909 1.894 4.247 1.00 74.94 708 LEU A N 1
ATOM 5620 C CA . LEU A 1 708 ? -25.985 1.736 5.391 1.00 74.94 708 LEU A CA 1
ATOM 5621 C C . LEU A 1 708 ? -26.696 1.266 6.678 1.00 74.94 708 LEU A C 1
ATOM 5623 O O . LEU A 1 708 ? -26.094 0.624 7.541 1.00 74.94 708 LEU A O 1
ATOM 5627 N N . LYS A 1 709 ? -27.996 1.566 6.807 1.00 71.62 709 LYS A N 1
ATOM 5628 C CA . LYS A 1 709 ? -28.856 1.167 7.932 1.00 71.62 709 LYS A CA 1
ATOM 5629 C C . LYS A 1 709 ? -29.173 -0.335 7.993 1.00 71.62 709 LYS A C 1
ATOM 5631 O O . LYS A 1 709 ? -29.572 -0.796 9.059 1.00 71.62 709 LYS A O 1
ATOM 5636 N N . ASN A 1 710 ? -29.035 -1.069 6.887 1.00 77.75 710 ASN A N 1
ATOM 5637 C CA . ASN A 1 710 ? -29.413 -2.483 6.776 1.00 77.75 710 ASN A CA 1
ATOM 5638 C C . ASN A 1 710 ? -28.204 -3.430 6.749 1.00 77.75 710 ASN A C 1
ATOM 5640 O O . ASN A 1 710 ? -28.371 -4.645 6.799 1.00 77.75 710 ASN A O 1
ATOM 5644 N N . HIS A 1 711 ? -26.989 -2.887 6.705 1.00 86.00 711 HIS A N 1
ATOM 5645 C CA . HIS A 1 711 ? -25.760 -3.670 6.595 1.00 86.00 711 HIS A CA 1
ATOM 5646 C C . HIS A 1 711 ? -25.074 -3.838 7.947 1.00 86.00 711 HIS A C 1
ATOM 5648 O O . HIS A 1 711 ? -25.036 -2.871 8.707 1.00 86.00 711 HIS A O 1
ATOM 5654 N N . PRO A 1 712 ? -24.520 -5.009 8.299 1.00 90.25 712 PRO A N 1
ATOM 5655 C CA . PRO A 1 712 ? -23.614 -5.162 9.432 1.00 90.25 712 PRO A CA 1
ATOM 5656 C C . PRO A 1 712 ? -22.372 -4.279 9.261 1.00 90.25 712 PRO A C 1
ATOM 5658 O O . PRO A 1 712 ? -21.942 -3.996 8.145 1.00 90.25 712 PRO A O 1
ATOM 5661 N N . ILE A 1 713 ? -21.778 -3.842 10.370 1.00 92.00 713 ILE A N 1
ATOM 5662 C CA . ILE A 1 713 ? -20.609 -2.953 10.331 1.00 92.00 713 ILE A CA 1
ATOM 5663 C C . ILE A 1 713 ? -19.516 -3.490 11.218 1.00 92.00 713 ILE A C 1
ATOM 5665 O O . ILE A 1 713 ? -19.785 -3.919 12.335 1.00 92.00 713 ILE A O 1
ATOM 5669 N N . TYR A 1 714 ? -18.281 -3.417 10.745 1.00 95.25 714 TYR A N 1
ATOM 5670 C CA . TYR A 1 714 ? -17.105 -3.598 11.579 1.00 95.25 714 TYR A CA 1
ATOM 5671 C C . TYR A 1 714 ? -16.336 -2.288 11.694 1.00 95.25 714 TYR A C 1
ATOM 5673 O O . TYR A 1 714 ? -16.105 -1.626 10.687 1.00 95.25 714 TYR A O 1
ATOM 5681 N N . MET A 1 715 ? -15.922 -1.942 12.910 1.00 97.12 715 MET A N 1
ATOM 5682 C CA . MET A 1 715 ? -15.013 -0.832 13.187 1.00 97.12 715 MET A CA 1
ATOM 5683 C C . MET A 1 715 ? -13.781 -1.367 13.915 1.00 97.12 715 MET A C 1
ATOM 5685 O O . MET A 1 715 ? -13.939 -2.019 14.946 1.00 97.12 715 MET A O 1
ATOM 5689 N N . GLY A 1 716 ? -12.589 -1.098 13.391 1.00 97.62 716 GLY A N 1
ATOM 5690 C CA . GLY A 1 716 ? -11.298 -1.435 13.994 1.00 97.62 716 GLY A CA 1
ATOM 5691 C C . GLY A 1 716 ? -10.489 -0.172 14.280 1.00 97.62 716 GLY A C 1
ATOM 5692 O O . GLY A 1 716 ? -10.557 0.782 13.504 1.00 97.62 716 GLY A O 1
ATOM 5693 N N . ILE A 1 717 ? -9.771 -0.139 15.401 1.00 97.81 717 ILE A N 1
ATOM 5694 C CA . ILE A 1 717 ? -8.883 0.971 15.771 1.00 97.81 717 ILE A CA 1
ATOM 5695 C C . ILE A 1 717 ? -7.709 0.465 16.609 1.00 97.81 717 ILE A C 1
ATOM 5697 O O . ILE A 1 717 ? -7.907 -0.305 17.557 1.00 97.81 717 ILE A O 1
ATOM 5701 N N . PHE A 1 718 ? -6.496 0.922 16.303 1.00 96.56 718 PHE A N 1
ATOM 5702 C CA . PHE A 1 718 ? -5.346 0.754 17.185 1.00 96.56 718 PHE A CA 1
ATOM 5703 C C . PHE A 1 718 ? -5.246 1.919 18.167 1.00 96.56 718 PHE A C 1
ATOM 5705 O O . PHE A 1 718 ? -5.390 3.085 17.803 1.00 96.56 718 PHE A O 1
ATOM 5712 N N . LEU A 1 719 ? -4.987 1.588 19.432 1.00 95.44 719 LEU A N 1
ATOM 5713 C CA . LEU A 1 719 ? -4.867 2.548 20.524 1.00 95.44 719 LEU A CA 1
ATOM 5714 C C . LEU A 1 719 ? -3.654 2.228 21.403 1.00 95.44 719 LEU A C 1
ATOM 5716 O O . LEU A 1 719 ? -3.552 1.119 21.930 1.00 95.44 719 LEU A O 1
ATOM 5720 N N . ASP A 1 720 ? -2.793 3.221 21.620 1.00 93.12 720 ASP A N 1
ATOM 5721 C CA . ASP A 1 720 ? -1.851 3.278 22.740 1.00 93.12 720 ASP A CA 1
ATOM 5722 C C . ASP A 1 720 ? -2.352 4.332 23.748 1.00 93.12 720 ASP A C 1
ATOM 5724 O O . ASP A 1 720 ? -2.151 5.539 23.549 1.00 93.12 720 ASP A O 1
ATOM 5728 N N . PRO A 1 721 ? -3.021 3.914 24.840 1.00 92.25 721 PRO A N 1
ATOM 5729 C CA . PRO A 1 721 ? -3.579 4.846 25.803 1.00 92.25 721 PRO A CA 1
ATOM 5730 C C . PRO A 1 721 ? -2.494 5.409 26.735 1.00 92.25 721 PRO A C 1
ATOM 5732 O O . PRO A 1 721 ? -1.826 4.682 27.479 1.00 92.25 721 PRO A O 1
ATOM 5735 N N . ARG A 1 722 ? -2.402 6.743 26.792 1.00 91.31 722 ARG A N 1
ATOM 5736 C CA . ARG A 1 722 ? -1.488 7.493 27.671 1.00 91.31 722 ARG A CA 1
ATOM 5737 C C . ARG A 1 722 ? -2.240 8.323 28.713 1.00 91.31 722 ARG A C 1
ATOM 5739 O O . ARG A 1 722 ? -2.043 9.528 28.863 1.00 91.31 722 ARG A O 1
ATOM 5746 N N . PHE A 1 723 ? -3.125 7.648 29.441 1.00 90.69 723 PHE A N 1
ATOM 5747 C CA . PHE A 1 723 ? -3.859 8.184 30.588 1.00 90.69 723 PHE A CA 1
ATOM 5748 C C . PHE A 1 723 ? -4.001 7.144 31.708 1.00 90.69 723 PHE A C 1
ATOM 5750 O O . PHE A 1 723 ? -3.837 5.934 31.513 1.00 90.69 723 PHE A O 1
ATOM 5757 N N . SER A 1 724 ? -4.300 7.642 32.906 1.00 89.69 724 SER A N 1
ATOM 5758 C CA . SER A 1 724 ? -4.438 6.848 34.126 1.00 89.69 724 SER A CA 1
ATOM 5759 C C . SER A 1 724 ? -5.557 5.809 34.029 1.00 89.69 724 SER A C 1
ATOM 5761 O O . SER A 1 724 ? -6.580 6.027 33.383 1.00 89.69 724 SER A O 1
ATOM 5763 N N . ASN A 1 725 ? -5.376 4.679 34.716 1.00 90.56 725 ASN A N 1
ATOM 5764 C CA . ASN A 1 725 ? -6.431 3.682 34.901 1.00 90.56 725 ASN A CA 1
ATOM 5765 C C . ASN A 1 725 ? -7.359 4.111 36.054 1.00 90.56 725 ASN A C 1
ATOM 5767 O O . ASN A 1 725 ? -7.275 3.564 37.147 1.00 90.56 725 ASN A O 1
ATOM 5771 N N . ASP A 1 726 ? -8.153 5.157 35.830 1.00 92.19 726 ASP A N 1
ATOM 5772 C CA . ASP A 1 726 ? -9.061 5.759 36.814 1.00 92.19 726 ASP A CA 1
ATOM 5773 C C . ASP A 1 726 ? -10.542 5.469 36.498 1.00 92.19 726 ASP A C 1
ATOM 5775 O O . ASP A 1 726 ? -10.870 4.789 35.537 1.00 92.19 726 ASP A O 1
ATOM 5779 N N . ASN A 1 727 ? -11.475 6.015 37.280 1.00 91.88 727 ASN A N 1
ATOM 5780 C CA . ASN A 1 727 ? -12.911 5.872 37.011 1.00 91.88 727 ASN A CA 1
ATOM 5781 C C . ASN A 1 727 ? -13.470 6.934 36.048 1.00 91.88 727 ASN A C 1
ATOM 5783 O O . ASN A 1 727 ? -14.680 7.148 36.011 1.00 91.88 727 ASN A O 1
ATOM 5787 N N . LYS A 1 728 ? -12.624 7.626 35.272 1.00 93.81 728 LYS A N 1
ATOM 5788 C CA . LYS A 1 728 ? -13.080 8.698 34.377 1.00 93.81 728 LYS A CA 1
ATOM 5789 C C . LYS A 1 728 ? -13.357 8.147 32.972 1.00 93.81 728 LYS A C 1
ATOM 5791 O O . LYS A 1 728 ? -12.443 7.575 32.371 1.00 93.81 728 LYS A O 1
ATOM 5796 N N . PRO A 1 729 ? -14.574 8.317 32.422 1.00 94.50 729 PRO A N 1
ATOM 5797 C CA . PRO A 1 729 ? -14.875 7.945 31.045 1.00 94.50 729 PRO A CA 1
ATOM 5798 C C . PRO A 1 729 ? -14.225 8.925 30.065 1.00 94.50 729 PRO A C 1
ATOM 5800 O O . PRO A 1 729 ? -14.302 10.141 30.242 1.00 94.50 729 PRO A O 1
ATOM 5803 N N . ARG A 1 730 ? -13.595 8.384 29.022 1.00 96.25 730 ARG A N 1
ATOM 5804 C CA . ARG A 1 730 ? -12.977 9.140 27.927 1.00 96.25 730 ARG A CA 1
ATOM 5805 C C . ARG A 1 730 ? -13.557 8.690 26.597 1.00 96.25 730 ARG A C 1
ATOM 5807 O O . ARG A 1 730 ? -13.609 7.489 26.339 1.00 96.25 730 ARG A O 1
ATOM 5814 N N . THR A 1 731 ? -14.000 9.625 25.765 1.00 97.56 731 THR A N 1
ATOM 5815 C CA . THR A 1 731 ? -14.618 9.296 24.473 1.00 97.56 731 THR A CA 1
ATOM 5816 C C . THR A 1 731 ? -13.583 8.710 23.518 1.00 97.56 731 THR A C 1
ATOM 5818 O O . THR A 1 731 ? -12.573 9.353 23.227 1.00 97.56 731 THR A O 1
ATOM 5821 N N . LEU A 1 732 ? -13.846 7.485 23.051 1.00 97.44 732 LEU A N 1
ATOM 5822 C CA . LEU A 1 732 ? -13.081 6.819 21.999 1.00 97.44 732 LEU A CA 1
ATOM 5823 C C . LEU A 1 732 ? -13.724 7.102 20.640 1.00 97.44 732 LEU A C 1
ATOM 5825 O O . LEU A 1 732 ? -13.059 7.664 19.777 1.00 97.44 732 LEU A O 1
ATOM 5829 N N . LEU A 1 733 ? -15.009 6.756 20.485 1.00 97.50 733 LEU A N 1
ATOM 5830 C CA . LEU A 1 733 ? -15.807 7.015 19.283 1.00 97.50 733 LEU A CA 1
ATOM 5831 C C . LEU A 1 733 ? -17.089 7.774 19.634 1.00 97.50 733 LEU A C 1
ATOM 5833 O O . LEU A 1 733 ? -17.701 7.508 20.671 1.00 97.50 733 LEU A O 1
ATOM 5837 N N . GLN A 1 734 ? -17.520 8.663 18.744 1.00 95.12 734 GLN A N 1
ATOM 5838 C CA . GLN A 1 734 ? -18.806 9.361 18.824 1.00 95.12 734 GLN A CA 1
ATOM 5839 C C . GLN A 1 734 ? -19.508 9.402 17.462 1.00 95.12 734 GLN A C 1
ATOM 5841 O O . GLN A 1 734 ? -18.864 9.389 16.409 1.00 95.12 734 GLN A O 1
ATOM 5846 N N . PHE A 1 735 ? -20.835 9.469 17.504 1.00 93.62 735 PHE A N 1
ATOM 5847 C CA . PHE A 1 735 ? -21.715 9.470 16.338 1.00 93.62 735 PHE A CA 1
ATOM 5848 C C . PHE A 1 735 ? -22.655 10.678 16.375 1.00 93.62 735 PHE A C 1
ATOM 5850 O O . PHE A 1 735 ? -23.004 11.172 17.448 1.00 93.62 735 PHE A O 1
ATOM 5857 N N . SER A 1 736 ? -23.114 11.135 15.205 1.00 90.06 736 SER A N 1
ATOM 5858 C CA . SER A 1 736 ? -23.965 12.334 15.084 1.00 90.06 736 SER A CA 1
ATOM 5859 C C . SER A 1 736 ? -25.303 12.258 15.822 1.00 90.06 736 SER A C 1
ATOM 5861 O O . SER A 1 736 ? -25.911 13.291 16.078 1.00 90.06 736 SER A O 1
ATOM 5863 N N . ASP A 1 737 ? -25.770 11.062 16.182 1.00 89.31 737 ASP A N 1
ATOM 5864 C CA . ASP A 1 737 ? -27.019 10.866 16.922 1.00 89.31 737 ASP A CA 1
ATOM 5865 C C . ASP A 1 737 ? -26.849 10.888 18.454 1.00 89.31 737 ASP A C 1
ATOM 5867 O O . ASP A 1 737 ? -27.755 10.467 19.177 1.00 89.31 737 ASP A O 1
ATOM 5871 N N . GLY A 1 738 ? -25.685 11.339 18.939 1.00 90.81 738 GLY A N 1
ATOM 5872 C CA . GLY A 1 738 ? -25.356 11.444 20.362 1.00 90.81 738 GLY A CA 1
ATOM 5873 C C . GLY A 1 738 ? -24.900 10.132 21.006 1.00 90.81 738 GLY A C 1
ATOM 5874 O O . GLY A 1 738 ? -24.763 10.059 22.232 1.00 90.81 738 GLY A O 1
ATOM 5875 N N . SER A 1 739 ? -24.665 9.087 20.209 1.00 94.25 739 SER A N 1
ATOM 5876 C CA . SER A 1 739 ? -24.113 7.814 20.685 1.00 94.25 739 SER A CA 1
ATOM 5877 C C . SER A 1 739 ? -22.594 7.889 20.852 1.00 94.25 739 SER A C 1
ATOM 5879 O O . SER A 1 739 ? -21.900 8.508 20.046 1.00 94.25 739 SER A O 1
ATOM 5881 N N . HIS A 1 740 ? -22.067 7.230 21.882 1.00 95.94 740 HIS A N 1
ATOM 5882 C CA . HIS A 1 740 ? -20.651 7.238 22.239 1.00 95.94 740 HIS A CA 1
ATOM 5883 C C . HIS A 1 740 ? -20.176 5.851 22.671 1.00 95.94 740 HIS A C 1
ATOM 5885 O O . HIS A 1 740 ? -20.850 5.148 23.426 1.00 95.94 740 HIS A O 1
ATOM 5891 N N . ILE A 1 741 ? -18.960 5.499 22.259 1.00 97.06 741 ILE A N 1
ATOM 5892 C CA . ILE A 1 741 ? -18.175 4.425 22.868 1.00 97.06 741 ILE A CA 1
ATOM 5893 C C . ILE A 1 741 ? -17.060 5.097 23.658 1.00 97.06 741 ILE A C 1
ATOM 5895 O O . ILE A 1 741 ? -16.232 5.819 23.097 1.00 97.06 741 ILE A O 1
ATOM 5899 N N . LYS A 1 742 ? -17.044 4.881 24.970 1.00 97.12 742 LYS A N 1
ATOM 5900 C CA . LYS A 1 742 ? -16.072 5.474 25.891 1.00 97.12 742 LYS A CA 1
ATOM 5901 C C . LYS A 1 742 ? -15.226 4.387 26.546 1.00 97.12 742 LYS A C 1
ATOM 5903 O O . LYS A 1 742 ? -15.671 3.251 26.707 1.00 97.12 742 LYS A O 1
ATOM 5908 N N . LEU A 1 743 ? -14.019 4.755 26.959 1.00 96.12 743 LEU A N 1
ATOM 5909 C CA . LEU A 1 743 ? -13.171 3.944 27.824 1.00 96.12 743 LEU A CA 1
ATOM 5910 C C . LEU A 1 743 ? -13.096 4.605 29.206 1.00 96.12 743 LEU A C 1
ATOM 5912 O O . LEU A 1 743 ? -12.593 5.721 29.341 1.00 96.12 743 LEU A O 1
ATOM 5916 N N . GLN A 1 744 ? -13.641 3.942 30.224 1.00 95.69 744 GLN A N 1
ATOM 5917 C CA . GLN A 1 744 ? -13.519 4.355 31.619 1.00 95.69 744 GLN A CA 1
ATOM 5918 C C . GLN A 1 744 ? -12.241 3.765 32.210 1.00 95.69 744 GLN A C 1
ATOM 5920 O O . GLN A 1 744 ? -12.069 2.540 32.254 1.00 95.69 744 GLN A O 1
ATOM 5925 N N . GLY A 1 745 ? -11.325 4.656 32.600 1.00 92.81 745 GLY A N 1
ATOM 5926 C CA . GLY A 1 745 ? -9.941 4.271 32.861 1.00 92.81 745 GLY A CA 1
ATOM 5927 C C . GLY A 1 745 ? -9.384 3.547 31.651 1.00 92.81 745 GLY A C 1
ATOM 5928 O O . GLY A 1 745 ? -9.630 3.956 30.523 1.00 92.81 745 GLY A O 1
ATOM 5929 N N . ARG A 1 746 ? -8.700 2.426 31.873 1.00 92.25 746 ARG A N 1
ATOM 5930 C CA . ARG A 1 746 ? -8.286 1.490 30.819 1.00 92.25 746 ARG A CA 1
ATOM 5931 C C . ARG A 1 746 ? -8.989 0.133 30.928 1.00 92.25 746 ARG A C 1
ATOM 5933 O O . ARG A 1 746 ? -8.598 -0.800 30.238 1.00 92.25 746 ARG A O 1
ATOM 5940 N N . HIS A 1 747 ? -10.003 0.002 31.784 1.00 91.56 747 HIS A N 1
ATOM 5941 C CA . HIS A 1 747 ? -10.542 -1.298 32.199 1.00 91.56 747 HIS A CA 1
ATOM 5942 C C . HIS A 1 747 ? -12.014 -1.536 31.848 1.00 91.56 747 HIS A C 1
ATOM 5944 O O . HIS A 1 747 ? -12.483 -2.658 32.022 1.00 91.56 747 HIS A O 1
ATOM 5950 N N . THR A 1 748 ? -12.761 -0.536 31.365 1.00 95.06 748 THR A N 1
ATOM 5951 C CA . THR A 1 748 ? -14.191 -0.702 31.043 1.00 95.06 748 THR A CA 1
ATOM 5952 C C . THR A 1 748 ? -14.578 0.052 29.775 1.00 95.06 748 THR A C 1
ATOM 5954 O O . THR A 1 748 ? -14.336 1.253 29.671 1.00 95.06 748 THR A O 1
ATOM 5957 N N . PHE A 1 749 ? -15.235 -0.632 28.840 1.00 95.62 749 PHE A N 1
ATOM 5958 C CA . PHE A 1 749 ? -15.975 -0.010 27.745 1.00 95.62 749 PHE A CA 1
ATOM 5959 C C . PHE A 1 749 ? -17.343 0.447 28.239 1.00 95.62 749 PHE A C 1
ATOM 5961 O O . PHE A 1 749 ? -18.043 -0.320 28.896 1.00 95.62 749 PHE A O 1
ATOM 5968 N N . VAL A 1 750 ? -17.730 1.670 27.894 1.00 96.69 750 VAL A N 1
ATOM 5969 C CA . VAL A 1 750 ? -19.040 2.244 28.211 1.00 96.69 750 VAL A CA 1
ATOM 5970 C C . VAL A 1 750 ? -19.723 2.630 26.905 1.00 96.69 750 VAL A C 1
ATOM 5972 O O . VAL A 1 750 ? -19.180 3.412 26.124 1.00 96.69 750 VAL A O 1
ATOM 5975 N N . PHE A 1 751 ? -20.903 2.065 26.670 1.00 96.50 751 PHE A N 1
ATOM 5976 C CA . PHE A 1 751 ? -21.763 2.362 25.529 1.00 96.50 751 PHE A CA 1
ATOM 5977 C C . PHE A 1 751 ? -22.858 3.309 26.001 1.00 96.50 751 PHE A C 1
ATOM 5979 O O . PHE A 1 751 ? -23.692 2.936 26.825 1.00 96.50 751 PHE A O 1
ATOM 5986 N N . GLU A 1 752 ? -22.846 4.535 25.495 1.00 95.06 752 GLU A N 1
ATOM 5987 C CA . GLU A 1 752 ? -23.740 5.604 25.934 1.00 95.06 752 GLU A CA 1
ATOM 5988 C C . GLU A 1 752 ? -24.510 6.178 24.748 1.00 95.06 752 GLU A C 1
ATOM 5990 O O . GLU A 1 752 ? -23.970 6.272 23.647 1.00 95.06 752 GLU A O 1
ATOM 5995 N N . ARG A 1 753 ? -25.756 6.599 24.966 1.00 92.50 753 ARG A N 1
ATOM 5996 C CA . ARG A 1 753 ? -26.540 7.354 23.989 1.00 92.50 753 ARG A CA 1
ATOM 5997 C C . ARG A 1 753 ? -27.257 8.506 24.672 1.00 92.50 753 ARG A C 1
ATOM 5999 O O . ARG A 1 753 ? -28.019 8.280 25.603 1.00 92.50 753 ARG A O 1
ATOM 6006 N N . ASN A 1 754 ? -27.027 9.734 24.206 1.00 89.75 754 ASN A N 1
ATOM 6007 C CA . ASN A 1 754 ? -27.643 10.947 24.765 1.00 89.75 754 ASN A CA 1
ATOM 6008 C C . ASN A 1 754 ? -27.473 11.071 26.295 1.00 89.75 754 ASN A C 1
ATOM 6010 O O . ASN A 1 754 ? -28.385 11.505 26.994 1.00 89.75 754 ASN A O 1
ATOM 6014 N N . GLY A 1 755 ? -26.314 10.659 26.821 1.00 88.00 755 GLY A N 1
ATOM 6015 C CA . GLY A 1 755 ? -26.016 10.655 28.258 1.00 88.00 755 GLY A CA 1
ATOM 6016 C C . GLY A 1 755 ? -26.497 9.417 29.028 1.00 88.00 755 GLY A C 1
ATOM 6017 O O . GLY A 1 755 ? -26.065 9.218 30.161 1.00 88.00 755 GLY A O 1
ATOM 6018 N N . GLU A 1 756 ? -27.335 8.557 28.440 1.00 92.56 756 GLU A N 1
ATOM 6019 C CA . GLU A 1 756 ? -27.783 7.302 29.056 1.00 92.56 756 GLU A CA 1
ATOM 6020 C C . GLU A 1 756 ? -26.774 6.177 28.785 1.00 92.56 756 GLU A C 1
ATOM 6022 O O . GLU A 1 756 ? -26.476 5.862 27.630 1.00 92.56 756 GLU A O 1
ATOM 6027 N N . VAL A 1 757 ? -26.257 5.540 29.840 1.00 94.50 757 VAL A N 1
ATOM 6028 C CA . VAL A 1 757 ? -25.405 4.349 29.709 1.00 94.50 757 VAL A CA 1
ATOM 6029 C C . VAL A 1 757 ? -26.279 3.144 29.375 1.00 94.50 757 VAL A C 1
ATOM 6031 O O . VAL A 1 757 ? -27.035 2.662 30.212 1.00 94.50 757 VAL A O 1
ATOM 6034 N N . LEU A 1 758 ? -26.141 2.632 28.155 1.00 94.62 758 LEU A N 1
ATOM 6035 C CA . LEU A 1 758 ? -26.895 1.482 27.659 1.00 94.62 758 LEU A CA 1
ATOM 6036 C C . LEU A 1 758 ? -26.247 0.151 28.051 1.00 94.62 758 LEU A C 1
ATOM 6038 O O . LEU A 1 758 ? -26.947 -0.836 28.269 1.00 94.62 758 LEU A O 1
ATOM 6042 N N . ALA A 1 759 ? -24.914 0.110 28.119 1.00 94.88 759 ALA A N 1
ATOM 6043 C CA . ALA A 1 759 ? -24.160 -1.042 28.604 1.00 94.88 759 ALA A CA 1
ATOM 6044 C C . ALA A 1 759 ? -22.751 -0.640 29.053 1.00 94.88 759 ALA A C 1
ATOM 6046 O O . ALA A 1 759 ? -22.164 0.305 28.522 1.00 94.88 759 ALA A O 1
ATOM 6047 N N . SER A 1 760 ? -22.179 -1.429 29.962 1.00 94.50 760 SER A N 1
ATOM 6048 C CA . SER A 1 760 ? -20.780 -1.320 30.378 1.00 94.50 760 SER A CA 1
ATOM 6049 C C . SER A 1 760 ? -20.144 -2.702 30.436 1.00 94.50 760 SER A C 1
ATOM 6051 O O . SER A 1 760 ? -20.709 -3.623 31.020 1.00 94.50 760 SER A O 1
ATOM 6053 N N . GLU A 1 761 ? -18.956 -2.851 29.859 1.00 92.62 761 GLU A N 1
ATOM 6054 C CA . GLU A 1 761 ? -18.252 -4.132 29.777 1.00 92.62 761 GLU A CA 1
ATOM 6055 C C . GLU A 1 761 ? -16.796 -3.992 30.199 1.00 92.62 761 GLU A C 1
ATOM 6057 O O . GLU A 1 761 ? -16.061 -3.155 29.674 1.00 92.62 761 GLU A O 1
ATOM 6062 N N . LYS A 1 762 ? -16.352 -4.840 31.133 1.00 89.50 762 LYS A N 1
ATOM 6063 C CA . LYS A 1 762 ? -14.944 -4.871 31.542 1.00 89.50 762 LYS A CA 1
ATOM 6064 C C . LYS A 1 762 ? -14.060 -5.341 30.389 1.00 89.50 762 LYS A C 1
ATOM 6066 O O . LYS A 1 762 ? -14.458 -6.194 29.596 1.00 89.50 762 LYS A O 1
ATOM 6071 N N . VAL A 1 763 ? -12.846 -4.818 30.319 1.00 84.56 763 VAL A N 1
ATOM 6072 C CA . VAL A 1 763 ? -11.801 -5.269 29.401 1.00 84.56 763 VAL A CA 1
ATOM 6073 C C . VAL A 1 763 ? -11.230 -6.585 29.946 1.00 84.56 763 VAL A C 1
ATOM 6075 O O . VAL A 1 763 ? -10.835 -6.632 31.106 1.00 84.56 763 VAL A O 1
ATOM 6078 N N . PRO A 1 764 ? -11.151 -7.665 29.150 1.00 70.69 764 PRO A N 1
ATOM 6079 C CA . PRO A 1 764 ? -10.692 -8.971 29.632 1.00 70.69 764 PRO A CA 1
ATOM 6080 C C . PRO A 1 764 ? -9.166 -9.074 29.706 1.00 70.69 764 PRO A C 1
ATOM 6082 O O . PRO A 1 764 ? -8.640 -10.064 30.208 1.00 70.69 764 PRO A O 1
ATOM 6085 N N . TYR A 1 765 ? -8.462 -8.096 29.134 1.00 65.56 765 TYR A N 1
ATOM 6086 C CA . TYR A 1 765 ? -7.021 -8.119 28.946 1.00 65.56 765 TYR A CA 1
ATOM 6087 C C . TYR A 1 765 ? -6.305 -8.116 30.285 1.00 65.56 765 TYR A C 1
ATOM 6089 O O . TYR A 1 765 ? -6.402 -7.136 31.011 1.00 65.56 765 TYR A O 1
ATOM 6097 N N . LEU A 1 766 ? -5.574 -9.183 30.590 1.00 57.34 766 LEU A N 1
ATOM 6098 C CA . LEU A 1 766 ? -4.631 -9.176 31.698 1.00 57.34 766 LEU A CA 1
ATOM 6099 C C . LEU A 1 766 ? -3.346 -8.527 31.201 1.00 57.34 766 LEU A C 1
ATOM 6101 O O . LEU A 1 766 ? -2.705 -9.030 30.277 1.00 57.34 766 LEU A O 1
ATOM 6105 N N . ASP A 1 767 ? -2.982 -7.397 31.788 1.00 62.91 767 ASP A N 1
ATOM 6106 C CA . ASP A 1 767 ? -1.666 -6.826 31.556 1.00 62.91 767 ASP A CA 1
ATOM 6107 C C . ASP A 1 767 ? -0.561 -7.659 32.244 1.00 62.91 767 ASP A C 1
ATOM 6109 O O . ASP A 1 767 ? -0.807 -8.711 32.839 1.00 62.91 767 ASP A O 1
ATOM 6113 N N . TYR A 1 768 ? 0.687 -7.186 32.185 1.00 55.41 768 TYR A N 1
ATOM 6114 C CA . TYR A 1 768 ? 1.825 -7.875 32.812 1.00 55.41 768 TYR A CA 1
ATOM 6115 C C . TYR A 1 768 ? 1.676 -8.048 34.334 1.00 55.41 768 TYR A C 1
ATOM 6117 O O . TYR A 1 768 ? 2.303 -8.943 34.898 1.00 55.41 768 TYR A O 1
ATOM 6125 N N . ASN A 1 769 ? 0.815 -7.249 34.972 1.00 58.62 769 ASN A N 1
ATOM 6126 C CA . ASN A 1 769 ? 0.537 -7.273 36.403 1.00 58.62 769 ASN A CA 1
ATOM 6127 C C . ASN A 1 769 ? -0.719 -8.094 36.751 1.00 58.62 769 ASN A C 1
ATOM 6129 O O . ASN A 1 769 ? -1.158 -8.058 37.896 1.00 58.62 769 ASN A O 1
ATOM 6133 N N . ASN A 1 770 ? -1.296 -8.843 35.800 1.00 62.75 770 ASN A N 1
ATOM 6134 C CA . ASN A 1 770 ? -2.576 -9.545 35.964 1.00 62.75 770 ASN A CA 1
ATOM 6135 C C . ASN A 1 770 ? -3.773 -8.625 36.261 1.00 62.75 770 ASN A C 1
ATOM 6137 O O . ASN A 1 770 ? -4.767 -9.065 36.839 1.00 62.75 770 ASN A O 1
ATOM 6141 N N . GLU A 1 771 ? -3.732 -7.367 35.831 1.00 66.25 771 GLU A N 1
ATOM 6142 C CA . GLU A 1 771 ? -4.885 -6.476 35.929 1.00 66.25 771 GLU A CA 1
ATOM 6143 C C . GLU A 1 771 ? -5.713 -6.523 34.643 1.00 66.25 771 GLU A C 1
ATOM 6145 O O . GLU A 1 771 ? -5.164 -6.431 33.547 1.00 66.25 771 GLU A O 1
ATOM 6150 N N . GLN A 1 772 ? -7.040 -6.613 34.782 1.00 77.00 772 GLN A N 1
ATOM 6151 C CA . GLN A 1 772 ? -8.009 -6.563 33.681 1.00 77.00 772 GLN A CA 1
ATOM 6152 C C . GLN A 1 772 ? -8.131 -5.144 33.096 1.00 77.00 772 GLN A C 1
ATOM 6154 O O . GLN A 1 772 ? -9.035 -4.388 33.451 1.00 77.00 772 GLN A O 1
ATOM 6159 N N . ARG A 1 773 ? -7.189 -4.748 32.237 1.00 85.06 773 ARG A N 1
ATOM 6160 C CA . ARG A 1 773 ? -7.100 -3.412 31.629 1.00 85.06 773 ARG A CA 1
ATOM 6161 C C . ARG A 1 773 ? -6.278 -3.420 30.343 1.00 85.06 773 ARG A C 1
ATOM 6163 O O . ARG A 1 773 ? -5.355 -4.211 30.203 1.00 85.06 773 ARG A O 1
ATOM 6170 N N . LEU A 1 774 ? -6.530 -2.475 29.438 1.00 88.62 774 LEU A N 1
ATOM 6171 C CA . LEU A 1 774 ? -5.622 -2.200 28.322 1.00 88.62 774 LEU A CA 1
ATOM 6172 C C . LEU A 1 774 ? -4.252 -1.764 28.860 1.00 88.62 774 LEU A C 1
ATOM 6174 O O . LEU A 1 774 ? -4.208 -1.016 29.840 1.00 88.62 774 LEU A O 1
ATOM 6178 N N . PRO A 1 775 ? -3.135 -2.188 28.251 1.00 85.38 775 PRO A N 1
ATOM 6179 C CA . PRO A 1 775 ? -1.797 -1.832 28.708 1.00 85.38 775 PRO A CA 1
ATOM 6180 C C . PRO A 1 775 ? -1.519 -0.326 28.540 1.00 85.38 775 PRO A C 1
ATOM 6182 O O . PRO A 1 775 ? -2.123 0.340 27.710 1.00 85.38 775 PRO A O 1
ATOM 6185 N N . TYR A 1 776 ? -0.640 0.230 29.378 1.00 86.75 776 TYR A N 1
ATOM 6186 C CA . TYR A 1 776 ? -0.213 1.637 29.305 1.00 86.75 776 TYR A CA 1
ATOM 6187 C C . TYR A 1 776 ? 1.008 1.751 28.397 1.00 86.75 776 TYR A C 1
ATOM 6189 O O . TYR A 1 776 ? 1.904 0.913 28.538 1.00 86.75 776 TYR A O 1
ATOM 6197 N N . LYS A 1 777 ? 1.079 2.782 27.541 1.00 86.81 777 LYS A N 1
ATOM 6198 C CA . LYS A 1 777 ? 2.208 2.990 26.610 1.00 86.81 777 LYS A CA 1
ATOM 6199 C C . LYS A 1 777 ? 2.458 1.772 25.700 1.00 86.81 777 LYS A C 1
ATOM 6201 O O . LYS A 1 777 ? 3.602 1.374 25.486 1.00 86.81 777 LYS A O 1
ATOM 6206 N N . LYS A 1 778 ? 1.385 1.107 25.259 1.00 86.69 778 LYS A N 1
ATOM 6207 C CA . LYS A 1 778 ? 1.418 -0.089 24.401 1.00 86.69 778 LYS A CA 1
ATOM 6208 C C . LYS A 1 778 ? 0.165 -0.175 23.542 1.00 86.69 778 LYS A C 1
ATOM 6210 O O . LYS A 1 778 ? -0.936 0.096 24.015 1.00 86.69 778 LYS A O 1
ATOM 6215 N N . TRP A 1 779 ? 0.342 -0.666 22.323 1.00 90.19 779 TRP A N 1
ATOM 6216 C CA . TRP A 1 779 ? -0.743 -0.883 21.377 1.00 90.19 779 TRP A CA 1
ATOM 6217 C C . TRP A 1 779 ? -1.737 -1.952 21.818 1.00 90.19 779 TRP A C 1
ATOM 6219 O O . TRP A 1 779 ? -1.389 -2.988 22.389 1.00 90.19 779 TRP A O 1
ATOM 6229 N N . SER A 1 780 ? -2.999 -1.704 21.500 1.00 91.50 780 SER A N 1
ATOM 6230 C CA . SER A 1 780 ? -4.077 -2.684 21.478 1.00 91.50 780 SER A CA 1
ATOM 6231 C C . SER A 1 780 ? -4.981 -2.394 20.289 1.00 91.50 780 SER A C 1
ATOM 6233 O O . SER A 1 780 ? -5.281 -1.234 20.016 1.00 91.50 780 SER A O 1
ATOM 6235 N N . HIS A 1 781 ? -5.439 -3.441 19.610 1.00 94.50 781 HIS A N 1
ATOM 6236 C CA . HIS A 1 781 ? -6.447 -3.325 18.563 1.00 94.50 781 HIS A CA 1
ATOM 6237 C C . HIS A 1 781 ? -7.835 -3.591 19.151 1.00 94.50 781 HIS A C 1
ATOM 6239 O O . HIS A 1 781 ? -8.077 -4.647 19.748 1.00 94.50 781 HIS A O 1
ATOM 6245 N N . LEU A 1 782 ? -8.757 -2.653 18.952 1.00 95.94 782 LEU A N 1
ATOM 6246 C CA . LEU A 1 782 ? -10.143 -2.724 19.404 1.00 95.94 782 LEU A CA 1
ATOM 6247 C C . LEU A 1 782 ? -11.060 -2.886 18.190 1.00 95.94 782 LEU A C 1
ATOM 6249 O O . LEU A 1 782 ? -11.093 -2.016 17.327 1.00 95.94 782 LEU A O 1
ATOM 6253 N N . GLY A 1 783 ? -11.806 -3.990 18.131 1.00 96.31 783 GLY A N 1
ATOM 6254 C CA . GLY A 1 783 ? -12.765 -4.265 17.062 1.00 96.31 783 GLY A CA 1
ATOM 6255 C C . GLY A 1 783 ? -14.205 -4.305 17.571 1.00 96.31 783 GLY A C 1
ATOM 6256 O O . GLY A 1 783 ? -14.493 -4.948 18.579 1.00 96.31 783 GLY A O 1
ATOM 6257 N N . PHE A 1 784 ? -15.130 -3.678 16.853 1.00 95.88 784 PHE A N 1
ATOM 6258 C CA . PHE A 1 784 ? -16.558 -3.654 17.168 1.00 95.88 784 PHE A CA 1
ATOM 6259 C C . PHE A 1 784 ? -17.361 -4.057 15.932 1.00 95.88 784 PHE A C 1
ATOM 6261 O O . PHE A 1 784 ? -17.388 -3.330 14.942 1.00 95.88 784 PHE A O 1
ATOM 6268 N N . SER A 1 785 ? -18.019 -5.218 15.978 1.00 94.50 785 SER A N 1
ATOM 6269 C CA . SER A 1 785 ? -18.886 -5.700 14.900 1.00 94.50 785 SER A CA 1
ATOM 6270 C C . SER A 1 785 ? -20.354 -5.593 15.294 1.00 94.50 785 SER A C 1
ATOM 6272 O O . SER A 1 785 ? -20.811 -6.288 16.199 1.00 94.50 785 SER A O 1
ATOM 6274 N N . PHE A 1 786 ? -21.095 -4.735 14.606 1.00 92.38 786 PHE A N 1
ATOM 6275 C CA . PHE A 1 786 ? -22.506 -4.467 14.830 1.00 92.38 786 PHE A CA 1
ATOM 6276 C C . PHE A 1 786 ? -23.371 -5.282 13.872 1.00 92.38 786 PHE A C 1
ATOM 6278 O O . PHE A 1 786 ? -23.111 -5.315 12.668 1.00 92.38 786 PHE A O 1
ATOM 6285 N N . ASN A 1 787 ? -24.457 -5.869 14.379 1.00 90.56 787 ASN A N 1
ATOM 6286 C CA . ASN A 1 787 ? -25.499 -6.436 13.519 1.00 90.56 787 ASN A CA 1
ATOM 6287 C C . ASN A 1 787 ? -26.234 -5.327 12.731 1.00 90.56 787 ASN A C 1
ATOM 6289 O O . ASN A 1 787 ? -26.156 -4.163 13.135 1.00 90.56 787 ASN A O 1
ATOM 6293 N N . PRO A 1 788 ? -27.002 -5.651 11.670 1.00 87.44 788 PRO A N 1
ATOM 6294 C CA . PRO A 1 788 ? -27.771 -4.674 10.887 1.00 87.44 788 PRO A CA 1
ATOM 6295 C C . PRO A 1 788 ? -28.578 -3.688 11.741 1.00 87.44 788 PRO A C 1
ATOM 6297 O O . PRO A 1 788 ? -28.495 -2.478 11.571 1.00 87.44 788 PRO A O 1
ATOM 6300 N N . ASN A 1 789 ? -29.268 -4.195 12.766 1.00 86.94 789 ASN A N 1
ATOM 6301 C CA . ASN A 1 789 ? -30.137 -3.381 13.613 1.00 86.94 789 ASN A CA 1
ATOM 6302 C C . ASN A 1 789 ? -29.410 -2.570 14.700 1.00 86.94 789 ASN A C 1
ATOM 6304 O O . ASN A 1 789 ? -30.078 -1.824 15.413 1.00 86.94 789 ASN A O 1
ATOM 6308 N N . ARG A 1 790 ? -28.083 -2.713 14.842 1.00 89.56 790 ARG A N 1
ATOM 6309 C CA . ARG A 1 790 ? -27.225 -2.173 15.925 1.00 89.56 790 ARG A CA 1
ATOM 6310 C C . ARG A 1 790 ? -27.747 -2.430 17.342 1.00 89.56 790 ARG A C 1
ATOM 6312 O O . ARG A 1 790 ? -27.463 -1.668 18.258 1.00 89.56 790 ARG A O 1
ATOM 6319 N N . THR A 1 791 ? -28.525 -3.485 17.534 1.00 91.50 791 THR A N 1
ATOM 6320 C CA . THR A 1 791 ? -28.984 -3.954 18.852 1.00 91.50 791 THR A CA 1
ATOM 6321 C C . THR A 1 791 ? -28.010 -4.953 19.470 1.00 91.50 791 THR A C 1
ATOM 6323 O O . THR A 1 791 ? -28.201 -5.401 20.597 1.00 91.50 791 THR A O 1
ATOM 6326 N N . PHE A 1 792 ? -26.968 -5.322 18.725 1.00 90.62 792 PHE A N 1
ATOM 6327 C CA . PHE A 1 792 ? -25.994 -6.322 19.113 1.00 90.62 792 PHE A CA 1
ATOM 6328 C C . PHE A 1 792 ? -24.598 -5.948 18.617 1.00 90.62 792 PHE A C 1
ATOM 6330 O O . PHE A 1 792 ? -24.433 -5.577 17.450 1.00 90.62 792 PHE A O 1
ATOM 6337 N N . ILE A 1 793 ? -23.602 -6.101 19.491 1.00 92.00 793 ILE A N 1
ATOM 6338 C CA . ILE A 1 793 ? -22.181 -5.896 19.189 1.00 92.00 793 ILE A CA 1
ATOM 6339 C C . ILE A 1 793 ? -21.392 -7.140 19.566 1.00 92.00 793 ILE A C 1
ATOM 6341 O O . ILE A 1 793 ? -21.519 -7.642 20.681 1.00 92.00 793 ILE A O 1
ATOM 6345 N N . LYS A 1 794 ? -20.502 -7.573 18.674 1.00 91.69 794 LYS A N 1
ATOM 6346 C CA . LYS A 1 794 ? -19.352 -8.409 19.021 1.00 91.69 794 LYS A CA 1
ATOM 6347 C C . LYS A 1 794 ? -18.126 -7.531 19.222 1.00 91.69 794 LYS A C 1
ATOM 6349 O O . LYS A 1 794 ? -17.738 -6.800 18.312 1.00 91.69 794 LYS A O 1
ATOM 6354 N N . ILE A 1 795 ? -17.512 -7.628 20.390 1.00 91.81 795 ILE A N 1
ATOM 6355 C CA . ILE A 1 795 ? -16.247 -6.967 20.696 1.00 91.81 795 ILE A CA 1
ATOM 6356 C C . ILE A 1 795 ? -15.113 -7.941 20.382 1.00 91.81 795 ILE A C 1
ATOM 6358 O O . ILE A 1 795 ? -15.169 -9.108 20.778 1.00 91.81 795 ILE A O 1
ATOM 6362 N N . TYR A 1 796 ? -14.094 -7.448 19.692 1.00 91.25 796 TYR A N 1
ATOM 6363 C CA . TYR A 1 796 ? -12.838 -8.125 19.408 1.00 91.25 796 TYR A CA 1
ATOM 6364 C C . TYR A 1 796 ? -11.708 -7.352 20.075 1.00 91.25 796 TYR A C 1
ATOM 6366 O O . TYR A 1 796 ? -11.675 -6.122 20.030 1.00 91.25 796 TYR A O 1
ATOM 6374 N N . LEU A 1 797 ? -10.767 -8.070 20.671 1.00 88.88 797 LEU A N 1
ATOM 6375 C CA . LEU A 1 797 ? -9.574 -7.488 21.262 1.00 88.88 797 LEU A CA 1
ATOM 6376 C C . LEU A 1 797 ? -8.355 -8.193 20.684 1.00 88.88 797 LEU A C 1
ATOM 6378 O O . LEU A 1 797 ? -8.258 -9.415 20.778 1.00 88.88 797 LEU A O 1
ATOM 6382 N N . ASN A 1 798 ? -7.449 -7.425 20.076 1.00 88.88 798 ASN A N 1
ATOM 6383 C CA . ASN A 1 798 ? -6.293 -7.955 19.344 1.00 88.88 798 ASN A CA 1
ATOM 6384 C C . ASN A 1 798 ? -6.700 -9.071 18.374 1.00 88.88 798 ASN A C 1
ATOM 6386 O O . ASN A 1 798 ? -6.101 -10.139 18.334 1.00 88.88 798 ASN A O 1
ATOM 6390 N N . GLY A 1 799 ? -7.804 -8.837 17.662 1.00 89.00 799 GLY A N 1
ATOM 6391 C CA . GLY A 1 799 ? -8.297 -9.724 16.616 1.00 89.00 799 GLY A CA 1
ATOM 6392 C C . GLY A 1 799 ? -9.108 -10.925 17.092 1.00 89.00 799 GLY A C 1
ATOM 6393 O O . GLY A 1 799 ? -9.847 -11.506 16.300 1.00 89.00 799 GLY A O 1
ATOM 6394 N N . LEU A 1 800 ? -9.057 -11.270 18.382 1.00 86.56 800 LEU A N 1
ATOM 6395 C CA . LEU A 1 800 ? -9.830 -12.383 18.925 1.00 86.56 800 LEU A CA 1
ATOM 6396 C C . LEU A 1 800 ? -11.186 -11.910 19.456 1.00 86.56 800 LEU A C 1
ATOM 6398 O O . LEU A 1 800 ? -11.288 -10.874 20.117 1.00 86.56 800 LEU A O 1
ATOM 6402 N N . PHE A 1 801 ? -12.235 -12.685 19.177 1.00 86.31 801 PHE A N 1
ATOM 6403 C CA . PHE A 1 801 ? -13.560 -12.438 19.740 1.00 86.31 801 PHE A CA 1
ATOM 6404 C C . PHE A 1 801 ? -13.497 -12.459 21.274 1.00 86.31 801 PHE A C 1
ATOM 6406 O O . PHE A 1 801 ? -12.824 -13.294 21.873 1.00 86.31 801 PHE A O 1
ATOM 6413 N N . TYR A 1 802 ? -14.207 -11.524 21.898 1.00 80.94 802 TYR A N 1
ATOM 6414 C CA . TYR A 1 802 ? -14.284 -11.395 23.346 1.00 80.94 802 TYR A CA 1
ATOM 6415 C C . TYR A 1 802 ? -15.706 -11.622 23.862 1.00 80.94 802 TYR A C 1
ATOM 6417 O O . TYR A 1 802 ? -15.971 -12.525 24.660 1.00 80.94 802 TYR A O 1
ATOM 6425 N N . LYS A 1 803 ? -16.623 -10.733 23.476 1.00 85.06 803 LYS A N 1
ATOM 6426 C CA . LYS A 1 803 ? -17.890 -10.551 24.185 1.00 85.06 803 LYS A CA 1
ATOM 6427 C C . LYS A 1 803 ? -18.977 -10.085 23.236 1.00 85.06 803 LYS A C 1
ATOM 6429 O O . LYS A 1 803 ? -18.734 -9.296 22.328 1.00 85.06 803 LYS A O 1
ATOM 6434 N N . ASN A 1 804 ? -20.183 -10.566 23.507 1.00 89.44 804 ASN A N 1
ATOM 6435 C CA . ASN A 1 804 ? -21.411 -10.052 22.929 1.00 89.44 804 ASN A CA 1
ATOM 6436 C C . ASN A 1 804 ? -22.037 -9.034 23.880 1.00 89.44 804 ASN A C 1
ATOM 6438 O O . ASN A 1 804 ? -22.170 -9.327 25.069 1.00 89.44 804 ASN A O 1
ATOM 6442 N N . VAL A 1 805 ? -22.473 -7.900 23.347 1.00 92.25 805 VAL A N 1
ATOM 6443 C CA . VAL A 1 805 ? -23.248 -6.886 24.067 1.00 92.25 805 VAL A CA 1
ATOM 6444 C C . VAL A 1 805 ? -24.584 -6.733 23.365 1.00 92.25 805 VAL A C 1
ATOM 6446 O O . VAL A 1 805 ? -24.626 -6.582 22.145 1.00 92.25 805 VAL A O 1
ATOM 6449 N N . HIS A 1 806 ? -25.667 -6.809 24.132 1.00 93.94 806 HIS A N 1
ATOM 6450 C CA . HIS A 1 806 ? -27.027 -6.646 23.637 1.00 93.94 806 HIS A CA 1
ATOM 6451 C C . HIS A 1 806 ? -27.605 -5.344 24.173 1.00 93.94 806 HIS A C 1
ATOM 6453 O O . HIS A 1 806 ? -27.391 -4.996 25.331 1.00 93.94 806 HIS A O 1
ATOM 6459 N N . PHE A 1 807 ? -28.383 -4.671 23.339 1.00 92.31 807 PHE A N 1
ATOM 6460 C CA . PHE A 1 807 ? -29.112 -3.472 23.704 1.00 92.31 807 PHE A CA 1
ATOM 6461 C C . PHE A 1 807 ? -30.602 -3.700 23.489 1.00 92.31 807 PHE A C 1
ATOM 6463 O O . PHE A 1 807 ? -31.014 -4.296 22.492 1.00 92.31 807 PHE A O 1
ATOM 6470 N N . SER A 1 808 ? -31.417 -3.178 24.403 1.00 88.19 808 SER A N 1
ATOM 6471 C CA . SER A 1 808 ? -32.880 -3.181 24.272 1.00 88.19 808 SER A CA 1
ATOM 6472 C C . SER A 1 808 ? -33.366 -2.310 23.108 1.00 88.19 808 SER A C 1
ATOM 6474 O O . SER A 1 808 ? -34.458 -2.517 22.584 1.00 88.19 808 SER A O 1
ATOM 6476 N N . LYS A 1 809 ? -32.547 -1.343 22.684 1.00 86.12 809 LYS A N 1
ATOM 6477 C CA . LYS A 1 809 ? -32.794 -0.428 21.567 1.00 86.12 809 LYS A CA 1
ATOM 6478 C C . LYS A 1 809 ? -31.572 -0.380 20.659 1.00 86.12 809 LYS A C 1
ATOM 6480 O O . LYS A 1 809 ? -30.471 -0.742 21.057 1.00 86.12 809 LYS A O 1
ATOM 6485 N N . ARG A 1 810 ? -31.753 0.100 19.431 1.00 88.31 810 ARG A N 1
ATOM 6486 C CA . ARG A 1 810 ? -30.640 0.368 18.511 1.00 88.31 810 ARG A CA 1
ATOM 6487 C C . ARG A 1 810 ? -29.605 1.284 19.187 1.00 88.31 810 ARG A C 1
ATOM 6489 O O . ARG A 1 810 ? -29.992 2.340 19.681 1.00 88.31 810 ARG A O 1
ATOM 6496 N N . PHE A 1 811 ? -28.326 0.898 19.189 1.00 91.25 811 PHE A N 1
ATOM 6497 C CA . PHE A 1 811 ? -27.251 1.667 19.829 1.00 91.25 811 PHE A CA 1
ATOM 6498 C C . PHE A 1 811 ? -27.017 3.007 19.139 1.00 91.25 811 PHE A C 1
ATOM 6500 O O . PHE A 1 811 ? -27.132 4.031 19.793 1.00 91.25 811 PHE A O 1
ATOM 6507 N N . PHE A 1 812 ? -26.775 3.002 17.825 1.00 89.00 812 PHE A N 1
ATOM 6508 C CA . PHE A 1 812 ? -26.572 4.219 17.038 1.00 89.00 812 PHE A CA 1
ATOM 6509 C C . PHE A 1 812 ? -27.260 4.136 15.672 1.00 89.00 812 PHE A C 1
ATOM 6511 O O . PHE A 1 812 ? -27.566 3.045 15.180 1.00 89.00 812 PHE A O 1
ATOM 6518 N N . ASN A 1 813 ? -27.493 5.290 15.055 1.00 81.88 813 ASN A N 1
ATOM 6519 C CA . ASN A 1 813 ? -27.975 5.438 13.687 1.00 81.88 813 ASN A CA 1
ATOM 6520 C C . ASN A 1 813 ? -26.916 6.126 12.816 1.00 81.88 813 ASN A C 1
ATOM 6522 O O . ASN A 1 813 ? -26.367 7.154 13.203 1.00 81.88 813 ASN A O 1
ATOM 6526 N N . PHE A 1 814 ? -26.712 5.620 11.597 1.00 76.50 814 PHE A N 1
ATOM 6527 C CA . PHE A 1 814 ? -26.245 6.481 10.509 1.00 76.50 814 PHE A CA 1
ATOM 6528 C C . PHE A 1 814 ? -27.391 7.448 10.228 1.00 76.50 814 PHE A C 1
ATOM 6530 O O . PHE A 1 814 ? -28.520 6.991 10.016 1.00 76.50 814 PHE A O 1
ATOM 6537 N N . GLY A 1 815 ? -27.160 8.755 10.351 1.00 65.81 815 GLY A N 1
ATOM 6538 C CA . GLY A 1 815 ? -28.246 9.716 10.189 1.00 65.81 815 GLY A CA 1
ATOM 6539 C C . GLY A 1 815 ? -28.904 9.566 8.821 1.00 65.81 815 GLY A C 1
ATOM 6540 O O . GLY A 1 815 ? -28.262 9.215 7.834 1.00 65.81 815 GLY A O 1
ATOM 6541 N N . LEU A 1 816 ? -30.220 9.768 8.787 1.00 61.81 816 LEU A N 1
ATOM 6542 C CA . LEU A 1 816 ? -31.035 9.483 7.604 1.00 61.81 816 LEU A CA 1
ATOM 6543 C C . LEU A 1 816 ? -31.073 10.647 6.609 1.00 61.81 816 LEU A C 1
ATOM 6545 O O . LEU A 1 816 ? -31.455 10.429 5.468 1.00 61.81 816 LEU A O 1
ATOM 6549 N N . ASN A 1 817 ? -30.691 11.854 7.039 1.00 64.75 817 ASN A N 1
ATOM 6550 C CA . ASN A 1 817 ? -30.665 13.060 6.216 1.00 64.75 817 ASN A CA 1
ATOM 6551 C C . ASN A 1 817 ? -29.512 13.976 6.657 1.00 64.75 817 ASN A C 1
ATOM 6553 O O . ASN A 1 817 ? -29.291 14.157 7.856 1.00 64.75 817 ASN A O 1
ATOM 6557 N N . GLY A 1 818 ? -28.827 14.594 5.696 1.00 70.38 818 GLY A N 1
ATOM 6558 C CA . GLY A 1 818 ? -27.872 15.678 5.941 1.00 70.38 818 GLY A CA 1
ATOM 6559 C C . GLY A 1 818 ? -26.426 15.233 6.187 1.00 70.38 818 GLY A C 1
ATOM 6560 O O . GLY A 1 818 ? -26.013 14.126 5.828 1.00 70.38 818 GLY A O 1
ATOM 6561 N N . ALA A 1 819 ? -25.633 16.150 6.746 1.00 80.44 819 ALA A N 1
ATOM 6562 C CA . ALA A 1 819 ? -24.226 15.926 7.061 1.00 80.44 819 ALA A CA 1
ATOM 6563 C C . ALA A 1 819 ? -24.090 15.120 8.359 1.00 80.44 819 ALA A C 1
ATOM 6565 O O . ALA A 1 819 ? -24.608 15.516 9.400 1.00 80.44 819 ALA A O 1
ATOM 6566 N N . ASN A 1 820 ? -23.379 14.000 8.282 1.00 88.81 820 ASN A N 1
ATOM 6567 C CA . ASN A 1 820 ? -23.137 13.089 9.390 1.00 88.81 820 ASN A CA 1
ATOM 6568 C C . ASN A 1 820 ? -21.638 12.876 9.591 1.00 88.81 820 ASN A C 1
ATOM 6570 O O . ASN A 1 820 ? -20.838 13.081 8.681 1.00 88.81 820 ASN A O 1
ATOM 6574 N N . THR A 1 821 ? -21.266 12.429 10.783 1.00 92.38 821 THR A N 1
ATOM 6575 C CA . THR A 1 821 ? -19.888 12.229 11.217 1.00 92.38 821 THR A CA 1
ATOM 6576 C C . THR A 1 821 ? -19.748 10.951 12.037 1.00 92.38 821 THR A C 1
ATOM 6578 O O . THR A 1 821 ? -20.615 10.585 12.836 1.00 92.38 821 THR A O 1
ATOM 6581 N N . ILE A 1 822 ? -18.624 10.269 11.832 1.00 95.06 822 ILE A N 1
ATOM 6582 C CA . ILE A 1 822 ? -18.051 9.341 12.808 1.00 95.06 822 ILE A CA 1
ATOM 6583 C C . ILE A 1 822 ? -16.791 10.022 13.318 1.00 95.06 822 ILE A C 1
ATOM 6585 O O . ILE A 1 822 ? -15.930 10.363 12.501 1.00 95.06 822 ILE A O 1
ATOM 6589 N N . SER A 1 823 ? -16.677 10.226 14.630 1.00 97.06 823 SER A N 1
ATOM 6590 C CA . SER A 1 823 ? -15.497 10.884 15.188 1.00 97.06 823 SER A CA 1
ATOM 6591 C C . SER A 1 823 ? -14.715 10.013 16.155 1.00 97.06 823 SER A C 1
ATOM 6593 O O . SER A 1 823 ? -15.291 9.223 16.902 1.00 97.06 823 SER A O 1
ATOM 6595 N N . ILE A 1 824 ? -13.399 10.218 16.164 1.00 98.12 824 ILE A N 1
ATOM 6596 C CA . ILE A 1 824 ? -12.468 9.671 17.154 1.00 98.12 824 ILE A CA 1
ATOM 6597 C C . ILE A 1 824 ? -12.125 10.783 18.142 1.00 98.12 824 ILE A C 1
ATOM 6599 O O . ILE A 1 824 ? -11.795 11.888 17.717 1.00 98.12 824 ILE A O 1
ATOM 6603 N N . GLY A 1 825 ? -12.157 10.503 19.444 1.00 97.00 825 GLY A N 1
ATOM 6604 C CA . GLY A 1 825 ? -11.881 11.506 20.476 1.00 97.00 825 GLY A CA 1
ATOM 6605 C C . GLY A 1 825 ? -13.060 12.453 20.728 1.00 97.00 825 GLY A C 1
ATOM 6606 O O . GLY A 1 825 ? -14.208 12.114 20.455 1.00 97.00 825 GLY A O 1
ATOM 6607 N N . SER A 1 826 ? -12.784 13.614 21.326 1.00 95.56 826 SER A N 1
ATOM 6608 C CA . SER A 1 826 ? -13.808 14.599 21.697 1.00 95.56 826 SER A CA 1
ATOM 6609 C C . SER A 1 826 ? -13.192 15.977 21.928 1.00 95.56 826 SER A C 1
ATOM 6611 O O . SER A 1 826 ? -12.129 16.108 22.540 1.00 95.56 826 SER A O 1
ATOM 6613 N N . LEU A 1 827 ? -13.900 17.018 21.484 1.00 93.88 827 LEU A N 1
ATOM 6614 C CA . LEU A 1 827 ? -13.578 18.419 21.781 1.00 93.88 827 LEU A CA 1
ATOM 6615 C C . LEU A 1 827 ? -14.114 18.888 23.141 1.00 93.88 827 LEU A C 1
ATOM 6617 O O . LEU A 1 827 ? -13.719 19.947 23.627 1.00 93.88 827 LEU A O 1
ATOM 6621 N N . SER A 1 828 ? -15.033 18.138 23.754 1.00 88.69 828 SER A N 1
ATOM 6622 C CA . SER A 1 828 ? -15.743 18.571 24.957 1.00 88.69 828 SER A CA 1
ATOM 6623 C C . SER A 1 828 ? -14.844 18.521 26.197 1.00 88.69 828 SER A C 1
ATOM 6625 O O . SER A 1 828 ? -14.401 17.439 26.584 1.00 88.69 828 SER A O 1
ATOM 6627 N N . PRO A 1 829 ? -14.654 19.640 26.922 1.00 82.44 829 PRO A N 1
ATOM 6628 C CA . PRO A 1 829 ? -13.966 19.614 28.212 1.00 82.44 829 PRO A CA 1
ATOM 6629 C C . PRO A 1 829 ? -14.717 18.793 29.273 1.00 82.44 829 PRO A C 1
ATOM 6631 O O . PRO A 1 829 ? -14.094 18.237 30.173 1.00 82.44 829 PRO A O 1
ATOM 6634 N N . LYS A 1 830 ? -16.054 18.712 29.169 1.00 81.38 830 LYS A N 1
ATOM 6635 C CA . LYS A 1 830 ? -16.913 17.942 30.088 1.00 81.38 830 LYS A CA 1
ATOM 6636 C C . LYS A 1 830 ? -16.875 16.440 29.799 1.00 81.38 830 LYS A C 1
ATOM 6638 O O . LYS A 1 830 ? -17.023 15.632 30.711 1.00 81.38 830 LYS A O 1
ATOM 6643 N N . HIS A 1 831 ? -16.668 16.073 28.537 1.00 83.81 831 HIS A N 1
ATOM 6644 C CA . HIS A 1 831 ? -16.543 14.692 28.079 1.00 83.81 831 HIS A CA 1
ATOM 6645 C C . HIS A 1 831 ? -15.212 14.534 27.344 1.00 83.81 831 HIS A C 1
ATOM 6647 O O . HIS A 1 831 ? -15.207 14.501 26.111 1.00 83.81 831 HIS A O 1
ATOM 6653 N N . PRO A 1 832 ? -14.085 14.497 28.079 1.00 92.44 832 PRO A N 1
ATOM 6654 C CA . PRO A 1 832 ? -12.765 14.501 27.468 1.00 92.44 832 PRO A CA 1
ATOM 6655 C C . PRO A 1 832 ? -12.580 13.298 26.541 1.00 92.44 832 PRO A C 1
ATOM 6657 O O . PRO A 1 832 ? -13.050 12.193 26.821 1.00 92.44 832 PRO A O 1
ATOM 6660 N N . GLY A 1 833 ? -11.861 13.512 25.445 1.00 94.94 833 GLY A N 1
ATOM 6661 C CA . GLY A 1 833 ? -11.412 12.439 24.568 1.00 94.94 833 GLY A CA 1
ATOM 6662 C C . GLY A 1 833 ? -10.331 11.574 25.219 1.00 94.94 833 GLY A C 1
ATOM 6663 O O . GLY A 1 833 ? -9.777 11.890 26.280 1.00 94.94 833 GLY A O 1
ATOM 6664 N N . ILE A 1 834 ? -10.006 10.469 24.558 1.00 94.94 834 ILE A N 1
ATOM 6665 C CA . ILE A 1 834 ? -8.790 9.706 24.850 1.00 94.94 834 ILE A CA 1
ATOM 6666 C C . ILE A 1 834 ? -7.526 10.559 24.638 1.00 94.94 834 ILE A C 1
ATOM 6668 O O . ILE A 1 834 ? -7.502 11.476 23.823 1.00 94.94 834 ILE A O 1
ATOM 6672 N N . ARG A 1 835 ? -6.459 10.238 25.377 1.00 93.69 835 ARG A N 1
ATOM 6673 C CA . ARG A 1 835 ? -5.107 10.781 25.168 1.00 93.69 835 ARG A CA 1
ATOM 6674 C C . ARG A 1 835 ? -4.152 9.649 24.796 1.00 93.69 835 ARG A C 1
ATOM 6676 O O . ARG A 1 835 ? -4.129 8.633 25.489 1.00 93.69 835 ARG A O 1
ATOM 6683 N N . GLY A 1 836 ? -3.321 9.849 23.783 1.00 91.62 836 GLY A N 1
ATOM 6684 C CA . GLY A 1 836 ? -2.312 8.878 23.360 1.00 91.62 836 GLY A CA 1
ATOM 6685 C C . GLY A 1 836 ? -2.257 8.725 21.847 1.00 91.62 836 GLY A C 1
ATOM 6686 O O . GLY A 1 836 ? -2.744 9.599 21.125 1.00 91.62 836 GLY A O 1
ATOM 6687 N N . TRP A 1 837 ? -1.665 7.622 21.392 1.00 92.88 837 TRP A N 1
ATOM 6688 C CA . TRP A 1 837 ? -1.572 7.327 19.967 1.00 92.88 837 TRP A CA 1
ATOM 6689 C C . TRP A 1 837 ? -2.794 6.576 19.472 1.00 92.88 837 TRP A C 1
ATOM 6691 O O . TRP A 1 837 ? -3.296 5.661 20.129 1.00 92.88 837 TRP A O 1
ATOM 6701 N N . VAL A 1 838 ? -3.238 6.966 18.289 1.00 95.12 838 VAL A N 1
ATOM 6702 C CA . VAL A 1 838 ? -4.249 6.282 17.499 1.00 95.12 838 VAL A CA 1
ATOM 6703 C C . VAL A 1 838 ? -3.620 5.924 16.167 1.00 95.12 838 VAL A C 1
ATOM 6705 O O . VAL A 1 838 ? -2.920 6.741 15.574 1.00 95.12 838 VAL A O 1
ATOM 6708 N N . ASP A 1 839 ? -3.893 4.716 15.698 1.00 94.38 839 ASP A N 1
ATOM 6709 C CA . ASP A 1 839 ? -3.472 4.275 14.376 1.00 94.38 839 ASP A CA 1
ATOM 6710 C C . ASP A 1 839 ? -4.549 3.402 13.718 1.00 94.38 839 ASP A C 1
ATOM 6712 O O . ASP A 1 839 ? -5.443 2.901 14.406 1.00 94.38 839 ASP A O 1
ATOM 6716 N N . GLU A 1 840 ? -4.486 3.267 12.392 1.00 93.69 840 GLU A N 1
ATOM 6717 C CA . GLU A 1 840 ? -5.345 2.407 11.564 1.00 93.69 840 GLU A CA 1
ATOM 6718 C C . GLU A 1 840 ? -6.827 2.374 12.001 1.00 93.69 840 GLU A C 1
ATOM 6720 O O . GLU A 1 840 ? -7.319 1.382 12.546 1.00 93.69 840 GLU A O 1
ATOM 6725 N N . PHE A 1 841 ? -7.571 3.456 11.745 1.00 97.75 841 PHE A N 1
ATOM 6726 C CA . PHE A 1 841 ? -9.027 3.445 11.923 1.00 97.75 841 PHE A CA 1
ATOM 6727 C C . PHE A 1 841 ? -9.711 2.947 10.658 1.00 97.75 841 PHE A C 1
ATOM 6729 O O . PHE A 1 841 ? -9.623 3.576 9.599 1.00 97.75 841 PHE A O 1
ATOM 6736 N N . LYS A 1 842 ? -10.423 1.829 10.781 1.00 97.19 842 LYS A N 1
ATOM 6737 C CA . LYS A 1 842 ? -11.068 1.160 9.652 1.00 97.19 842 LYS A CA 1
ATOM 6738 C C . LYS A 1 842 ? -12.539 0.920 9.926 1.00 97.19 842 LYS A C 1
ATOM 6740 O O . LYS A 1 842 ? -12.914 0.483 11.014 1.00 97.19 842 LYS A O 1
ATOM 6745 N N . VAL A 1 843 ? -13.372 1.171 8.922 1.00 95.56 843 VAL A N 1
ATOM 6746 C CA . VAL A 1 843 ? -14.811 0.900 8.945 1.00 95.56 843 VAL A CA 1
ATOM 6747 C C . VAL A 1 843 ? -15.185 0.129 7.687 1.00 95.56 843 VAL A C 1
ATOM 6749 O O . VAL A 1 843 ? -15.019 0.640 6.580 1.00 95.56 843 VAL A O 1
ATOM 6752 N N . PHE A 1 844 ? -15.730 -1.075 7.865 1.00 93.12 844 PHE A N 1
ATOM 6753 C CA . PHE A 1 844 ? -16.249 -1.907 6.779 1.00 93.12 844 PHE A CA 1
ATOM 6754 C C . PHE A 1 844 ? -17.770 -2.032 6.869 1.00 93.12 844 PHE A C 1
ATOM 6756 O O . PHE A 1 844 ? -18.308 -2.331 7.941 1.00 93.12 844 PHE A O 1
ATOM 6763 N N . ILE A 1 845 ? -18.446 -1.853 5.735 1.00 90.19 845 ILE A N 1
ATOM 6764 C CA . ILE A 1 845 ? -19.885 -2.076 5.562 1.00 90.19 845 ILE A CA 1
ATOM 6765 C C . ILE A 1 845 ? -20.071 -3.455 4.927 1.00 90.19 845 ILE A C 1
ATOM 6767 O O . ILE A 1 845 ? -19.863 -3.636 3.732 1.00 90.19 845 ILE A O 1
ATOM 6771 N N . LEU A 1 846 ? -20.399 -4.454 5.742 1.00 86.94 846 LEU A N 1
ATOM 6772 C CA . LEU A 1 846 ? -20.531 -5.844 5.298 1.00 86.94 846 LEU A CA 1
ATOM 6773 C C . LEU A 1 846 ? -21.888 -6.046 4.610 1.00 86.94 846 LEU A C 1
ATOM 6775 O O . LEU A 1 846 ? -22.842 -5.364 4.957 1.00 86.94 846 LEU A O 1
ATOM 6779 N N . LYS A 1 847 ? -22.012 -6.975 3.658 1.00 77.06 847 LYS A N 1
ATOM 6780 C CA . LYS A 1 847 ? -23.263 -7.155 2.897 1.00 77.06 847 LYS A CA 1
ATOM 6781 C C . LYS A 1 847 ? -24.214 -8.167 3.550 1.00 77.06 847 LYS A C 1
ATOM 6783 O O . LYS A 1 847 ? -23.804 -9.246 3.961 1.00 77.06 847 LYS A O 1
ATOM 6788 N N . GLY A 1 848 ? -25.511 -7.858 3.588 1.00 67.69 848 GLY A N 1
ATOM 6789 C CA . GLY A 1 848 ? -26.561 -8.815 3.973 1.00 67.69 848 GLY A CA 1
ATOM 6790 C C . GLY A 1 848 ? -26.451 -9.304 5.424 1.00 67.69 848 GLY A C 1
ATOM 6791 O O . GLY A 1 848 ? -26.305 -8.510 6.345 1.00 67.69 848 GLY A O 1
ATOM 6792 N N . GLU A 1 849 ? -26.524 -10.616 5.656 1.00 58.22 849 GLU A N 1
ATOM 6793 C CA . GLU A 1 849 ? -26.339 -11.210 6.996 1.00 58.22 849 GLU A CA 1
ATOM 6794 C C . GLU A 1 849 ? -24.866 -11.507 7.337 1.00 58.22 849 GLU A C 1
ATOM 6796 O O . GLU A 1 849 ? -24.571 -12.204 8.317 1.00 58.22 849 GLU A O 1
ATOM 6801 N N . ASP A 1 850 ? -23.924 -11.005 6.532 1.00 67.75 850 ASP A N 1
ATOM 6802 C CA . ASP A 1 850 ? -22.516 -11.348 6.667 1.00 67.75 850 ASP A CA 1
ATOM 6803 C C . ASP A 1 850 ? -21.933 -10.865 7.996 1.00 67.75 850 ASP A C 1
ATOM 6805 O O . ASP A 1 850 ? -22.003 -9.702 8.392 1.00 67.75 850 ASP A O 1
ATOM 6809 N N . LYS A 1 851 ? -21.306 -11.799 8.705 1.00 78.38 851 LYS A N 1
ATOM 6810 C CA . LYS A 1 851 ? -20.511 -11.515 9.898 1.00 78.38 851 LYS A CA 1
ATOM 6811 C C . LYS A 1 851 ? -19.061 -11.388 9.466 1.00 78.38 851 LYS A C 1
ATOM 6813 O O . LYS A 1 851 ? -18.635 -12.087 8.547 1.00 78.38 851 LYS A O 1
ATOM 6818 N N . ILE A 1 852 ? -18.290 -10.547 10.157 1.00 88.12 852 ILE A N 1
ATOM 6819 C CA . ILE A 1 852 ? -16.849 -10.515 9.920 1.00 88.12 852 ILE A CA 1
ATOM 6820 C C . ILE A 1 852 ? -16.275 -11.921 10.135 1.00 88.12 852 ILE A C 1
ATOM 6822 O O . ILE A 1 852 ? -16.549 -12.571 11.152 1.00 88.12 852 ILE A O 1
ATOM 6826 N N . ASN A 1 853 ? -15.517 -12.399 9.150 1.00 90.44 853 ASN A N 1
ATOM 6827 C CA . ASN A 1 853 ? -14.802 -13.662 9.258 1.00 90.44 853 ASN A CA 1
ATOM 6828 C C . ASN A 1 853 ? -13.778 -13.540 10.410 1.00 90.44 853 ASN A C 1
ATOM 6830 O O . ASN A 1 853 ? -13.073 -12.529 10.468 1.00 90.44 853 ASN A O 1
ATOM 6834 N N . PRO A 1 854 ? -13.689 -14.513 11.337 1.00 91.19 854 PRO A N 1
ATOM 6835 C CA . PRO A 1 854 ? -12.737 -14.459 12.446 1.00 91.19 854 PRO A CA 1
ATOM 6836 C C . PRO A 1 854 ? -11.280 -14.248 12.017 1.00 91.19 854 PRO A C 1
ATOM 6838 O O . PRO A 1 854 ? -10.569 -13.497 12.680 1.00 91.19 854 PRO A O 1
ATOM 6841 N N . GLU A 1 855 ? -10.848 -14.854 10.906 1.00 92.94 855 GLU A N 1
ATOM 6842 C CA . GLU A 1 855 ? -9.500 -14.643 10.365 1.00 92.94 855 GLU A CA 1
ATOM 6843 C C . GLU A 1 855 ? -9.323 -13.202 9.891 1.00 92.94 855 GLU A C 1
ATOM 6845 O O . GLU A 1 855 ? -8.311 -12.581 10.186 1.00 92.94 855 GLU A O 1
ATOM 6850 N N . ILE A 1 856 ? -10.337 -12.615 9.247 1.00 92.56 856 ILE A N 1
ATOM 6851 C CA . ILE A 1 856 ? -10.292 -11.205 8.836 1.00 92.56 856 ILE A CA 1
ATOM 6852 C C . ILE A 1 856 ? -10.243 -10.281 10.052 1.00 92.56 856 ILE A C 1
ATOM 6854 O O . ILE A 1 856 ? -9.457 -9.342 10.058 1.00 92.56 856 ILE A O 1
ATOM 6858 N N . ALA A 1 857 ? -11.008 -10.556 11.112 1.00 92.50 857 ALA A N 1
ATOM 6859 C CA . ALA A 1 857 ? -10.906 -9.788 12.355 1.00 92.50 857 ALA A CA 1
ATOM 6860 C C . ALA A 1 857 ? -9.494 -9.866 12.970 1.00 92.50 857 ALA A C 1
ATOM 6862 O O . ALA A 1 857 ? -9.018 -8.872 13.517 1.00 92.50 857 ALA A O 1
ATOM 6863 N N . CYS A 1 858 ? -8.822 -11.015 12.850 1.00 92.56 858 CYS A N 1
ATOM 6864 C CA . CYS A 1 858 ? -7.438 -11.197 13.278 1.00 92.56 858 CYS A CA 1
ATOM 6865 C C . CYS A 1 858 ? -6.425 -10.478 12.367 1.00 92.56 858 CYS A C 1
ATOM 6867 O O . CYS A 1 858 ? -5.540 -9.793 12.880 1.00 92.56 858 CYS A O 1
ATOM 6869 N N . ASN A 1 859 ? -6.624 -10.501 11.045 1.00 92.19 859 ASN A N 1
ATOM 6870 C CA . ASN A 1 859 ? -5.828 -9.726 10.085 1.00 92.19 859 ASN A CA 1
ATOM 6871 C C . ASN A 1 859 ? -5.901 -8.221 10.360 1.00 92.19 859 ASN A C 1
ATOM 6873 O O . ASN A 1 859 ? -4.877 -7.543 10.314 1.00 92.19 859 ASN A O 1
ATOM 6877 N N . GLN A 1 860 ? -7.086 -7.699 10.704 1.00 92.94 860 GLN A N 1
ATOM 6878 C CA . GLN A 1 860 ? -7.256 -6.285 11.070 1.00 92.94 860 GLN A CA 1
ATOM 6879 C C . GLN A 1 860 ? -6.478 -5.906 12.341 1.00 92.94 860 GLN A C 1
ATOM 6881 O O . GLN A 1 860 ? -6.109 -4.752 12.521 1.00 92.94 860 GLN A O 1
ATOM 6886 N N . ALA A 1 861 ? -6.146 -6.887 13.182 1.00 91.81 861 ALA A N 1
ATOM 6887 C CA . ALA A 1 861 ? -5.247 -6.735 14.319 1.00 91.81 861 ALA A CA 1
ATOM 6888 C C . ALA A 1 861 ? -3.788 -7.116 13.996 1.00 91.81 861 ALA A C 1
ATOM 6890 O O . ALA A 1 861 ? -3.023 -7.412 14.910 1.00 91.81 861 ALA A O 1
ATOM 6891 N N . ARG A 1 862 ? -3.386 -7.136 12.716 1.00 89.50 862 ARG A N 1
ATOM 6892 C CA . ARG A 1 862 ? -2.035 -7.514 12.254 1.00 89.50 862 ARG A CA 1
ATOM 6893 C C . ARG A 1 862 ? -1.588 -8.906 12.730 1.00 89.50 862 ARG A C 1
ATOM 6895 O O . ARG A 1 862 ? -0.412 -9.124 13.027 1.00 89.50 862 ARG A O 1
ATOM 6902 N N . GLY A 1 863 ? -2.528 -9.845 12.814 1.00 90.00 863 GLY A N 1
ATOM 6903 C CA . GLY A 1 863 ? -2.270 -11.229 13.198 1.00 90.00 863 GLY A CA 1
ATOM 6904 C C . GLY A 1 863 ? -2.884 -12.250 12.249 1.00 90.00 863 GLY A C 1
ATOM 6905 O O . GLY A 1 863 ? -3.501 -11.891 11.253 1.00 90.00 863 GLY A O 1
ATOM 6906 N N . SER A 1 864 ? -2.725 -13.530 12.581 1.00 91.25 864 SER A N 1
ATOM 6907 C CA . SER A 1 864 ? -3.442 -14.638 11.933 1.00 91.25 864 SER A CA 1
ATOM 6908 C C . SER A 1 864 ? -3.884 -15.663 12.981 1.00 91.25 864 SER A C 1
ATOM 6910 O O . SER A 1 864 ? -3.232 -15.818 14.025 1.00 91.25 864 SER A O 1
ATOM 6912 N N . LEU A 1 865 ? -5.034 -16.307 12.760 1.00 90.44 865 LEU A N 1
ATOM 6913 C CA . LEU A 1 865 ? -5.581 -17.294 13.680 1.00 90.44 865 LEU A CA 1
ATOM 6914 C C . LEU A 1 865 ? -4.842 -18.620 13.570 1.00 90.44 865 LEU A C 1
ATOM 6916 O O . LEU A 1 865 ? -4.640 -19.188 12.493 1.00 90.44 865 LEU A O 1
ATOM 6920 N N . VAL A 1 866 ? -4.558 -19.176 14.739 1.00 87.50 866 VAL A N 1
ATOM 6921 C CA . VAL A 1 866 ? -4.045 -20.530 14.886 1.00 87.50 866 VAL A CA 1
ATOM 6922 C C . VAL A 1 866 ? -4.968 -21.348 15.774 1.00 87.50 866 VAL A C 1
ATOM 6924 O O . VAL A 1 866 ? -5.583 -20.840 16.714 1.00 87.50 866 VAL A O 1
ATOM 6927 N N . SER A 1 867 ? -5.046 -22.634 15.464 1.00 86.88 867 SER A N 1
ATOM 6928 C CA . SER A 1 867 ? -5.593 -23.655 16.349 1.00 86.88 867 SER A CA 1
ATOM 6929 C C . SER A 1 867 ? -4.504 -24.182 17.277 1.00 86.88 867 SER A C 1
ATOM 6931 O O . SER A 1 867 ? -3.327 -24.193 16.921 1.00 86.88 867 SER A O 1
ATOM 6933 N N . TRP A 1 868 ? -4.900 -24.641 18.458 1.00 80.31 868 TRP A N 1
ATOM 6934 C CA . TRP A 1 868 ? -4.010 -25.170 19.479 1.00 80.31 868 TRP A CA 1
ATOM 6935 C C . TRP A 1 868 ? -4.657 -26.322 20.236 1.00 80.31 868 TRP A C 1
ATOM 6937 O O . TRP A 1 868 ? -5.854 -26.313 20.532 1.00 80.31 868 TRP A O 1
ATOM 6947 N N . ASN A 1 869 ? -3.852 -27.335 20.556 1.00 75.31 869 ASN A N 1
ATOM 6948 C CA . ASN A 1 869 ? -4.276 -28.445 21.395 1.00 75.31 869 ASN A CA 1
ATOM 6949 C C . ASN A 1 869 ? -4.032 -28.134 22.888 1.00 75.31 869 ASN A C 1
ATOM 6951 O O . ASN A 1 869 ? -2.876 -28.131 23.320 1.00 75.31 869 ASN A O 1
ATOM 6955 N N . PRO A 1 870 ? -5.082 -27.954 23.711 1.00 62.25 870 PRO A N 1
ATOM 6956 C CA . PRO A 1 870 ? -4.930 -27.583 25.121 1.00 62.25 870 PRO A CA 1
ATOM 6957 C C . PRO A 1 870 ? -4.174 -28.611 25.977 1.00 62.25 870 PRO A C 1
ATOM 6959 O O . PRO A 1 870 ? -3.708 -28.264 27.057 1.00 62.25 870 PRO A O 1
ATOM 6962 N N . LYS A 1 871 ? -4.009 -29.858 25.508 1.00 60.47 871 LYS A N 1
ATOM 6963 C CA . LYS A 1 871 ? -3.223 -30.893 26.208 1.00 60.47 871 LYS A CA 1
ATOM 6964 C C . LYS A 1 871 ? -1.702 -30.690 26.128 1.00 60.47 871 LYS A C 1
ATOM 6966 O O . LYS A 1 871 ? -0.968 -31.438 26.760 1.00 60.47 871 LYS A O 1
ATOM 6971 N N . SER A 1 872 ? -1.222 -29.722 25.348 1.00 59.59 872 SER A N 1
ATOM 6972 C CA . SER A 1 872 ? 0.212 -29.430 25.237 1.00 59.59 872 SER A CA 1
ATOM 6973 C C . SER A 1 872 ? 0.682 -28.347 26.208 1.00 59.59 872 SER A C 1
ATOM 6975 O O . SER A 1 872 ? 0.153 -27.235 26.225 1.00 59.59 872 SER A O 1
ATOM 6977 N N . GLU A 1 873 ? 1.732 -28.621 26.980 1.00 57.84 873 GLU A N 1
ATOM 6978 C CA . GLU A 1 873 ? 2.428 -27.592 27.753 1.00 57.84 873 GLU A CA 1
ATOM 6979 C C . GLU A 1 873 ? 3.381 -26.791 26.858 1.00 57.84 873 GLU A C 1
ATOM 6981 O O . GLU A 1 873 ? 4.593 -26.958 26.897 1.00 57.84 873 GLU A O 1
ATOM 6986 N N . PHE A 1 874 ? 2.840 -25.887 26.042 1.00 59.91 874 PHE A N 1
ATOM 6987 C CA . PHE A 1 874 ? 3.662 -24.992 25.226 1.00 59.91 874 PHE A CA 1
ATOM 6988 C C . PHE A 1 874 ? 3.663 -23.570 25.809 1.00 59.91 874 PHE A C 1
ATOM 6990 O O . PHE A 1 874 ? 2.613 -23.023 26.160 1.00 59.91 874 PHE A O 1
ATOM 6997 N N . ASN A 1 875 ? 4.848 -22.977 25.985 1.00 60.78 875 ASN A N 1
ATOM 6998 C CA . ASN A 1 875 ? 5.033 -21.616 26.499 1.00 60.78 875 ASN A CA 1
ATOM 6999 C C . ASN A 1 875 ? 5.972 -20.844 25.564 1.00 60.78 875 ASN A C 1
ATOM 7001 O O . ASN A 1 875 ? 7.189 -20.965 25.658 1.00 60.78 875 ASN A O 1
ATOM 7005 N N . HIS A 1 876 ? 5.406 -20.052 24.653 1.00 63.47 876 HIS A N 1
ATOM 7006 C CA . HIS A 1 876 ? 6.168 -19.240 23.703 1.00 63.47 876 HIS A CA 1
ATOM 7007 C C . HIS A 1 876 ? 5.897 -17.749 23.907 1.00 63.47 876 HIS A C 1
ATOM 7009 O O . HIS A 1 876 ? 4.806 -17.361 24.322 1.00 63.47 876 HIS A O 1
ATOM 7015 N N . LYS A 1 877 ? 6.871 -16.885 23.580 1.00 62.78 877 LYS A N 1
ATOM 7016 C CA . LYS A 1 877 ? 6.771 -15.426 23.792 1.00 62.78 877 LYS A CA 1
ATOM 7017 C C . LYS A 1 877 ? 5.563 -14.778 23.100 1.00 62.78 877 LYS A C 1
ATOM 7019 O O . LYS A 1 877 ? 4.928 -13.915 23.694 1.00 62.78 877 LYS A O 1
ATOM 7024 N N . LEU A 1 878 ? 5.212 -15.263 21.908 1.00 61.38 878 LEU A N 1
ATOM 7025 C CA . LEU A 1 878 ? 4.039 -14.832 21.127 1.00 61.38 878 LEU A CA 1
ATOM 7026 C C . LEU A 1 878 ? 2.705 -15.376 21.677 1.00 61.38 878 LEU A C 1
ATOM 7028 O O . LEU A 1 878 ? 1.637 -14.960 21.252 1.00 61.38 878 LEU A O 1
ATOM 7032 N N . ILE A 1 879 ? 2.767 -16.290 22.648 1.00 60.97 879 ILE A N 1
ATOM 7033 C CA . ILE A 1 879 ? 1.634 -16.957 23.307 1.00 60.97 879 ILE A CA 1
ATOM 7034 C C . ILE A 1 879 ? 1.656 -16.611 24.810 1.00 60.97 879 ILE A C 1
ATOM 7036 O O . ILE A 1 879 ? 1.155 -17.350 25.648 1.00 60.97 879 ILE A O 1
ATOM 7040 N N . ARG A 1 880 ? 2.272 -15.489 25.216 1.00 52.62 880 ARG A N 1
ATOM 7041 C CA . ARG A 1 880 ? 2.400 -15.131 26.647 1.00 52.62 880 ARG A CA 1
ATOM 7042 C C . ARG A 1 880 ? 1.091 -14.677 27.303 1.00 52.62 880 ARG A C 1
ATOM 7044 O O . ARG A 1 880 ? 1.014 -14.638 28.525 1.00 52.62 880 ARG A O 1
ATOM 7051 N N . ILE A 1 881 ? 0.065 -14.363 26.515 1.00 50.38 881 ILE A N 1
ATOM 7052 C CA . ILE A 1 881 ? -1.212 -13.800 26.981 1.00 50.38 881 ILE A CA 1
ATOM 7053 C C . ILE A 1 881 ? -2.318 -14.866 27.259 1.00 50.38 881 ILE A C 1
ATOM 7055 O O . ILE A 1 881 ? -3.099 -14.654 28.187 1.00 50.38 881 ILE A O 1
ATOM 7059 N N . PRO A 1 882 ? -2.414 -16.041 26.587 1.00 48.25 882 PRO A N 1
ATOM 7060 C CA . PRO A 1 882 ? -3.611 -16.895 26.680 1.00 48.25 882 PRO A CA 1
ATOM 7061 C C . PRO A 1 882 ? -3.793 -17.821 27.889 1.00 48.25 882 PRO A C 1
ATOM 7063 O O . PRO A 1 882 ? -4.915 -18.257 28.124 1.00 48.25 882 PRO A O 1
ATOM 7066 N N . LYS A 1 883 ? -2.772 -18.176 28.683 1.00 47.81 883 LYS A N 1
ATOM 7067 C CA . LYS A 1 883 ? -2.984 -19.215 29.724 1.00 47.81 883 LYS A CA 1
ATOM 7068 C C . LYS A 1 883 ? -3.920 -18.789 30.870 1.00 47.81 883 LYS A C 1
ATOM 7070 O O . LYS A 1 883 ? -4.384 -19.646 31.613 1.00 47.81 883 LYS A O 1
ATOM 7075 N N . ARG A 1 884 ? -4.206 -17.492 31.041 1.00 51.03 884 ARG A N 1
ATOM 7076 C CA . ARG A 1 884 ? -4.817 -16.957 32.274 1.00 51.03 884 ARG A CA 1
ATOM 7077 C C . ARG A 1 884 ? -6.329 -16.667 32.205 1.00 51.03 884 ARG A C 1
ATOM 7079 O O . ARG A 1 884 ? -6.889 -16.267 33.216 1.00 51.03 884 ARG A O 1
ATOM 7086 N N . ASN A 1 885 ? -7.011 -16.900 31.073 1.00 51.78 885 ASN A N 1
ATOM 7087 C CA . ASN A 1 885 ? -8.451 -16.603 30.911 1.00 51.78 885 ASN A CA 1
ATOM 7088 C C . ASN A 1 885 ? -9.229 -17.714 30.159 1.00 51.78 885 ASN A C 1
ATOM 7090 O O . ASN A 1 885 ? -9.759 -17.494 29.076 1.00 51.78 885 ASN A O 1
ATOM 7094 N N . ALA A 1 886 ? -9.350 -18.923 30.718 1.00 51.16 886 ALA A N 1
ATOM 7095 C CA . ALA A 1 886 ? -10.000 -20.073 30.050 1.00 51.16 886 ALA A CA 1
ATOM 7096 C C . ALA A 1 886 ? -11.442 -19.811 29.537 1.00 51.16 886 ALA A C 1
ATOM 7098 O O . ALA A 1 886 ? -11.839 -20.307 28.479 1.00 51.16 886 ALA A O 1
ATOM 7099 N N . ALA A 1 887 ? -12.221 -18.979 30.241 1.00 51.69 887 ALA A N 1
ATOM 7100 C CA . ALA A 1 887 ? -13.584 -18.613 29.840 1.00 51.69 887 ALA A CA 1
ATOM 7101 C C . ALA A 1 887 ? -13.642 -17.728 28.577 1.00 51.69 887 ALA A C 1
ATOM 7103 O O . ALA A 1 887 ? -14.625 -17.780 27.836 1.00 51.69 887 ALA A O 1
ATOM 7104 N N . PHE A 1 888 ? -12.593 -16.932 28.330 1.00 57.31 888 PHE A N 1
ATOM 7105 C CA . PHE A 1 888 ? -12.441 -16.101 27.132 1.00 57.31 888 PHE A CA 1
ATOM 7106 C C . PHE A 1 888 ? -12.285 -16.970 25.877 1.00 57.31 888 PHE A C 1
ATOM 7108 O O . PHE A 1 888 ? -12.964 -16.733 24.882 1.00 57.31 888 PHE A O 1
ATOM 7115 N N . PHE A 1 889 ? -11.467 -18.023 25.961 1.00 62.38 889 PHE A N 1
ATOM 7116 C CA . PHE A 1 889 ? -11.200 -18.933 24.843 1.00 62.38 889 PHE A CA 1
ATOM 7117 C C . PHE A 1 889 ? -12.426 -19.776 24.491 1.00 62.38 889 PHE A C 1
ATOM 7119 O O . PHE A 1 889 ? -12.899 -19.716 23.362 1.00 62.38 889 PHE A O 1
ATOM 7126 N N . THR A 1 890 ? -13.063 -20.409 25.480 1.00 59.09 890 THR A N 1
ATOM 7127 C CA . THR A 1 890 ? -14.148 -21.387 25.246 1.00 59.09 890 THR A CA 1
ATOM 7128 C C . THR A 1 890 ? -15.297 -20.868 24.352 1.00 59.09 890 THR A C 1
ATOM 7130 O O . THR A 1 890 ? -15.883 -21.624 23.574 1.00 59.09 890 THR A O 1
ATOM 7133 N N . ARG A 1 891 ? -15.659 -19.575 24.443 1.00 62.62 891 ARG A N 1
ATOM 7134 C CA . ARG A 1 891 ? -16.727 -18.977 23.609 1.00 62.62 891 ARG A CA 1
ATOM 7135 C C . ARG A 1 891 ? -16.274 -18.668 22.184 1.00 62.62 891 ARG A C 1
ATOM 7137 O O . ARG A 1 891 ? -17.059 -18.854 21.252 1.00 62.62 891 ARG A O 1
ATOM 7144 N N . SER A 1 892 ? -15.054 -18.168 22.031 1.00 66.12 892 SER A N 1
ATOM 7145 C CA . SER A 1 892 ? -14.430 -17.902 20.731 1.00 66.12 892 SER A CA 1
ATOM 7146 C C . SER A 1 892 ? -14.180 -19.204 19.983 1.00 66.12 892 SER A C 1
ATOM 7148 O O . SER A 1 892 ? -14.515 -19.305 18.804 1.00 66.12 892 SER A O 1
ATOM 7150 N N . ASP A 1 893 ? -13.725 -20.223 20.708 1.00 76.00 893 ASP A N 1
ATOM 7151 C CA . ASP A 1 893 ? -13.384 -21.533 20.173 1.00 76.00 893 ASP A CA 1
ATOM 7152 C C . ASP A 1 893 ? -14.582 -22.197 19.504 1.00 76.00 893 ASP A C 1
ATOM 7154 O O . ASP A 1 893 ? -14.480 -22.643 18.367 1.00 76.00 893 ASP A O 1
ATOM 7158 N N . ARG A 1 894 ? -15.762 -22.159 20.135 1.00 75.00 894 ARG A N 1
ATOM 7159 C CA . ARG A 1 894 ? -16.979 -22.736 19.545 1.00 75.00 894 ARG A CA 1
ATOM 7160 C C . ARG A 1 894 ? -17.419 -22.021 18.263 1.00 75.00 894 ARG A C 1
ATOM 7162 O O . ARG A 1 894 ? -17.880 -22.673 17.334 1.00 75.00 894 ARG A O 1
ATOM 7169 N N . GLN A 1 895 ? -17.308 -20.689 18.201 1.00 77.62 895 GLN A N 1
ATOM 7170 C CA . GLN A 1 895 ? -17.699 -19.944 16.993 1.00 77.62 895 GLN A CA 1
ATOM 7171 C C . GLN A 1 895 ? -16.779 -20.256 15.813 1.00 77.62 895 GLN A C 1
ATOM 7173 O O . GLN A 1 895 ? -17.265 -20.340 14.690 1.00 77.62 895 GLN A O 1
ATOM 7178 N N . ILE A 1 896 ? -15.479 -20.409 16.069 1.00 83.31 896 ILE A N 1
ATOM 7179 C CA . ILE A 1 896 ? -14.485 -20.703 15.034 1.00 83.31 896 ILE A CA 1
ATOM 7180 C C . ILE A 1 896 ? -14.553 -22.178 14.637 1.00 83.31 896 ILE A C 1
ATOM 7182 O O . ILE A 1 896 ? -14.591 -22.483 13.449 1.00 83.31 896 ILE A O 1
ATOM 7186 N N . ALA A 1 897 ? -14.638 -23.089 15.606 1.00 82.75 897 ALA A N 1
ATOM 7187 C CA . ALA A 1 897 ? -14.697 -24.523 15.353 1.00 82.75 897 ALA A CA 1
ATOM 7188 C C . ALA A 1 897 ? -15.897 -24.922 14.483 1.00 82.75 897 ALA A C 1
ATOM 7190 O O . ALA A 1 897 ? -15.743 -25.752 13.599 1.00 82.75 897 ALA A O 1
ATOM 7191 N N . ASN A 1 898 ? -17.056 -24.275 14.654 1.00 84.00 898 ASN A N 1
ATOM 7192 C CA . ASN A 1 898 ? -18.243 -24.517 13.823 1.00 84.00 898 ASN A CA 1
ATOM 7193 C C . ASN A 1 898 ? -18.076 -24.104 12.345 1.00 84.00 898 ASN A C 1
ATOM 7195 O O . ASN A 1 898 ? -18.943 -24.411 11.530 1.00 84.00 898 ASN A O 1
ATOM 7199 N N . LEU A 1 899 ? -17.020 -23.358 12.002 1.00 84.38 899 LEU A N 1
ATOM 7200 C CA . LEU A 1 899 ? -16.681 -22.977 10.625 1.00 84.38 899 LEU A CA 1
ATOM 7201 C C . LEU A 1 899 ? -15.629 -23.907 10.004 1.00 84.38 899 LEU A C 1
ATOM 7203 O O . LEU A 1 899 ? -15.268 -23.730 8.842 1.00 84.38 899 LEU A O 1
ATOM 7207 N N . LEU A 1 900 ? -15.104 -24.853 10.780 1.00 85.56 900 LEU A N 1
ATOM 7208 C CA . LEU A 1 900 ? -14.020 -25.749 10.404 1.00 85.56 900 LEU A CA 1
ATOM 7209 C C . LEU A 1 900 ? -14.508 -27.208 10.411 1.00 85.56 900 LEU A C 1
ATOM 7211 O O . LEU A 1 900 ? -15.554 -27.499 10.987 1.00 85.56 900 LEU A O 1
ATOM 7215 N N . PRO A 1 901 ? -13.767 -28.142 9.785 1.00 80.69 901 PRO A N 1
ATOM 7216 C CA . PRO A 1 901 ? -14.111 -29.562 9.841 1.00 80.69 901 PRO A CA 1
ATOM 7217 C C . PRO A 1 901 ? -14.064 -30.128 11.274 1.00 80.69 901 PRO A C 1
ATOM 7219 O O . PRO A 1 901 ? -13.384 -29.584 12.149 1.00 80.69 901 PRO A O 1
ATOM 7222 N N . ASP A 1 902 ? -14.732 -31.264 11.504 1.00 78.94 902 ASP A N 1
ATOM 7223 C CA . ASP A 1 902 ? -14.981 -31.837 12.842 1.00 78.94 902 ASP A CA 1
ATOM 7224 C C . ASP A 1 902 ? -13.721 -32.067 13.698 1.00 78.94 902 ASP A C 1
ATOM 7226 O O . ASP A 1 902 ? -13.766 -32.001 14.930 1.00 78.94 902 ASP A O 1
ATOM 7230 N N . ASN A 1 903 ? -12.555 -32.269 13.076 1.00 78.38 903 ASN A N 1
ATOM 7231 C CA . ASN A 1 903 ? -11.278 -32.441 13.775 1.00 78.38 903 ASN A CA 1
ATOM 7232 C C . ASN A 1 903 ? -10.805 -31.185 14.545 1.00 78.38 903 ASN A C 1
ATOM 7234 O O . ASN A 1 903 ? -9.845 -31.265 15.319 1.00 78.38 903 ASN A O 1
ATOM 7238 N N . TYR A 1 904 ? -11.482 -30.046 14.372 1.00 80.19 904 TYR A N 1
ATOM 7239 C CA . TYR A 1 904 ? -11.227 -28.792 15.082 1.00 80.19 904 TYR A CA 1
ATOM 7240 C C . TYR A 1 904 ? -12.179 -28.526 16.263 1.00 80.19 904 TYR A C 1
ATOM 7242 O O . TYR A 1 904 ? -11.914 -27.610 17.040 1.00 80.19 904 TYR A O 1
ATOM 7250 N N . LEU A 1 905 ? -13.228 -29.338 16.469 1.00 73.81 905 LEU A N 1
ATOM 7251 C CA . LEU A 1 905 ? -14.245 -29.122 17.519 1.00 73.81 905 LEU A CA 1
ATOM 7252 C C . LEU A 1 905 ? -13.691 -29.126 18.955 1.00 73.81 905 LEU A C 1
ATOM 7254 O O . LEU A 1 905 ? -14.267 -28.494 19.836 1.00 73.81 905 LEU A O 1
ATOM 7258 N N . ASN A 1 906 ? -12.556 -29.794 19.181 1.00 73.56 906 ASN A N 1
ATOM 7259 C CA . ASN A 1 906 ? -11.888 -29.897 20.486 1.00 73.56 906 ASN A CA 1
ATOM 7260 C C . ASN A 1 906 ? -10.593 -29.064 20.574 1.00 73.56 906 ASN A C 1
ATOM 7262 O O . ASN A 1 906 ? -9.718 -29.360 21.393 1.00 73.56 906 ASN A O 1
ATOM 7266 N N . LYS A 1 907 ? -10.415 -28.082 19.683 1.00 78.81 907 LYS A N 1
ATOM 7267 C CA . LYS A 1 907 ? -9.240 -27.202 19.651 1.00 78.81 907 LYS A CA 1
ATOM 7268 C C . LYS A 1 907 ? -9.574 -25.836 20.238 1.00 78.81 907 LYS A C 1
ATOM 7270 O O . LYS A 1 907 ? -10.701 -25.364 20.129 1.00 78.81 907 LYS A O 1
ATOM 7275 N N . ASN A 1 908 ? -8.554 -25.198 20.800 1.00 81.56 908 ASN A N 1
ATOM 7276 C CA . ASN A 1 908 ? -8.614 -23.795 21.187 1.00 81.56 908 ASN A CA 1
ATOM 7277 C C . ASN A 1 908 ? -8.037 -22.932 20.066 1.00 81.56 908 ASN A C 1
ATOM 7279 O O . ASN A 1 908 ? -7.217 -23.407 19.280 1.00 81.56 908 ASN A O 1
ATOM 7283 N N . PHE A 1 909 ? -8.414 -21.661 20.020 1.00 84.44 909 PHE A N 1
ATOM 7284 C CA . PHE A 1 909 ? -7.985 -20.729 18.989 1.00 84.44 909 PHE A CA 1
ATOM 7285 C C . PHE A 1 909 ? -7.468 -19.436 19.600 1.00 84.44 909 PHE A C 1
ATOM 7287 O O . PHE A 1 909 ? -7.982 -18.934 20.601 1.00 84.44 909 PHE A O 1
ATOM 7294 N N . PHE A 1 910 ? -6.454 -18.857 18.969 1.00 83.25 910 PHE A N 1
ATOM 7295 C CA . PHE A 1 910 ? -5.984 -17.523 19.316 1.00 83.25 910 PHE A CA 1
ATOM 7296 C C . PHE A 1 910 ? -5.450 -16.786 18.093 1.00 83.25 910 PHE A C 1
ATOM 7298 O O . PHE A 1 910 ? -5.010 -17.396 17.121 1.00 83.25 910 PHE A O 1
ATOM 7305 N N . CYS A 1 911 ? -5.509 -15.458 18.157 1.00 86.44 911 CYS A N 1
ATOM 7306 C CA . CYS A 1 911 ? -4.917 -14.576 17.162 1.00 86.44 911 CYS A CA 1
ATOM 7307 C C . CYS A 1 911 ? -3.452 -14.325 17.538 1.00 86.44 911 CYS A C 1
ATOM 7309 O O . CYS A 1 911 ? -3.173 -13.829 18.633 1.00 86.44 911 CYS A O 1
ATOM 7311 N N . VAL A 1 912 ? -2.516 -14.708 16.667 1.00 86.31 912 VAL A N 1
ATOM 7312 C CA . VAL A 1 912 ? -1.086 -14.457 16.882 1.00 86.31 912 VAL A CA 1
ATOM 7313 C C . VAL A 1 912 ? -0.769 -13.042 16.432 1.00 86.31 912 VAL A C 1
ATOM 7315 O O . VAL A 1 912 ? -0.778 -12.764 15.239 1.00 86.31 912 VAL A O 1
ATOM 7318 N N . THR A 1 913 ? -0.463 -12.163 17.379 1.00 85.56 913 THR A N 1
ATOM 7319 C CA . THR A 1 913 ? -0.103 -10.764 17.119 1.00 85.56 913 THR A CA 1
ATOM 7320 C C . THR A 1 913 ? 1.237 -10.433 17.761 1.00 85.56 913 THR A C 1
ATOM 7322 O O . THR A 1 913 ? 1.562 -10.953 18.830 1.00 85.56 913 THR A O 1
ATOM 7325 N N . ASP A 1 914 ? 1.968 -9.495 17.173 1.00 84.19 914 ASP A N 1
ATOM 7326 C CA . ASP A 1 914 ? 3.111 -8.840 17.803 1.00 84.19 914 ASP A CA 1
ATOM 7327 C C . ASP A 1 914 ? 3.002 -7.344 17.506 1.00 84.19 914 ASP A C 1
ATOM 7329 O O . ASP A 1 914 ? 2.875 -6.961 16.354 1.00 84.19 914 ASP A O 1
ATOM 7333 N N . TYR A 1 915 ? 2.995 -6.495 18.531 1.00 85.44 915 TYR A N 1
ATOM 7334 C CA . TYR A 1 915 ? 3.025 -5.032 18.359 1.00 85.44 915 TYR A CA 1
ATOM 7335 C C . TYR A 1 915 ? 4.330 -4.426 18.870 1.00 85.44 915 TYR A C 1
ATOM 7337 O O . TYR A 1 915 ? 4.457 -3.212 18.999 1.00 85.44 915 TYR A O 1
ATOM 7345 N N . THR A 1 916 ? 5.286 -5.278 19.239 1.00 75.88 916 THR A N 1
ATOM 7346 C CA . THR A 1 916 ? 6.613 -4.862 19.685 1.00 75.88 916 THR A CA 1
ATOM 7347 C C . THR A 1 916 ? 7.588 -4.688 18.531 1.00 75.88 916 THR A C 1
ATOM 7349 O O . THR A 1 916 ? 8.632 -4.073 18.717 1.00 75.88 916 THR A O 1
ATOM 7352 N N . SER A 1 917 ? 7.241 -5.210 17.354 1.00 75.25 917 SER A N 1
ATOM 7353 C CA . SER A 1 917 ? 7.948 -5.011 16.097 1.00 75.25 917 SER A CA 1
ATOM 7354 C C . SER A 1 917 ? 7.069 -4.218 15.135 1.00 75.25 917 SER A C 1
ATOM 7356 O O . SER A 1 917 ? 5.868 -4.460 15.053 1.00 75.25 917 SER A O 1
ATOM 7358 N N . GLU A 1 918 ? 7.677 -3.331 14.349 1.00 71.25 918 GLU A N 1
ATOM 7359 C CA . GLU A 1 918 ? 7.013 -2.590 13.265 1.00 71.25 918 GLU A CA 1
ATOM 7360 C C . GLU A 1 918 ? 6.373 -3.512 12.206 1.00 71.25 918 GLU A C 1
ATOM 7362 O O . GLU A 1 918 ? 5.384 -3.162 11.565 1.00 71.25 918 GLU A O 1
ATOM 7367 N N . ARG A 1 919 ? 6.913 -4.724 12.037 1.00 73.94 919 ARG A N 1
ATOM 7368 C CA . ARG A 1 919 ? 6.404 -5.720 11.075 1.00 73.94 919 ARG A CA 1
ATOM 7369 C C . ARG A 1 919 ? 5.253 -6.551 11.630 1.00 73.94 919 ARG A C 1
ATOM 7371 O O . ARG A 1 919 ? 4.602 -7.274 10.884 1.00 73.94 919 ARG A O 1
ATOM 7378 N N . GLY A 1 920 ? 5.028 -6.444 12.932 1.00 80.75 920 GLY A N 1
ATOM 7379 C CA . GLY A 1 920 ? 4.177 -7.325 13.701 1.00 80.75 920 GLY A CA 1
ATOM 7380 C C . GLY A 1 920 ? 4.530 -8.804 13.582 1.00 80.75 920 GLY A C 1
ATOM 7381 O O . GLY A 1 920 ? 5.676 -9.163 13.301 1.00 80.75 920 GLY A O 1
ATOM 7382 N N . ALA A 1 921 ? 3.553 -9.669 13.856 1.00 85.44 921 ALA A N 1
ATOM 7383 C CA . ALA A 1 921 ? 3.738 -11.107 13.718 1.00 85.44 921 ALA A CA 1
ATOM 7384 C C . ALA A 1 921 ? 3.830 -11.473 12.230 1.00 85.44 921 ALA A C 1
ATOM 7386 O O . ALA A 1 921 ? 3.125 -10.908 11.396 1.00 85.44 921 ALA A O 1
ATOM 7387 N N . THR A 1 922 ? 4.700 -12.427 11.897 1.00 88.25 922 THR A N 1
ATOM 7388 C CA . THR A 1 922 ? 4.970 -12.816 10.506 1.00 88.25 922 THR A CA 1
ATOM 7389 C C . THR A 1 922 ? 4.660 -14.284 10.229 1.00 88.25 922 THR A C 1
ATOM 7391 O O . THR A 1 922 ? 4.669 -15.126 11.129 1.00 88.25 922 THR A O 1
ATOM 7394 N N . LYS A 1 923 ? 4.465 -14.629 8.952 1.00 87.56 923 LYS A N 1
ATOM 7395 C CA . LYS A 1 923 ? 4.331 -16.016 8.472 1.00 87.56 923 LYS A CA 1
ATOM 7396 C C . LYS A 1 923 ? 5.516 -16.893 8.881 1.00 87.56 923 LYS A C 1
ATOM 7398 O O . LYS A 1 923 ? 5.316 -18.048 9.240 1.00 87.56 923 LYS A O 1
ATOM 7403 N N . ASN A 1 924 ? 6.736 -16.353 8.901 1.00 86.69 924 ASN A N 1
ATOM 7404 C CA . ASN A 1 924 ? 7.890 -17.079 9.428 1.00 86.69 924 ASN A CA 1
ATOM 7405 C C . ASN A 1 924 ? 7.786 -17.333 10.939 1.00 86.69 924 ASN A C 1
ATOM 7407 O O . ASN A 1 924 ? 8.225 -18.381 11.401 1.00 86.69 924 ASN A O 1
ATOM 7411 N N . ASP A 1 925 ? 7.233 -16.401 11.718 1.00 84.44 925 ASP A N 1
ATOM 7412 C CA . ASP A 1 925 ? 7.042 -16.626 13.156 1.00 84.44 925 ASP A CA 1
ATOM 7413 C C . ASP A 1 925 ? 6.001 -17.723 13.403 1.00 84.44 925 ASP A C 1
ATOM 7415 O O . ASP A 1 925 ? 6.191 -18.544 14.298 1.00 84.44 925 ASP A O 1
ATOM 7419 N N . LEU A 1 926 ? 4.949 -17.796 12.575 1.00 84.75 926 LEU A N 1
ATOM 7420 C CA . LEU A 1 926 ? 4.022 -18.931 12.588 1.00 84.75 926 LEU A CA 1
ATOM 7421 C C . LEU A 1 926 ? 4.722 -20.237 12.226 1.00 84.75 926 LEU A C 1
ATOM 7423 O O . LEU A 1 926 ? 4.610 -21.191 12.980 1.00 84.75 926 LEU A O 1
ATOM 7427 N N . ALA A 1 927 ? 5.497 -20.285 11.142 1.00 84.56 927 ALA A N 1
ATOM 7428 C CA . ALA A 1 927 ? 6.211 -21.504 10.757 1.00 84.56 927 ALA A CA 1
ATOM 7429 C C . ALA A 1 927 ? 7.158 -21.998 11.871 1.00 84.56 927 ALA A C 1
ATOM 7431 O O . ALA A 1 927 ? 7.237 -23.192 12.156 1.00 84.56 927 ALA A O 1
ATOM 7432 N N . GLN A 1 928 ? 7.838 -21.073 12.557 1.00 83.88 928 GLN A N 1
ATOM 7433 C CA . GLN A 1 928 ? 8.671 -21.393 13.719 1.00 83.88 928 GLN A CA 1
ATOM 7434 C C . GLN A 1 928 ? 7.845 -21.883 14.914 1.00 83.88 928 GLN A C 1
ATOM 7436 O O . GLN A 1 928 ? 8.269 -22.807 15.603 1.00 83.88 928 GLN A O 1
ATOM 7441 N N . LEU A 1 929 ? 6.670 -21.296 15.156 1.00 81.00 929 LEU A N 1
ATOM 7442 C CA . LEU A 1 929 ? 5.726 -21.745 16.182 1.00 81.00 929 LEU A CA 1
ATOM 7443 C C . LEU A 1 929 ? 5.188 -23.154 15.899 1.00 81.00 929 LEU A C 1
ATOM 7445 O O . LEU A 1 929 ? 5.128 -23.982 16.809 1.00 81.00 929 LEU A O 1
ATOM 7449 N N . GLU A 1 930 ? 4.812 -23.439 14.656 1.00 84.25 930 GLU A N 1
ATOM 7450 C CA . GLU A 1 930 ? 4.337 -24.754 14.216 1.00 84.25 930 GLU A CA 1
ATOM 7451 C C . GLU A 1 930 ? 5.436 -25.809 14.415 1.00 84.25 930 GLU A C 1
ATOM 7453 O O . GLU A 1 930 ? 5.194 -26.835 15.052 1.00 84.25 930 GLU A O 1
ATOM 7458 N N . LEU A 1 931 ? 6.670 -25.516 13.986 1.00 83.62 931 LEU A N 1
ATOM 7459 C CA . LEU A 1 931 ? 7.823 -26.400 14.178 1.00 83.62 931 LEU A CA 1
ATOM 7460 C C . LEU A 1 931 ? 8.140 -26.623 15.665 1.00 83.62 931 LEU A C 1
ATOM 7462 O O . LEU A 1 931 ? 8.254 -27.762 16.113 1.00 83.62 931 LEU A O 1
ATOM 7466 N N . ALA A 1 932 ? 8.244 -25.546 16.449 1.00 81.38 932 ALA A N 1
ATOM 7467 C CA . ALA A 1 932 ? 8.581 -25.616 17.871 1.00 81.38 932 ALA A CA 1
ATOM 7468 C C . ALA A 1 932 ? 7.507 -26.332 18.704 1.00 81.38 932 ALA A C 1
ATOM 7470 O O . ALA A 1 932 ? 7.817 -26.929 19.732 1.00 81.38 932 ALA A O 1
ATOM 7471 N N . SER A 1 933 ? 6.249 -26.293 18.260 1.00 77.75 933 SER A N 1
ATOM 7472 C CA . SER A 1 933 ? 5.139 -27.005 18.897 1.00 77.75 933 SER A CA 1
ATOM 7473 C C . SER A 1 933 ? 4.941 -28.428 18.364 1.00 77.75 933 SER A C 1
ATOM 7475 O O . SER A 1 933 ? 3.955 -29.070 18.717 1.00 77.75 933 SER A O 1
ATOM 7477 N N . SER A 1 934 ? 5.842 -28.938 17.512 1.00 81.94 934 SER A N 1
ATOM 7478 C CA . SER A 1 934 ? 5.693 -30.248 16.855 1.00 81.94 934 SER A CA 1
ATOM 7479 C C . SER A 1 934 ? 4.329 -30.409 16.159 1.00 81.94 934 SER A C 1
ATOM 7481 O O . SER A 1 934 ? 3.683 -31.451 16.261 1.00 81.94 934 SER A O 1
ATOM 7483 N N . GLY A 1 935 ? 3.845 -29.342 15.509 1.00 76.69 935 GLY A N 1
ATOM 7484 C CA . GLY A 1 935 ? 2.557 -29.309 14.807 1.00 76.69 935 GLY A CA 1
ATOM 7485 C C . GLY A 1 935 ? 1.315 -29.237 15.707 1.00 76.69 935 GLY A C 1
ATOM 7486 O O . GLY A 1 935 ? 0.199 -29.445 15.234 1.00 76.69 935 GLY A O 1
ATOM 7487 N N . GLN A 1 936 ? 1.463 -28.969 17.009 1.00 79.31 936 GLN A N 1
ATOM 7488 C CA . GLN A 1 936 ? 0.322 -28.818 17.929 1.00 79.31 936 GLN A CA 1
ATOM 7489 C C . GLN A 1 936 ? -0.383 -27.467 17.798 1.00 79.31 936 GLN A C 1
ATOM 7491 O O . GLN A 1 936 ? -1.548 -27.342 18.194 1.00 79.31 936 GLN A O 1
ATOM 7496 N N . ILE A 1 937 ? 0.330 -26.473 17.276 1.00 82.44 937 ILE A N 1
ATOM 7497 C CA . ILE A 1 937 ? -0.211 -25.205 16.806 1.00 82.44 937 ILE A CA 1
ATOM 7498 C C . ILE A 1 937 ? -0.222 -25.272 15.287 1.00 82.44 937 ILE A C 1
ATOM 7500 O O . ILE A 1 937 ? 0.780 -25.672 14.705 1.00 82.44 937 ILE A O 1
ATOM 7504 N N . LEU A 1 938 ? -1.344 -24.912 14.668 1.00 85.56 938 LEU A N 1
ATOM 7505 C CA . LEU A 1 938 ? -1.499 -24.902 13.211 1.00 85.56 938 LEU A CA 1
ATOM 7506 C C . LEU A 1 938 ? -2.303 -23.683 12.787 1.00 85.56 938 LEU A C 1
ATOM 7508 O O . LEU A 1 938 ? -3.359 -23.421 13.378 1.00 85.56 938 LEU A O 1
ATOM 7512 N N . SER A 1 939 ? -1.858 -22.991 11.741 1.00 86.94 939 SER A N 1
ATOM 7513 C CA . SER A 1 939 ? -2.672 -21.971 11.079 1.00 86.94 939 SER A CA 1
ATOM 7514 C C . SER A 1 939 ? -4.008 -22.546 10.598 1.00 86.94 939 SER A C 1
ATOM 7516 O O . SER A 1 939 ? -4.087 -23.665 10.083 1.00 86.94 939 SER A O 1
ATOM 7518 N N . VAL A 1 940 ? -5.081 -21.771 10.769 1.00 89.31 940 VAL A N 1
ATOM 7519 C CA . VAL A 1 940 ? -6.418 -22.096 10.234 1.00 89.31 940 VAL A CA 1
ATOM 7520 C C . VAL A 1 940 ? -6.880 -21.114 9.161 1.00 89.31 940 VAL A C 1
ATOM 7522 O O . VAL A 1 940 ? -8.001 -21.235 8.666 1.00 89.31 940 VAL A O 1
ATOM 7525 N N . ARG A 1 941 ? -6.004 -20.183 8.766 1.00 89.56 941 ARG A N 1
ATOM 7526 C CA . ARG A 1 941 ? -6.271 -19.124 7.791 1.00 89.56 941 ARG A CA 1
ATOM 7527 C C . ARG A 1 941 ? -6.932 -19.641 6.519 1.00 89.56 941 ARG A C 1
ATOM 7529 O O . ARG A 1 941 ? -8.059 -19.262 6.214 1.00 89.56 941 ARG A O 1
ATOM 7536 N N . ASP A 1 942 ? -6.246 -20.519 5.790 1.00 85.50 942 ASP A N 1
ATOM 7537 C CA . ASP A 1 942 ? -6.690 -20.932 4.454 1.00 85.50 942 ASP A CA 1
ATOM 7538 C C . ASP A 1 942 ? -7.999 -21.724 4.515 1.00 85.50 942 ASP A C 1
ATOM 7540 O O . ASP A 1 942 ? -8.825 -21.630 3.612 1.00 85.50 942 ASP A O 1
ATOM 7544 N N . ARG A 1 943 ? -8.249 -22.435 5.622 1.00 86.31 943 ARG A N 1
ATOM 7545 C CA . ARG A 1 943 ? -9.518 -23.138 5.853 1.00 86.31 943 ARG A CA 1
ATOM 7546 C C . ARG A 1 943 ? -10.689 -22.177 6.067 1.00 86.31 943 ARG A C 1
ATOM 7548 O O . ARG A 1 943 ? -11.811 -22.519 5.715 1.00 86.31 943 ARG A O 1
ATOM 7555 N N . LEU A 1 944 ? -10.437 -20.999 6.642 1.00 88.31 944 LEU A N 1
ATOM 7556 C CA . LEU A 1 944 ? -11.455 -19.972 6.880 1.00 88.31 944 LEU A CA 1
ATOM 7557 C C . LEU A 1 944 ? -11.654 -19.040 5.679 1.00 88.31 944 LEU A C 1
ATOM 7559 O O . LEU A 1 944 ? -12.777 -18.583 5.464 1.00 88.31 944 LEU A O 1
ATOM 7563 N N . LEU A 1 945 ? -10.591 -18.720 4.935 1.00 87.75 945 LEU A N 1
ATOM 7564 C CA . LEU A 1 945 ? -10.641 -17.773 3.814 1.00 87.75 945 LEU A CA 1
ATOM 7565 C C . LEU A 1 945 ? -10.898 -18.443 2.464 1.00 87.75 945 LEU A C 1
ATOM 7567 O O . LEU A 1 945 ? -11.558 -17.841 1.623 1.00 87.75 945 LEU A O 1
ATOM 7571 N N . PHE A 1 946 ? -10.426 -19.675 2.266 1.00 85.50 946 PHE A N 1
ATOM 7572 C CA . PHE A 1 946 ? -10.544 -20.429 1.014 1.00 85.50 946 PHE A CA 1
ATOM 7573 C C . PHE A 1 946 ? -11.037 -21.869 1.256 1.00 85.50 946 PHE A C 1
ATOM 7575 O O . PHE A 1 946 ? -10.373 -22.828 0.845 1.00 85.50 946 PHE A O 1
ATOM 7582 N N . PRO A 1 947 ? -12.195 -22.068 1.920 1.00 81.56 947 PRO A N 1
ATOM 7583 C CA . PRO A 1 947 ? -12.709 -23.401 2.247 1.00 81.56 947 PRO A CA 1
ATOM 7584 C C . PRO A 1 947 ? -12.951 -24.289 1.015 1.00 81.56 947 PRO A C 1
ATOM 7586 O O . PRO A 1 947 ? -12.912 -25.513 1.119 1.00 81.56 947 PRO A O 1
ATOM 7589 N N . GLU A 1 948 ? -13.184 -23.702 -0.163 1.00 78.56 948 GLU A N 1
ATOM 7590 C CA . GLU A 1 948 ? -13.282 -24.421 -1.438 1.00 78.56 948 GLU A CA 1
ATOM 7591 C C . GLU A 1 948 ? -12.010 -25.199 -1.792 1.00 78.56 948 GLU A C 1
ATOM 7593 O O . GLU A 1 948 ? -12.100 -26.233 -2.442 1.00 78.56 948 GLU A O 1
ATOM 7598 N N . SER A 1 949 ? -10.849 -24.765 -1.293 1.00 71.44 949 SER A N 1
ATOM 7599 C CA . SER A 1 949 ? -9.562 -25.433 -1.518 1.00 71.44 949 SER A CA 1
ATOM 7600 C C . SER A 1 949 ? -9.405 -26.730 -0.714 1.00 71.44 949 SER A C 1
ATOM 7602 O O . SER A 1 949 ? -8.358 -27.359 -0.794 1.00 71.44 949 SER A O 1
ATOM 7604 N N . PHE A 1 950 ? -10.397 -27.124 0.096 1.00 68.81 950 PHE A N 1
ATOM 7605 C CA . PHE A 1 950 ? -10.314 -28.279 1.000 1.00 68.81 950 PHE A CA 1
ATOM 7606 C C . PHE A 1 950 ? -11.533 -29.217 0.934 1.00 68.81 950 PHE A C 1
ATOM 7608 O O . PHE A 1 950 ? -11.690 -30.062 1.818 1.00 68.81 950 PHE A O 1
ATOM 7615 N N . ARG A 1 951 ? -12.423 -29.084 -0.062 1.00 61.44 951 ARG A N 1
ATOM 7616 C CA . ARG A 1 951 ? -13.583 -29.986 -0.200 1.00 61.44 951 ARG A CA 1
ATOM 7617 C C . ARG A 1 951 ? -13.159 -31.354 -0.755 1.00 61.44 951 ARG A C 1
ATOM 7619 O O . ARG A 1 951 ? -12.327 -31.439 -1.652 1.00 61.44 951 ARG A O 1
ATOM 7626 N N . HIS A 1 952 ? -13.707 -32.408 -0.149 1.00 46.81 952 HIS A N 1
ATOM 7627 C CA . HIS A 1 952 ? -13.207 -33.792 -0.145 1.00 46.81 952 HIS A CA 1
ATOM 7628 C C . HIS A 1 952 ? -13.497 -34.618 -1.417 1.00 46.81 952 HIS A C 1
ATOM 7630 O O . HIS A 1 952 ? -13.207 -35.810 -1.453 1.00 46.81 952 HIS A O 1
ATOM 7636 N N . ASP A 1 953 ? -14.059 -34.004 -2.449 1.00 46.19 953 ASP A N 1
ATOM 7637 C CA . ASP A 1 953 ? -14.625 -34.648 -3.637 1.00 46.19 953 ASP A CA 1
ATOM 7638 C C . ASP A 1 953 ? -14.003 -34.169 -4.960 1.00 46.19 953 ASP A C 1
ATOM 7640 O O . ASP A 1 953 ? -14.342 -34.676 -6.027 1.00 46.19 953 ASP A O 1
ATOM 7644 N N . TYR A 1 954 ? -13.026 -33.261 -4.905 1.00 42.88 954 TYR A N 1
ATOM 7645 C CA . TYR A 1 954 ? -12.242 -32.858 -6.068 1.00 42.88 954 TYR A CA 1
ATOM 7646 C C . TYR A 1 954 ? -10.749 -32.926 -5.762 1.00 42.88 954 TYR A C 1
ATOM 7648 O O . TYR A 1 954 ? -10.283 -32.438 -4.738 1.00 42.88 954 TYR A O 1
ATOM 7656 N N . LEU A 1 955 ? -9.977 -33.423 -6.728 1.00 42.12 955 LEU A N 1
ATOM 7657 C CA . LEU A 1 955 ? -8.514 -33.320 -6.835 1.00 42.12 955 LEU A CA 1
ATOM 7658 C C . LEU A 1 955 ? -7.982 -31.855 -6.824 1.00 42.12 955 LEU A C 1
ATOM 7660 O O . LEU A 1 955 ? -6.853 -31.599 -7.214 1.00 42.12 955 LEU A O 1
ATOM 7664 N N . GLN A 1 956 ? -8.770 -30.860 -6.404 1.00 45.25 956 GLN A N 1
ATOM 7665 C CA . GLN A 1 956 ? -8.485 -29.422 -6.481 1.00 45.25 956 GLN A CA 1
ATOM 7666 C C . GLN A 1 956 ? -8.153 -28.826 -5.104 1.00 45.25 956 GLN A C 1
ATOM 7668 O O . GLN A 1 956 ? -8.751 -27.838 -4.673 1.00 45.25 956 GLN A O 1
ATOM 7673 N N . ALA A 1 957 ? -7.201 -29.429 -4.389 1.00 42.88 957 ALA A N 1
ATOM 7674 C CA . ALA A 1 957 ? -6.725 -28.863 -3.135 1.00 42.88 957 ALA A CA 1
ATOM 7675 C C . ALA A 1 957 ? -5.806 -27.656 -3.398 1.00 42.88 957 ALA A C 1
ATOM 7677 O O . ALA A 1 957 ? -4.601 -27.805 -3.575 1.00 42.88 957 ALA A O 1
ATOM 7678 N N . GLY A 1 958 ? -6.372 -26.449 -3.440 1.00 61.03 958 GLY A N 1
ATOM 7679 C CA . GLY A 1 958 ? -5.617 -25.206 -3.606 1.00 61.03 958 GLY A CA 1
ATOM 7680 C C . GLY A 1 958 ? -4.999 -25.016 -4.997 1.00 61.03 958 GLY A C 1
ATOM 7681 O O . GLY A 1 958 ? -5.429 -25.580 -5.998 1.00 61.03 958 GLY A O 1
ATOM 7682 N N . LEU A 1 959 ? -4.001 -24.135 -5.075 1.00 72.25 959 LEU A N 1
ATOM 7683 C CA . LEU A 1 959 ? -3.308 -23.781 -6.315 1.00 72.25 959 LEU A CA 1
ATOM 7684 C C . LEU A 1 959 ? -2.187 -24.786 -6.604 1.00 72.25 959 LEU A C 1
ATOM 7686 O O . LEU A 1 959 ? -1.012 -24.502 -6.366 1.00 72.25 959 LEU A O 1
ATOM 7690 N N . THR A 1 960 ? -2.552 -25.964 -7.099 1.00 72.94 960 THR A N 1
ATOM 7691 C CA . THR A 1 960 ? -1.618 -27.055 -7.405 1.00 72.94 960 THR A CA 1
ATOM 7692 C C . THR A 1 960 ? -1.230 -27.085 -8.880 1.00 72.94 960 THR A C 1
ATOM 7694 O O . THR A 1 960 ? -1.998 -26.726 -9.775 1.00 72.94 960 THR A O 1
ATOM 7697 N N . PHE A 1 961 ? 0.004 -27.511 -9.152 1.00 76.00 961 PHE A N 1
ATOM 7698 C CA . PHE A 1 961 ? 0.493 -27.690 -10.518 1.00 76.00 961 PHE A CA 1
ATOM 7699 C C . PHE A 1 961 ? -0.361 -28.708 -11.282 1.00 76.00 961 PHE A C 1
ATOM 7701 O O . PHE A 1 961 ? -0.868 -29.660 -10.690 1.00 76.00 961 PHE A O 1
ATOM 7708 N N . ASN A 1 962 ? -0.535 -28.503 -12.593 1.00 79.19 962 ASN A N 1
ATOM 7709 C CA . ASN A 1 962 ? -1.387 -29.316 -13.472 1.00 79.19 962 ASN A CA 1
ATOM 7710 C C . ASN A 1 962 ? -2.872 -29.406 -13.095 1.00 79.19 962 ASN A C 1
ATOM 7712 O O . ASN A 1 962 ? -3.627 -30.074 -13.796 1.00 79.19 962 ASN A O 1
ATOM 7716 N N . HIS A 1 963 ? -3.319 -28.681 -12.075 1.00 80.75 963 HIS A N 1
ATOM 7717 C CA . HIS A 1 963 ? -4.725 -28.594 -11.718 1.00 80.75 963 HIS A CA 1
ATOM 7718 C C . HIS A 1 963 ? -5.290 -27.233 -12.132 1.00 80.75 963 HIS A C 1
ATOM 7720 O O . HIS A 1 963 ? -4.554 -26.243 -12.237 1.00 80.75 963 HIS A O 1
ATOM 7726 N N . PRO A 1 964 ? -6.593 -27.162 -12.434 1.00 82.69 964 PRO A N 1
ATOM 7727 C CA . PRO A 1 964 ? -7.263 -25.893 -12.662 1.00 82.69 964 PRO A CA 1
ATOM 7728 C C . PRO A 1 964 ? -7.389 -25.095 -11.359 1.00 82.69 964 PRO A C 1
ATOM 7730 O O . PRO A 1 964 ? -7.383 -25.648 -10.262 1.00 82.69 964 PRO A O 1
ATOM 7733 N N . ARG A 1 965 ? -7.533 -23.773 -11.485 1.00 83.50 965 ARG A N 1
ATOM 7734 C CA . ARG A 1 965 ? -7.856 -22.901 -10.347 1.00 83.50 965 ARG A CA 1
ATOM 7735 C C . ARG A 1 965 ? -9.251 -23.266 -9.792 1.00 83.50 965 ARG A C 1
ATOM 7737 O O . ARG A 1 965 ? -10.169 -23.377 -10.609 1.00 83.50 965 ARG A O 1
ATOM 7744 N N . PRO A 1 966 ? -9.433 -23.370 -8.459 1.00 82.94 966 PRO A N 1
ATOM 7745 C CA . PRO A 1 966 ? -10.749 -23.577 -7.851 1.00 82.94 966 PRO A CA 1
ATOM 7746 C C . PRO A 1 966 ? -11.760 -22.482 -8.221 1.00 82.94 966 PRO A C 1
ATOM 7748 O O . PRO A 1 966 ? -11.378 -21.337 -8.480 1.00 82.94 966 PRO A O 1
ATOM 7751 N N . ASP A 1 967 ? -13.051 -22.823 -8.222 1.00 87.62 967 ASP A N 1
ATOM 7752 C CA . ASP A 1 967 ? -14.115 -21.827 -8.367 1.00 87.62 967 ASP A CA 1
ATOM 7753 C C . ASP A 1 967 ? -14.340 -21.076 -7.046 1.00 87.62 967 ASP A C 1
ATOM 7755 O O . ASP A 1 967 ? -14.772 -21.660 -6.050 1.00 87.62 967 ASP A O 1
ATOM 7759 N N . SER A 1 968 ? -14.088 -19.767 -7.055 1.00 89.44 968 SER A N 1
ATOM 7760 C CA . SER A 1 968 ? -14.277 -18.890 -5.893 1.00 89.44 968 SER A CA 1
ATOM 7761 C C . SER A 1 968 ? -15.443 -17.909 -6.077 1.00 89.44 968 SER A C 1
ATOM 7763 O O . SER A 1 968 ? -15.545 -16.936 -5.334 1.00 89.44 968 SER A O 1
ATOM 7765 N N . THR A 1 969 ? -16.346 -18.127 -7.041 1.00 90.81 969 THR A N 1
ATOM 7766 C CA . THR A 1 969 ? -17.470 -17.204 -7.325 1.00 90.81 969 THR A CA 1
ATOM 7767 C C . THR A 1 969 ? -18.454 -17.063 -6.166 1.00 90.81 969 THR A C 1
ATOM 7769 O O . THR A 1 969 ? -19.099 -16.028 -6.043 1.00 90.81 969 THR A O 1
ATOM 7772 N N . ASN A 1 970 ? -18.523 -18.063 -5.284 1.00 88.75 970 ASN A N 1
ATOM 7773 C CA . ASN A 1 970 ? -19.345 -18.046 -4.070 1.00 88.75 970 ASN A CA 1
ATOM 7774 C C . ASN A 1 970 ? -18.540 -17.734 -2.795 1.00 88.75 970 ASN A C 1
ATOM 7776 O O . ASN A 1 970 ? -19.086 -17.757 -1.690 1.00 88.75 970 ASN A O 1
ATOM 7780 N N . ASN A 1 971 ? -17.235 -17.476 -2.916 1.00 88.94 971 ASN A N 1
ATOM 7781 C CA . ASN A 1 971 ? -16.383 -17.204 -1.769 1.00 88.94 971 ASN A CA 1
ATOM 7782 C C . ASN A 1 971 ? -16.577 -15.749 -1.308 1.00 88.94 971 ASN A C 1
ATOM 7784 O O . ASN A 1 971 ? -16.173 -14.803 -1.984 1.00 88.94 971 ASN A O 1
ATOM 7788 N N . LYS A 1 972 ? -17.162 -15.565 -0.118 1.00 87.94 972 LYS A N 1
ATOM 7789 C CA . LYS A 1 972 ? -17.459 -14.238 0.451 1.00 87.94 972 LYS A CA 1
ATOM 7790 C C . LYS A 1 972 ? -16.220 -13.372 0.679 1.00 87.94 972 LYS A C 1
ATOM 7792 O O . LYS A 1 972 ? -16.303 -12.155 0.544 1.00 87.94 972 LYS A O 1
ATOM 7797 N N . PHE A 1 973 ? -15.083 -13.981 1.016 1.00 88.94 973 PHE A N 1
ATOM 7798 C CA . PHE A 1 973 ? -13.823 -13.258 1.144 1.00 88.94 973 PHE A CA 1
ATOM 7799 C C . PHE A 1 973 ? -13.374 -12.719 -0.223 1.00 88.94 973 PHE A C 1
ATOM 7801 O O . PHE A 1 973 ? -13.130 -11.522 -0.352 1.00 88.94 973 PHE A O 1
ATOM 7808 N N . CYS A 1 974 ? -13.392 -13.542 -1.274 1.00 89.81 974 CYS A N 1
ATOM 7809 C CA . CYS A 1 974 ? -13.066 -13.096 -2.633 1.00 89.81 974 CYS A CA 1
ATOM 7810 C C . CYS A 1 974 ? -14.042 -12.020 -3.148 1.00 89.81 974 CYS A C 1
ATOM 7812 O O . CYS A 1 974 ? -13.622 -11.018 -3.724 1.00 89.81 974 CYS A O 1
ATOM 7814 N N . LEU A 1 975 ? -15.342 -12.174 -2.886 1.00 90.12 975 LEU A N 1
ATOM 7815 C CA . LEU A 1 975 ? -16.381 -11.202 -3.258 1.00 90.12 975 LEU A CA 1
ATOM 7816 C C . LEU A 1 975 ? -16.286 -9.864 -2.503 1.00 90.12 975 LEU A C 1
ATOM 7818 O O . LEU A 1 975 ? -16.988 -8.914 -2.850 1.00 90.12 975 LEU A O 1
ATOM 7822 N N . SER A 1 976 ? -15.422 -9.758 -1.488 1.00 88.25 976 SER A N 1
ATOM 7823 C CA . SER A 1 976 ? -15.109 -8.466 -0.875 1.00 88.25 976 SER A CA 1
ATOM 7824 C C . SER A 1 976 ? -14.233 -7.597 -1.782 1.00 88.25 976 SER A C 1
ATOM 7826 O O . SER A 1 976 ? -14.395 -6.385 -1.781 1.00 88.25 976 SER A O 1
ATOM 7828 N N . CYS A 1 977 ? -13.376 -8.189 -2.619 1.00 88.38 977 CYS A N 1
ATOM 7829 C CA . CYS A 1 977 ? -12.498 -7.460 -3.542 1.00 88.38 977 CYS A CA 1
ATOM 7830 C C . CYS A 1 977 ? -13.019 -7.461 -4.985 1.00 88.38 977 CYS A C 1
ATOM 7832 O O . CYS A 1 977 ? -12.722 -6.545 -5.752 1.00 88.38 977 CYS A O 1
ATOM 7834 N N . HIS A 1 978 ? -13.787 -8.488 -5.359 1.00 90.12 978 HIS A N 1
ATOM 7835 C CA . HIS A 1 978 ? -14.278 -8.680 -6.719 1.00 90.12 978 HIS A CA 1
ATOM 7836 C C . HIS A 1 978 ? -15.747 -8.278 -6.871 1.00 90.12 978 HIS A C 1
ATOM 7838 O O . HIS A 1 978 ? -16.592 -8.689 -6.079 1.00 90.12 978 HIS A O 1
ATOM 7844 N N . GLY A 1 979 ? -16.066 -7.521 -7.925 1.00 87.06 979 GLY A N 1
ATOM 7845 C CA . GLY A 1 979 ? -17.426 -7.044 -8.201 1.00 87.06 979 GLY A CA 1
ATOM 7846 C C . GLY A 1 979 ? -17.813 -7.143 -9.676 1.00 87.06 979 GLY A C 1
ATOM 7847 O O . GLY A 1 979 ? -16.955 -7.177 -10.553 1.00 87.06 979 GLY A O 1
ATOM 7848 N N . ASP A 1 980 ? -19.113 -7.185 -9.971 1.00 84.75 980 ASP A N 1
ATOM 7849 C CA . ASP A 1 980 ? -19.606 -7.324 -11.355 1.00 84.75 980 ASP A CA 1
ATOM 7850 C C . ASP A 1 980 ? -19.345 -6.086 -12.222 1.00 84.75 980 ASP A C 1
ATOM 7852 O O . ASP A 1 980 ? -19.239 -6.194 -13.443 1.00 84.75 980 ASP A O 1
ATOM 7856 N N . GLN A 1 981 ? -19.228 -4.917 -11.587 1.00 80.44 981 GLN A N 1
ATOM 7857 C CA . GLN A 1 981 ? -18.886 -3.645 -12.235 1.00 80.44 981 GLN A CA 1
ATOM 7858 C C . GLN A 1 981 ? -17.371 -3.396 -12.285 1.00 80.44 981 GLN A C 1
ATOM 7860 O O . GLN A 1 981 ? -16.921 -2.423 -12.885 1.00 80.44 981 GLN A O 1
ATOM 7865 N N . GLU A 1 982 ? -16.575 -4.254 -11.644 1.00 84.69 982 GLU A N 1
ATOM 7866 C CA . GLU A 1 982 ? -15.121 -4.132 -11.655 1.00 84.69 982 GLU A CA 1
ATOM 7867 C C . GLU A 1 982 ? -14.539 -4.665 -12.967 1.00 84.69 982 GLU A C 1
ATOM 7869 O O . GLU A 1 982 ? -15.114 -5.532 -13.630 1.00 84.69 982 GLU A O 1
ATOM 7874 N N . VAL A 1 983 ? -13.366 -4.158 -13.350 1.00 81.69 983 VAL A N 1
ATOM 7875 C CA . VAL A 1 983 ? -12.733 -4.515 -14.625 1.00 81.69 983 VAL A CA 1
ATOM 7876 C C . VAL A 1 983 ? -11.570 -5.489 -14.451 1.00 81.69 983 VAL A C 1
ATOM 7878 O O . VAL A 1 983 ? -10.948 -5.595 -13.391 1.00 81.69 983 VAL A O 1
ATOM 7881 N N . ARG A 1 984 ? -11.229 -6.187 -15.541 1.00 80.88 984 ARG A N 1
ATOM 7882 C CA . ARG A 1 984 ? -10.063 -7.080 -15.631 1.00 80.88 984 ARG A CA 1
ATOM 7883 C C . ARG A 1 984 ? -10.044 -8.126 -14.504 1.00 80.88 984 ARG A C 1
ATOM 7885 O O . ARG A 1 984 ? -11.041 -8.804 -14.249 1.00 80.88 984 ARG A O 1
ATOM 7892 N N . THR A 1 985 ? -8.905 -8.238 -13.818 1.00 84.69 985 THR A N 1
ATOM 7893 C CA . THR A 1 985 ? -8.638 -9.179 -12.730 1.00 84.69 985 THR A CA 1
ATOM 7894 C C . THR A 1 985 ? -9.410 -8.873 -11.451 1.00 84.69 985 THR A C 1
ATOM 7896 O O . THR A 1 985 ? -9.345 -9.693 -10.549 1.00 84.69 985 THR A O 1
ATOM 7899 N N . LEU A 1 986 ? -10.122 -7.744 -11.355 1.00 87.62 986 LEU A N 1
ATOM 7900 C CA . LEU A 1 986 ? -11.000 -7.426 -10.222 1.00 87.62 986 LEU A CA 1
ATOM 7901 C C . LEU A 1 986 ? -12.468 -7.786 -10.490 1.00 87.62 986 LEU A C 1
ATOM 7903 O O . LEU A 1 986 ? -13.286 -7.754 -9.580 1.00 87.62 986 LEU A O 1
ATOM 7907 N N . SER A 1 987 ? -12.824 -8.174 -11.716 1.00 87.88 987 SER A N 1
ATOM 7908 C CA . SER A 1 987 ? -14.187 -8.631 -12.008 1.00 87.88 987 SER A CA 1
ATOM 7909 C C . SER A 1 987 ? -14.489 -9.983 -11.350 1.00 87.88 987 SER A C 1
ATOM 7911 O O . SER A 1 987 ? -13.585 -10.789 -11.104 1.00 87.88 987 SER A O 1
ATOM 7913 N N . THR A 1 988 ? -15.769 -10.295 -11.140 1.00 90.31 988 THR A N 1
ATOM 7914 C CA . THR A 1 988 ? -16.223 -11.628 -10.688 1.00 90.31 988 THR A CA 1
ATOM 7915 C C . THR A 1 988 ? -15.856 -12.747 -11.668 1.00 90.31 988 THR A C 1
ATOM 7917 O O . THR A 1 988 ? -15.652 -13.890 -11.261 1.00 90.31 988 THR A O 1
ATOM 7920 N N . ARG A 1 989 ? -15.645 -12.437 -12.957 1.00 87.31 989 ARG A N 1
ATOM 7921 C CA . ARG A 1 989 ? -15.140 -13.405 -13.952 1.00 87.31 989 ARG A CA 1
ATOM 7922 C C . ARG A 1 989 ? -13.746 -13.929 -13.608 1.00 87.31 989 ARG A C 1
ATOM 7924 O O . ARG A 1 989 ? -13.397 -15.043 -13.999 1.00 87.31 989 ARG A O 1
ATOM 7931 N N . ALA A 1 990 ? -12.952 -13.155 -12.867 1.00 87.81 990 ALA A N 1
ATOM 7932 C CA . ALA A 1 990 ? -11.638 -13.594 -12.416 1.00 87.81 990 ALA A CA 1
ATOM 7933 C C . ALA A 1 990 ? -11.715 -14.761 -11.411 1.00 87.81 990 ALA A C 1
ATOM 7935 O O . ALA A 1 990 ? -10.742 -15.502 -11.295 1.00 87.81 990 ALA A O 1
ATOM 7936 N N . LEU A 1 991 ? -12.864 -14.955 -10.749 1.00 89.25 991 LEU A N 1
ATOM 7937 C CA . LEU A 1 991 ? -13.091 -15.999 -9.741 1.00 89.25 991 LEU A CA 1
ATOM 7938 C C . LEU A 1 991 ? -13.630 -17.316 -10.312 1.00 89.25 991 LEU A C 1
ATOM 7940 O O . LEU A 1 991 ? -13.591 -18.337 -9.632 1.00 89.25 991 LEU A O 1
ATOM 7944 N N . ARG A 1 992 ? -14.149 -17.296 -11.543 1.00 89.25 992 ARG A N 1
ATOM 7945 C CA . ARG A 1 992 ? -14.818 -18.447 -12.158 1.00 89.25 992 ARG A CA 1
ATOM 7946 C C . ARG A 1 992 ? -13.830 -19.558 -12.506 1.00 89.25 992 ARG A C 1
ATOM 7948 O O . ARG A 1 992 ? -12.756 -19.289 -13.053 1.00 89.25 992 ARG A O 1
ATOM 7955 N N . TYR A 1 993 ? -14.222 -20.805 -12.300 1.00 87.56 993 TYR A N 1
ATOM 7956 C CA . TYR A 1 993 ? -13.523 -21.942 -12.885 1.00 87.56 993 TYR A CA 1
ATOM 7957 C C . TYR A 1 993 ? -13.496 -21.861 -14.424 1.00 87.56 993 TYR A C 1
ATOM 7959 O O . TYR A 1 993 ? -14.476 -21.465 -15.062 1.00 87.56 993 TYR A O 1
ATOM 7967 N N . ILE A 1 994 ? -12.364 -22.226 -15.034 1.00 86.44 994 ILE A N 1
ATOM 7968 C CA . ILE A 1 994 ? -12.231 -22.336 -16.494 1.00 86.44 994 ILE A CA 1
ATOM 7969 C C . ILE A 1 994 ? -11.834 -23.770 -16.825 1.00 86.44 994 ILE A C 1
ATOM 7971 O O . ILE A 1 994 ? -10.728 -24.206 -16.508 1.00 86.44 994 ILE A O 1
ATOM 7975 N N . GLU A 1 995 ? -12.742 -24.480 -17.486 1.00 84.50 995 GLU A N 1
ATOM 7976 C CA . GLU A 1 995 ? -12.549 -25.869 -17.889 1.00 84.50 995 GLU A CA 1
ATOM 7977 C C . GLU A 1 995 ? -11.337 -26.034 -18.817 1.00 84.50 995 GLU A C 1
ATOM 7979 O O . GLU A 1 995 ? -11.051 -25.177 -19.657 1.00 84.50 995 GLU A O 1
ATOM 7984 N N . GLY A 1 996 ? -10.580 -27.117 -18.617 1.00 83.88 996 GLY A N 1
ATOM 7985 C CA . GLY A 1 996 ? -9.376 -27.430 -19.394 1.00 83.88 996 GLY A CA 1
ATOM 7986 C C . GLY A 1 996 ? -8.187 -26.484 -19.174 1.00 83.88 996 GLY A C 1
ATOM 7987 O O . GLY A 1 996 ? -7.133 -26.682 -19.778 1.00 83.88 996 GLY A O 1
ATOM 7988 N N . ARG A 1 997 ? -8.312 -25.460 -18.316 1.00 85.38 997 ARG A N 1
ATOM 7989 C CA . ARG A 1 997 ? -7.241 -24.496 -18.044 1.00 85.38 997 ARG A CA 1
ATOM 7990 C C . ARG A 1 997 ? -6.579 -24.775 -16.703 1.00 85.38 997 ARG A C 1
ATOM 7992 O O . ARG A 1 997 ? -7.068 -24.383 -15.647 1.00 85.38 997 ARG A O 1
ATOM 7999 N N . THR A 1 998 ? -5.420 -25.408 -16.768 1.00 84.44 998 THR A N 1
ATOM 8000 C CA . THR A 1 998 ? -4.542 -25.631 -15.619 1.00 84.44 998 THR A CA 1
ATOM 8001 C C . THR A 1 998 ? -3.861 -24.336 -15.162 1.00 84.44 998 THR A C 1
ATOM 8003 O O . THR A 1 998 ? -3.767 -23.364 -15.918 1.00 84.44 998 THR A O 1
ATOM 8006 N N . ILE A 1 999 ? -3.344 -24.303 -13.931 1.00 79.19 999 ILE A N 1
ATOM 8007 C CA . ILE A 1 999 ? -2.734 -23.104 -13.337 1.00 79.19 999 ILE A CA 1
ATOM 8008 C C . ILE A 1 999 ? -1.544 -22.550 -14.143 1.00 79.19 999 ILE A C 1
ATOM 8010 O O . ILE A 1 999 ? -1.347 -21.336 -14.193 1.00 79.19 999 ILE A O 1
ATOM 8014 N N . GLN A 1 1000 ? -0.779 -23.404 -14.832 1.00 77.25 1000 GLN A N 1
ATOM 8015 C CA . GLN A 1 1000 ? 0.326 -22.982 -15.702 1.00 77.25 1000 GLN A CA 1
ATOM 8016 C C . GLN A 1 1000 ? -0.148 -22.336 -17.015 1.00 77.25 1000 GLN A C 1
ATOM 8018 O O . GLN A 1 1000 ? 0.608 -21.625 -17.678 1.00 77.25 1000 GLN A O 1
ATOM 8023 N N . LEU A 1 1001 ? -1.408 -22.549 -17.397 1.00 80.31 1001 LEU A N 1
ATOM 8024 C CA . LEU A 1 1001 ? -2.046 -21.921 -18.554 1.00 80.31 1001 LEU A CA 1
ATOM 8025 C C . LEU A 1 1001 ? -2.997 -20.784 -18.144 1.00 80.31 1001 LEU A C 1
ATOM 8027 O O . LEU A 1 1001 ? -3.436 -20.017 -19.001 1.00 80.31 1001 LEU A O 1
ATOM 8031 N N . ASP A 1 1002 ? -3.287 -20.630 -16.849 1.00 78.94 1002 ASP A N 1
ATOM 8032 C CA . ASP A 1 1002 ? -4.116 -19.546 -16.331 1.00 78.94 1002 ASP A CA 1
ATOM 8033 C C . ASP A 1 1002 ? -3.334 -18.233 -16.204 1.00 78.94 1002 ASP A C 1
ATOM 8035 O O . ASP A 1 1002 ? -2.390 -18.086 -15.426 1.00 78.94 1002 ASP A O 1
ATOM 8039 N N . MET A 1 1003 ? -3.760 -17.250 -16.996 1.00 75.06 1003 MET A N 1
ATOM 8040 C CA . MET A 1 1003 ? -3.216 -15.893 -17.004 1.00 75.06 1003 MET A CA 1
ATOM 8041 C C . MET A 1 1003 ? -3.664 -15.064 -15.797 1.00 75.06 1003 MET A C 1
ATOM 8043 O O . MET A 1 1003 ? -3.074 -14.021 -15.516 1.00 75.06 1003 MET A O 1
ATOM 8047 N N . ARG A 1 1004 ? -4.709 -15.498 -15.084 1.00 80.44 1004 ARG A N 1
ATOM 8048 C CA . ARG A 1 1004 ? -5.196 -14.827 -13.880 1.00 80.44 1004 ARG A CA 1
ATOM 8049 C C . ARG A 1 1004 ? -4.273 -15.180 -12.732 1.00 80.44 1004 ARG A C 1
ATOM 8051 O O . ARG A 1 1004 ? -4.095 -16.351 -12.394 1.00 80.44 1004 ARG A O 1
ATOM 8058 N N . ARG A 1 1005 ? -3.682 -14.157 -12.131 1.00 74.81 1005 ARG A N 1
ATOM 8059 C CA . ARG A 1 1005 ? -2.621 -14.292 -11.140 1.00 74.81 1005 ARG A CA 1
ATOM 8060 C C . ARG A 1 1005 ? -2.939 -13.437 -9.926 1.00 74.81 1005 ARG A C 1
ATOM 8062 O O . ARG A 1 1005 ? -3.330 -12.284 -10.076 1.00 74.81 1005 ARG A O 1
ATOM 8069 N N . GLN A 1 1006 ? -2.769 -14.006 -8.738 1.00 73.44 1006 GLN A N 1
ATOM 8070 C CA . GLN A 1 1006 ? -2.730 -13.222 -7.508 1.00 73.44 1006 GLN A CA 1
ATOM 8071 C C . GLN A 1 1006 ? -1.326 -12.615 -7.361 1.00 73.44 1006 GLN A C 1
ATOM 8073 O O . GLN A 1 1006 ? -0.351 -13.274 -7.737 1.00 73.44 1006 GLN A O 1
ATOM 8078 N N . PRO A 1 1007 ? -1.190 -11.404 -6.800 1.00 69.75 1007 PRO A N 1
ATOM 8079 C CA . PRO A 1 1007 ? 0.103 -10.717 -6.694 1.00 69.75 1007 PRO A CA 1
ATOM 8080 C C . PRO A 1 1007 ? 1.174 -11.464 -5.898 1.00 69.75 1007 PRO A C 1
ATOM 8082 O O . PRO A 1 1007 ? 2.362 -11.259 -6.110 1.00 69.75 1007 PRO A O 1
ATOM 8085 N N . THR A 1 1008 ? 0.771 -12.345 -4.987 1.00 78.50 1008 THR A N 1
ATOM 8086 C CA . THR A 1 1008 ? 1.674 -13.143 -4.151 1.00 78.50 1008 THR A CA 1
ATOM 8087 C C . THR A 1 1008 ? 2.026 -14.503 -4.769 1.00 78.50 1008 THR A C 1
ATOM 8089 O O . THR A 1 1008 ? 2.845 -15.232 -4.209 1.00 78.50 1008 THR A O 1
ATOM 8092 N N . GLN A 1 1009 ? 1.467 -14.859 -5.932 1.00 77.56 1009 GLN A N 1
ATOM 8093 C CA . GLN A 1 1009 ? 1.792 -16.115 -6.615 1.00 77.56 1009 GLN A CA 1
ATOM 8094 C C . GLN A 1 1009 ? 3.150 -16.031 -7.341 1.00 77.56 1009 GLN A C 1
ATOM 8096 O O . GLN A 1 1009 ? 3.390 -15.057 -8.058 1.00 77.56 1009 GLN A O 1
ATOM 8101 N N . PRO A 1 1010 ? 3.996 -17.078 -7.266 1.00 76.69 1010 PRO A N 1
ATOM 8102 C CA . PRO A 1 1010 ? 5.282 -17.145 -7.974 1.00 76.69 1010 PRO A CA 1
ATOM 8103 C C . PRO A 1 1010 ? 5.082 -17.228 -9.486 1.00 76.69 1010 PRO A C 1
ATOM 8105 O O . PRO A 1 1010 ? 4.068 -17.802 -9.891 1.00 76.69 1010 PRO A O 1
ATOM 8108 N N . PRO A 1 1011 ? 5.976 -16.701 -10.348 1.00 75.19 1011 PRO A N 1
ATOM 8109 C CA . PRO A 1 1011 ? 5.797 -16.686 -11.803 1.00 75.19 1011 PRO A CA 1
ATOM 8110 C C . PRO A 1 1011 ? 5.265 -18.001 -12.377 1.00 75.19 1011 PRO A C 1
ATOM 8112 O O . PRO A 1 1011 ? 5.614 -19.087 -11.930 1.00 75.19 1011 PRO A O 1
ATOM 8115 N N . ARG A 1 1012 ? 4.378 -17.899 -13.369 1.00 73.94 1012 ARG A N 1
ATOM 8116 C CA . ARG A 1 1012 ? 3.643 -19.050 -13.928 1.00 73.94 1012 ARG A CA 1
ATOM 8117 C C . ARG A 1 1012 ? 4.568 -20.096 -14.537 1.00 73.94 1012 ARG A C 1
ATOM 8119 O O . ARG A 1 1012 ? 4.287 -21.284 -14.468 1.00 73.94 1012 ARG A O 1
ATOM 8126 N N . VAL A 1 1013 ? 5.643 -19.616 -15.150 1.00 75.25 1013 VAL A N 1
ATOM 8127 C CA . VAL A 1 1013 ? 6.679 -20.418 -15.786 1.00 75.25 1013 VAL A CA 1
ATOM 8128 C C . VAL A 1 1013 ? 8.010 -19.748 -15.479 1.00 75.25 1013 VAL A C 1
ATOM 8130 O O . VAL A 1 1013 ? 8.153 -18.543 -15.688 1.00 75.25 1013 VAL A O 1
ATOM 8133 N N . LEU A 1 1014 ? 8.979 -20.531 -15.014 1.00 80.50 1014 LEU A N 1
ATOM 8134 C CA . LEU A 1 1014 ? 10.382 -20.130 -14.979 1.00 80.50 1014 LEU A CA 1
ATOM 8135 C C . LEU A 1 1014 ? 11.025 -20.571 -16.299 1.00 80.50 1014 LEU A C 1
ATOM 8137 O O . LEU A 1 1014 ? 10.966 -21.748 -16.646 1.00 80.50 1014 LEU A O 1
ATOM 8141 N N . ARG A 1 1015 ? 11.588 -19.623 -17.055 1.00 83.31 1015 ARG A N 1
ATOM 8142 C CA . ARG A 1 1015 ? 12.204 -19.866 -18.373 1.00 83.31 1015 ARG A CA 1
ATOM 8143 C C . ARG A 1 1015 ? 13.734 -19.886 -18.289 1.00 83.31 1015 ARG A C 1
ATOM 8145 O O . ARG A 1 1015 ? 14.312 -19.621 -17.233 1.00 83.31 1015 ARG A O 1
ATOM 8152 N N . GLY A 1 1016 ? 14.382 -20.171 -19.416 1.00 88.19 1016 GLY A N 1
ATOM 8153 C CA . GLY A 1 1016 ? 15.835 -20.263 -19.513 1.00 88.19 1016 GLY A CA 1
ATOM 8154 C C . GLY A 1 1016 ? 16.383 -21.555 -18.906 1.00 88.19 1016 GLY A C 1
ATOM 8155 O O . GLY A 1 1016 ? 15.669 -22.547 -18.750 1.00 88.19 1016 GLY A O 1
ATOM 8156 N N . GLN A 1 1017 ? 17.669 -21.563 -18.594 1.00 89.00 1017 GLN A N 1
ATOM 8157 C CA . GLN A 1 1017 ? 18.365 -22.672 -17.971 1.00 89.00 1017 GLN A CA 1
ATOM 8158 C C . GLN A 1 1017 ? 17.914 -22.805 -16.514 1.00 89.00 1017 GLN A C 1
ATOM 8160 O O . GLN A 1 1017 ? 17.895 -21.830 -15.753 1.00 89.00 1017 GLN A O 1
ATOM 8165 N N . LEU A 1 1018 ? 17.530 -24.023 -16.132 1.00 84.44 1018 LEU A N 1
ATOM 8166 C CA . LEU A 1 1018 ? 17.207 -24.388 -14.756 1.00 84.44 1018 LEU A CA 1
ATOM 8167 C C . LEU A 1 1018 ? 18.387 -25.185 -14.171 1.00 84.44 1018 LEU A C 1
ATOM 8169 O O . LEU A 1 1018 ? 18.866 -26.105 -14.837 1.00 84.44 1018 LEU A O 1
ATOM 8173 N N . PRO A 1 1019 ? 18.884 -24.854 -12.964 1.00 74.00 1019 PRO A N 1
ATOM 8174 C CA . PRO A 1 1019 ? 19.968 -25.604 -12.334 1.00 74.00 1019 PRO A CA 1
ATOM 8175 C C . PRO A 1 1019 ? 19.588 -27.069 -12.079 1.00 74.00 1019 PRO A C 1
ATOM 8177 O O . PRO A 1 1019 ? 18.448 -27.371 -11.718 1.00 74.00 1019 PRO A O 1
ATOM 8180 N N . GLN A 1 1020 ? 20.558 -27.976 -12.204 1.00 63.50 1020 GLN A N 1
ATOM 8181 C CA . GLN A 1 1020 ? 20.379 -29.393 -11.881 1.00 63.50 1020 GLN A CA 1
ATOM 8182 C C . GLN A 1 1020 ? 20.010 -29.552 -10.393 1.00 63.50 1020 GLN A C 1
ATOM 8184 O O . GLN A 1 1020 ? 20.611 -28.919 -9.529 1.00 63.50 1020 GLN A O 1
ATOM 8189 N N . GLY A 1 1021 ? 18.990 -30.358 -10.085 1.00 56.16 1021 GLY A N 1
ATOM 8190 C CA . GLY A 1 1021 ? 18.511 -30.569 -8.710 1.00 56.16 1021 GLY A CA 1
ATOM 8191 C C . GLY A 1 1021 ? 17.536 -29.510 -8.181 1.00 56.16 1021 GLY A C 1
ATOM 8192 O O . GLY A 1 1021 ? 16.963 -29.701 -7.107 1.00 56.16 1021 GLY A O 1
ATOM 8193 N N . ARG A 1 1022 ? 17.256 -28.434 -8.934 1.00 53.72 1022 ARG A N 1
ATOM 8194 C CA . ARG A 1 1022 ? 16.150 -27.521 -8.620 1.00 53.72 1022 ARG A CA 1
ATOM 8195 C C . ARG A 1 1022 ? 14.825 -28.170 -9.038 1.00 53.72 1022 ARG A C 1
ATOM 8197 O O . ARG A 1 1022 ? 14.193 -27.762 -10.008 1.00 53.72 1022 ARG A O 1
ATOM 8204 N N . ASN A 1 1023 ? 14.399 -29.187 -8.290 1.00 40.66 1023 ASN A N 1
ATOM 8205 C CA . ASN A 1 1023 ? 13.003 -29.602 -8.294 1.00 40.66 1023 ASN A CA 1
ATOM 8206 C C . ASN A 1 1023 ? 12.207 -28.401 -7.793 1.00 40.66 1023 ASN A C 1
ATOM 8208 O O . ASN A 1 1023 ? 12.296 -28.039 -6.618 1.00 40.66 1023 ASN A O 1
ATOM 8212 N N . ILE A 1 1024 ? 11.462 -27.749 -8.685 1.00 44.78 1024 ILE A N 1
ATOM 8213 C CA . ILE A 1 1024 ? 10.385 -26.857 -8.271 1.00 44.78 1024 ILE A CA 1
ATOM 8214 C C . ILE A 1 1024 ? 9.373 -27.785 -7.602 1.00 44.78 1024 ILE A C 1
ATOM 8216 O O . ILE A 1 1024 ? 8.475 -28.308 -8.255 1.00 44.78 1024 ILE A O 1
ATOM 8220 N N . ARG A 1 1025 ? 9.570 -28.058 -6.307 1.00 31.16 1025 ARG A N 1
ATOM 8221 C CA . ARG A 1 1025 ? 8.521 -28.606 -5.463 1.00 31.16 1025 ARG A CA 1
ATOM 8222 C C . ARG A 1 1025 ? 7.458 -27.520 -5.424 1.00 31.16 1025 ARG A C 1
ATOM 8224 O O . ARG A 1 1025 ? 7.507 -26.598 -4.610 1.00 31.16 1025 ARG A O 1
ATOM 8231 N N . PHE A 1 1026 ? 6.503 -27.606 -6.345 1.00 34.03 1026 PHE A N 1
ATOM 8232 C CA . PHE A 1 1026 ? 5.148 -27.207 -6.002 1.00 34.03 1026 PHE A CA 1
ATOM 8233 C C . PHE A 1 1026 ? 4.831 -27.927 -4.694 1.00 34.03 1026 PHE A C 1
ATOM 8235 O O . PHE A 1 1026 ? 5.328 -29.036 -4.525 1.00 34.03 1026 PHE A O 1
ATOM 8242 N N . PRO A 1 1027 ? 4.156 -27.295 -3.725 1.00 28.83 1027 PRO A N 1
ATOM 8243 C CA . PRO A 1 1027 ? 3.867 -27.953 -2.464 1.00 28.83 1027 PRO A CA 1
ATOM 8244 C C . PRO A 1 1027 ? 3.093 -29.232 -2.776 1.00 28.83 1027 PRO A C 1
ATOM 8246 O O . PRO A 1 1027 ? 1.890 -29.194 -3.024 1.00 28.83 1027 PRO A O 1
ATOM 8249 N N . ASP A 1 1028 ? 3.826 -30.339 -2.829 1.00 27.52 1028 ASP A N 1
ATOM 8250 C CA . ASP A 1 1028 ? 3.286 -31.670 -2.881 1.00 27.52 1028 ASP A CA 1
ATOM 8251 C C . ASP A 1 1028 ? 2.474 -31.757 -1.603 1.00 27.52 1028 ASP A C 1
ATOM 8253 O O . ASP A 1 1028 ? 2.974 -31.560 -0.486 1.00 27.52 1028 ASP A O 1
ATOM 8257 N N . ALA A 1 1029 ? 1.170 -31.905 -1.786 1.00 30.53 1029 ALA A N 1
ATOM 8258 C CA . ALA A 1 1029 ? 0.290 -32.259 -0.709 1.00 30.53 1029 ALA A CA 1
ATOM 8259 C C . ALA A 1 1029 ? 0.827 -33.574 -0.146 1.00 30.53 1029 ALA A C 1
ATOM 8261 O O . ALA A 1 1029 ? 0.610 -34.615 -0.742 1.00 30.53 1029 ALA A O 1
ATOM 8262 N N . TRP A 1 1030 ? 1.543 -33.487 0.976 1.00 27.89 1030 TRP A N 1
ATOM 8263 C CA . TRP A 1 1030 ? 1.830 -34.592 1.877 1.00 27.89 1030 TRP A CA 1
ATOM 8264 C C . TRP A 1 1030 ? 2.321 -35.856 1.160 1.00 27.89 1030 TRP A C 1
ATOM 8266 O O . TRP A 1 1030 ? 1.523 -36.738 0.854 1.00 27.89 1030 TRP A O 1
ATOM 8276 N N . ASP A 1 1031 ? 3.641 -35.989 1.001 1.00 26.02 1031 ASP A N 1
ATOM 8277 C CA . ASP A 1 1031 ? 4.276 -37.304 0.872 1.00 26.02 1031 ASP A CA 1
ATOM 8278 C C . ASP A 1 1031 ? 3.812 -38.177 2.052 1.00 26.02 1031 ASP A C 1
ATOM 8280 O O . ASP A 1 1031 ? 4.346 -38.112 3.163 1.00 26.02 1031 ASP A O 1
ATOM 8284 N N . ARG A 1 1032 ? 2.767 -38.976 1.830 1.00 26.17 1032 ARG A N 1
ATOM 8285 C CA . ARG A 1 1032 ? 2.520 -40.184 2.602 1.00 26.17 1032 ARG A CA 1
ATOM 8286 C C . ARG A 1 1032 ? 3.316 -41.284 1.908 1.00 26.17 1032 ARG A C 1
ATOM 8288 O O . ARG A 1 1032 ? 2.982 -41.630 0.779 1.00 26.17 1032 ARG A O 1
ATOM 8295 N N . PRO A 1 1033 ? 4.352 -41.846 2.544 1.00 25.81 1033 PRO A N 1
ATOM 8296 C CA . PRO A 1 1033 ? 4.910 -43.099 2.073 1.00 25.81 1033 PRO A CA 1
ATOM 8297 C C . PRO A 1 1033 ? 3.874 -44.195 2.359 1.00 25.81 1033 PRO A C 1
ATOM 8299 O O . PRO A 1 1033 ? 3.543 -44.423 3.523 1.00 25.81 1033 PRO A O 1
ATOM 8302 N N . GLY A 1 1034 ? 3.339 -44.845 1.323 1.00 24.38 1034 GLY A N 1
ATOM 8303 C CA . GLY A 1 1034 ? 2.521 -46.047 1.499 1.00 24.38 1034 GLY A CA 1
ATOM 8304 C C . GLY A 1 1034 ? 1.522 -46.344 0.380 1.00 24.38 1034 GLY A C 1
ATOM 8305 O O . GLY A 1 1034 ? 0.435 -45.783 0.383 1.00 24.38 1034 GLY A O 1
ATOM 8306 N N . GLU A 1 1035 ? 1.923 -47.295 -0.469 1.00 26.62 1035 GLU A N 1
ATOM 8307 C CA . GLU A 1 1035 ? 1.126 -48.384 -1.068 1.00 26.62 1035 GLU A CA 1
ATOM 8308 C C . GLU A 1 1035 ? 0.109 -48.094 -2.198 1.00 26.62 1035 GLU A C 1
ATOM 8310 O O . GLU A 1 1035 ? -0.805 -47.286 -2.072 1.00 26.62 1035 GLU A O 1
ATOM 8315 N N . ASP A 1 1036 ? 0.342 -48.835 -3.296 1.00 29.61 1036 ASP A N 1
ATOM 8316 C CA . ASP A 1 1036 ? -0.476 -49.171 -4.474 1.00 29.61 1036 ASP A CA 1
ATOM 8317 C C . ASP A 1 1036 ? -1.943 -48.730 -4.470 1.00 29.61 1036 ASP A C 1
ATOM 8319 O O . ASP A 1 1036 ? -2.676 -49.197 -3.608 1.00 29.61 1036 ASP A O 1
ATOM 8323 N N . TRP A 1 1037 ? -2.359 -47.965 -5.497 1.00 26.16 1037 TRP A N 1
ATOM 8324 C CA . TRP A 1 1037 ? -3.570 -48.155 -6.331 1.00 26.16 1037 TRP A CA 1
ATOM 8325 C C . TRP A 1 1037 ? -3.438 -47.391 -7.655 1.00 26.16 1037 TRP A C 1
ATOM 8327 O O . TRP A 1 1037 ? -3.173 -46.165 -7.612 1.00 26.16 1037 TRP A O 1
#

pLDDT: mean 71.62, std 22.05, range [20.42, 98.12]